Protein AF-A0AA88Y0V2-F1 (afdb_monomer)

InterPro domains:
  IPR000884 Thrombospondin type-1 (TSP1) repeat [PF00090] (320-368)
  IPR000884 Thrombospondin type-1 (TSP1) repeat [PS50092] (315-369)
  IPR000884 Thrombospondin type-1 (TSP1) repeat [SM00209] (318-369)
  IPR001590 Peptidase M12B, ADAM/reprolysin [PS50215] (61-212)
  IPR013273 ADAMTS/ADAMTS-like [PR01857] (324-342)
  IPR013273 ADAMTS/ADAMTS-like [PR01857] (479-498)
  IPR024079 Metallopeptidase, catalytic domain superfamily [G3DSA:3.40.390.10] (21-213)
  IPR036383 Thrombospondin type-1 repeat superfamily [G3DSA:2.20.100.10] (318-368)
  IPR036383 Thrombospondin type-1 repeat superfamily [SSF82895] (314-368)
  IPR045371 ADAMTS/ADAMTS-like, cysteine-rich domain 3 [PF19236] (456-498)
  IPR050439 ADAMTS and ADAMTS-like [PTHR13723] (95-686)

Nearest PDB structures (foldseek):
  3q2g-assembly1_A  TM=6.892E-01  e=1.028E-14  Homo sapiens
  3q2g-assembly2_B  TM=6.794E-01  e=1.909E-14  Homo sapiens
  3vn4-assembly1_A  TM=3.615E-01  e=3.468E-19  Homo sapiens
  2dw0-assembly1_A  TM=5.954E-01  e=2.698E-12  Crotalus atrox
  6rus-assembly1_A  TM=4.936E-01  e=4.364E-05  Homo sapiens

Mean predicted aligned error: 17.5 Å

pLDDT: mean 73.73, std 22.14, range [22.28, 97.69]

Sequence (751 aa):
MIESEHLRQHSRRKRAIQPGDITVELAVYTDAEFTASLGVTDTQSRVELMLVKYNGVQMEWSRADQLGYNVTFQIKYMNF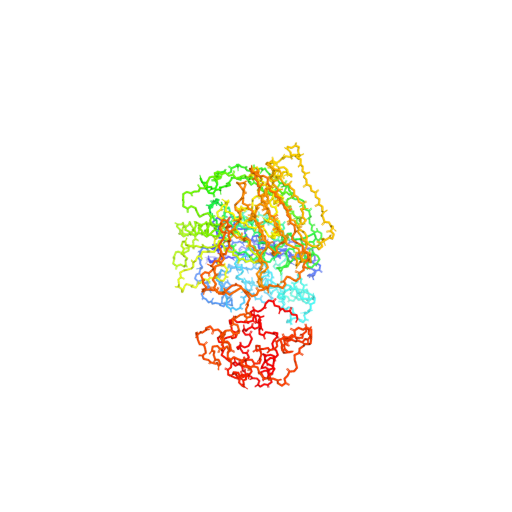LETNPAWLDTSSSLLGTWLSTFCAGKTTDPYDLFYMHVGTQSLDVTGRAYLSSACNQNTNCGVDNTLNPLEYVATSHEIGHNFGMLHDADAGCTGDDVGNMGNYGAGWSTCNADQIHNFLRDFNVECLWEENIPTSQVDPLLQGVTLVPELPGQFLSADQVCEAKYGDGFQFRMYPLLTVCTIHSCVNHTLGPKYGQMFREDYIPGLYCADGMICFKRACETWAVAKQENLEVREGGWGQWGEWSGCSRTCGRGVNFRRRACDSPIPKNHPTCEGNRFDAQTCNVQACDGDSTDETTLKTQRASETCALLVTNDVIDSEVYRSTGSVYSSTRHGQCEVLCDTVDGSDVPSFTRFGLMPQGTPCTAEDENQWDRDDWPRGPGYTSMCMDGYCEKFGCDGHFNGAQYDECGVCGGDDSTCDVISGFDNATQTQGERRILATLPVGAFNIQFWFTYSEMRQNYIEIYTKEDAIVLASYRSVNWIFITGDNPVSYADTEWHFNYNSQFLHAEGPITEPAVIKLPPVVVLVKMAECGTTICVLVNVQVVTWVFNNTRCADDCRGYCVLSCMVERYGIENGNVTADCLCDPGLTTDAETGLPTWCFRPQGECNFFSDCLQAKYSSCGDLPTSQLTSHCGWLTDNLYFDNCLSRALDQRNPPLLSSLFCAILGSRHFS

Solvent-accessible surface area (backbone atoms only — not comparable to full-atom values): 42817 Å² total; per-residue (Å²): 137,88,84,89,89,80,84,81,78,74,82,67,49,72,54,96,67,59,98,46,56,41,43,42,40,29,34,41,36,28,32,28,55,30,39,57,65,48,69,58,87,54,70,64,65,51,50,54,47,51,48,41,19,47,9,33,30,32,30,55,45,51,43,27,92,53,51,69,30,46,44,44,66,40,65,55,44,78,46,74,27,87,59,69,52,99,59,50,50,73,85,56,55,46,59,70,51,37,39,56,25,41,42,72,61,55,80,90,67,71,53,27,34,38,38,37,39,34,40,64,80,56,87,79,64,65,47,43,43,35,68,59,12,47,48,34,91,72,42,22,34,30,30,31,42,62,69,51,49,76,56,19,62,55,60,43,30,25,52,37,18,20,42,38,29,60,41,23,73,82,65,70,30,58,80,90,43,23,5,46,51,28,101,82,27,59,51,61,15,70,58,42,22,54,28,37,54,49,35,67,70,76,46,82,49,66,52,41,55,40,49,70,72,55,68,93,75,31,53,76,90,45,54,86,68,72,68,50,68,43,36,47,28,48,82,39,54,64,36,56,53,22,23,64,56,75,38,88,49,21,35,58,42,76,40,46,97,53,55,76,19,55,41,35,29,31,33,30,54,72,74,34,60,46,32,23,49,40,44,82,40,72,49,52,41,34,23,53,68,51,95,70,23,24,12,43,95,59,33,74,32,43,32,73,70,65,68,52,81,89,70,73,70,36,75,28,20,69,41,70,76,51,72,75,49,71,56,43,32,88,35,52,27,7,31,26,39,28,49,38,49,52,57,55,43,55,40,20,67,37,65,76,40,90,73,78,55,58,52,41,32,59,33,44,65,54,74,41,94,87,62,54,90,51,64,72,59,31,44,30,52,42,15,15,55,22,23,35,51,34,40,75,67,70,73,41,59,65,84,44,36,40,46,44,27,32,58,35,83,49,104,54,42,43,71,10,29,20,32,55,38,66,40,92,89,52,93,70,70,99,79,72,49,55,25,27,32,26,29,33,42,72,39,77,46,92,85,58,47,78,64,48,73,66,40,54,59,71,25,65,26,53,50,39,19,14,45,99,37,37,56,39,55,18,12,62,76,34,22,57,79,40,41,36,37,24,91,59,70,36,66,63,50,82,49,78,89,48,88,86,85,83,87,85,88,85,75,84,79,56,77,82,51,68,46,75,78,46,75,43,53,60,61,46,43,60,37,73,48,82,59,52,78,78,54,52,78,65,38,56,76,28,39,23,38,80,86,72,45,81,75,41,72,82,66,91,54,103,84,61,81,82,57,35,68,99,54,49,50,78,56,40,90,23,52,36,38,34,39,64,89,80,31,36,39,40,29,59,43,55,18,75,46,42,42,30,34,30,34,57,43,52,82,74,91,77,82,79,76,91,79,76,97,72,90,90,88,83,83,91,69,89,72,86,71,76,77,66,75,94,80,76,93,81,82,68,75,67,61,58,55,54,52,49,58,42,32,78,74,69,69,62,86,80,79,82,93,69,90,76,82,75,74,77,88,87,63,72,53,41,91,92,76,71,45,66,61,86,80,69,72,103,77,77,83,85,55,65,65,50,55,53,47,52,71,73,35,85,47,80,85,67,66,60,72,74,62,43,71,74,47,29,77,66,47,83,84,31,74,62,49,53,57,39,52,54,50,29,60,77,66,67,38,64,74,60,44,54,57,53,51,63,19,57,78,69,35,100,74,90,132

Secondary structure (DSSP, 8-state):
-----------PEEP---TTEEEEEEEEEE-HHHHHHT---SHHHHHHHHHHHHHHHHHHHT-HHHHSSEEEEEEEEEEE-SS--TT---SSS-HHHHHHHHHHHS--S--SEEEEE--SPPSS-SEEE-TT-TT-TTT-EEEE---STT--HHHHHHHHHHTTPPPHHHHT--GGG--TTSSS--S--HHHHHHHHHHHHHS--GGGGEESS-GGGS-TTTTT----S--HHHHS-HHHHHHHHH-TTEEEEEPTTS-TTTEEEEEE-TT-TT--BEEEEEP-TT-EEETTEEEETTEEEETTTTT--SPPPB--------PPPPPS-SSSSEEEEEE--S-TTPPBSS-PPSS-SEEEEEE--SPPTT--SSHHHHHHHHHHHHHHHHHHTTSS-TTTEEEEEEE--BTTB-TTEEEEEEPTT----S----EEPPTT-B---TT--HHHHHSTTTS-SEEEEEETTEEEEEETTSBBT-PPB-TTS-BT--STTS--------PPPPTTSPEEEEEEPTT--SEEEE--HHHHTT---EEEETTS-EEE-----TT-----TTS-EEETTEEEEEETTTTEEEE----SS-EEEEE--S-----PPP--SS---------------S----S-THHHHHHHHHHHHH---S----S--PPPTTSPBPTTT-SBTTS--SSS--THHHHHHHHH-SSTTS--HHHHTTSHHHHTT-HHHHHHHHHHHHTT-HHHHHHHHHHHTTSS---

Structure (mmCIF, N/CA/C/O backbone):
data_AF-A0AA88Y0V2-F1
#
_entry.id   AF-A0AA88Y0V2-F1
#
loop_
_atom_site.group_PDB
_atom_site.id
_atom_site.type_symbol
_atom_site.label_atom_id
_atom_site.label_alt_id
_atom_site.label_comp_id
_atom_site.label_asym_id
_atom_site.label_entity_id
_atom_site.label_seq_id
_atom_site.pdbx_PDB_ins_code
_atom_site.Cartn_x
_atom_site.Cartn_y
_atom_site.Cartn_z
_atom_site.occupancy
_atom_site.B_iso_or_equiv
_atom_site.auth_seq_id
_atom_site.auth_comp_id
_atom_site.auth_asym_id
_atom_site.auth_atom_id
_atom_site.pdbx_PDB_model_num
ATOM 1 N N . MET A 1 1 ? -42.334 31.211 45.739 1.00 31.53 1 MET A N 1
ATOM 2 C CA . MET A 1 1 ? -42.466 32.516 45.066 1.00 31.53 1 MET A CA 1
ATOM 3 C C . MET A 1 1 ? -41.067 33.090 44.837 1.00 31.53 1 MET A C 1
ATOM 5 O O . MET A 1 1 ? -40.470 33.506 45.819 1.00 31.53 1 MET A O 1
ATOM 9 N N . ILE A 1 2 ? -40.452 33.158 43.652 1.00 28.30 2 ILE A N 1
ATOM 10 C CA . ILE A 1 2 ? -40.792 32.672 42.299 1.00 28.30 2 ILE A CA 1
ATOM 11 C C . ILE A 1 2 ? -39.465 32.215 41.650 1.00 28.30 2 ILE A C 1
ATOM 13 O O . ILE A 1 2 ? -38.537 33.016 41.629 1.00 28.30 2 ILE A O 1
ATOM 17 N N . GLU A 1 3 ? -39.279 31.010 41.094 1.00 27.64 3 GLU A N 1
ATOM 18 C CA . GLU A 1 3 ? -39.982 29.713 41.236 1.00 27.64 3 GLU A CA 1
ATOM 19 C C . GLU A 1 3 ? -39.067 28.584 40.666 1.00 27.64 3 GLU A C 1
ATOM 21 O O . GLU A 1 3 ? -37.906 28.859 40.360 1.00 27.64 3 GLU A O 1
ATOM 26 N N . SER A 1 4 ? -39.526 27.327 40.529 1.00 34.75 4 SER A N 1
ATOM 27 C CA . SER A 1 4 ? -38.706 26.178 40.072 1.00 34.75 4 SER A CA 1
ATOM 28 C C . SER A 1 4 ? -39.365 25.373 38.942 1.00 34.75 4 SER A C 1
ATOM 30 O O . SER A 1 4 ? -40.303 24.631 39.217 1.00 34.75 4 SER A O 1
ATOM 32 N N . GLU A 1 5 ? -38.868 25.446 37.700 1.00 32.91 5 GLU A N 1
ATOM 33 C CA . GLU A 1 5 ? -39.304 24.536 36.623 1.00 32.91 5 GLU A CA 1
ATOM 34 C C . GLU A 1 5 ? -38.410 24.621 35.372 1.00 32.91 5 GLU A C 1
ATOM 36 O O . GLU A 1 5 ? -38.432 25.633 34.677 1.00 32.91 5 GLU A O 1
ATOM 41 N N . HIS A 1 6 ? -37.649 23.557 35.077 1.00 29.78 6 HIS A N 1
ATOM 42 C CA . HIS A 1 6 ? -37.553 22.904 33.752 1.00 29.78 6 HIS A CA 1
ATOM 43 C C . HIS A 1 6 ? -36.571 21.717 33.797 1.00 29.78 6 HIS A C 1
ATOM 45 O O . HIS A 1 6 ? -35.560 21.663 33.098 1.00 29.78 6 HIS A O 1
ATOM 51 N N . LEU A 1 7 ? -36.912 20.709 34.605 1.00 32.66 7 LEU A N 1
ATOM 52 C CA . LEU A 1 7 ? -36.431 19.350 34.362 1.00 32.66 7 LEU A CA 1
ATOM 53 C C . LEU A 1 7 ? -37.050 18.876 33.042 1.00 32.66 7 LEU A C 1
ATOM 55 O O . LEU A 1 7 ? -38.221 18.497 33.011 1.00 32.66 7 LEU A O 1
ATOM 59 N N . ARG A 1 8 ? -36.284 18.894 31.944 1.00 33.34 8 ARG A N 1
ATOM 60 C CA . ARG A 1 8 ? -36.690 18.197 30.718 1.00 33.34 8 ARG A CA 1
ATOM 61 C C . ARG A 1 8 ? -36.577 16.694 30.953 1.00 33.34 8 ARG A C 1
ATOM 63 O O . ARG A 1 8 ? -35.542 16.087 30.703 1.00 33.34 8 ARG A O 1
ATOM 70 N N . GLN A 1 9 ? -37.668 16.101 31.431 1.00 34.47 9 GLN A N 1
ATOM 71 C CA . GLN A 1 9 ? -37.882 14.661 31.357 1.00 34.47 9 GLN A CA 1
ATOM 72 C C . GLN A 1 9 ? -37.962 14.259 29.881 1.00 34.47 9 GLN A C 1
ATOM 74 O O . GLN A 1 9 ? -39.027 14.287 29.264 1.00 34.47 9 GLN A O 1
ATOM 79 N N . HIS A 1 10 ? -36.820 13.899 29.301 1.00 37.56 10 HIS A N 1
ATOM 80 C CA . HIS A 1 10 ? -36.801 13.193 28.031 1.00 37.56 10 HIS A CA 1
ATOM 81 C C . HIS A 1 10 ? -37.409 11.807 28.260 1.00 37.56 10 HIS A C 1
ATOM 83 O O . HIS A 1 10 ? -36.869 10.985 28.998 1.00 37.56 10 HIS A O 1
ATOM 89 N N . SER A 1 11 ? -38.579 11.580 27.659 1.00 37.53 11 SER A N 1
ATOM 90 C CA . SER A 1 11 ? -39.288 10.300 27.668 1.00 37.53 11 SER A CA 1
ATOM 91 C C . SER A 1 11 ? -38.476 9.256 26.900 1.00 37.53 11 SER A C 1
ATOM 93 O O . SER A 1 11 ? -38.736 9.031 25.715 1.00 37.53 11 SER A O 1
ATOM 95 N N . ARG A 1 12 ? -37.507 8.621 27.570 1.00 44.66 12 ARG A N 1
ATOM 96 C CA . ARG A 1 12 ? -36.737 7.505 27.012 1.00 44.66 12 ARG A CA 1
ATOM 97 C C . ARG A 1 12 ? -37.690 6.435 26.495 1.00 44.66 12 ARG A C 1
ATOM 99 O O . ARG A 1 12 ? -38.585 5.981 27.211 1.00 44.66 12 ARG A O 1
ATOM 106 N N . ARG A 1 13 ? -37.517 6.050 25.234 1.00 47.25 13 ARG A N 1
ATOM 107 C CA . ARG A 1 13 ? -38.223 4.907 24.661 1.00 47.25 13 ARG A CA 1
ATOM 108 C C . ARG A 1 13 ? -37.364 3.676 24.902 1.00 47.25 13 ARG A C 1
ATOM 110 O O . ARG A 1 13 ? -36.262 3.580 24.369 1.00 47.25 13 ARG A O 1
ATOM 117 N N . LYS A 1 14 ? -37.883 2.721 25.676 1.00 45.47 14 LYS A N 1
ATOM 118 C CA . LYS A 1 14 ? -37.325 1.365 25.687 1.00 45.47 14 LYS A CA 1
ATOM 119 C C . LYS A 1 14 ? -37.418 0.810 24.266 1.00 45.47 14 LYS A C 1
ATOM 121 O O . LYS A 1 14 ? -38.509 0.796 23.687 1.00 45.47 14 LYS A O 1
ATOM 126 N N . ARG A 1 15 ? -36.283 0.392 23.701 1.00 51.78 15 ARG A N 1
ATOM 127 C CA . ARG A 1 15 ? -36.262 -0.314 22.417 1.00 51.78 15 ARG A CA 1
ATOM 128 C C . ARG A 1 15 ? -36.947 -1.672 22.606 1.00 51.78 15 ARG A C 1
ATOM 130 O O . ARG A 1 15 ? -36.931 -2.238 23.699 1.00 51.78 15 ARG A O 1
ATOM 137 N N . ALA A 1 16 ? -37.562 -2.202 21.552 1.00 42.41 16 ALA A N 1
ATOM 138 C CA . ALA A 1 16 ? -38.132 -3.549 21.571 1.00 42.41 16 ALA A CA 1
ATOM 139 C C . ALA A 1 16 ? -37.009 -4.586 21.384 1.00 42.41 16 ALA A C 1
ATOM 141 O O . ALA A 1 16 ? -36.860 -5.155 20.308 1.00 42.41 16 ALA A O 1
ATOM 142 N N . ILE A 1 17 ? -36.186 -4.758 22.418 1.00 46.88 17 ILE A N 1
ATOM 143 C CA . ILE A 1 17 ? -34.988 -5.603 22.397 1.00 46.88 17 ILE A CA 1
ATOM 144 C C . ILE A 1 17 ? -35.352 -7.059 22.685 1.00 46.88 17 ILE A C 1
ATOM 146 O O . ILE A 1 17 ? -36.059 -7.356 23.653 1.00 46.88 17 ILE A O 1
ATOM 150 N N . GLN A 1 18 ? -34.866 -7.966 21.835 1.00 48.81 18 GLN A N 1
ATOM 151 C CA . GLN A 1 18 ? -34.875 -9.399 22.113 1.00 48.81 18 GLN A CA 1
ATOM 152 C C . GLN A 1 18 ? -33.787 -9.699 23.158 1.00 48.81 18 GLN A C 1
ATOM 154 O O . GLN A 1 18 ? -32.730 -9.065 23.130 1.00 48.81 18 GLN A O 1
ATOM 159 N N . PRO A 1 19 ? -33.978 -10.675 24.063 1.00 49.75 19 PRO A N 1
ATOM 160 C CA . PRO A 1 19 ? -32.894 -11.150 24.919 1.00 49.75 19 PRO A CA 1
ATOM 161 C C . PRO A 1 19 ? -31.719 -11.653 24.059 1.00 49.75 19 PRO A C 1
ATOM 163 O O . PRO A 1 19 ? -31.821 -12.718 23.455 1.00 49.75 19 PRO A O 1
ATOM 166 N N . GLY A 1 20 ? -30.636 -10.872 23.989 1.00 65.44 20 GLY A N 1
ATOM 167 C CA . GLY A 1 20 ? -29.465 -11.148 23.146 1.00 65.44 20 GLY A CA 1
ATOM 168 C C . GLY A 1 20 ? -28.930 -9.944 22.359 1.00 65.44 20 GLY A C 1
ATOM 169 O O . GLY A 1 20 ? -27.752 -9.952 22.014 1.00 65.44 20 GLY A O 1
ATOM 170 N N . ASP A 1 21 ? -29.733 -8.899 22.119 1.00 85.69 21 ASP A N 1
ATOM 171 C CA . ASP A 1 21 ? -29.318 -7.745 21.300 1.00 85.69 21 ASP A CA 1
ATOM 172 C C . ASP A 1 21 ? -28.821 -6.565 22.158 1.00 85.69 21 ASP A C 1
ATOM 174 O O . ASP A 1 21 ? -29.594 -5.965 22.907 1.00 85.69 21 ASP A O 1
ATOM 178 N N . ILE A 1 22 ? -27.545 -6.195 22.019 1.00 91.56 22 ILE A N 1
ATOM 179 C CA . ILE A 1 22 ? -26.905 -5.038 22.669 1.00 91.56 22 ILE A CA 1
ATOM 180 C C . ILE A 1 22 ? -26.788 -3.903 21.647 1.00 91.56 22 ILE A C 1
ATOM 182 O O . ILE A 1 22 ? -26.247 -4.102 20.560 1.00 91.56 22 ILE A O 1
ATOM 186 N N . THR A 1 23 ? -27.234 -2.691 21.989 1.00 92.25 23 THR A N 1
ATOM 187 C CA . THR A 1 23 ? -26.886 -1.486 21.218 1.00 92.25 23 THR A CA 1
ATOM 188 C C . THR A 1 23 ? -25.989 -0.575 22.045 1.00 92.25 23 THR A C 1
ATOM 190 O O . THR A 1 23 ? -26.249 -0.382 23.226 1.00 92.25 23 THR A O 1
ATOM 193 N N . VAL A 1 24 ? -24.947 -0.023 21.423 1.00 95.62 24 VAL A N 1
ATOM 194 C CA . VAL A 1 24 ? -23.985 0.884 22.058 1.00 95.62 24 VAL A CA 1
ATOM 195 C C . VAL A 1 24 ? -24.030 2.238 21.358 1.00 95.62 24 VAL A C 1
ATOM 197 O O . VAL A 1 24 ? -23.559 2.387 20.231 1.00 95.62 24 VAL A O 1
ATOM 200 N N . GLU A 1 25 ? -24.611 3.237 22.014 1.00 95.50 25 GLU A N 1
ATOM 201 C CA . GLU A 1 25 ? -24.625 4.626 21.560 1.00 95.50 25 GLU A CA 1
ATOM 202 C C . GLU A 1 25 ? -23.287 5.297 21.885 1.00 95.50 25 GLU A C 1
ATOM 204 O O . GLU A 1 25 ? -22.986 5.600 23.039 1.00 95.50 25 GLU A O 1
ATOM 209 N N . LEU A 1 26 ? -22.476 5.515 20.850 1.00 96.88 26 LEU A N 1
ATOM 210 C CA . LEU A 1 26 ? -21.088 5.951 20.961 1.00 96.88 26 LEU A CA 1
ATOM 211 C C . LEU A 1 26 ? -20.923 7.434 20.601 1.00 96.88 26 LEU A C 1
ATOM 213 O O . LEU A 1 26 ? -21.447 7.899 19.583 1.00 96.88 26 LEU A O 1
ATOM 217 N N . ALA A 1 27 ? -20.128 8.144 21.403 1.00 97.06 27 ALA A N 1
ATOM 218 C CA . ALA A 1 27 ? -19.586 9.460 21.078 1.00 97.06 27 ALA A CA 1
ATOM 219 C C . ALA A 1 27 ? -18.078 9.370 20.801 1.00 97.06 27 ALA A C 1
ATOM 221 O O . ALA A 1 27 ? -17.303 8.983 21.676 1.00 97.06 27 ALA A O 1
ATOM 222 N N . VAL A 1 28 ? -17.665 9.743 19.590 1.00 97.44 28 VAL A N 1
ATOM 223 C CA . VAL A 1 28 ? -16.275 9.666 19.117 1.00 97.44 28 VAL A CA 1
ATOM 224 C C . VAL A 1 28 ? -15.639 11.054 19.113 1.00 97.44 28 VAL A C 1
ATOM 226 O O . VAL A 1 28 ? -16.251 12.036 18.696 1.00 97.44 28 VAL A O 1
ATOM 229 N N . TYR A 1 29 ? -14.394 11.133 19.562 1.00 96.69 29 TYR A N 1
ATOM 230 C CA . TYR A 1 29 ? -13.582 12.341 19.587 1.00 96.69 29 TYR A CA 1
ATOM 231 C C . TYR A 1 29 ? -12.241 12.074 18.905 1.00 96.69 29 TYR A C 1
ATOM 233 O O . TYR A 1 29 ? -11.674 10.988 19.024 1.00 96.69 29 TYR A O 1
ATOM 241 N N . THR A 1 30 ? -11.698 13.092 18.254 1.00 95.94 30 THR A N 1
ATOM 242 C CA . THR A 1 30 ? -10.290 13.133 17.853 1.00 95.94 30 THR A CA 1
ATOM 243 C C . THR A 1 30 ? -9.652 14.370 18.467 1.00 95.94 30 THR A C 1
ATOM 245 O O . THR A 1 30 ? -10.287 15.425 18.547 1.00 95.94 30 THR A O 1
ATOM 248 N N . ASP A 1 31 ? -8.415 14.243 18.938 1.00 94.62 31 ASP A N 1
ATOM 249 C CA . ASP A 1 31 ? -7.609 15.387 19.370 1.00 94.62 31 ASP A CA 1
ATOM 250 C C . ASP A 1 31 ? -7.082 16.186 18.154 1.00 94.62 31 ASP A C 1
ATOM 252 O O . ASP A 1 31 ? -7.295 15.798 17.004 1.00 94.62 31 ASP A O 1
ATOM 256 N N . ALA A 1 32 ? -6.411 17.312 18.388 1.00 93.50 32 ALA A N 1
ATOM 257 C CA . ALA A 1 32 ? -5.867 18.174 17.339 1.00 93.50 32 ALA A CA 1
ATOM 258 C C . ALA A 1 32 ? -4.798 17.504 16.475 1.00 93.50 32 ALA A C 1
ATOM 260 O O . ALA A 1 32 ? -4.787 17.710 15.261 1.00 93.50 32 ALA A O 1
ATOM 261 N N . GLU A 1 33 ? -3.934 16.678 17.063 1.00 91.88 33 GLU A N 1
ATOM 262 C CA . GLU A 1 33 ? -2.888 15.991 16.308 1.00 91.88 33 GLU A CA 1
ATOM 263 C C . GLU A 1 33 ? -3.489 14.894 15.416 1.00 91.88 33 GLU A C 1
ATOM 265 O O . GLU A 1 33 ? -3.172 14.828 14.229 1.00 91.88 33 GLU A O 1
ATOM 270 N N . PHE A 1 34 ? -4.451 14.119 15.931 1.00 92.50 34 PHE A N 1
ATOM 271 C CA . PHE A 1 34 ? -5.190 13.131 15.140 1.00 92.50 34 PHE A CA 1
ATOM 272 C C . PHE A 1 34 ? -6.057 13.788 14.052 1.00 92.50 34 PHE A C 1
ATOM 274 O O . PHE A 1 34 ? -6.134 13.316 12.920 1.00 92.50 34 PHE A O 1
ATOM 281 N N . THR A 1 35 ? -6.719 14.902 14.375 1.00 92.94 35 THR A N 1
ATOM 282 C CA . THR A 1 35 ? -7.562 15.642 13.420 1.00 92.94 35 THR A CA 1
ATOM 283 C C . THR A 1 35 ? -6.730 16.186 12.260 1.00 92.94 35 THR A C 1
ATOM 285 O O . THR A 1 35 ? -7.168 16.119 11.111 1.00 92.94 35 THR A O 1
ATOM 288 N N . ALA A 1 36 ? -5.515 16.669 12.539 1.00 89.81 36 ALA A N 1
ATOM 289 C CA . ALA A 1 36 ? -4.560 17.069 11.514 1.00 89.81 36 ALA A CA 1
ATOM 290 C C . ALA A 1 36 ? -4.030 15.867 10.708 1.00 89.81 36 ALA A C 1
ATOM 292 O O . ALA A 1 36 ? -3.896 15.969 9.488 1.00 89.81 36 ALA A O 1
ATOM 293 N N . SER A 1 37 ? -3.780 14.715 11.347 1.00 86.19 37 SER A N 1
ATOM 294 C CA . SER A 1 37 ? -3.255 13.524 10.661 1.00 86.19 37 SER A CA 1
ATOM 295 C C . SER A 1 37 ? -4.234 12.864 9.684 1.00 86.19 37 SER A C 1
ATOM 297 O O . SER A 1 37 ? -3.809 12.038 8.884 1.00 86.19 37 SER A O 1
ATOM 299 N N . LEU A 1 38 ? -5.525 13.221 9.712 1.00 85.06 38 LEU A N 1
ATOM 300 C CA . LEU A 1 38 ? -6.497 12.786 8.699 1.00 85.06 38 LEU A CA 1
ATOM 301 C C . LEU A 1 38 ? -6.260 13.419 7.313 1.00 85.06 38 LEU A C 1
ATOM 303 O O . LEU A 1 38 ? -6.883 12.983 6.353 1.00 85.06 38 LEU A O 1
ATOM 307 N N . GLY A 1 39 ? -5.429 14.463 7.186 1.00 79.38 39 GLY A N 1
ATOM 308 C CA . GLY A 1 39 ? -5.073 15.095 5.901 1.00 79.38 39 GLY A CA 1
ATOM 309 C C . GLY A 1 39 ? -6.188 15.902 5.212 1.00 79.38 39 GLY A C 1
ATOM 310 O O . GLY A 1 39 ? -5.904 16.784 4.404 1.00 79.38 39 GLY A O 1
ATOM 311 N N . VAL A 1 40 ? -7.453 15.661 5.564 1.00 82.69 40 VAL A N 1
ATOM 312 C CA . VAL A 1 40 ? -8.642 16.331 5.020 1.00 82.69 40 VAL A CA 1
ATOM 313 C C . VAL A 1 40 ? -9.186 17.417 5.957 1.00 82.69 40 VAL A C 1
ATOM 315 O O . VAL A 1 40 ? -9.136 17.310 7.186 1.00 82.69 40 VAL A O 1
ATOM 318 N N . THR A 1 41 ? -9.730 18.487 5.370 1.00 83.69 41 THR A N 1
ATOM 319 C CA . THR A 1 41 ? -10.247 19.659 6.108 1.00 83.69 41 THR A CA 1
ATOM 320 C C . THR A 1 41 ? -11.770 19.723 6.187 1.00 83.69 41 THR A C 1
ATOM 322 O O . THR A 1 41 ? -12.300 20.405 7.064 1.00 83.69 41 THR A O 1
ATOM 325 N N . ASP A 1 42 ? -12.493 19.024 5.311 1.00 89.19 42 ASP A N 1
ATOM 326 C CA . ASP A 1 42 ? -13.949 18.986 5.358 1.00 89.19 42 ASP A CA 1
ATOM 327 C C . ASP A 1 42 ? -14.452 17.931 6.360 1.00 89.19 42 ASP A C 1
ATOM 329 O O . ASP A 1 42 ? -13.835 16.890 6.591 1.00 89.19 42 ASP A O 1
ATOM 333 N N . THR A 1 43 ? -15.592 18.207 6.990 1.00 90.81 43 THR A N 1
ATOM 334 C CA . THR A 1 43 ? -16.137 17.335 8.038 1.00 90.81 43 THR A CA 1
ATOM 335 C C . THR A 1 43 ? -16.679 16.015 7.490 1.00 90.81 43 THR A C 1
ATOM 337 O O . THR A 1 43 ? -16.686 15.032 8.225 1.00 90.81 43 THR A O 1
ATOM 340 N N . GLN A 1 44 ? -17.120 15.958 6.229 1.00 90.56 44 GLN A N 1
ATOM 341 C CA . GLN A 1 44 ? -17.722 14.748 5.672 1.00 90.56 44 GLN A CA 1
ATOM 342 C C . GLN A 1 44 ? -16.654 13.675 5.430 1.00 90.56 44 GLN A C 1
ATOM 344 O O . GLN A 1 44 ? -16.791 12.576 5.961 1.00 90.56 44 GLN A O 1
ATOM 349 N N . SER A 1 45 ? -15.554 14.008 4.752 1.00 87.56 45 SER A N 1
ATOM 350 C CA . SER A 1 45 ? -14.431 13.086 4.529 1.00 87.56 45 SER A CA 1
ATOM 351 C C . SER A 1 45 ? -13.831 12.588 5.849 1.00 87.56 45 SER A C 1
ATOM 353 O O . SER A 1 45 ? -13.492 11.414 5.981 1.00 87.56 45 SER A O 1
ATOM 355 N N . ARG A 1 46 ? -13.757 13.453 6.876 1.00 90.38 46 ARG A N 1
ATOM 356 C CA . ARG A 1 46 ? -13.324 13.061 8.231 1.00 90.38 46 ARG A CA 1
ATOM 357 C C . ARG A 1 46 ? -14.276 12.061 8.893 1.00 90.38 46 ARG A C 1
ATOM 359 O O . ARG A 1 46 ? -13.812 11.111 9.521 1.00 90.38 46 ARG A O 1
ATOM 366 N N . VAL A 1 47 ? -15.593 12.251 8.758 1.00 93.06 47 VAL A N 1
ATOM 367 C CA . VAL A 1 47 ? -16.595 11.277 9.225 1.00 93.06 47 VAL A CA 1
ATOM 368 C C . VAL A 1 47 ? -16.422 9.957 8.479 1.00 93.06 47 VAL A C 1
ATOM 370 O O . VAL A 1 47 ? -16.298 8.920 9.124 1.00 93.06 47 VAL A O 1
ATOM 373 N N . GLU A 1 48 ? -16.349 9.987 7.147 1.00 89.12 48 GLU A N 1
ATOM 374 C CA . GLU A 1 48 ? -16.194 8.795 6.305 1.00 89.12 48 GLU A CA 1
ATOM 375 C C . GLU A 1 48 ? -14.929 7.998 6.673 1.00 89.12 48 GLU A C 1
ATOM 377 O O . GLU A 1 48 ? -15.027 6.794 6.912 1.00 89.12 48 GLU A O 1
ATOM 382 N N . LEU A 1 49 ? -13.783 8.665 6.862 1.00 88.25 49 LEU A N 1
ATOM 383 C CA . LEU A 1 49 ? -12.540 8.066 7.371 1.00 88.25 49 LEU A CA 1
ATOM 384 C C . LEU A 1 49 ? -12.707 7.398 8.744 1.00 88.25 49 LEU A C 1
ATOM 386 O O . LEU A 1 49 ? -12.233 6.280 8.950 1.00 88.25 49 LEU A O 1
ATOM 390 N N . MET A 1 50 ? -13.398 8.040 9.689 1.00 92.69 50 MET A N 1
ATOM 391 C CA . MET A 1 50 ? -13.638 7.440 11.006 1.00 92.69 50 MET A CA 1
ATOM 392 C C . MET A 1 50 ? -14.594 6.244 10.945 1.00 92.69 50 MET A C 1
ATOM 394 O O . MET A 1 50 ? -14.423 5.289 11.707 1.00 92.69 50 MET A O 1
ATOM 398 N N . LEU A 1 51 ? -15.559 6.236 10.021 1.00 92.94 51 LEU A N 1
ATOM 399 C CA . LEU A 1 51 ? -16.421 5.074 9.793 1.00 92.94 51 LEU A CA 1
ATOM 400 C C . LEU A 1 51 ? -15.632 3.857 9.290 1.00 92.94 51 LEU A C 1
ATOM 402 O O . LEU A 1 51 ? -16.001 2.736 9.634 1.00 92.94 51 LEU A O 1
ATOM 406 N N . VAL A 1 52 ? -14.507 4.046 8.587 1.00 90.81 52 VAL A N 1
ATOM 407 C CA . VAL A 1 52 ? -13.599 2.942 8.219 1.00 90.81 52 VAL A CA 1
ATOM 408 C C . VAL A 1 52 ? -13.086 2.210 9.463 1.00 90.81 52 VAL A C 1
ATOM 410 O O . VAL A 1 52 ? -13.192 0.983 9.541 1.00 90.81 52 VAL A O 1
ATOM 413 N N . LYS A 1 53 ? -12.602 2.956 10.469 1.00 92.50 53 LYS A N 1
ATOM 414 C CA . LYS A 1 53 ? -12.135 2.387 11.744 1.00 92.50 53 LYS A CA 1
ATOM 415 C C . LYS A 1 53 ? -13.266 1.650 12.462 1.00 92.50 53 LYS A C 1
ATOM 417 O O . LYS A 1 53 ? -13.102 0.509 12.895 1.00 92.50 53 LYS A O 1
ATOM 422 N N . TYR A 1 54 ? -14.431 2.287 12.569 1.00 95.56 54 TYR A N 1
ATOM 423 C CA . TYR A 1 54 ? -15.550 1.738 13.332 1.00 95.56 54 TYR A CA 1
ATOM 424 C C . TYR A 1 54 ? -16.307 0.599 12.636 1.00 95.56 54 TYR A C 1
ATOM 426 O O . TYR A 1 54 ? -16.910 -0.208 13.338 1.00 95.56 54 TYR A O 1
ATOM 434 N N . ASN A 1 55 ? -16.211 0.444 11.312 1.00 93.75 55 ASN A N 1
ATOM 435 C CA . ASN A 1 55 ? -16.627 -0.784 10.622 1.00 93.75 55 ASN A CA 1
ATOM 436 C C . ASN A 1 55 ? -15.767 -1.981 11.066 1.00 93.75 55 ASN A C 1
ATOM 438 O O . ASN A 1 55 ? -16.304 -3.039 11.386 1.00 93.75 55 ASN A O 1
ATOM 442 N N . GLY A 1 56 ? -14.449 -1.791 11.214 1.00 90.94 56 GLY A N 1
ATOM 443 C CA . GLY A 1 56 ? -13.553 -2.805 11.783 1.00 90.94 56 GLY A CA 1
ATOM 444 C C . GLY A 1 56 ? -13.888 -3.162 13.239 1.00 90.94 56 GLY A C 1
ATOM 445 O O . GLY A 1 56 ? -13.942 -4.341 13.590 1.00 90.94 56 GLY A O 1
ATOM 446 N N . VAL A 1 57 ? -14.207 -2.164 14.077 1.00 94.12 57 VAL A N 1
ATOM 447 C CA . VAL A 1 57 ? -14.717 -2.402 15.446 1.00 94.12 57 VAL A CA 1
ATOM 448 C C . VAL A 1 57 ? -16.036 -3.183 15.402 1.00 94.12 57 VAL A C 1
ATOM 450 O O . VAL A 1 57 ? -16.164 -4.211 16.065 1.00 94.12 57 VAL A O 1
ATOM 453 N N . GLN A 1 58 ? -17.002 -2.751 14.585 1.00 94.81 58 GLN A N 1
ATOM 454 C CA . GLN A 1 58 ? -18.282 -3.440 14.417 1.00 94.81 58 GLN A CA 1
ATOM 455 C C . GLN A 1 58 ? -18.085 -4.885 13.940 1.00 94.81 58 GLN A C 1
ATOM 457 O O . GLN A 1 58 ? -18.802 -5.767 14.402 1.00 94.81 58 GLN A O 1
ATOM 462 N N . MET A 1 59 ? -17.109 -5.158 13.072 1.00 91.12 59 MET A N 1
ATOM 463 C CA . MET A 1 59 ? -16.796 -6.505 12.591 1.00 91.12 59 MET A CA 1
ATOM 464 C C . MET A 1 59 ? -16.397 -7.445 13.738 1.00 91.12 59 MET A C 1
ATOM 466 O O . MET A 1 59 ? -17.020 -8.496 13.889 1.00 91.12 59 MET A O 1
ATOM 470 N N . GLU A 1 60 ? -15.451 -7.061 14.607 1.00 90.56 60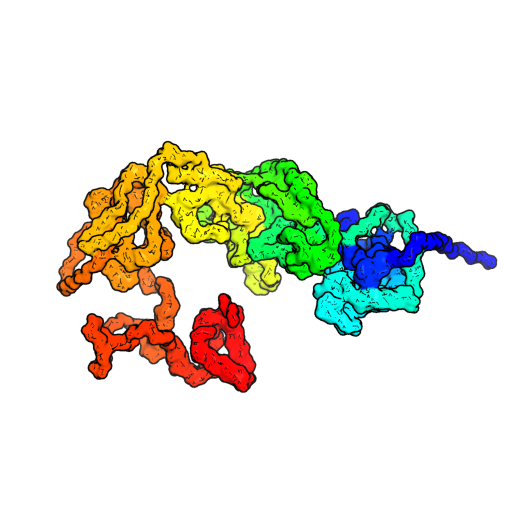 GLU A N 1
ATOM 471 C CA . GLU A 1 60 ? -15.074 -7.913 15.752 1.00 90.56 60 GLU A CA 1
ATOM 472 C C . GLU A 1 60 ? -16.241 -8.111 16.727 1.00 90.56 60 GLU A C 1
ATOM 474 O O . GLU A 1 60 ? -16.456 -9.210 17.235 1.00 90.56 60 GLU A O 1
ATOM 479 N N . TRP A 1 61 ? -17.024 -7.065 16.981 1.00 93.25 61 TRP A N 1
ATOM 480 C CA . TRP A 1 61 ? -18.152 -7.113 17.914 1.00 93.25 61 TRP A CA 1
ATOM 481 C C . TRP A 1 61 ? -19.418 -7.782 17.346 1.00 93.25 61 TRP A C 1
ATOM 483 O O . TRP A 1 61 ? -20.329 -8.110 18.103 1.00 93.25 61 TRP A O 1
ATOM 493 N N . SER A 1 62 ? -19.462 -8.071 16.040 1.00 91.38 62 SER A N 1
ATOM 494 C CA . SER A 1 62 ? -20.559 -8.823 15.400 1.00 91.38 62 SER A CA 1
ATOM 495 C C . SER A 1 62 ? -20.435 -10.343 15.550 1.00 91.38 62 SER A C 1
ATOM 497 O O . SER A 1 62 ? -21.294 -11.081 15.068 1.00 91.38 62 SER A O 1
ATOM 499 N N . ARG A 1 63 ? -19.383 -10.826 16.221 1.00 89.38 63 ARG A N 1
ATOM 500 C CA . ARG A 1 63 ? -19.101 -12.248 16.478 1.00 89.38 63 ARG A CA 1
ATOM 501 C C . ARG A 1 63 ? -19.996 -12.814 17.587 1.00 89.38 63 ARG A C 1
ATOM 503 O O . ARG A 1 63 ? -19.536 -13.198 18.665 1.00 89.38 63 ARG A O 1
ATOM 510 N N . ALA A 1 64 ? -21.303 -12.815 17.334 1.00 89.00 64 ALA A N 1
ATOM 511 C CA . ALA A 1 64 ? -22.331 -13.255 18.276 1.00 89.00 64 ALA A CA 1
ATOM 512 C C . ALA A 1 64 ? -22.243 -14.755 18.616 1.00 89.00 64 ALA A C 1
ATOM 514 O O . ALA A 1 64 ? -22.675 -15.169 19.689 1.00 89.00 64 ALA A O 1
ATOM 515 N N . ASP A 1 65 ? -21.638 -15.552 17.733 1.00 87.00 65 ASP A N 1
ATOM 516 C CA . ASP A 1 65 ? -21.259 -16.952 17.946 1.00 87.00 65 ASP A CA 1
ATOM 517 C C . ASP A 1 65 ? -20.249 -17.133 19.093 1.00 87.00 65 ASP A C 1
ATOM 519 O O . ASP A 1 65 ? -20.302 -18.135 19.803 1.00 87.00 65 ASP A O 1
ATOM 523 N N . GLN A 1 66 ? -19.362 -16.152 19.290 1.00 90.25 66 GLN A N 1
ATOM 524 C CA . GLN A 1 66 ? -18.341 -16.145 20.341 1.00 90.25 66 GLN A CA 1
ATOM 525 C C . GLN A 1 66 ? -18.819 -15.401 21.588 1.00 90.25 66 GLN A C 1
ATOM 527 O O . GLN A 1 66 ? -18.690 -15.916 22.693 1.00 90.25 66 GLN A O 1
ATOM 532 N N . LEU A 1 67 ? -19.394 -14.205 21.425 1.00 91.06 67 LEU A N 1
ATOM 533 C CA . LEU A 1 67 ? -19.838 -13.373 22.549 1.00 91.06 67 LEU A CA 1
ATOM 534 C C . LEU A 1 67 ? -21.143 -13.863 23.196 1.00 91.06 67 LEU A C 1
ATOM 536 O O . LEU A 1 67 ? -21.404 -13.534 24.349 1.00 91.06 67 LEU A O 1
ATOM 540 N N . GLY A 1 68 ? -21.992 -14.589 22.461 1.00 90.12 68 GLY A N 1
ATOM 541 C CA . GLY A 1 68 ? -23.358 -14.921 22.882 1.00 90.12 68 GLY A CA 1
ATOM 542 C C . GLY A 1 68 ? -24.360 -13.760 22.770 1.00 90.12 68 GLY A C 1
ATOM 543 O O . GLY A 1 68 ? -25.502 -13.899 23.212 1.00 90.12 68 GLY A O 1
ATOM 544 N N . TYR A 1 69 ? -23.951 -12.630 22.180 1.00 90.81 69 TYR A N 1
ATOM 545 C CA . TYR A 1 69 ? -24.739 -11.402 22.039 1.00 90.81 69 TYR A CA 1
ATOM 546 C C . TYR A 1 69 ? -24.555 -10.773 20.654 1.00 90.81 69 TYR A C 1
ATOM 548 O O . TYR A 1 69 ? -23.438 -10.714 20.142 1.00 90.81 69 TYR A O 1
ATOM 556 N N . ASN A 1 70 ? -25.631 -10.231 20.082 1.00 91.19 70 ASN A N 1
ATOM 557 C CA . ASN A 1 70 ? -25.569 -9.395 18.883 1.00 91.19 70 ASN A CA 1
ATOM 558 C C . ASN A 1 70 ? -25.232 -7.959 19.309 1.00 91.19 70 ASN A C 1
ATOM 560 O O . ASN A 1 70 ? -26.110 -7.254 19.808 1.00 91.19 70 ASN A O 1
ATOM 564 N N . VAL A 1 71 ? -23.986 -7.509 19.137 1.00 93.44 71 VAL A N 1
ATOM 565 C CA . VAL A 1 71 ? -23.579 -6.149 19.537 1.00 93.44 71 VAL A CA 1
ATOM 566 C C . VAL A 1 71 ? -23.566 -5.208 18.337 1.00 93.44 71 VAL A C 1
ATOM 568 O O . VAL A 1 71 ? -22.897 -5.460 17.340 1.00 93.44 71 VAL A O 1
ATOM 571 N N . THR A 1 72 ? -24.310 -4.105 18.429 1.00 94.06 72 THR A N 1
ATOM 572 C CA . THR A 1 72 ? -24.403 -3.075 17.381 1.00 94.06 72 THR A CA 1
ATOM 573 C C . THR A 1 72 ? -23.967 -1.717 17.918 1.00 94.06 72 THR A C 1
ATOM 575 O O . THR A 1 72 ? -24.574 -1.191 18.851 1.00 94.06 72 THR A O 1
ATOM 578 N N . PHE A 1 73 ? -22.965 -1.105 17.299 1.00 96.19 73 PHE A N 1
ATOM 579 C CA . PHE A 1 73 ? -22.540 0.259 17.593 1.00 96.19 73 PHE A CA 1
ATOM 580 C C . PHE A 1 73 ? -23.345 1.263 16.765 1.00 96.19 73 PHE A C 1
ATOM 582 O O . PHE A 1 73 ? -23.579 1.089 15.569 1.00 96.19 73 PHE A O 1
ATOM 589 N N . GLN A 1 74 ? -23.764 2.348 17.409 1.00 95.00 74 GLN A N 1
ATOM 590 C CA . GLN A 1 74 ? -24.406 3.493 16.776 1.00 95.00 74 GLN A CA 1
ATOM 591 C C . GLN A 1 74 ? -23.598 4.736 17.123 1.00 95.00 74 GLN A C 1
ATOM 593 O O . GLN A 1 74 ? -23.652 5.209 18.257 1.00 95.00 74 GLN A O 1
ATOM 598 N N . ILE A 1 75 ? -22.858 5.281 16.157 1.00 96.50 75 ILE A N 1
ATOM 599 C CA . ILE A 1 75 ? -22.152 6.547 16.363 1.00 96.50 75 ILE A CA 1
ATOM 600 C C . ILE A 1 75 ? -23.186 7.668 16.331 1.00 96.50 75 ILE A C 1
ATOM 602 O O . ILE A 1 75 ? -23.728 8.014 15.285 1.00 96.50 75 ILE A O 1
ATOM 606 N N . LYS A 1 76 ? -23.495 8.202 17.511 1.00 95.38 76 LYS A N 1
ATOM 607 C CA . LYS A 1 76 ? -24.481 9.272 17.700 1.00 95.38 76 LYS A CA 1
ATOM 608 C C . LYS A 1 76 ? -23.830 10.658 17.686 1.00 95.38 76 LYS A C 1
ATOM 610 O O . LYS A 1 76 ? -24.540 11.654 17.575 1.00 95.38 76 LYS A O 1
ATOM 615 N N . TYR A 1 77 ? -22.502 10.721 17.801 1.00 96.19 77 TYR A N 1
ATOM 616 C CA . TYR A 1 77 ? -21.728 11.959 17.819 1.00 96.19 77 TYR A CA 1
ATOM 617 C C . TYR A 1 77 ? -20.284 11.724 17.362 1.00 96.19 77 TYR A C 1
ATOM 619 O O . TYR A 1 77 ? -19.665 10.734 17.754 1.00 96.19 77 TYR A O 1
ATOM 627 N N . MET A 1 78 ? -19.748 12.655 16.574 1.00 96.69 78 MET A N 1
ATOM 628 C CA . MET A 1 78 ? -18.324 12.764 16.249 1.00 96.69 78 MET A CA 1
ATOM 629 C C . MET A 1 78 ? -17.876 14.208 16.486 1.00 96.69 78 MET A C 1
ATOM 631 O O . MET A 1 78 ? -18.591 15.137 16.112 1.00 96.69 78 MET A O 1
ATOM 635 N N . ASN A 1 79 ? -16.699 14.407 17.078 1.00 95.19 79 ASN A N 1
ATOM 636 C CA . ASN A 1 79 ? -16.121 15.732 17.280 1.00 95.19 79 ASN A CA 1
ATOM 637 C C . ASN A 1 79 ? -14.630 15.758 16.953 1.00 95.19 79 ASN A C 1
ATOM 639 O O . ASN A 1 79 ? -13.826 15.121 17.634 1.00 95.19 79 ASN A O 1
ATOM 643 N N . PHE A 1 80 ? -14.289 16.556 15.946 1.00 95.69 80 PHE A N 1
ATOM 644 C CA . PHE A 1 80 ? -12.931 16.751 15.463 1.00 95.69 80 PHE A CA 1
ATOM 645 C C . PHE A 1 80 ? -12.361 18.030 16.076 1.00 95.69 80 PHE A C 1
ATOM 647 O O . PHE A 1 80 ? -12.743 19.137 15.688 1.00 95.69 80 PHE A O 1
ATOM 654 N N . LEU A 1 81 ? -11.503 17.896 17.089 1.00 94.50 81 LEU A N 1
ATOM 655 C CA . LEU A 1 81 ? -10.911 19.049 17.762 1.00 94.50 81 LEU A CA 1
ATOM 656 C C . LEU A 1 81 ? -9.822 19.656 16.874 1.00 94.50 81 LEU A C 1
ATOM 658 O O . LEU A 1 81 ? -8.768 19.069 16.732 1.00 94.50 81 LEU A O 1
ATOM 662 N N . GLU A 1 82 ? -10.018 20.862 16.339 1.00 94.00 82 GLU A N 1
ATOM 663 C CA . GLU A 1 82 ? -8.935 21.596 15.643 1.00 94.00 82 GLU A CA 1
ATOM 664 C C . GLU A 1 82 ? -7.869 22.137 16.616 1.00 94.00 82 GLU A C 1
ATOM 666 O O . GLU A 1 82 ? -6.753 22.476 16.234 1.00 94.00 82 GLU A O 1
ATOM 671 N N . THR A 1 83 ? -8.225 22.270 17.897 1.00 94.06 83 THR A N 1
ATOM 672 C CA . THR A 1 83 ? -7.323 22.673 18.984 1.00 94.06 83 THR A CA 1
ATOM 673 C C . THR A 1 83 ? -7.706 21.924 20.254 1.00 94.06 83 THR A C 1
ATOM 675 O O . THR A 1 83 ? -8.892 21.836 20.586 1.00 94.06 83 THR A O 1
ATOM 678 N N . ASN A 1 84 ? -6.717 21.401 20.984 1.00 93.50 84 ASN A N 1
ATOM 679 C CA . ASN A 1 84 ? -6.989 20.697 22.235 1.00 93.50 84 ASN A CA 1
ATOM 680 C C . ASN A 1 84 ? -7.479 21.697 23.301 1.00 93.50 84 ASN A C 1
ATOM 682 O O . ASN A 1 84 ? -6.824 22.717 23.544 1.00 93.50 84 ASN A O 1
ATOM 686 N N . PRO A 1 85 ? -8.643 21.453 23.930 1.00 92.56 85 PRO A N 1
ATOM 687 C CA . PRO A 1 85 ? -9.171 22.332 24.961 1.00 92.56 85 PRO A CA 1
ATOM 688 C C . PRO A 1 85 ? -8.309 22.249 26.222 1.00 92.56 85 PRO A C 1
ATOM 690 O O . PRO A 1 85 ? -7.727 21.214 26.519 1.00 92.56 85 PRO A O 1
ATOM 693 N N . ALA A 1 86 ? -8.292 23.311 27.031 1.00 90.69 86 ALA A N 1
ATOM 694 C CA . ALA A 1 86 ? -7.429 23.412 28.217 1.00 90.69 86 ALA A CA 1
ATOM 695 C C . ALA A 1 86 ? -7.667 22.347 29.314 1.00 90.69 86 ALA A C 1
ATOM 697 O O . ALA A 1 86 ? -6.913 22.299 30.283 1.00 90.69 86 ALA A O 1
ATOM 698 N N . TRP A 1 87 ? -8.721 21.531 29.199 1.00 89.62 87 TRP A N 1
ATOM 699 C CA . TRP A 1 87 ? -8.966 20.380 30.070 1.00 89.62 87 TRP A CA 1
ATOM 700 C C . TRP A 1 87 ? -8.358 19.071 29.554 1.00 89.62 87 TRP A C 1
ATOM 702 O O . TRP A 1 87 ? -8.281 18.137 30.340 1.00 89.62 87 TRP A O 1
ATOM 712 N N . LEU A 1 88 ? -7.945 18.985 28.284 1.00 90.44 88 LEU A N 1
ATOM 713 C CA . LEU A 1 88 ? -7.349 17.798 27.669 1.00 90.44 88 LEU A CA 1
ATOM 714 C C . LEU A 1 88 ? -5.820 17.932 27.672 1.00 90.44 88 LEU A C 1
ATOM 716 O O . LEU A 1 88 ? -5.257 18.682 26.876 1.00 90.44 88 LEU A O 1
ATOM 720 N N . ASP A 1 89 ? -5.146 17.212 28.566 1.00 86.06 89 ASP A N 1
ATOM 721 C CA . ASP A 1 89 ? -3.685 17.253 28.679 1.00 86.06 89 ASP A CA 1
ATOM 722 C C . ASP A 1 89 ? -3.030 16.148 27.839 1.00 86.06 89 ASP A C 1
ATOM 724 O O . ASP A 1 89 ? -2.707 15.082 28.362 1.00 86.06 89 ASP A O 1
ATOM 728 N N . THR A 1 90 ? -2.797 16.411 26.548 1.00 81.06 90 THR A N 1
ATOM 729 C CA . THR A 1 90 ? -1.983 15.537 25.679 1.00 81.06 90 THR A CA 1
ATOM 730 C C . THR A 1 90 ? -0.470 15.758 25.829 1.00 81.06 90 THR A C 1
ATOM 732 O O . THR A 1 90 ? 0.311 15.100 25.152 1.00 81.06 90 THR A O 1
ATOM 735 N N . SER A 1 91 ? -0.015 16.648 26.725 1.00 78.62 91 SER A N 1
ATOM 736 C CA . SER A 1 91 ? 1.419 16.956 26.884 1.00 78.62 91 SER A CA 1
ATOM 737 C C . SER A 1 91 ? 2.190 15.901 27.687 1.00 78.62 91 SER A C 1
ATOM 739 O O . SER A 1 91 ? 3.408 15.769 27.555 1.00 78.62 91 SER A O 1
ATOM 741 N N . SER A 1 92 ? 1.481 15.124 28.509 1.00 78.56 92 SER A N 1
ATOM 742 C CA . SER A 1 92 ? 1.997 13.910 29.144 1.00 78.56 92 SER A CA 1
ATOM 743 C C . SER A 1 92 ? 2.176 12.799 28.107 1.00 78.56 92 SER A C 1
ATOM 745 O O . SER A 1 92 ? 1.291 12.592 27.292 1.00 78.56 92 SER A O 1
ATOM 747 N N . SER A 1 93 ? 3.242 11.999 28.178 1.00 74.62 93 SER A N 1
ATOM 748 C CA . SER A 1 93 ? 3.402 10.802 27.328 1.00 74.62 93 SER A CA 1
ATOM 749 C C . SER A 1 93 ? 2.612 9.573 27.817 1.00 74.62 93 SER A C 1
ATOM 751 O O . SER A 1 93 ? 2.726 8.490 27.235 1.00 74.62 93 SER A O 1
ATOM 753 N N . LEU A 1 94 ? 1.826 9.714 28.893 1.00 82.31 94 LEU A N 1
ATOM 754 C CA . LEU A 1 94 ? 1.095 8.635 29.563 1.00 82.31 94 LEU A CA 1
ATOM 755 C C . LEU A 1 94 ? -0.403 8.661 29.211 1.00 82.31 94 LEU A C 1
ATOM 757 O O . LEU A 1 94 ? -1.120 9.560 29.657 1.00 82.31 94 LEU A O 1
ATOM 761 N N . LEU A 1 95 ? -0.916 7.609 28.553 1.00 84.25 95 LEU A N 1
ATOM 762 C CA . LEU A 1 95 ? -2.351 7.475 28.226 1.00 84.25 95 LEU A CA 1
ATOM 763 C C . LEU A 1 95 ? -3.279 7.592 29.445 1.00 84.25 95 LEU A C 1
ATOM 765 O O . LEU A 1 95 ? -4.427 7.999 29.305 1.00 84.25 95 LEU A O 1
ATOM 769 N N . GLY A 1 96 ? -2.811 7.256 30.653 1.00 86.75 96 GLY A N 1
ATOM 770 C CA . GLY A 1 96 ? -3.612 7.406 31.874 1.00 86.75 96 GLY A CA 1
ATOM 771 C C . GLY A 1 96 ? -3.983 8.866 32.175 1.00 86.75 96 GLY A C 1
ATOM 772 O O . GLY A 1 96 ? -5.077 9.137 32.679 1.00 86.75 96 GLY A O 1
ATOM 773 N N . THR A 1 97 ? -3.112 9.817 31.819 1.00 88.94 97 THR A N 1
ATOM 774 C CA . THR A 1 97 ? -3.416 11.253 31.890 1.00 88.94 97 THR A CA 1
ATOM 775 C C . THR A 1 97 ? -4.486 11.615 30.862 1.00 88.94 97 THR A C 1
ATOM 777 O O . THR A 1 97 ? -5.463 12.275 31.209 1.00 88.94 97 THR A O 1
ATOM 780 N N . TRP A 1 98 ? -4.358 11.126 29.625 1.00 90.81 98 TRP A N 1
ATOM 781 C CA . TRP A 1 98 ? -5.298 11.411 28.535 1.00 90.81 98 TRP A CA 1
ATOM 782 C C . TRP A 1 98 ? -6.690 10.860 28.847 1.00 90.81 98 TRP A C 1
ATOM 784 O O . TRP A 1 98 ? -7.665 11.602 28.811 1.00 90.81 98 TRP A O 1
ATOM 794 N N . LEU A 1 99 ? -6.778 9.595 29.271 1.00 94.06 99 LEU A N 1
ATOM 795 C CA . LEU A 1 99 ? -8.029 8.947 29.664 1.00 94.06 99 LEU A CA 1
ATOM 796 C C . LEU A 1 99 ? -8.731 9.696 30.802 1.00 94.06 99 LEU A C 1
ATOM 798 O O . LEU A 1 99 ? -9.922 9.984 30.706 1.00 94.06 99 LEU A O 1
ATOM 802 N N . SER A 1 100 ? -8.009 10.028 31.876 1.00 93.88 100 SER A N 1
ATOM 803 C CA . SER A 1 100 ? -8.614 10.690 33.039 1.00 93.88 100 SER A CA 1
ATOM 804 C C . SER A 1 100 ? -9.047 12.131 32.749 1.00 93.88 100 SER A C 1
ATOM 806 O O . SER A 1 100 ? -10.110 12.549 33.209 1.00 93.88 100 SER A O 1
ATOM 808 N N . THR A 1 101 ? -8.278 12.874 31.950 1.00 94.06 101 THR A N 1
ATOM 809 C CA . THR A 1 101 ? -8.621 14.248 31.548 1.00 94.06 101 THR A CA 1
ATOM 810 C C . THR A 1 101 ? -9.753 14.294 30.522 1.00 94.06 101 THR A C 1
ATOM 812 O O . THR A 1 101 ? -10.707 15.049 30.713 1.00 94.06 101 THR A O 1
ATOM 815 N N . PHE A 1 102 ? -9.736 13.422 29.508 1.00 95.06 102 PHE A N 1
ATOM 816 C CA . PHE A 1 102 ? -10.853 13.241 28.576 1.00 95.06 102 PHE A CA 1
ATOM 817 C C . PHE A 1 102 ? -12.143 12.872 29.306 1.00 95.06 102 PHE A C 1
ATOM 819 O O . PHE A 1 102 ? -13.172 13.523 29.123 1.00 95.06 102 PHE A O 1
ATOM 826 N N . CYS A 1 103 ? -12.090 11.874 30.190 1.00 94.88 103 CYS A N 1
ATOM 827 C CA . CYS A 1 103 ? -13.287 11.382 30.861 1.00 94.88 103 CYS A CA 1
ATOM 828 C C . CYS A 1 103 ? -13.890 12.391 31.857 1.00 94.88 103 CYS A C 1
ATOM 830 O O . CYS A 1 103 ? -15.094 12.361 32.107 1.00 94.88 103 CYS A O 1
ATOM 832 N N . ALA A 1 104 ? -13.079 13.323 32.372 1.00 93.75 104 ALA A N 1
ATOM 833 C CA . ALA A 1 104 ? -13.539 14.454 33.176 1.00 93.75 104 ALA A CA 1
ATOM 834 C C . ALA A 1 104 ? -14.045 15.653 32.343 1.00 93.75 104 ALA A C 1
ATOM 836 O O . ALA A 1 104 ? -14.857 16.429 32.846 1.00 93.75 104 ALA A O 1
ATOM 837 N N . GLY A 1 105 ? -13.555 15.834 31.109 1.00 89.88 105 GLY A N 1
ATOM 838 C CA . GLY A 1 105 ? -13.851 16.993 30.252 1.00 89.88 105 GLY A CA 1
ATOM 839 C C . GLY A 1 105 ? -14.890 16.775 29.143 1.00 89.88 105 GLY A C 1
ATOM 840 O O . GLY A 1 105 ? -15.380 17.752 28.572 1.00 89.88 105 GLY A O 1
ATOM 841 N N . LYS A 1 106 ? -15.248 15.519 28.845 1.00 91.00 106 LYS A N 1
ATOM 842 C CA . LYS A 1 106 ? -16.323 15.131 27.911 1.00 91.00 106 LYS A CA 1
ATOM 843 C C . LYS A 1 106 ? -17.692 15.717 28.295 1.00 91.00 106 LYS A C 1
ATOM 845 O O . LYS A 1 106 ? -17.902 16.175 29.419 1.00 91.00 106 LYS A O 1
ATOM 850 N N . THR A 1 107 ? -18.660 15.664 27.377 1.00 86.44 107 THR A N 1
ATOM 851 C CA . THR A 1 107 ? -20.025 16.120 27.688 1.00 86.44 107 THR A CA 1
ATOM 852 C C . THR A 1 107 ? -20.731 15.186 28.680 1.00 86.44 107 THR A C 1
ATOM 854 O O . THR A 1 107 ? -20.368 14.023 28.873 1.00 86.44 107 THR A O 1
ATOM 857 N N . THR A 1 108 ? -21.767 15.713 29.333 1.00 86.88 108 THR A N 1
ATOM 858 C CA . THR A 1 108 ? -22.634 14.969 30.262 1.00 86.88 108 THR A CA 1
ATOM 859 C C . THR A 1 108 ? -23.838 14.328 29.565 1.00 86.88 108 THR A C 1
ATOM 861 O O . THR A 1 108 ? -24.774 13.881 30.233 1.00 86.88 108 THR A O 1
ATOM 864 N N . ASP A 1 109 ? -23.833 14.296 28.232 1.00 89.06 109 ASP A N 1
ATOM 865 C CA . ASP A 1 109 ? -24.876 13.659 27.436 1.00 89.06 109 ASP A CA 1
ATOM 866 C C . ASP A 1 109 ? -24.877 12.137 27.673 1.00 89.06 109 ASP A C 1
ATOM 868 O O . ASP A 1 109 ? -23.819 11.543 27.897 1.00 89.06 109 ASP A O 1
ATOM 872 N N . PRO A 1 110 ? -26.046 11.476 27.643 1.00 91.94 110 PRO A N 1
ATOM 873 C CA . PRO A 1 110 ? -26.187 10.085 28.067 1.00 91.94 110 PRO A CA 1
ATOM 874 C C . PRO A 1 110 ? -25.744 9.060 27.003 1.00 91.94 110 PRO A C 1
ATOM 876 O O . PRO A 1 110 ? -26.426 8.058 26.824 1.00 91.94 110 PRO A O 1
ATOM 879 N N . TYR A 1 111 ? -24.626 9.289 26.305 1.00 94.75 111 TYR A N 1
ATOM 880 C CA . TYR A 1 111 ? -23.998 8.260 25.467 1.00 94.75 111 TYR A CA 1
ATOM 881 C C . TYR A 1 111 ? -23.519 7.089 26.339 1.00 94.75 111 TYR A C 1
ATOM 883 O O . TYR A 1 111 ? -23.072 7.287 27.476 1.00 94.75 111 TYR A O 1
ATOM 891 N N . ASP A 1 112 ? -23.583 5.875 25.799 1.00 95.69 112 ASP A N 1
ATOM 892 C CA . ASP A 1 112 ? -23.254 4.641 26.517 1.00 95.69 112 ASP A CA 1
ATOM 893 C C . ASP A 1 112 ? -21.744 4.528 26.739 1.00 95.69 112 ASP A C 1
ATOM 895 O O . ASP A 1 112 ? -21.301 4.145 27.829 1.00 95.69 112 ASP A O 1
ATOM 899 N N . LEU A 1 113 ? -20.974 4.947 25.728 1.00 97.12 113 LEU A N 1
ATOM 900 C CA . LEU A 1 113 ? -19.519 5.067 25.725 1.00 97.12 113 LEU A CA 1
ATOM 901 C C . LEU A 1 113 ? -19.059 6.365 25.046 1.00 97.12 113 LEU A C 1
ATOM 903 O O . LEU A 1 113 ? -19.701 6.894 24.137 1.00 97.12 113 LEU A O 1
ATOM 907 N N . PHE A 1 114 ? -17.887 6.826 25.467 1.00 97.62 114 PHE A N 1
ATOM 908 C CA . PHE A 1 114 ? -17.128 7.918 24.874 1.00 97.62 114 PHE A CA 1
ATOM 909 C C . PHE A 1 114 ? -15.748 7.395 24.480 1.00 97.62 114 PHE A C 1
ATOM 911 O O . PHE A 1 114 ? -15.087 6.729 25.276 1.00 97.62 114 PHE A O 1
ATOM 918 N N . TYR A 1 115 ? -15.284 7.712 23.279 1.00 97.69 115 TYR A N 1
ATOM 919 C CA . TYR A 1 115 ? -13.988 7.247 22.797 1.00 97.69 115 TYR A CA 1
ATOM 920 C C . TYR A 1 115 ? -13.190 8.395 22.186 1.00 97.69 115 TYR A C 1
ATOM 922 O O . TYR A 1 115 ? -13.767 9.224 21.484 1.00 97.69 115 TYR A O 1
ATOM 930 N N . MET A 1 116 ? -11.884 8.458 22.452 1.00 96.00 116 MET A N 1
ATOM 931 C CA . MET A 1 116 ? -10.995 9.480 21.895 1.00 96.00 116 MET A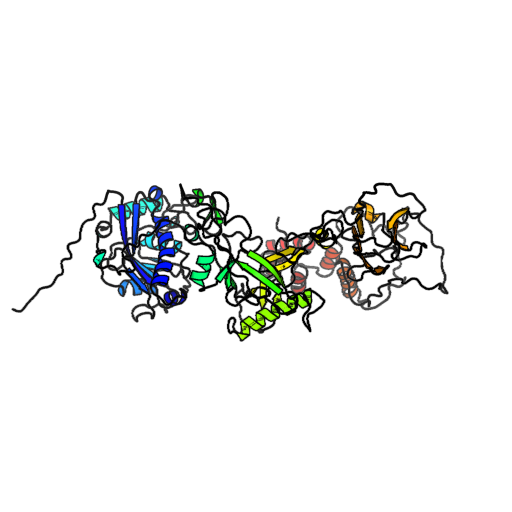 CA 1
ATOM 932 C C . MET A 1 116 ? -9.769 8.865 21.218 1.00 96.00 116 MET A C 1
ATOM 934 O O . MET A 1 116 ? -9.055 8.068 21.821 1.00 96.00 116 MET A O 1
ATOM 938 N N . HIS A 1 117 ? -9.494 9.298 19.990 1.00 95.62 117 HIS A N 1
ATOM 939 C CA . HIS A 1 117 ? -8.231 9.019 19.312 1.00 95.62 117 HIS A CA 1
ATOM 940 C C . HIS A 1 117 ? -7.287 10.215 19.451 1.00 95.62 117 HIS A C 1
ATOM 942 O O . HIS A 1 117 ? -7.687 11.360 19.221 1.00 95.62 117 HIS A O 1
ATOM 948 N N . VAL A 1 118 ? -6.047 9.940 19.850 1.00 92.25 118 VAL A N 1
ATOM 949 C CA . VAL A 1 118 ? -5.002 10.936 20.116 1.00 92.25 118 VAL A CA 1
ATOM 950 C C . VAL A 1 118 ? -3.866 10.745 19.115 1.00 92.25 118 VAL A C 1
ATOM 952 O O . VAL A 1 118 ? -3.414 9.624 18.904 1.00 92.25 118 VAL A O 1
ATOM 955 N N . GLY A 1 119 ? -3.401 11.818 18.479 1.00 88.44 119 GLY A N 1
ATOM 956 C CA . GLY A 1 119 ? -2.334 11.731 17.481 1.00 88.44 119 GLY A CA 1
ATOM 957 C C . GLY A 1 119 ? -0.940 11.605 18.095 1.00 88.44 119 GLY A C 1
ATOM 958 O O . GLY A 1 119 ? -0.053 10.991 17.505 1.00 88.44 119 GLY A O 1
ATOM 959 N N . THR A 1 120 ? -0.764 12.124 19.310 1.00 83.94 120 THR A N 1
ATOM 960 C CA . THR A 1 120 ? 0.504 12.086 20.041 1.00 83.94 120 THR A CA 1
ATOM 961 C C . THR A 1 120 ? 0.953 10.644 20.303 1.00 83.94 120 THR A C 1
ATOM 963 O O . THR A 1 120 ? 0.195 9.803 20.796 1.00 83.94 120 THR A O 1
ATOM 966 N N . GLN A 1 121 ? 2.220 10.331 20.021 1.00 79.00 121 GLN A N 1
ATOM 967 C CA . GLN A 1 121 ? 2.775 9.015 20.344 1.00 79.00 121 GLN A CA 1
ATOM 968 C C . GLN A 1 121 ? 3.014 8.851 21.853 1.00 79.00 121 GLN A C 1
ATOM 970 O O . GLN A 1 121 ? 3.663 9.677 22.494 1.00 79.00 121 GLN A O 1
ATOM 975 N N . SER A 1 122 ? 2.525 7.746 22.419 1.00 77.69 122 SER A N 1
ATOM 976 C CA . SER A 1 122 ? 2.829 7.336 23.791 1.00 77.69 122 SER A CA 1
ATOM 977 C C . SER A 1 122 ? 4.063 6.442 23.869 1.00 77.69 122 SER A C 1
ATOM 979 O O . SER A 1 122 ? 4.426 5.757 22.916 1.00 77.69 122 SER A O 1
ATOM 981 N N . LEU A 1 123 ? 4.681 6.433 25.050 1.00 75.19 123 LEU A N 1
ATOM 982 C CA . LEU A 1 123 ? 5.850 5.623 25.392 1.00 75.19 123 LEU A CA 1
ATOM 983 C C . LEU A 1 123 ? 5.498 4.372 26.229 1.00 75.19 123 LEU A C 1
ATOM 985 O O . LEU A 1 123 ? 6.407 3.710 26.724 1.00 75.19 123 LEU A O 1
ATOM 989 N N . ASP A 1 124 ? 4.207 4.090 26.443 1.00 74.62 124 ASP A N 1
ATOM 990 C CA . ASP A 1 124 ? 3.708 3.067 27.379 1.00 74.62 124 ASP A CA 1
ATOM 991 C C . ASP A 1 124 ? 2.885 1.977 26.666 1.00 74.62 124 ASP A C 1
ATOM 993 O O . ASP A 1 124 ? 3.364 0.860 26.475 1.00 74.62 124 ASP A O 1
ATOM 997 N N . VAL A 1 125 ? 1.664 2.306 26.230 1.00 83.12 125 VAL A N 1
ATOM 998 C CA . VAL A 1 125 ? 0.713 1.378 25.590 1.00 83.12 125 VAL A CA 1
ATOM 999 C C . VAL A 1 125 ? -0.090 2.084 24.495 1.00 83.12 125 VAL A C 1
ATOM 1001 O O . VAL A 1 125 ? -0.222 3.306 24.513 1.00 83.12 125 VAL A O 1
ATOM 1004 N N . THR A 1 126 ? -0.640 1.318 23.550 1.00 87.19 126 THR A N 1
ATOM 1005 C CA . THR A 1 126 ? -1.391 1.837 22.389 1.00 87.19 126 THR A CA 1
ATOM 1006 C C . THR A 1 126 ? -2.816 2.299 22.730 1.00 87.19 126 THR A C 1
ATOM 1008 O O . THR A 1 126 ? -3.377 3.147 22.038 1.00 87.19 126 THR A O 1
ATOM 1011 N N . GLY A 1 127 ? -3.407 1.756 23.796 1.00 92.62 127 GLY A N 1
ATOM 1012 C CA . GLY A 1 127 ? -4.759 2.068 24.257 1.00 92.62 127 GLY A CA 1
ATOM 1013 C C . GLY A 1 127 ? -4.872 2.016 25.782 1.00 92.62 127 GLY A C 1
ATOM 1014 O O . GLY A 1 127 ? -4.021 1.422 26.451 1.00 92.62 127 GLY A O 1
ATOM 1015 N N . ARG A 1 128 ? -5.878 2.709 26.336 1.00 94.25 128 ARG A N 1
ATOM 1016 C CA . ARG A 1 128 ? -6.339 2.578 27.729 1.00 94.25 128 ARG A CA 1
ATOM 1017 C C . ARG A 1 128 ? -7.829 2.903 27.869 1.00 94.25 128 ARG A C 1
ATOM 1019 O O . ARG A 1 128 ? -8.276 3.991 27.509 1.00 94.25 128 ARG A O 1
ATOM 1026 N N . ALA A 1 129 ? -8.555 2.037 28.563 1.00 96.62 129 ALA A N 1
ATOM 1027 C CA . ALA A 1 129 ? -9.926 2.243 29.016 1.00 96.62 129 ALA A CA 1
ATOM 1028 C C . ALA A 1 129 ? -10.114 1.902 30.504 1.00 96.62 129 ALA A C 1
ATOM 1030 O O . ALA A 1 129 ? -9.283 1.255 31.145 1.00 96.62 129 ALA A O 1
ATOM 1031 N N . TYR A 1 130 ? -11.232 2.354 31.078 1.00 96.69 130 TYR A N 1
ATOM 1032 C CA . TYR A 1 130 ? -11.667 1.907 32.403 1.00 96.69 130 TYR A CA 1
ATOM 1033 C C . TYR A 1 130 ? -12.369 0.544 32.321 1.00 96.69 130 TYR A C 1
ATOM 1035 O O . TYR A 1 130 ? -13.190 0.318 31.435 1.00 96.69 130 TYR A O 1
ATOM 1043 N N . LEU A 1 131 ? -12.096 -0.334 33.291 1.00 96.44 131 LEU A N 1
ATOM 1044 C CA . LEU A 1 131 ? -12.717 -1.658 33.387 1.00 96.44 131 LEU A CA 1
ATOM 1045 C C . LEU A 1 131 ? -14.176 -1.581 33.885 1.00 96.44 131 LEU A C 1
ATOM 1047 O O . LEU A 1 131 ? -14.463 -0.846 34.834 1.00 96.44 131 LEU A O 1
ATOM 1051 N N . SER A 1 132 ? -15.074 -2.379 33.292 1.00 96.38 132 SER A N 1
ATOM 1052 C CA . SER A 1 132 ? -16.489 -2.541 33.700 1.00 96.38 132 SER A CA 1
ATOM 1053 C C . SER A 1 132 ? -17.246 -1.210 33.831 1.00 96.38 132 SER A C 1
ATOM 1055 O O . SER A 1 132 ? -17.964 -0.975 34.807 1.00 96.38 132 SER A O 1
ATOM 1057 N N . SER A 1 133 ? -17.043 -0.305 32.875 1.00 95.56 133 SER A N 1
ATOM 1058 C CA . SER A 1 133 ? -17.468 1.091 32.968 1.00 95.56 133 SER A CA 1
ATOM 1059 C C . SER A 1 133 ? -18.472 1.553 31.912 1.00 95.56 133 SER A C 1
ATOM 1061 O O . SER A 1 133 ? -18.903 2.705 31.986 1.00 95.56 133 SER A O 1
ATOM 1063 N N . ALA A 1 134 ? -18.902 0.707 30.970 1.00 95.31 134 ALA A N 1
ATOM 1064 C CA . ALA A 1 134 ? -20.026 1.049 30.094 1.00 95.31 134 ALA A CA 1
ATOM 1065 C C . ALA A 1 134 ? -21.264 1.448 30.932 1.00 95.31 134 ALA A C 1
ATOM 1067 O O . ALA A 1 134 ? -21.481 0.928 32.028 1.00 95.31 134 ALA A O 1
ATOM 1068 N N . CYS A 1 135 ? -22.036 2.431 30.459 1.00 92.88 135 CYS A N 1
ATOM 1069 C CA . CYS A 1 135 ? -23.090 3.136 31.214 1.00 92.88 135 CYS A CA 1
ATOM 1070 C C . CYS A 1 135 ? -22.645 3.974 32.439 1.00 92.88 135 CYS A C 1
ATOM 1072 O O . CYS A 1 135 ? -23.465 4.725 32.978 1.00 92.88 135 CYS A O 1
ATOM 1074 N N . ASN A 1 136 ? -21.391 3.914 32.905 1.00 93.12 136 ASN A N 1
ATOM 1075 C CA . ASN A 1 136 ? -20.936 4.736 34.031 1.00 93.12 136 ASN A CA 1
ATOM 1076 C C . ASN A 1 136 ? -20.581 6.157 33.571 1.00 93.12 136 ASN A C 1
ATOM 1078 O O . ASN A 1 136 ? -19.509 6.390 33.025 1.00 93.12 136 ASN A O 1
ATOM 1082 N N . GLN A 1 137 ? -21.445 7.129 33.868 1.00 88.88 137 GLN A N 1
ATOM 1083 C CA . GLN A 1 137 ? -21.312 8.522 33.411 1.00 88.88 137 GLN A CA 1
ATOM 1084 C C . GLN A 1 137 ? -19.949 9.192 33.687 1.00 88.88 137 GLN A C 1
ATOM 1086 O O . GLN A 1 137 ? -19.610 10.147 32.987 1.00 88.88 137 GLN A O 1
ATOM 1091 N N . ASN A 1 138 ? -19.176 8.709 34.669 1.00 90.75 138 ASN A N 1
ATOM 1092 C CA . ASN A 1 138 ? -17.869 9.263 35.045 1.00 90.75 138 ASN A CA 1
ATOM 1093 C C . ASN A 1 138 ? -16.663 8.481 34.498 1.00 90.75 138 ASN A C 1
ATOM 1095 O O . ASN A 1 138 ? -15.543 8.968 34.618 1.00 90.75 138 ASN A O 1
ATOM 1099 N N . THR A 1 139 ? -16.855 7.257 33.993 1.00 94.81 139 THR A N 1
ATOM 1100 C CA . THR A 1 139 ? -15.756 6.357 33.584 1.00 94.81 139 THR A CA 1
ATOM 1101 C C . THR A 1 139 ? -16.032 5.578 32.295 1.00 94.81 139 THR A C 1
ATOM 1103 O O . THR A 1 139 ? -15.225 4.730 31.921 1.00 94.81 139 THR A O 1
ATOM 1106 N N . ASN A 1 140 ? -17.126 5.852 31.580 1.00 95.62 140 ASN A N 1
ATOM 1107 C CA . ASN A 1 140 ? -17.503 5.195 30.323 1.00 95.62 140 ASN A CA 1
ATOM 1108 C C . ASN A 1 140 ? -16.651 5.644 29.120 1.00 95.62 140 ASN A C 1
ATOM 1110 O O . ASN A 1 140 ? -17.179 6.058 28.091 1.00 95.62 140 ASN A O 1
ATOM 1114 N N . CYS A 1 141 ? -15.330 5.603 29.286 1.00 96.38 141 CYS A N 1
ATOM 1115 C CA . CYS A 1 141 ? -14.343 6.205 28.405 1.00 96.38 141 CYS A CA 1
ATOM 1116 C C . CYS A 1 141 ? -13.249 5.214 28.002 1.00 96.38 141 CYS A C 1
ATOM 1118 O O . CYS A 1 141 ? -12.790 4.422 28.837 1.00 96.38 141 CYS A O 1
ATOM 1120 N N . GLY A 1 142 ? -12.779 5.348 26.764 1.00 96.56 142 GLY A N 1
ATOM 1121 C CA . GLY A 1 142 ? -11.546 4.752 26.254 1.00 96.56 142 GLY A CA 1
ATOM 1122 C C . GLY A 1 142 ? -10.740 5.761 25.434 1.00 96.56 142 GLY A C 1
ATOM 1123 O O . GLY A 1 142 ? -11.302 6.719 24.894 1.00 96.56 142 GLY A O 1
ATOM 1124 N N . VAL A 1 143 ? -9.422 5.565 25.374 1.00 95.50 143 VAL A N 1
ATOM 1125 C CA . VAL A 1 143 ? -8.511 6.328 24.511 1.00 95.50 143 VAL A CA 1
ATOM 1126 C C . VAL A 1 143 ? -7.538 5.390 23.797 1.00 95.50 143 VAL A C 1
ATOM 1128 O O . VAL A 1 143 ? -7.047 4.443 24.408 1.00 95.50 143 VAL A O 1
ATOM 1131 N N . ASP A 1 144 ? -7.207 5.678 22.539 1.00 93.75 144 ASP A N 1
ATOM 1132 C CA . ASP A 1 144 ? -6.056 5.077 21.848 1.00 93.75 144 ASP A CA 1
ATOM 1133 C C . ASP A 1 144 ? -5.261 6.116 21.058 1.00 93.75 144 ASP A C 1
ATOM 1135 O O . ASP A 1 144 ? -5.722 7.240 20.848 1.00 93.75 144 ASP A O 1
ATOM 1139 N N . ASN A 1 145 ? -4.063 5.726 20.622 1.00 90.12 145 ASN A N 1
ATOM 1140 C CA . ASN A 1 145 ? -3.227 6.527 19.734 1.00 90.12 145 ASN A CA 1
ATOM 1141 C C . ASN A 1 145 ? -2.934 5.852 18.384 1.00 90.12 145 ASN A C 1
ATOM 1143 O O . ASN A 1 145 ? -1.873 6.042 17.785 1.00 90.12 145 ASN A O 1
ATOM 1147 N N . THR A 1 146 ? -3.886 5.058 17.882 1.00 86.56 146 THR A N 1
ATOM 1148 C CA . THR A 1 146 ? -3.778 4.421 16.559 1.00 86.56 146 THR A CA 1
ATOM 1149 C C . THR A 1 146 ? -4.097 5.424 15.449 1.00 86.56 146 THR A C 1
ATOM 1151 O O . THR A 1 146 ? -5.205 5.450 14.915 1.00 86.56 146 THR A O 1
ATOM 1154 N N . LEU A 1 147 ? -3.114 6.269 15.115 1.00 82.25 147 LEU A N 1
ATOM 1155 C CA . LEU A 1 147 ? -3.167 7.315 14.075 1.00 82.25 147 LEU A CA 1
ATOM 1156 C C . LEU A 1 147 ? -3.811 6.862 12.753 1.00 82.25 147 LEU A C 1
ATOM 1158 O O . LEU A 1 147 ? -4.516 7.626 12.104 1.00 82.25 147 LEU A O 1
ATOM 1162 N N . ASN A 1 148 ? -3.565 5.617 12.346 1.00 80.62 148 ASN A N 1
ATOM 1163 C CA . ASN A 1 148 ? -4.057 5.039 11.103 1.00 80.62 148 ASN A CA 1
ATOM 1164 C C . ASN A 1 148 ? -5.561 4.679 11.206 1.00 80.62 148 ASN A C 1
ATOM 1166 O O . ASN A 1 148 ? -5.914 3.804 12.000 1.00 80.62 148 ASN A O 1
ATOM 1170 N N . PRO A 1 149 ? -6.463 5.252 10.380 1.00 81.88 149 PRO A N 1
ATOM 1171 C CA . PRO A 1 149 ? -7.893 4.913 10.403 1.00 81.88 149 PRO A CA 1
ATOM 1172 C C . PRO A 1 149 ? -8.211 3.445 10.070 1.00 81.88 149 PRO A C 1
ATOM 1174 O O . PRO A 1 149 ? -9.304 2.974 10.364 1.00 81.88 149 PRO A O 1
ATOM 1177 N N . LEU A 1 150 ? -7.267 2.694 9.494 1.00 85.19 150 LEU A N 1
ATOM 1178 C CA . LEU A 1 150 ? -7.418 1.255 9.245 1.00 85.19 150 LEU A CA 1
ATOM 1179 C C . LEU A 1 150 ? -7.195 0.398 10.508 1.00 85.19 150 LEU A C 1
ATOM 1181 O O . LEU A 1 150 ? -7.562 -0.777 10.533 1.00 85.19 150 LEU A O 1
ATOM 1185 N N . GLU A 1 151 ? -6.571 0.955 11.550 1.00 86.25 151 GLU A N 1
ATOM 1186 C CA . GLU A 1 151 ? -6.216 0.242 12.778 1.00 86.25 151 GLU A CA 1
ATOM 1187 C C . GLU A 1 151 ? -7.341 0.339 13.811 1.00 86.25 151 GLU A C 1
ATOM 1189 O O . GLU A 1 151 ? -7.413 1.255 14.624 1.00 86.25 151 GLU A O 1
ATOM 1194 N N . TYR A 1 152 ? -8.238 -0.645 13.766 1.00 90.00 152 TYR A N 1
ATOM 1195 C CA . TYR A 1 152 ? -9.405 -0.746 14.645 1.00 90.00 152 TYR A CA 1
ATOM 1196 C C . TYR A 1 152 ? -9.173 -1.626 15.891 1.00 90.00 152 TYR A C 1
ATOM 1198 O O . TYR A 1 152 ? -9.971 -1.595 16.828 1.00 90.00 152 TYR A O 1
ATOM 1206 N N . VAL A 1 153 ? -8.119 -2.456 15.898 1.00 89.31 153 VAL A N 1
ATOM 1207 C CA . VAL A 1 153 ? -7.931 -3.540 16.886 1.00 89.31 153 VAL A CA 1
ATOM 1208 C C . VAL A 1 153 ? -7.776 -2.989 18.305 1.00 89.31 153 VAL A C 1
ATOM 1210 O O . VAL A 1 153 ? -8.472 -3.446 19.207 1.00 89.31 153 VAL A O 1
ATOM 1213 N N . ALA A 1 154 ? -6.934 -1.965 18.496 1.00 90.50 154 ALA A N 1
ATOM 1214 C CA . ALA A 1 154 ? -6.773 -1.306 19.795 1.00 90.50 154 ALA A CA 1
ATOM 1215 C C . ALA A 1 154 ? -8.097 -0.687 20.274 1.00 90.50 154 ALA A C 1
ATOM 1217 O O . ALA A 1 154 ? -8.525 -0.937 21.394 1.00 90.50 154 ALA A O 1
ATOM 1218 N N . THR A 1 155 ? -8.813 0.021 19.396 1.00 94.50 155 THR A N 1
ATOM 1219 C CA . THR A 1 155 ? -10.134 0.588 19.702 1.00 94.50 155 THR A CA 1
ATOM 1220 C C . THR A 1 155 ? -11.129 -0.483 20.161 1.00 94.50 155 THR A C 1
ATOM 1222 O O . THR A 1 155 ? -11.818 -0.306 21.163 1.00 94.50 155 THR A O 1
ATOM 1225 N N . SER A 1 156 ? -11.172 -1.627 19.471 1.00 94.69 156 SER A N 1
ATOM 1226 C CA . SER A 1 156 ? -12.019 -2.765 19.845 1.00 94.69 156 SER A CA 1
ATOM 1227 C C . SER A 1 156 ? -11.620 -3.380 21.196 1.00 94.69 156 SER A C 1
ATOM 1229 O O . SER A 1 156 ? -12.491 -3.725 21.996 1.00 94.69 156 SER A O 1
ATOM 1231 N N . HIS A 1 157 ? -10.314 -3.502 21.459 1.00 95.06 157 HIS A N 1
ATOM 1232 C CA . HIS A 1 157 ? -9.739 -4.022 22.706 1.00 95.06 157 HIS A CA 1
ATOM 1233 C C . HIS A 1 157 ? -10.110 -3.158 23.919 1.00 95.06 157 HIS A C 1
ATOM 1235 O O . HIS A 1 157 ? -10.652 -3.660 24.902 1.00 95.06 157 HIS A O 1
ATOM 1241 N N . GLU A 1 158 ? -9.902 -1.843 23.831 1.00 96.00 158 GLU A N 1
ATOM 1242 C CA . GLU A 1 158 ? -10.207 -0.918 24.927 1.00 96.00 158 GLU A CA 1
ATOM 1243 C C . GLU A 1 158 ? -11.710 -0.860 25.240 1.00 96.00 158 GLU A C 1
ATOM 1245 O O . GLU A 1 158 ? -12.112 -0.822 26.406 1.00 96.00 158 GLU A O 1
ATOM 1250 N N . ILE A 1 159 ? -12.571 -0.950 24.221 1.00 97.12 159 ILE A N 1
ATOM 1251 C CA . ILE A 1 159 ? -14.016 -1.097 24.441 1.00 97.12 159 ILE A CA 1
ATOM 1252 C C . ILE A 1 159 ? -14.318 -2.407 25.197 1.00 97.12 159 ILE A C 1
ATOM 1254 O O . ILE A 1 159 ? -15.186 -2.421 26.071 1.00 97.12 159 ILE A O 1
ATOM 1258 N N . GLY A 1 160 ? -13.564 -3.486 24.954 1.00 96.88 160 GLY A N 1
ATOM 1259 C CA . GLY A 1 160 ? -13.666 -4.745 25.704 1.00 96.88 160 GLY A CA 1
ATOM 1260 C C . GLY A 1 160 ? -13.450 -4.557 27.209 1.00 96.88 160 GLY A C 1
ATOM 1261 O O . GLY A 1 160 ? -14.240 -5.055 28.018 1.00 96.88 160 GLY A O 1
ATOM 1262 N N . HIS A 1 161 ? -12.468 -3.740 27.605 1.00 97.50 161 HIS A N 1
ATOM 1263 C CA . HIS A 1 161 ? -12.301 -3.342 29.005 1.00 97.50 161 HIS A CA 1
ATOM 1264 C C . HIS A 1 161 ? -13.520 -2.578 29.545 1.00 97.50 161 HIS A C 1
ATOM 1266 O O . HIS A 1 161 ? -13.985 -2.893 30.644 1.00 97.50 161 HIS A O 1
ATOM 1272 N N . ASN A 1 162 ? -14.124 -1.652 28.787 1.00 97.50 162 ASN A N 1
ATOM 1273 C CA . ASN A 1 162 ? -15.355 -0.985 29.239 1.00 97.50 162 ASN A CA 1
ATOM 1274 C C . ASN A 1 162 ? -16.513 -1.977 29.492 1.00 97.50 162 ASN A C 1
ATOM 1276 O O . ASN A 1 162 ? -17.325 -1.737 30.388 1.00 97.50 162 ASN A O 1
ATOM 1280 N N . PHE A 1 163 ? -16.551 -3.107 28.780 1.00 97.12 163 PHE A N 1
ATOM 1281 C CA . PHE A 1 163 ? -17.478 -4.231 28.995 1.00 97.12 163 PHE A CA 1
ATOM 1282 C C . PHE A 1 163 ? -17.015 -5.253 30.054 1.00 97.12 163 PHE A C 1
ATOM 1284 O O . PHE A 1 163 ? -17.624 -6.308 30.217 1.00 97.12 163 PHE A O 1
ATOM 1291 N N . GLY A 1 164 ? -15.960 -4.943 30.813 1.00 95.94 164 GLY A N 1
ATOM 1292 C CA . GLY A 1 164 ? -15.478 -5.760 31.929 1.00 95.94 164 GLY A CA 1
ATOM 1293 C C . GLY A 1 164 ? -14.585 -6.937 31.542 1.00 95.94 164 GLY A C 1
ATOM 1294 O O . GLY A 1 164 ? -14.303 -7.776 32.398 1.00 95.94 164 GLY A O 1
ATOM 1295 N N . MET A 1 165 ? -14.128 -7.006 30.291 1.00 96.44 165 MET A N 1
ATOM 1296 C CA . MET A 1 165 ? -13.183 -8.030 29.854 1.00 96.44 165 MET A CA 1
ATOM 1297 C C . MET A 1 165 ? -11.771 -7.711 30.361 1.00 96.44 165 MET A C 1
ATOM 1299 O O . MET A 1 165 ? -11.336 -6.558 30.345 1.00 96.44 165 MET A O 1
ATOM 1303 N N . LEU A 1 166 ? -11.042 -8.734 30.801 1.00 95.69 166 LEU A N 1
ATOM 1304 C CA . LEU A 1 166 ? -9.610 -8.661 31.110 1.00 95.69 166 LEU A CA 1
ATOM 1305 C C . LEU A 1 166 ? -8.803 -9.151 29.904 1.00 95.69 166 LEU A C 1
ATOM 1307 O O . LEU A 1 166 ? -9.368 -9.770 29.002 1.00 95.69 166 LEU A O 1
ATOM 1311 N N . HIS A 1 167 ? -7.483 -8.940 29.907 1.00 95.12 167 HIS A N 1
ATOM 1312 C CA . HIS A 1 167 ? -6.632 -9.615 28.929 1.00 95.12 167 HIS A CA 1
ATOM 1313 C C . HIS A 1 167 ? -6.773 -11.135 29.050 1.00 95.12 167 HIS A C 1
ATOM 1315 O O . HIS A 1 167 ? -6.891 -11.661 30.160 1.00 95.12 167 HIS A O 1
ATOM 1321 N N . ASP A 1 168 ? -6.675 -11.857 27.935 1.00 93.94 168 ASP A N 1
ATOM 1322 C CA . ASP A 1 168 ? -6.853 -13.317 27.935 1.00 93.94 168 ASP A CA 1
ATOM 1323 C C . ASP A 1 168 ? -5.867 -14.024 28.874 1.00 93.94 168 ASP A C 1
ATOM 1325 O O . ASP A 1 168 ? -6.264 -14.876 29.669 1.00 93.94 168 ASP A O 1
ATOM 1329 N N . ALA A 1 169 ? -4.604 -13.588 28.872 1.00 90.38 169 ALA A N 1
ATOM 1330 C CA . ALA A 1 169 ? -3.564 -14.119 29.751 1.00 90.38 169 ALA A CA 1
ATOM 1331 C C . ALA A 1 169 ? -3.854 -13.881 31.248 1.00 90.38 169 ALA A C 1
ATOM 1333 O O . ALA A 1 169 ? -3.555 -14.749 32.068 1.00 90.38 169 ALA A O 1
ATOM 1334 N N . ASP A 1 170 ? -4.469 -12.746 31.600 1.00 92.62 170 ASP A N 1
ATOM 1335 C CA . ASP A 1 170 ? -4.879 -12.423 32.975 1.00 92.62 170 ASP A CA 1
ATOM 1336 C C . ASP A 1 170 ? -6.154 -13.188 33.382 1.00 92.62 170 ASP A C 1
ATOM 1338 O O . ASP A 1 170 ? -6.361 -13.491 34.559 1.00 92.62 170 ASP A O 1
ATOM 1342 N N . ALA A 1 171 ? -7.000 -13.530 32.406 1.00 90.88 171 ALA A N 1
ATOM 1343 C CA . ALA A 1 171 ? -8.208 -14.333 32.582 1.00 90.88 171 ALA A CA 1
ATOM 1344 C C . ALA A 1 171 ? -7.945 -15.854 32.619 1.00 90.88 171 ALA A C 1
ATOM 1346 O O . ALA A 1 171 ? -8.790 -16.609 33.099 1.00 90.88 171 ALA A O 1
ATOM 1347 N N . GLY A 1 172 ? -6.782 -16.303 32.135 1.00 89.62 172 GLY A N 1
ATOM 1348 C CA . GLY A 1 172 ? -6.385 -17.713 32.044 1.00 89.62 172 GLY A CA 1
ATOM 1349 C C . GLY A 1 172 ? -6.592 -18.365 30.669 1.00 89.62 172 GLY A C 1
ATOM 1350 O O . GLY A 1 172 ? -6.283 -19.547 30.515 1.00 89.62 172 GLY A O 1
ATOM 1351 N N . CYS A 1 173 ? -7.059 -17.615 29.670 1.00 90.25 173 CYS A N 1
ATOM 1352 C CA . CYS A 1 173 ? -7.178 -18.070 28.287 1.00 90.25 173 CYS A CA 1
ATOM 1353 C C . CYS A 1 173 ? -5.829 -17.959 27.557 1.00 90.25 173 CYS A C 1
ATOM 1355 O O . CYS A 1 173 ? -5.150 -16.932 27.599 1.00 90.25 173 CYS A O 1
ATOM 1357 N N . THR A 1 174 ? -5.395 -19.053 26.924 1.00 87.50 174 THR A N 1
ATOM 1358 C CA . THR A 1 174 ? -4.066 -19.186 26.300 1.00 87.50 174 THR A CA 1
ATOM 1359 C C . THR A 1 174 ? -4.107 -20.139 25.100 1.00 87.50 174 THR A C 1
ATOM 1361 O O . THR A 1 174 ? -5.041 -20.927 24.956 1.00 87.50 174 THR A O 1
ATOM 1364 N N . GLY A 1 175 ? -3.080 -20.095 24.244 1.00 84.19 175 GLY A N 1
ATOM 1365 C CA . GLY A 1 175 ? -3.015 -20.925 23.037 1.00 84.19 175 GLY A CA 1
ATOM 1366 C C . GLY A 1 175 ? -4.014 -20.461 21.975 1.00 84.19 175 GLY A C 1
ATOM 1367 O O . GLY A 1 175 ? -4.068 -19.274 21.668 1.00 84.19 175 GLY A O 1
ATOM 1368 N N . ASP A 1 176 ? -4.797 -21.394 21.436 1.00 82.44 176 ASP A N 1
ATOM 1369 C CA . ASP A 1 176 ? -5.758 -21.126 20.353 1.00 82.44 176 ASP A CA 1
ATOM 1370 C C . ASP A 1 176 ? -7.011 -20.355 20.823 1.00 82.44 176 ASP A C 1
ATOM 1372 O O . ASP A 1 176 ? -7.724 -19.780 20.003 1.00 82.44 176 ASP A O 1
ATOM 1376 N N . ASP A 1 177 ? -7.269 -20.304 22.138 1.00 85.25 177 ASP A N 1
ATOM 1377 C CA . ASP A 1 177 ? -8.359 -19.529 22.760 1.00 85.25 177 ASP A CA 1
ATOM 1378 C C . ASP A 1 177 ? -7.891 -18.131 23.209 1.00 85.25 177 ASP A C 1
ATOM 1380 O O . ASP A 1 177 ? -8.343 -17.587 24.210 1.00 85.25 177 ASP A O 1
ATOM 1384 N N . VAL A 1 178 ? -6.931 -17.545 22.493 1.00 87.19 178 VAL A N 1
ATOM 1385 C CA . VAL A 1 178 ? -6.607 -16.118 22.614 1.00 87.19 178 VAL A CA 1
ATOM 1386 C C . VAL A 1 178 ? -7.427 -15.363 21.570 1.00 87.19 178 VAL A C 1
ATOM 1388 O O . VAL A 1 178 ? -7.470 -15.748 20.399 1.00 87.19 178 VAL A O 1
ATOM 1391 N N . GLY A 1 179 ? -8.066 -14.273 21.987 1.00 88.94 179 GLY A N 1
ATOM 1392 C CA . GLY A 1 179 ? -8.877 -13.388 21.159 1.00 88.94 179 GLY A CA 1
ATOM 1393 C C . GLY A 1 179 ? -8.297 -11.974 21.079 1.00 88.94 179 GLY A C 1
ATOM 1394 O O . GLY A 1 179 ? -7.091 -11.755 21.188 1.00 88.94 179 GLY A O 1
ATOM 1395 N N . ASN A 1 180 ? -9.189 -11.010 20.879 1.00 90.19 180 ASN A N 1
ATOM 1396 C CA . ASN A 1 180 ? -8.931 -9.585 20.726 1.00 90.19 180 ASN A CA 1
ATOM 1397 C C . ASN A 1 180 ? -8.430 -8.950 22.030 1.00 90.19 180 ASN A C 1
ATOM 1399 O O . ASN A 1 180 ? -7.699 -7.967 21.975 1.00 90.19 180 ASN A O 1
ATOM 1403 N N . MET A 1 181 ? -8.753 -9.541 23.187 1.00 93.06 181 MET A N 1
ATOM 1404 C CA . MET A 1 181 ? -8.186 -9.162 24.487 1.00 93.06 181 MET A CA 1
ATOM 1405 C C . MET A 1 181 ? -6.774 -9.727 24.724 1.00 93.06 181 MET A C 1
ATOM 1407 O O . MET A 1 181 ? -6.168 -9.480 25.765 1.00 93.06 181 MET A O 1
ATOM 1411 N N . GLY A 1 182 ? -6.207 -10.452 23.761 1.00 83.38 182 GLY A N 1
ATOM 1412 C CA . GLY A 1 182 ? -4.792 -10.790 23.703 1.00 83.38 182 GLY A CA 1
ATOM 1413 C C . GLY A 1 182 ? -4.119 -10.175 22.477 1.00 83.38 182 GLY A C 1
ATOM 1414 O O . GLY A 1 182 ? -4.746 -9.921 21.452 1.00 83.38 182 GLY A O 1
ATOM 1415 N N . ASN A 1 183 ? -2.800 -9.983 22.548 1.00 68.56 183 ASN A N 1
ATOM 1416 C CA . ASN A 1 183 ? -2.044 -9.237 21.530 1.00 68.56 183 ASN A CA 1
ATOM 1417 C C . ASN A 1 183 ? -2.159 -9.785 20.089 1.00 68.56 183 ASN A C 1
ATOM 1419 O O . ASN A 1 183 ? -1.895 -9.049 19.142 1.00 68.56 183 ASN A O 1
ATOM 1423 N N . TYR A 1 184 ? -2.531 -11.060 19.900 1.00 65.44 184 TYR A N 1
ATOM 1424 C CA . TYR A 1 184 ? -2.500 -11.720 18.587 1.00 65.44 184 TYR A CA 1
ATOM 1425 C C . TYR A 1 184 ? -3.769 -12.507 18.204 1.00 65.44 184 TYR A C 1
ATOM 1427 O O . TYR A 1 184 ? -3.921 -12.843 17.034 1.00 65.44 184 TYR A O 1
ATOM 1435 N N . GLY A 1 185 ? -4.755 -12.693 19.086 1.00 66.31 185 GLY A N 1
ATOM 1436 C CA . GLY A 1 185 ? -5.905 -13.586 18.851 1.00 66.31 185 GLY A CA 1
ATOM 1437 C C . GLY A 1 185 ? -7.056 -13.034 17.992 1.00 66.31 185 GLY A C 1
ATOM 1438 O O . GLY A 1 185 ? -7.344 -11.839 18.024 1.00 66.31 185 GLY A O 1
ATOM 1439 N N . ALA A 1 186 ? -7.721 -13.878 17.198 1.00 75.50 186 ALA A N 1
ATOM 1440 C CA . ALA A 1 186 ? -8.841 -13.474 16.333 1.00 75.50 186 ALA A CA 1
ATOM 1441 C C . ALA A 1 186 ? -10.191 -13.556 17.067 1.00 75.50 186 ALA A C 1
ATOM 1443 O O . ALA A 1 186 ? -10.484 -14.581 17.686 1.00 75.50 186 ALA A O 1
ATOM 1444 N N . GLY A 1 187 ? -11.052 -12.540 16.945 1.00 86.69 187 GLY A N 1
ATOM 1445 C CA . GLY A 1 187 ? -12.365 -12.532 17.600 1.00 86.69 187 GLY A CA 1
ATOM 1446 C C . GLY A 1 187 ? -12.277 -12.525 19.124 1.00 86.69 187 GLY A C 1
ATOM 1447 O O . GLY A 1 187 ? -11.428 -11.831 19.659 1.00 86.69 187 GLY A O 1
ATOM 1448 N N . TRP A 1 188 ? -13.120 -13.267 19.839 1.00 92.25 188 TRP A N 1
ATOM 1449 C CA . TRP A 1 188 ? -13.150 -13.245 21.314 1.00 92.25 188 TRP A CA 1
ATOM 1450 C C . TRP A 1 188 ? -12.844 -14.621 21.903 1.00 92.25 188 TRP A C 1
ATOM 1452 O O . TRP A 1 188 ? -13.186 -15.638 21.293 1.00 92.25 188 TRP A O 1
ATOM 1462 N N . SER A 1 189 ? -12.187 -14.647 23.067 1.00 93.56 189 SER A N 1
ATOM 1463 C CA . SER A 1 189 ? -11.930 -15.888 23.808 1.00 93.56 189 SER A CA 1
ATOM 1464 C C . SER A 1 189 ? -13.159 -16.341 24.594 1.00 93.56 189 SER A C 1
ATOM 1466 O O . SER A 1 189 ? -14.053 -15.539 24.897 1.00 93.56 189 SER A O 1
ATOM 1468 N N . THR A 1 190 ? -13.181 -17.610 25.009 1.00 93.75 190 THR A N 1
ATOM 1469 C CA . THR A 1 190 ? -14.222 -18.101 25.930 1.00 93.75 190 THR A CA 1
ATOM 1470 C C . THR A 1 190 ? -14.225 -17.328 27.256 1.00 93.75 190 THR A C 1
ATOM 1472 O O . THR A 1 190 ? -15.291 -17.011 27.786 1.00 93.75 190 THR A O 1
ATOM 1475 N N . CYS A 1 191 ? -13.050 -16.908 27.742 1.00 94.25 191 CYS A N 1
ATOM 1476 C CA . CYS A 1 191 ? -12.927 -16.064 28.929 1.00 94.25 191 CYS A CA 1
ATOM 1477 C C . CYS A 1 191 ? -13.598 -14.695 28.752 1.00 94.25 191 CYS A C 1
ATOM 1479 O O . CYS A 1 191 ? -14.261 -14.218 29.674 1.00 94.25 191 CYS A O 1
ATOM 1481 N N . ASN A 1 192 ? -13.447 -14.049 27.588 1.00 94.19 192 ASN A N 1
ATOM 1482 C CA . ASN A 1 192 ? -14.077 -12.750 27.332 1.00 94.19 192 ASN A CA 1
ATOM 1483 C C . ASN A 1 192 ? -15.606 -12.878 27.251 1.00 94.19 192 ASN A C 1
ATOM 1485 O O . ASN A 1 192 ? -16.316 -12.011 27.762 1.00 94.19 192 ASN A O 1
ATOM 1489 N N . ALA A 1 193 ? -16.109 -13.966 26.655 1.00 93.69 193 ALA A N 1
ATOM 1490 C CA . ALA A 1 193 ? -17.538 -14.271 26.568 1.00 93.69 193 ALA A CA 1
ATOM 1491 C C . ALA A 1 193 ? -18.175 -14.459 27.960 1.00 93.69 193 ALA A C 1
ATOM 1493 O O . ALA A 1 193 ? -19.202 -13.849 28.275 1.00 93.69 193 ALA A O 1
ATOM 1494 N N . ASP A 1 194 ? -17.517 -15.212 28.847 1.00 93.38 194 ASP A N 1
ATOM 1495 C CA . ASP A 1 194 ? -17.935 -15.331 30.247 1.00 93.38 194 ASP A CA 1
ATOM 1496 C C . ASP A 1 194 ? -17.863 -13.977 30.978 1.00 93.38 194 ASP A C 1
ATOM 1498 O O . ASP A 1 194 ? -18.742 -13.642 31.778 1.00 93.38 194 ASP A O 1
ATOM 1502 N N . GLN A 1 195 ? -16.839 -13.159 30.717 1.00 95.19 195 GLN A N 1
ATOM 1503 C CA . GLN A 1 195 ? -16.666 -11.849 31.356 1.00 95.19 195 GLN A CA 1
ATOM 1504 C C . GLN A 1 195 ? -17.754 -10.844 30.964 1.00 95.19 195 GLN A C 1
ATOM 1506 O O . GLN A 1 195 ? -18.336 -10.234 31.863 1.00 95.19 195 GLN A O 1
ATOM 1511 N N . ILE A 1 196 ? -18.099 -10.715 29.677 1.00 93.75 196 ILE A N 1
ATOM 1512 C CA . ILE A 1 196 ? -19.204 -9.840 29.256 1.00 93.75 196 ILE A CA 1
ATOM 1513 C C . ILE A 1 196 ? -20.548 -10.337 29.806 1.00 93.75 196 ILE A C 1
ATOM 1515 O O . ILE A 1 196 ? -21.348 -9.530 30.280 1.00 93.75 196 ILE A O 1
ATOM 1519 N N . HIS A 1 197 ? -20.777 -11.655 29.858 1.00 92.38 197 HIS A N 1
ATOM 1520 C CA . HIS A 1 197 ? -21.972 -12.213 30.492 1.00 92.38 197 HIS A CA 1
ATOM 1521 C C . HIS A 1 197 ? -22.065 -11.844 31.985 1.00 92.38 197 HIS A C 1
ATOM 1523 O O . HIS A 1 197 ? -23.121 -11.423 32.464 1.00 92.38 197 HIS A O 1
ATOM 1529 N N . ASN A 1 198 ? -20.955 -11.954 32.724 1.00 92.44 198 ASN A N 1
ATOM 1530 C CA . ASN A 1 198 ? -20.883 -11.535 34.126 1.00 92.44 198 ASN A CA 1
ATOM 1531 C C . ASN A 1 198 ? -21.106 -10.018 34.280 1.00 92.44 198 ASN A C 1
ATOM 1533 O O . ASN A 1 198 ? -21.883 -9.609 35.140 1.00 92.44 198 ASN A O 1
ATOM 1537 N N . PHE A 1 199 ? -20.502 -9.184 33.426 1.00 94.19 199 PHE A N 1
ATOM 1538 C CA . PHE A 1 199 ? -20.688 -7.729 33.442 1.00 94.19 199 PHE A CA 1
ATOM 1539 C C . PHE A 1 199 ? -22.159 -7.331 33.249 1.00 94.19 199 PHE A C 1
ATOM 1541 O O . PHE A 1 199 ? -22.715 -6.608 34.076 1.00 94.19 199 PHE A O 1
ATOM 1548 N N . LEU A 1 200 ? -22.816 -7.861 32.213 1.00 92.12 200 LEU A N 1
ATOM 1549 C CA . LEU A 1 200 ? -24.220 -7.567 31.900 1.00 92.12 200 LEU A CA 1
ATOM 1550 C C . LEU A 1 200 ? -25.201 -8.074 32.973 1.00 92.12 200 LEU A C 1
ATOM 1552 O O . LEU A 1 200 ? -26.322 -7.573 33.064 1.00 92.12 200 LEU A O 1
ATOM 1556 N N . ARG A 1 201 ? -24.795 -9.065 33.779 1.00 89.38 201 ARG A N 1
ATOM 1557 C CA . ARG A 1 201 ? -25.565 -9.586 34.919 1.00 89.38 201 ARG A CA 1
ATOM 1558 C C . ARG A 1 201 ? -25.368 -8.761 36.193 1.00 89.38 201 ARG A C 1
ATOM 1560 O O . ARG A 1 201 ? -26.334 -8.540 36.922 1.00 89.38 201 ARG A O 1
ATOM 1567 N N . ASP A 1 202 ? -24.130 -8.366 36.485 1.00 89.69 202 ASP A N 1
ATOM 1568 C CA . ASP A 1 202 ? -23.736 -7.853 37.804 1.00 89.69 202 ASP A CA 1
ATOM 1569 C C . ASP A 1 202 ? -23.730 -6.313 37.892 1.00 89.69 202 ASP A C 1
ATOM 1571 O O . ASP A 1 202 ? -23.771 -5.764 38.996 1.00 89.69 202 ASP A O 1
ATOM 1575 N N . PHE A 1 203 ? -23.707 -5.605 36.756 1.00 90.50 203 PHE A N 1
ATOM 1576 C CA . PHE A 1 203 ? -23.655 -4.139 36.687 1.00 90.50 203 PHE A CA 1
ATOM 1577 C C . PHE A 1 203 ? -24.961 -3.524 36.161 1.00 90.50 203 PHE A C 1
ATOM 1579 O O . PHE A 1 203 ? -25.745 -4.155 35.455 1.00 90.50 203 PHE A O 1
ATOM 1586 N N . ASN A 1 204 ? -25.203 -2.248 36.490 1.00 87.31 204 ASN A N 1
ATOM 1587 C CA . ASN A 1 204 ? -26.350 -1.515 35.952 1.00 87.31 204 ASN A CA 1
ATOM 1588 C C . ASN A 1 204 ? -26.081 -1.058 34.510 1.00 87.31 204 ASN A C 1
ATOM 1590 O O . ASN A 1 204 ? -25.579 0.043 34.282 1.00 87.31 204 ASN A O 1
ATOM 1594 N N . VAL A 1 205 ? -26.454 -1.908 33.558 1.00 90.19 205 VAL A N 1
ATOM 1595 C CA . VAL A 1 205 ? -26.251 -1.700 32.119 1.00 90.19 205 VAL A CA 1
ATOM 1596 C C . VAL A 1 205 ? -27.517 -1.245 31.378 1.00 90.19 205 VAL A C 1
ATOM 1598 O O . VAL A 1 205 ? -27.630 -1.437 30.172 1.00 90.19 205 VAL A O 1
ATOM 1601 N N . GLU A 1 206 ? -28.486 -0.624 32.070 1.00 87.56 206 GLU A N 1
ATOM 1602 C CA . GLU A 1 206 ? -29.759 -0.193 31.458 1.00 87.56 206 GLU A CA 1
ATOM 1603 C C . GLU A 1 206 ? -29.601 0.732 30.238 1.00 87.56 206 GLU A C 1
ATOM 1605 O O . GLU A 1 206 ? -30.492 0.747 29.389 1.00 87.56 206 GLU A O 1
ATOM 1610 N N . CYS A 1 207 ? -28.484 1.465 30.115 1.00 90.19 207 CYS A N 1
ATOM 1611 C CA . CYS A 1 207 ? -28.245 2.345 28.967 1.00 90.19 207 CYS A CA 1
ATOM 1612 C C . CYS A 1 207 ? -28.217 1.574 27.635 1.00 90.19 207 CYS A C 1
ATOM 1614 O O . CYS A 1 207 ? -28.878 1.999 26.690 1.00 90.19 207 CYS A O 1
ATOM 1616 N N . LEU A 1 208 ? -27.606 0.381 27.614 1.00 91.81 208 LEU A N 1
ATOM 1617 C CA . LEU A 1 208 ? -27.458 -0.471 26.425 1.00 91.81 208 LEU A CA 1
ATOM 1618 C C . LEU A 1 208 ? -28.794 -1.006 25.874 1.00 91.81 208 LEU A C 1
ATOM 1620 O O . LEU A 1 208 ? -28.855 -1.537 24.762 1.00 91.81 208 LEU A O 1
ATOM 1624 N N . TRP A 1 209 ? -29.873 -0.892 26.661 1.00 87.00 209 TRP A N 1
ATOM 1625 C CA . TRP A 1 209 ? -31.208 -1.388 26.317 1.00 87.00 209 TRP A CA 1
ATOM 1626 C C . TRP A 1 209 ? -32.215 -0.273 25.959 1.00 87.00 209 TRP A C 1
ATOM 1628 O O . TRP A 1 209 ? -33.371 -0.545 25.613 1.00 87.00 209 TRP A O 1
ATOM 1638 N N . GLU A 1 210 ? -31.818 0.997 26.047 1.00 84.94 210 GLU A N 1
ATOM 1639 C CA . GLU A 1 210 ? -32.679 2.158 25.790 1.00 84.94 210 GLU A CA 1
ATOM 1640 C C . GLU A 1 210 ? -32.133 3.002 24.630 1.00 84.94 210 GLU A C 1
ATOM 1642 O O . GLU A 1 210 ? -30.978 2.872 24.239 1.00 84.94 210 GLU A O 1
ATOM 1647 N N . GLU A 1 211 ? -32.977 3.824 24.003 1.00 88.00 211 GLU A N 1
ATOM 1648 C CA . GLU A 1 211 ? -32.503 4.913 23.135 1.00 88.00 211 GLU A CA 1
ATOM 1649 C C . GLU A 1 211 ? -32.236 6.128 24.034 1.00 88.00 211 GLU A C 1
ATOM 1651 O O . GLU A 1 211 ? -33.182 6.751 24.532 1.00 88.00 211 GLU A O 1
ATOM 1656 N N . ASN A 1 212 ? -30.959 6.433 24.286 1.00 88.81 212 ASN A N 1
ATOM 1657 C CA . ASN A 1 212 ? -30.554 7.529 25.165 1.00 88.81 212 ASN A CA 1
ATOM 1658 C C . ASN A 1 212 ? -30.473 8.851 24.388 1.00 88.81 212 ASN A C 1
ATOM 1660 O O . ASN A 1 212 ? -30.913 9.887 24.893 1.00 88.81 212 ASN A O 1
ATOM 1664 N N . ILE A 1 213 ? -30.002 8.792 23.139 1.00 91.00 213 ILE A N 1
ATOM 1665 C CA . ILE A 1 213 ? -29.907 9.901 22.187 1.00 91.00 213 ILE A CA 1
ATOM 1666 C C . ILE A 1 213 ? -30.838 9.634 20.994 1.00 91.00 213 ILE A C 1
ATOM 1668 O O . ILE A 1 213 ? -30.495 8.847 20.105 1.00 91.00 213 ILE A O 1
ATOM 1672 N N . PRO A 1 214 ? -32.014 10.288 20.921 1.00 90.75 214 PRO A N 1
ATOM 1673 C CA . PRO A 1 214 ? -32.935 10.132 19.800 1.00 90.75 214 PRO A CA 1
ATOM 1674 C C . PRO A 1 214 ? -32.286 10.507 18.467 1.00 90.75 214 PRO A C 1
ATOM 1676 O O . PRO A 1 214 ? -31.660 11.561 18.374 1.00 90.75 214 PRO A O 1
ATOM 1679 N N . THR A 1 215 ? -32.511 9.729 17.404 1.00 87.31 215 THR A N 1
ATOM 1680 C CA . THR A 1 215 ? -31.930 10.004 16.067 1.00 87.31 215 THR A CA 1
ATOM 1681 C C . THR A 1 215 ? -32.213 11.422 15.544 1.00 87.31 215 THR A C 1
ATOM 1683 O O . THR A 1 215 ? -31.403 11.984 14.819 1.00 87.31 215 THR A O 1
ATOM 1686 N N . SER A 1 216 ? -33.311 12.065 15.961 1.00 89.12 216 SER A N 1
ATOM 1687 C CA . SER A 1 216 ? -33.619 13.463 15.609 1.00 89.12 216 SER A CA 1
ATOM 1688 C C . SER A 1 216 ? -32.734 14.524 16.290 1.00 89.12 216 SER A C 1
ATOM 1690 O O . SER A 1 216 ? -32.929 15.711 16.043 1.00 89.12 216 SER A O 1
ATOM 1692 N N . GLN A 1 217 ? -31.863 14.127 17.221 1.00 89.44 217 GLN A N 1
ATOM 1693 C CA . GLN A 1 217 ? -30.900 14.987 17.927 1.00 89.44 217 GLN A CA 1
ATOM 1694 C C . GLN A 1 217 ? -29.451 14.738 17.474 1.00 89.44 217 GLN A C 1
ATOM 1696 O O . GLN A 1 217 ? -28.569 15.513 17.826 1.00 89.44 217 GLN A O 1
ATOM 1701 N N . VAL A 1 218 ? -29.223 13.675 16.698 1.00 92.69 218 VAL A N 1
ATOM 1702 C CA . VAL A 1 218 ? -27.936 13.336 16.077 1.00 92.69 218 VAL A CA 1
ATOM 1703 C C . VAL A 1 218 ? -27.652 14.312 14.932 1.00 92.69 218 VAL A C 1
ATOM 1705 O O . VAL A 1 218 ? -28.586 14.776 14.272 1.00 92.69 218 VAL A O 1
ATOM 1708 N N . ASP A 1 219 ? -26.377 14.615 14.679 1.00 92.06 219 ASP A N 1
ATOM 1709 C CA . ASP A 1 219 ? -25.969 15.444 13.540 1.00 92.06 219 ASP A CA 1
ATOM 1710 C C . ASP A 1 219 ? -26.499 14.859 12.210 1.00 92.06 219 ASP A C 1
ATOM 1712 O O . ASP A 1 219 ? -26.398 13.645 12.015 1.00 92.06 219 ASP A O 1
ATOM 1716 N N . PRO A 1 220 ? -27.059 15.665 11.284 1.00 93.50 220 PRO A N 1
ATOM 1717 C CA . PRO A 1 220 ? -27.541 15.181 9.990 1.00 93.50 220 PRO A CA 1
ATOM 1718 C C . PRO A 1 220 ? -26.544 14.334 9.184 1.00 93.50 220 PRO A C 1
ATOM 1720 O O . PRO A 1 220 ? -26.993 13.445 8.468 1.00 93.50 220 PRO A O 1
ATOM 1723 N N . LEU A 1 221 ? -25.229 14.552 9.317 1.00 91.69 221 LEU A N 1
ATOM 1724 C CA . LEU A 1 221 ? -24.191 13.735 8.666 1.00 91.69 221 LEU A CA 1
ATOM 1725 C C . LEU A 1 221 ? -24.110 12.305 9.225 1.00 91.69 221 LEU A C 1
ATOM 1727 O O . LEU A 1 221 ? -23.679 11.393 8.527 1.00 91.69 221 LEU A O 1
ATOM 1731 N N . LEU A 1 222 ? -24.535 12.100 10.474 1.00 93.50 222 LEU A N 1
ATOM 1732 C CA . LEU A 1 222 ? -24.565 10.799 11.151 1.00 93.50 222 LEU A CA 1
ATOM 1733 C C . LEU A 1 222 ? -25.971 10.162 11.139 1.00 93.50 222 LEU A C 1
ATOM 1735 O O . LEU A 1 222 ? -26.140 8.999 11.508 1.00 93.50 222 LEU A O 1
ATOM 1739 N N . GLN A 1 223 ? -27.006 10.885 10.695 1.00 92.25 223 GLN A N 1
ATOM 1740 C CA . GLN A 1 223 ? -28.362 10.344 10.587 1.00 92.25 223 GLN A CA 1
ATOM 1741 C C . GLN A 1 223 ? -28.459 9.313 9.453 1.00 92.25 223 GLN A C 1
ATOM 1743 O O . GLN A 1 223 ? -28.318 9.633 8.278 1.00 92.25 223 GLN A O 1
ATOM 1748 N N . GLY A 1 224 ? -28.765 8.063 9.810 1.00 85.88 224 GLY A N 1
ATOM 1749 C CA . GLY A 1 224 ? -28.873 6.951 8.858 1.00 85.88 224 GLY A CA 1
ATOM 1750 C C . GLY A 1 224 ? -27.556 6.216 8.594 1.00 85.88 224 GLY A C 1
ATOM 1751 O O . GLY A 1 224 ? -27.582 5.155 7.971 1.00 85.88 224 GLY A O 1
ATOM 1752 N N . VAL A 1 225 ? -26.434 6.710 9.128 1.00 90.12 225 VAL A N 1
ATOM 1753 C CA . VAL A 1 225 ? -25.175 5.961 9.161 1.00 90.12 225 VAL A CA 1
ATOM 1754 C C . VAL A 1 225 ? -25.386 4.662 9.938 1.00 90.12 225 VAL A C 1
ATOM 1756 O O . VAL A 1 225 ? -25.885 4.658 11.063 1.00 90.12 225 VAL A O 1
ATOM 1759 N N . THR A 1 226 ? -25.011 3.550 9.313 1.00 90.19 226 THR A N 1
ATOM 1760 C CA . THR A 1 226 ? -25.044 2.210 9.900 1.00 90.19 226 THR A CA 1
ATOM 1761 C C . THR A 1 226 ? -23.672 1.597 9.686 1.00 90.19 226 THR A C 1
ATOM 1763 O O . THR A 1 226 ? -23.214 1.529 8.547 1.00 90.19 226 THR A O 1
ATOM 1766 N N . LEU A 1 227 ? -23.011 1.184 10.768 1.00 93.38 227 LEU A N 1
ATOM 1767 C CA . LEU A 1 227 ? -21.723 0.504 10.668 1.00 93.38 227 LEU A CA 1
ATOM 1768 C C . LEU A 1 227 ? -21.925 -0.881 10.053 1.00 93.38 227 LEU A C 1
ATOM 1770 O O . LEU A 1 227 ? -22.849 -1.610 10.420 1.00 93.38 227 LEU A O 1
ATOM 1774 N N . VAL A 1 228 ? -21.057 -1.229 9.111 1.00 88.88 228 VAL A N 1
ATOM 1775 C CA . VAL A 1 228 ? -21.079 -2.508 8.400 1.00 88.88 228 VAL A CA 1
ATOM 1776 C C . VAL A 1 228 ? -19.980 -3.390 9.000 1.00 88.88 228 VAL A C 1
ATOM 1778 O O . VAL A 1 228 ? -18.866 -2.899 9.175 1.00 88.88 228 VAL A O 1
ATOM 1781 N N . PRO A 1 229 ? -20.245 -4.670 9.326 1.00 89.75 229 PRO A N 1
ATOM 1782 C CA . PRO A 1 229 ? -19.261 -5.575 9.924 1.00 89.75 229 PRO A CA 1
ATOM 1783 C C . PRO A 1 229 ? -18.265 -6.115 8.885 1.00 89.75 229 PRO A C 1
ATOM 1785 O O . PRO A 1 229 ? -18.095 -7.321 8.721 1.00 89.75 229 PRO A O 1
ATOM 1788 N N . GLU A 1 230 ? -17.609 -5.207 8.171 1.00 88.94 230 GLU A N 1
ATOM 1789 C CA . GLU A 1 230 ? -16.618 -5.488 7.137 1.00 88.94 230 GLU A CA 1
ATOM 1790 C C . GLU A 1 230 ? -15.281 -4.836 7.505 1.00 88.94 230 GLU A C 1
ATOM 1792 O O . GLU A 1 230 ? -15.219 -3.770 8.120 1.00 88.94 230 GLU A O 1
ATOM 1797 N N . LEU A 1 231 ? -14.189 -5.497 7.132 1.00 90.00 231 LEU A N 1
ATOM 1798 C CA . LEU A 1 231 ? -12.835 -4.973 7.264 1.00 90.00 231 LEU A CA 1
ATOM 1799 C C . LEU A 1 231 ? -12.554 -3.930 6.162 1.00 90.00 231 LEU A C 1
ATOM 1801 O O . LEU A 1 231 ? -13.096 -4.069 5.065 1.00 90.00 231 LEU A O 1
ATOM 1805 N N . PRO A 1 232 ? -11.680 -2.928 6.390 1.00 87.94 232 PRO A N 1
ATOM 1806 C CA . PRO A 1 232 ? -11.433 -1.835 5.443 1.00 87.94 232 PRO A CA 1
ATOM 1807 C C . PRO A 1 232 ? -11.223 -2.262 3.981 1.00 87.94 232 PRO A C 1
ATOM 1809 O O . PRO A 1 232 ? -11.886 -1.742 3.089 1.00 87.94 232 PRO A O 1
ATOM 1812 N N . GLY A 1 233 ? -10.372 -3.259 3.727 1.00 87.50 233 GLY A N 1
ATOM 1813 C CA . GLY A 1 233 ? -10.072 -3.773 2.384 1.00 87.50 233 GLY A CA 1
ATOM 1814 C C . GLY A 1 233 ? -11.174 -4.622 1.731 1.00 87.50 233 GLY A C 1
ATOM 1815 O O . GLY A 1 233 ? -10.961 -5.136 0.636 1.00 87.50 233 GLY A O 1
ATOM 1816 N N . GLN A 1 234 ? -12.331 -4.793 2.385 1.00 87.44 234 GLN A N 1
ATOM 1817 C CA . GLN A 1 234 ? -13.517 -5.458 1.823 1.00 87.44 234 GLN A CA 1
ATOM 1818 C C . GLN A 1 234 ? -14.493 -4.463 1.171 1.00 87.44 234 GLN A C 1
ATOM 1820 O O . GLN A 1 234 ? -15.313 -4.875 0.348 1.00 87.44 234 GLN A O 1
ATOM 1825 N N . PHE A 1 235 ? -14.388 -3.168 1.499 1.00 82.25 235 PHE A N 1
ATOM 1826 C CA . PHE A 1 235 ? -15.220 -2.097 0.932 1.00 82.25 235 PHE A CA 1
ATOM 1827 C C . PHE A 1 235 ? -14.426 -0.905 0.370 1.00 82.25 235 PHE A C 1
ATOM 1829 O O . PHE A 1 235 ? -14.972 -0.153 -0.437 1.00 82.25 235 PHE A O 1
ATOM 1836 N N . LEU A 1 236 ? -13.147 -0.750 0.729 1.00 81.56 236 LEU A N 1
ATOM 1837 C CA . LEU A 1 236 ? -12.205 0.161 0.079 1.00 81.56 236 LEU A CA 1
ATOM 1838 C C . LEU A 1 236 ? -11.242 -0.623 -0.811 1.00 81.56 236 LEU A C 1
ATOM 1840 O O . LEU A 1 236 ? -10.624 -1.597 -0.377 1.00 81.56 236 LEU A O 1
ATOM 1844 N N . SER A 1 237 ? -11.052 -0.152 -2.042 1.00 83.12 237 SER A N 1
ATOM 1845 C CA . SER A 1 237 ? -9.894 -0.555 -2.838 1.00 83.12 237 SER A CA 1
ATOM 1846 C C . SER A 1 237 ? -8.604 -0.012 -2.220 1.00 83.12 237 SER A C 1
ATOM 1848 O O . SER A 1 237 ? -8.595 0.991 -1.502 1.00 83.12 237 SER A O 1
ATOM 1850 N N . ALA A 1 238 ? -7.485 -0.660 -2.530 1.00 84.06 238 ALA A N 1
ATOM 1851 C CA . ALA A 1 238 ? -6.197 -0.251 -1.994 1.00 84.06 238 ALA A CA 1
ATOM 1852 C C . ALA A 1 238 ? -5.765 1.150 -2.488 1.00 84.06 238 ALA A C 1
ATOM 1854 O O . ALA A 1 238 ? -5.138 1.893 -1.738 1.00 84.06 238 ALA A O 1
ATOM 1855 N N . ASP A 1 239 ? -6.164 1.548 -3.706 1.00 84.25 239 ASP A N 1
ATOM 1856 C CA . ASP A 1 239 ? -5.967 2.916 -4.205 1.00 84.25 239 ASP A CA 1
ATOM 1857 C C . ASP A 1 239 ? -6.757 3.940 -3.373 1.00 84.25 239 ASP A C 1
ATOM 1859 O O . ASP A 1 239 ? -6.180 4.923 -2.925 1.00 84.25 239 ASP A O 1
ATOM 1863 N N . GLN A 1 240 ? -8.038 3.678 -3.079 1.00 84.00 240 GLN A N 1
ATOM 1864 C CA . GLN A 1 240 ? -8.858 4.568 -2.241 1.00 84.00 240 GLN A CA 1
ATOM 1865 C C . GLN A 1 240 ? -8.281 4.733 -0.831 1.00 84.00 240 GLN A C 1
ATOM 1867 O O . GLN A 1 240 ? -8.391 5.805 -0.250 1.00 84.00 240 GLN A O 1
ATOM 1872 N N . VAL A 1 241 ? -7.638 3.699 -0.278 1.00 82.62 241 VAL A N 1
ATOM 1873 C CA . VAL A 1 241 ? -6.905 3.814 0.992 1.00 82.62 241 VAL A CA 1
ATOM 1874 C C . VAL A 1 241 ? -5.721 4.781 0.877 1.00 82.62 241 VAL A C 1
ATOM 1876 O O . VAL A 1 241 ? -5.484 5.557 1.801 1.00 82.62 241 VAL A O 1
ATOM 1879 N N . CYS A 1 242 ? -5.000 4.771 -0.245 1.00 84.12 242 CYS A N 1
ATOM 1880 C CA . CYS A 1 242 ? -3.913 5.715 -0.493 1.00 84.12 242 CYS A CA 1
ATOM 1881 C C . CYS A 1 242 ? -4.413 7.152 -0.686 1.00 84.12 242 CYS A C 1
ATOM 1883 O O . CYS A 1 242 ? -3.868 8.063 -0.063 1.00 84.12 242 CYS A O 1
ATOM 1885 N N . GLU A 1 243 ? -5.468 7.355 -1.481 1.00 83.94 243 GLU A N 1
ATOM 1886 C CA . GLU A 1 243 ? -6.088 8.673 -1.679 1.00 83.94 243 GLU A CA 1
ATOM 1887 C C . GLU A 1 243 ? -6.645 9.231 -0.362 1.00 83.94 243 GLU A C 1
ATOM 1889 O O . GLU A 1 243 ? -6.397 10.382 -0.015 1.00 83.94 243 GLU A O 1
ATOM 1894 N N . ALA A 1 244 ? -7.318 8.399 0.436 1.00 76.44 244 ALA A N 1
ATOM 1895 C CA . ALA A 1 244 ? -7.908 8.816 1.705 1.00 76.44 244 ALA A CA 1
ATOM 1896 C C . ALA A 1 244 ? -6.869 9.132 2.804 1.00 76.44 244 ALA A C 1
ATOM 1898 O O . ALA A 1 244 ? -7.189 9.848 3.750 1.00 76.44 244 ALA A O 1
ATOM 1899 N N . LYS A 1 245 ? -5.634 8.617 2.695 1.00 75.88 245 LYS A N 1
ATOM 1900 C CA . LYS A 1 245 ? -4.526 8.921 3.622 1.00 75.88 245 LYS A CA 1
ATOM 1901 C C . LYS A 1 245 ? -3.674 10.117 3.202 1.00 75.88 245 LYS A C 1
ATOM 1903 O O . LYS A 1 245 ? -3.238 10.877 4.061 1.00 75.88 245 LYS A O 1
ATOM 1908 N N . TYR A 1 246 ? -3.386 10.246 1.907 1.00 78.50 246 TYR A N 1
ATOM 1909 C CA . TYR A 1 246 ? -2.370 11.174 1.393 1.00 78.50 246 TYR A CA 1
ATOM 1910 C C . TYR A 1 246 ? -2.920 12.248 0.444 1.00 78.50 246 TYR A C 1
ATOM 1912 O O . TYR A 1 246 ? -2.190 13.163 0.062 1.00 78.50 246 TYR A O 1
ATOM 1920 N N . GLY A 1 247 ? -4.207 12.174 0.102 1.00 76.31 247 GLY A N 1
ATOM 1921 C CA . GLY A 1 247 ? -4.898 13.090 -0.800 1.00 76.31 247 GLY A CA 1
ATOM 1922 C C . GLY A 1 247 ? -4.973 12.596 -2.247 1.00 76.31 247 GLY A C 1
ATOM 1923 O O . GLY A 1 247 ? -4.442 11.546 -2.618 1.00 76.31 247 GLY A O 1
ATOM 1924 N N . ASP A 1 248 ? -5.653 13.383 -3.077 1.00 81.19 248 ASP A N 1
ATOM 1925 C CA . ASP A 1 248 ? -5.985 13.036 -4.460 1.00 81.19 248 ASP A CA 1
ATOM 1926 C C . ASP A 1 248 ? -4.756 12.653 -5.308 1.00 81.19 248 ASP A C 1
ATOM 1928 O O . ASP A 1 248 ? -3.776 13.399 -5.426 1.00 81.19 248 ASP A O 1
ATOM 1932 N N . GLY A 1 249 ? -4.845 11.506 -5.989 1.00 80.00 249 GLY A N 1
ATOM 1933 C CA . GLY A 1 249 ? -3.826 11.053 -6.938 1.00 80.00 249 GLY A CA 1
ATOM 1934 C C . GLY A 1 249 ? -2.697 10.205 -6.352 1.00 80.00 249 GLY A C 1
ATOM 1935 O O . GLY A 1 249 ? -1.768 9.858 -7.091 1.00 80.00 249 GLY A O 1
ATOM 1936 N N . PHE A 1 250 ? -2.768 9.842 -5.070 1.00 85.56 250 PHE A N 1
ATOM 1937 C CA . PHE A 1 250 ? -1.970 8.748 -4.522 1.00 85.56 250 PHE A CA 1
ATOM 1938 C C . PHE A 1 250 ? -2.569 7.393 -4.911 1.00 85.56 250 PHE A C 1
ATOM 1940 O O . PHE A 1 250 ? -3.752 7.156 -4.716 1.00 85.56 250 PHE A O 1
ATOM 1947 N N . GLN A 1 251 ? -1.760 6.482 -5.447 1.00 85.62 251 GLN A N 1
ATOM 1948 C CA . GLN A 1 251 ? -2.205 5.149 -5.866 1.00 85.62 251 GLN A CA 1
ATOM 1949 C C . GLN A 1 251 ? -1.440 4.051 -5.139 1.00 85.62 251 GLN A C 1
ATOM 1951 O O . GLN A 1 251 ? -0.307 4.243 -4.690 1.00 85.62 251 GLN A O 1
ATOM 1956 N N . PHE A 1 252 ? -2.081 2.893 -5.014 1.00 86.06 252 PHE A N 1
ATOM 1957 C CA . PHE A 1 252 ? -1.494 1.738 -4.360 1.00 86.06 252 PHE A CA 1
ATOM 1958 C C . PHE A 1 252 ? -0.472 1.066 -5.266 1.00 86.06 252 PHE A C 1
ATOM 1960 O O . PHE A 1 252 ? -0.749 0.732 -6.421 1.00 86.06 252 PHE A O 1
ATOM 1967 N N . ARG A 1 253 ? 0.692 0.789 -4.687 1.00 83.25 253 ARG A N 1
ATOM 1968 C CA . ARG A 1 253 ? 1.794 0.085 -5.324 1.00 83.25 253 ARG A CA 1
ATOM 1969 C C . ARG A 1 253 ? 2.308 -1.008 -4.387 1.00 83.25 253 ARG A C 1
ATOM 1971 O O . ARG A 1 253 ? 2.865 -0.729 -3.323 1.00 83.25 253 ARG A O 1
ATOM 1978 N N . MET A 1 254 ? 2.141 -2.261 -4.805 1.00 78.69 254 MET A N 1
ATOM 1979 C CA . MET A 1 254 ? 2.709 -3.447 -4.157 1.00 78.69 254 MET A CA 1
ATOM 1980 C C . MET A 1 254 ? 4.217 -3.539 -4.431 1.00 78.69 254 MET A C 1
ATOM 1982 O O . MET A 1 254 ? 4.654 -3.254 -5.548 1.00 78.69 254 MET A O 1
ATOM 1986 N N . TYR A 1 255 ? 5.010 -3.955 -3.442 1.00 75.06 255 TYR A N 1
ATOM 1987 C CA . TYR A 1 255 ? 6.439 -4.218 -3.646 1.00 75.06 255 TYR A CA 1
ATOM 1988 C C . TYR A 1 255 ? 6.675 -5.578 -4.324 1.00 75.06 255 TYR A C 1
ATOM 1990 O O . TYR A 1 255 ? 6.001 -6.547 -3.961 1.00 75.06 255 TYR A O 1
ATOM 1998 N N . PRO A 1 256 ? 7.659 -5.687 -5.238 1.00 64.81 256 PRO A N 1
ATOM 1999 C CA . PRO A 1 256 ? 8.114 -6.970 -5.770 1.00 64.81 256 PRO A CA 1
ATOM 2000 C C . PRO A 1 256 ? 8.437 -7.978 -4.661 1.00 64.81 256 PRO A C 1
ATOM 2002 O O . PRO A 1 256 ? 9.045 -7.629 -3.652 1.00 64.81 256 PRO A O 1
ATOM 2005 N N . LEU A 1 257 ? 8.041 -9.239 -4.851 1.00 65.62 257 LEU A N 1
ATOM 2006 C CA . LEU A 1 257 ? 8.367 -10.373 -3.969 1.00 65.62 257 LEU A CA 1
ATOM 2007 C C . LEU A 1 257 ? 7.865 -10.281 -2.506 1.00 65.62 257 LEU A C 1
ATOM 2009 O O . LEU A 1 257 ? 8.186 -11.156 -1.699 1.00 65.62 257 LEU A O 1
ATOM 2013 N N . LEU A 1 258 ? 7.070 -9.269 -2.141 1.00 71.88 258 LEU A N 1
ATOM 2014 C CA . LEU A 1 258 ? 6.441 -9.143 -0.819 1.00 71.88 258 LEU A CA 1
ATOM 2015 C C . LEU A 1 258 ? 4.937 -9.410 -0.910 1.00 71.88 258 LEU A C 1
ATOM 2017 O O . LEU A 1 258 ? 4.319 -9.186 -1.945 1.00 71.88 258 LEU A O 1
ATOM 2021 N N . THR A 1 259 ? 4.325 -9.896 0.173 1.00 78.12 259 THR A N 1
ATOM 2022 C CA . THR A 1 259 ? 2.876 -10.150 0.173 1.00 78.12 259 THR A CA 1
ATOM 2023 C C . THR A 1 259 ? 2.105 -8.854 0.402 1.00 78.12 259 THR A C 1
ATOM 2025 O O . THR A 1 259 ? 2.501 -8.017 1.220 1.00 78.12 259 THR A O 1
ATOM 2028 N N . VAL A 1 260 ? 0.951 -8.730 -0.257 1.00 82.81 260 VAL A N 1
ATOM 2029 C CA . VAL A 1 260 ? 0.049 -7.567 -0.168 1.00 82.81 260 VAL A CA 1
ATOM 2030 C C . VAL A 1 260 ? -0.387 -7.256 1.280 1.00 82.81 260 VAL A C 1
ATOM 2032 O O . VAL A 1 260 ? -0.698 -6.117 1.620 1.00 82.81 260 VAL A O 1
ATOM 2035 N N . CYS A 1 261 ? -0.315 -8.258 2.162 1.00 88.31 261 CYS A N 1
ATOM 2036 C CA . CYS A 1 261 ? -0.672 -8.176 3.575 1.00 88.31 261 CYS A CA 1
ATOM 2037 C C . CYS A 1 261 ? 0.467 -7.774 4.516 1.00 88.31 261 CYS A C 1
ATOM 2039 O O . CYS A 1 261 ? 0.230 -7.724 5.714 1.00 88.31 261 CYS A O 1
ATOM 2041 N N . THR A 1 262 ? 1.688 -7.523 4.035 1.00 83.00 262 THR A N 1
ATOM 2042 C CA . THR A 1 262 ? 2.825 -7.194 4.923 1.00 83.00 262 THR A CA 1
ATOM 2043 C C . THR A 1 262 ? 3.214 -5.726 4.880 1.00 83.00 262 THR A C 1
ATOM 2045 O O . THR A 1 262 ? 3.365 -5.094 5.923 1.00 83.00 262 THR A O 1
ATOM 2048 N N . ILE A 1 263 ? 3.421 -5.192 3.681 1.00 78.12 263 ILE A N 1
ATOM 2049 C CA . ILE A 1 263 ? 3.938 -3.845 3.450 1.00 78.12 263 ILE A CA 1
ATOM 2050 C C . ILE A 1 263 ? 3.645 -3.466 1.996 1.00 78.12 263 ILE A C 1
ATOM 2052 O O . ILE A 1 263 ? 3.790 -4.287 1.090 1.00 78.12 263 ILE A O 1
ATOM 2056 N N . HIS A 1 264 ? 3.245 -2.223 1.765 1.00 81.75 264 HIS A N 1
ATOM 2057 C CA . HIS A 1 264 ? 3.034 -1.676 0.425 1.00 81.75 264 HIS A CA 1
ATOM 2058 C C . HIS A 1 264 ? 3.458 -0.204 0.381 1.00 81.75 264 HIS A C 1
ATOM 2060 O O . HIS A 1 264 ? 4.039 0.313 1.340 1.00 81.75 264 HIS A O 1
ATOM 2066 N N . SER A 1 265 ? 3.241 0.458 -0.750 1.00 83.38 265 SER A N 1
ATOM 2067 C CA . SER A 1 265 ? 3.496 1.887 -0.906 1.00 83.38 265 SER A CA 1
ATOM 2068 C C . SER A 1 265 ? 2.284 2.614 -1.467 1.00 83.38 265 SER A C 1
ATOM 2070 O O . SER A 1 265 ? 1.593 2.080 -2.333 1.00 83.38 265 SER A O 1
ATOM 2072 N N . CYS A 1 266 ? 2.075 3.842 -1.004 1.00 85.12 266 CYS A N 1
ATOM 2073 C CA . CYS A 1 266 ? 1.200 4.814 -1.645 1.00 85.12 266 CYS A CA 1
ATOM 2074 C C . CYS A 1 266 ? 2.072 5.794 -2.425 1.00 85.12 266 CYS A C 1
ATOM 2076 O O . CYS A 1 266 ? 3.012 6.362 -1.867 1.00 85.12 266 CYS A O 1
ATOM 2078 N N . VAL A 1 267 ? 1.797 5.969 -3.718 1.00 85.75 267 VAL A N 1
ATOM 2079 C CA . VAL A 1 267 ? 2.640 6.774 -4.610 1.00 85.75 267 VAL A CA 1
ATOM 2080 C C . VAL A 1 267 ? 1.833 7.875 -5.276 1.00 85.75 267 VAL A C 1
ATOM 2082 O O . VAL A 1 267 ? 0.802 7.608 -5.882 1.00 85.75 267 VAL A O 1
ATOM 2085 N N . ASN A 1 268 ? 2.300 9.117 -5.181 1.00 84.94 268 ASN A N 1
ATOM 2086 C CA . ASN A 1 268 ? 1.662 10.258 -5.826 1.00 84.94 268 ASN A CA 1
ATOM 2087 C C . ASN A 1 268 ? 1.984 10.292 -7.326 1.00 84.94 268 ASN A C 1
ATOM 2089 O O . ASN A 1 268 ? 3.135 10.522 -7.704 1.00 84.94 268 ASN A O 1
ATOM 2093 N N . HIS A 1 269 ? 0.965 10.145 -8.174 1.00 77.06 269 HIS A N 1
ATOM 2094 C CA . HIS A 1 269 ? 1.107 10.256 -9.630 1.00 77.06 269 HIS A CA 1
ATOM 2095 C C . HIS A 1 269 ? 0.653 11.615 -10.199 1.00 77.06 269 HIS A C 1
ATOM 2097 O O . HIS A 1 269 ? 0.909 11.885 -11.375 1.00 77.06 269 HIS A O 1
ATOM 2103 N N . THR A 1 270 ? 0.029 12.498 -9.405 1.00 76.62 270 THR A N 1
ATOM 2104 C CA . THR A 1 270 ? -0.348 13.864 -9.835 1.00 76.62 270 THR A CA 1
ATOM 2105 C C . THR A 1 270 ? 0.843 14.823 -9.883 1.00 76.62 270 THR A C 1
ATOM 2107 O O . THR A 1 270 ? 0.832 15.750 -10.693 1.00 76.62 270 THR A O 1
ATOM 2110 N N . LEU A 1 271 ? 1.922 14.537 -9.143 1.00 73.38 271 LEU A N 1
ATOM 2111 C CA . LEU A 1 271 ? 3.248 15.148 -9.345 1.00 73.38 271 LEU A CA 1
ATOM 2112 C C . LEU A 1 271 ? 3.837 14.855 -10.747 1.00 73.38 271 LEU A C 1
ATOM 2114 O O . LEU A 1 271 ? 4.695 15.588 -11.240 1.00 73.38 271 LEU A O 1
ATOM 2118 N N . GLY A 1 272 ? 3.297 13.855 -11.452 1.00 65.62 272 GLY A N 1
ATOM 2119 C CA . GLY A 1 272 ? 3.492 13.641 -12.882 1.00 65.62 272 GLY A CA 1
ATOM 2120 C C . GLY A 1 272 ? 4.443 12.490 -13.234 1.00 65.62 272 GLY A C 1
ATOM 2121 O O . GLY A 1 272 ? 4.988 11.803 -12.379 1.00 65.62 272 GLY A O 1
ATOM 2122 N N . PRO A 1 273 ? 4.689 12.245 -14.533 1.00 62.16 273 PRO A N 1
ATOM 2123 C CA . PRO A 1 273 ? 5.405 11.051 -14.995 1.00 62.16 273 PRO A CA 1
ATOM 2124 C C . PRO A 1 273 ? 6.938 11.125 -14.844 1.00 62.16 273 PRO A C 1
ATOM 2126 O O . PRO A 1 273 ? 7.652 10.257 -15.350 1.00 62.16 273 PRO A O 1
ATOM 2129 N N . LYS A 1 274 ? 7.456 12.183 -14.207 1.00 64.50 274 LYS A N 1
ATOM 2130 C CA . LYS A 1 274 ? 8.895 12.438 -14.020 1.00 64.50 274 LYS A CA 1
ATOM 2131 C C . LYS A 1 274 ? 9.366 12.272 -12.576 1.00 64.50 274 LYS A C 1
ATOM 2133 O O . LYS A 1 274 ? 10.552 12.057 -12.378 1.00 64.50 274 LYS A O 1
ATOM 2138 N N . TYR A 1 275 ? 8.466 12.426 -11.609 1.00 71.81 275 TYR A N 1
ATOM 2139 C CA . TYR A 1 275 ? 8.716 12.296 -10.178 1.00 71.81 275 TYR A CA 1
ATOM 2140 C C . TYR A 1 275 ? 7.373 12.080 -9.477 1.00 71.81 275 TYR A C 1
ATOM 2142 O O . TYR A 1 275 ? 6.354 12.611 -9.911 1.00 71.81 275 TYR A O 1
ATOM 2150 N N . GLY A 1 276 ? 7.370 11.317 -8.392 1.00 72.06 276 GLY A N 1
ATOM 2151 C CA . GLY A 1 276 ? 6.175 11.053 -7.598 1.00 72.06 276 GLY A CA 1
ATOM 2152 C C . GLY A 1 276 ? 6.589 10.657 -6.196 1.00 72.06 276 GLY A C 1
ATOM 2153 O O . GLY A 1 276 ? 7.533 9.887 -6.063 1.00 72.06 276 GLY A O 1
ATOM 2154 N N . GLN A 1 277 ? 5.942 11.207 -5.171 1.00 80.06 277 GLN A N 1
ATOM 2155 C CA . GLN A 1 277 ? 6.292 10.944 -3.776 1.00 80.06 277 GLN A CA 1
ATOM 2156 C C . GLN A 1 277 ? 5.851 9.536 -3.380 1.00 80.06 277 GLN A C 1
ATOM 2158 O O . GLN A 1 277 ? 4.722 9.152 -3.671 1.00 80.06 277 GLN A O 1
ATOM 2163 N N . MET A 1 278 ? 6.719 8.787 -2.704 1.00 80.62 278 MET A N 1
ATOM 2164 C CA . MET A 1 278 ? 6.409 7.468 -2.153 1.00 80.62 278 MET A CA 1
ATOM 2165 C C . MET A 1 278 ? 6.262 7.545 -0.631 1.00 80.62 278 MET A C 1
ATOM 2167 O O . MET A 1 278 ? 7.148 8.051 0.051 1.00 80.62 278 MET A O 1
ATOM 2171 N N . PHE A 1 279 ? 5.187 6.962 -0.102 1.00 78.38 279 PHE A N 1
ATOM 2172 C CA . PHE A 1 279 ? 5.061 6.603 1.310 1.00 78.38 279 PHE A CA 1
ATOM 2173 C C . PHE A 1 279 ? 5.039 5.089 1.474 1.00 78.38 279 PHE A C 1
ATOM 2175 O O . PHE A 1 279 ? 4.611 4.356 0.580 1.00 78.38 279 PHE A O 1
ATOM 2182 N N . ARG A 1 280 ? 5.537 4.620 2.620 1.00 78.50 280 ARG A N 1
ATOM 2183 C CA . ARG A 1 280 ? 5.475 3.219 3.028 1.00 78.50 280 ARG A CA 1
ATOM 2184 C C . ARG A 1 280 ? 4.249 3.013 3.908 1.00 78.50 280 ARG A C 1
ATOM 2186 O O . ARG A 1 280 ? 4.196 3.561 5.005 1.00 78.50 280 ARG A O 1
ATOM 2193 N N . GLU A 1 281 ? 3.423 2.054 3.517 1.00 76.31 281 GLU A N 1
ATOM 2194 C CA . GLU A 1 281 ? 2.267 1.627 4.290 1.00 76.31 281 GLU A CA 1
ATOM 2195 C C . GLU A 1 281 ? 2.491 0.340 5.078 1.00 76.31 281 GLU A C 1
ATOM 2197 O O . GLU A 1 281 ? 3.237 -0.566 4.681 1.00 76.31 281 GLU A O 1
ATOM 2202 N N . ASP A 1 282 ? 1.755 0.260 6.183 1.00 74.44 282 ASP A N 1
ATOM 2203 C CA . ASP A 1 282 ? 1.399 -0.982 6.859 1.00 74.44 282 ASP A CA 1
ATOM 2204 C C . ASP A 1 282 ? 0.157 -1.615 6.202 1.00 74.44 282 ASP A C 1
ATOM 2206 O O . ASP A 1 282 ? -0.551 -0.961 5.443 1.00 74.44 282 ASP A O 1
ATOM 2210 N N . TYR A 1 283 ? -0.113 -2.889 6.473 1.00 84.00 283 TYR A N 1
ATOM 2211 C CA . TYR A 1 283 ? -1.156 -3.673 5.794 1.00 84.00 283 TYR A CA 1
ATOM 2212 C C . TYR A 1 283 ? -2.583 -3.080 5.840 1.00 84.00 283 TYR A C 1
ATOM 2214 O O . TYR A 1 283 ? -2.974 -2.422 6.803 1.00 84.00 283 TYR A O 1
ATOM 2222 N N . ILE A 1 284 ? -3.397 -3.392 4.819 1.00 88.06 284 ILE A N 1
ATOM 2223 C CA . ILE A 1 284 ? -4.840 -3.089 4.790 1.00 88.06 284 ILE A CA 1
ATOM 2224 C C . ILE A 1 284 ? -5.604 -4.322 5.303 1.00 88.06 284 ILE A C 1
ATOM 2226 O O . ILE A 1 284 ? -5.611 -5.346 4.613 1.00 88.06 284 ILE A O 1
ATOM 2230 N N . PRO A 1 285 ? -6.264 -4.274 6.476 1.00 89.81 285 PRO A N 1
ATOM 2231 C CA . PRO A 1 285 ? -7.048 -5.405 6.964 1.00 89.81 285 PRO A CA 1
ATOM 2232 C C . PRO A 1 285 ? -8.237 -5.687 6.036 1.00 89.81 285 PRO A C 1
ATOM 2234 O O . PRO A 1 285 ? -8.923 -4.762 5.608 1.00 89.81 285 PRO A O 1
ATOM 2237 N N . GLY A 1 286 ? -8.500 -6.958 5.735 1.00 90.75 286 GLY A N 1
ATOM 2238 C CA . GLY A 1 286 ? -9.599 -7.411 4.876 1.00 90.75 286 GLY A CA 1
ATOM 2239 C C . GLY A 1 286 ? -9.313 -7.430 3.377 1.00 90.75 286 GLY A C 1
ATOM 2240 O O . GLY A 1 286 ? -10.126 -7.963 2.628 1.00 90.75 286 GLY A O 1
ATOM 2241 N N . LEU A 1 287 ? -8.184 -6.877 2.929 1.00 90.38 287 LEU A N 1
ATOM 2242 C CA . LEU A 1 287 ? -7.826 -6.863 1.511 1.00 90.38 287 LEU A CA 1
ATOM 2243 C C . LEU A 1 287 ? -7.638 -8.296 0.987 1.00 90.38 287 LEU A C 1
ATOM 2245 O O . LEU A 1 287 ? -7.014 -9.120 1.652 1.00 90.38 287 LEU A O 1
ATOM 2249 N N . TYR A 1 288 ? -8.159 -8.596 -0.202 1.00 90.88 288 TYR A N 1
ATOM 2250 C CA . TYR A 1 288 ? -7.949 -9.893 -0.850 1.00 90.88 288 TYR A CA 1
ATOM 2251 C C . TYR A 1 288 ? -6.453 -10.178 -1.075 1.00 90.88 288 TYR A C 1
ATOM 2253 O O . TYR A 1 288 ? -5.709 -9.288 -1.490 1.00 90.88 288 TYR A O 1
ATOM 2261 N N . CYS A 1 289 ? -6.019 -11.423 -0.846 1.00 90.75 289 CYS A N 1
ATOM 2262 C CA . CYS A 1 289 ? -4.612 -11.810 -1.016 1.00 90.75 289 CYS A CA 1
ATOM 2263 C C . CYS A 1 289 ? -4.372 -13.166 -1.698 1.00 90.75 289 CYS A C 1
ATOM 2265 O O . CYS A 1 289 ? -3.332 -13.330 -2.332 1.00 90.75 289 CYS A O 1
ATOM 2267 N N . ALA A 1 290 ? -5.308 -14.114 -1.594 1.00 91.38 290 ALA A N 1
ATOM 2268 C CA . ALA A 1 290 ? -5.325 -15.390 -2.316 1.00 91.38 290 ALA A CA 1
ATOM 2269 C C . ALA A 1 290 ? -6.740 -16.000 -2.252 1.00 91.38 290 ALA A C 1
ATOM 2271 O O . ALA A 1 290 ? -7.578 -15.524 -1.485 1.00 91.38 290 ALA 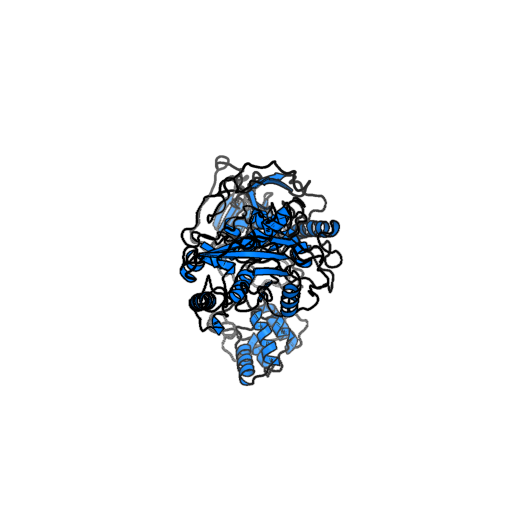A O 1
ATOM 2272 N N . ASP A 1 291 ? -7.023 -17.045 -3.036 1.00 90.25 291 ASP A N 1
ATOM 2273 C CA . ASP A 1 291 ? -8.368 -17.630 -3.130 1.00 90.25 291 ASP A CA 1
ATOM 2274 C C . ASP A 1 291 ? -8.880 -18.099 -1.755 1.00 90.25 291 ASP A C 1
ATOM 2276 O O . ASP A 1 291 ? -8.293 -18.974 -1.117 1.00 90.25 291 ASP A O 1
ATOM 2280 N N . GLY A 1 292 ? -9.985 -17.513 -1.277 1.00 90.06 292 GLY A N 1
ATOM 2281 C CA . GLY A 1 292 ? -10.525 -17.791 0.064 1.00 90.06 292 GLY A CA 1
ATOM 2282 C C . GLY A 1 292 ? -9.700 -17.214 1.227 1.00 90.06 292 GLY A C 1
ATOM 2283 O O . GLY A 1 292 ? -9.867 -17.645 2.374 1.00 90.06 292 GLY A O 1
ATOM 2284 N N . MET A 1 293 ? -8.801 -16.263 0.947 1.00 92.38 293 MET A N 1
ATOM 2285 C CA . MET A 1 293 ? -7.883 -15.655 1.912 1.00 92.38 293 MET A CA 1
ATOM 2286 C C . MET A 1 293 ? -7.890 -14.121 1.838 1.00 92.38 293 MET A C 1
ATOM 2288 O O . MET A 1 293 ? -8.013 -13.514 0.770 1.00 92.38 293 MET A O 1
ATOM 2292 N N . ILE A 1 294 ? -7.730 -13.488 2.997 1.00 92.06 294 ILE A N 1
ATOM 2293 C CA . ILE A 1 294 ? -7.692 -12.032 3.172 1.00 92.06 294 ILE A CA 1
ATOM 2294 C C . ILE A 1 294 ? -6.529 -11.623 4.073 1.00 92.06 294 ILE A C 1
ATOM 2296 O O . ILE A 1 294 ? -6.031 -12.404 4.883 1.00 92.06 294 ILE A O 1
ATOM 2300 N N . CYS A 1 295 ? -6.122 -10.364 3.969 1.00 90.94 295 CYS A N 1
ATOM 2301 C CA . CYS A 1 295 ? -5.135 -9.777 4.851 1.00 90.94 295 CYS A CA 1
ATOM 2302 C C . CYS A 1 295 ? -5.695 -9.614 6.261 1.00 90.94 295 CYS A C 1
ATOM 2304 O O . CYS A 1 295 ? -6.508 -8.731 6.528 1.00 90.94 295 CYS A O 1
ATOM 2306 N N . PHE A 1 296 ? -5.225 -10.438 7.187 1.00 88.62 296 PHE A N 1
ATOM 2307 C CA . PHE A 1 296 ? -5.615 -10.390 8.587 1.00 88.62 296 PHE A CA 1
ATOM 2308 C C . PHE A 1 296 ? -4.354 -10.440 9.448 1.00 88.62 296 PHE A C 1
ATOM 2310 O O . PHE A 1 296 ? -3.479 -11.275 9.239 1.00 88.62 296 PHE A O 1
ATOM 2317 N N . LYS A 1 297 ? -4.215 -9.489 10.380 1.00 81.00 297 LYS A N 1
ATOM 2318 C CA . LYS A 1 297 ? -3.059 -9.370 11.290 1.00 81.00 297 LYS A CA 1
ATOM 2319 C C . LYS A 1 297 ? -1.684 -9.488 10.608 1.00 81.00 297 LYS A C 1
ATOM 2321 O O . LYS A 1 297 ? -0.792 -10.170 11.102 1.00 81.00 297 LYS A O 1
ATOM 2326 N N . ARG A 1 298 ? -1.503 -8.764 9.496 1.00 84.12 298 ARG A N 1
ATOM 2327 C CA . ARG A 1 298 ? -0.277 -8.716 8.668 1.00 84.12 298 ARG A CA 1
ATOM 2328 C C . ARG A 1 298 ? 0.091 -10.021 7.934 1.00 84.12 298 ARG A C 1
ATOM 2330 O O . ARG A 1 298 ? 1.187 -10.128 7.385 1.00 84.12 298 ARG A O 1
ATOM 2337 N N . ALA A 1 299 ? -0.811 -11.000 7.899 1.00 87.94 299 ALA A N 1
ATOM 2338 C CA . ALA A 1 299 ? -0.659 -12.255 7.169 1.00 87.94 299 ALA A CA 1
ATOM 2339 C C . ALA A 1 299 ? -1.781 -12.419 6.130 1.00 87.94 299 ALA A C 1
ATOM 2341 O O . ALA A 1 299 ? -2.827 -11.776 6.224 1.00 87.94 299 ALA A O 1
ATOM 2342 N N . CYS A 1 300 ? -1.547 -13.255 5.115 1.00 91.38 300 CYS A N 1
ATOM 2343 C CA . CYS A 1 300 ? -2.593 -13.686 4.191 1.00 91.38 300 CYS A CA 1
ATOM 2344 C C . CYS A 1 300 ? -3.240 -14.939 4.779 1.00 91.38 300 CYS A C 1
ATOM 2346 O O . CYS A 1 300 ? -2.634 -16.008 4.756 1.00 91.38 300 CYS A O 1
ATOM 2348 N N . GLU A 1 301 ? -4.428 -14.786 5.356 1.00 91.56 301 GLU A N 1
ATOM 2349 C CA . GLU A 1 301 ? -5.071 -15.801 6.187 1.00 91.56 301 GLU A CA 1
ATOM 2350 C C . GLU A 1 301 ? -6.396 -16.256 5.593 1.00 91.56 301 GLU A C 1
ATOM 2352 O O . GLU A 1 301 ? -7.120 -15.481 4.968 1.00 91.56 301 GLU A O 1
ATOM 2357 N N . THR A 1 302 ? -6.745 -17.523 5.818 1.00 91.75 302 THR A N 1
ATOM 2358 C CA . THR A 1 302 ? -8.055 -18.036 5.392 1.00 91.75 302 THR A CA 1
ATOM 2359 C C . THR A 1 302 ? -9.188 -17.307 6.111 1.00 91.75 302 THR A C 1
ATOM 2361 O O . THR A 1 302 ? -9.060 -16.913 7.274 1.00 91.75 302 THR A O 1
ATOM 2364 N N . TRP A 1 303 ? -10.346 -17.211 5.459 1.00 89.69 303 TRP A N 1
ATOM 2365 C CA . TRP A 1 303 ? -11.568 -16.683 6.074 1.00 89.69 303 TRP A CA 1
ATOM 2366 C C . TRP A 1 303 ? -11.920 -17.359 7.413 1.00 89.69 303 TRP A C 1
ATOM 2368 O O . TRP A 1 303 ? -12.391 -16.696 8.334 1.00 89.69 303 TRP A O 1
ATOM 2378 N N . ALA A 1 304 ? -11.620 -18.656 7.558 1.00 86.19 304 ALA A N 1
ATOM 2379 C CA . ALA A 1 304 ? -11.808 -19.401 8.803 1.00 86.19 304 ALA A CA 1
ATOM 2380 C C . ALA A 1 304 ? -10.878 -18.920 9.937 1.00 86.19 304 ALA A C 1
ATOM 2382 O O . ALA A 1 304 ? -11.326 -18.783 11.072 1.00 86.19 304 ALA A O 1
ATOM 2383 N N . VAL A 1 305 ? -9.611 -18.601 9.641 1.00 85.31 305 VAL A N 1
ATOM 2384 C CA . VAL A 1 305 ? -8.657 -18.040 10.623 1.00 85.31 305 VAL A CA 1
ATOM 2385 C C . VAL A 1 305 ? -9.033 -16.605 11.008 1.00 85.31 305 VAL A C 1
ATOM 2387 O O . VAL A 1 305 ? -9.004 -16.255 12.186 1.00 85.31 305 VAL A O 1
ATOM 2390 N N . ALA A 1 306 ? -9.492 -15.796 10.047 1.00 84.38 306 ALA A N 1
ATOM 2391 C CA . ALA A 1 306 ? -10.092 -14.483 10.317 1.00 84.38 306 ALA A CA 1
ATOM 2392 C C . ALA A 1 306 ? -11.472 -14.568 11.020 1.00 84.38 306 ALA A C 1
ATOM 2394 O O . ALA A 1 306 ? -12.041 -13.543 11.422 1.00 84.38 306 ALA A O 1
ATOM 2395 N N . LYS A 1 307 ? -12.017 -15.787 11.173 1.00 82.12 307 LYS A N 1
ATOM 2396 C CA . LYS A 1 307 ? -13.355 -16.099 11.696 1.00 82.12 307 LYS A CA 1
ATOM 2397 C C . LYS A 1 307 ? -14.474 -15.305 10.982 1.00 82.12 307 LYS A C 1
ATOM 2399 O O . LYS A 1 307 ? -15.415 -14.850 11.626 1.00 82.12 307 LYS A O 1
ATOM 2404 N N . GLN A 1 308 ? -14.351 -15.073 9.673 1.00 83.25 308 GLN A N 1
ATOM 2405 C CA . GLN A 1 308 ? -15.359 -14.406 8.834 1.00 83.25 308 GLN A CA 1
ATOM 2406 C C . GLN A 1 308 ? -16.005 -15.426 7.883 1.00 83.25 308 GLN A C 1
ATOM 2408 O O . GLN A 1 308 ? -15.441 -15.758 6.846 1.00 83.25 308 GLN A O 1
ATOM 2413 N N . GLU A 1 309 ? -17.190 -15.938 8.212 1.00 72.19 309 GLU A N 1
ATOM 2414 C CA . GLU A 1 309 ? -17.890 -16.912 7.362 1.00 72.19 309 GLU A CA 1
ATOM 2415 C C . GLU A 1 309 ? -18.869 -16.251 6.376 1.00 72.19 309 GLU A C 1
ATOM 2417 O O . GLU A 1 309 ? -19.436 -15.197 6.653 1.00 72.19 309 GLU A O 1
ATOM 2422 N N . ASN A 1 310 ? -19.131 -16.917 5.243 1.00 74.00 310 ASN A N 1
ATOM 2423 C CA . ASN A 1 310 ? -20.127 -16.516 4.232 1.00 74.00 310 ASN A CA 1
ATOM 2424 C C . ASN A 1 310 ? -19.907 -15.120 3.607 1.00 74.00 310 ASN A C 1
ATOM 2426 O O . ASN A 1 310 ? -20.871 -14.434 3.263 1.00 74.00 310 ASN A O 1
ATOM 2430 N N . LEU A 1 311 ? -18.647 -14.709 3.436 1.00 83.38 311 LEU A N 1
ATOM 2431 C CA . LEU A 1 311 ? -18.290 -13.453 2.774 1.00 83.38 311 LEU A CA 1
ATOM 2432 C C . LEU A 1 311 ? -18.836 -13.370 1.336 1.00 83.38 311 LEU A C 1
ATOM 2434 O O . LEU A 1 311 ? -18.753 -14.324 0.562 1.00 83.38 311 LEU A O 1
ATOM 2438 N N . GLU A 1 312 ? -19.359 -12.197 0.964 1.00 87.75 312 GLU A N 1
ATOM 2439 C CA . GLU A 1 312 ? -19.729 -11.880 -0.421 1.00 87.75 312 GLU A CA 1
ATOM 2440 C C . GLU A 1 312 ? -18.468 -11.879 -1.296 1.00 87.75 312 GLU A C 1
ATOM 2442 O O . GLU A 1 312 ? -17.540 -11.108 -1.041 1.00 87.75 312 GLU A O 1
ATOM 2447 N N . VAL A 1 313 ? -18.457 -12.708 -2.342 1.00 90.88 313 VAL A N 1
ATOM 2448 C CA . VAL A 1 313 ? -17.447 -12.671 -3.407 1.00 90.88 313 VAL A CA 1
ATOM 2449 C C . VAL A 1 313 ? -18.056 -11.999 -4.629 1.00 90.88 313 VAL A C 1
ATOM 2451 O O . VAL A 1 313 ? -19.127 -12.398 -5.090 1.00 90.88 313 VAL A O 1
ATOM 2454 N N . ARG A 1 314 ? -17.363 -10.997 -5.172 1.00 91.19 314 ARG A N 1
ATOM 2455 C CA . ARG A 1 314 ? -17.753 -10.307 -6.402 1.00 91.19 314 ARG A CA 1
ATOM 2456 C C . ARG A 1 314 ? -16.529 -10.041 -7.266 1.00 91.19 314 ARG A C 1
ATOM 2458 O O . ARG A 1 314 ? -15.600 -9.366 -6.828 1.00 91.19 314 ARG A O 1
ATOM 2465 N N . GLU A 1 315 ? -16.572 -10.536 -8.497 1.00 91.56 315 GLU A N 1
ATOM 2466 C CA . GLU A 1 315 ? -15.565 -10.261 -9.523 1.00 91.56 315 GLU A CA 1
ATOM 2467 C C . GLU A 1 315 ? -15.503 -8.758 -9.838 1.00 91.56 315 GLU A C 1
ATOM 2469 O O . GLU A 1 315 ? -16.531 -8.075 -9.881 1.00 91.56 315 GLU A O 1
ATOM 2474 N N . GLY A 1 316 ? -14.292 -8.239 -10.047 1.00 90.50 316 GLY A N 1
ATOM 2475 C CA . GLY A 1 316 ? -14.078 -6.854 -10.462 1.00 90.50 316 GLY A CA 1
ATOM 2476 C C . GLY A 1 316 ? -14.245 -6.677 -11.971 1.00 90.50 316 GLY A C 1
ATOM 2477 O O . GLY A 1 316 ? -13.881 -7.559 -12.747 1.00 90.50 316 GLY A O 1
ATOM 2478 N N . GLY A 1 317 ? -14.743 -5.517 -12.399 1.00 92.88 317 GLY A N 1
ATOM 2479 C CA . GLY A 1 317 ? -14.828 -5.140 -13.810 1.00 92.88 317 GLY A CA 1
ATOM 2480 C C . GLY A 1 317 ? -14.040 -3.870 -14.126 1.00 92.88 317 GLY A C 1
ATOM 2481 O O . GLY A 1 317 ? -14.022 -2.916 -13.349 1.00 92.88 317 GLY A O 1
ATOM 2482 N N . TRP A 1 318 ? -13.381 -3.848 -15.284 1.00 94.31 318 TRP A N 1
ATOM 2483 C CA . TRP A 1 318 ? -12.650 -2.671 -15.749 1.00 94.31 318 TRP A CA 1
ATOM 2484 C C . TRP A 1 318 ? -13.595 -1.529 -16.129 1.00 94.31 318 TRP A C 1
ATOM 2486 O O . TRP A 1 318 ? -14.474 -1.696 -16.978 1.00 94.31 318 TRP A O 1
ATOM 2496 N N . GLY A 1 319 ? -13.349 -0.351 -15.561 1.00 93.31 319 GLY A N 1
ATOM 2497 C CA . GLY A 1 319 ? -13.930 0.906 -16.009 1.00 93.31 319 GLY A CA 1
ATOM 2498 C C . GLY A 1 319 ? -13.431 1.330 -17.394 1.00 93.31 319 GLY A C 1
ATOM 2499 O O . GLY A 1 319 ? -12.638 0.649 -18.055 1.00 93.31 319 GLY A O 1
ATOM 2500 N N . GLN A 1 320 ? -13.911 2.487 -17.851 1.00 94.81 320 GLN A N 1
ATOM 2501 C CA . GLN A 1 320 ? -13.472 3.061 -19.124 1.00 94.81 320 GLN A CA 1
ATOM 2502 C C . GLN A 1 320 ? -11.986 3.446 -19.080 1.00 94.81 320 GLN A C 1
ATOM 2504 O O . GLN A 1 320 ? -11.448 3.818 -18.037 1.00 94.81 320 GLN A O 1
ATOM 2509 N N . TRP A 1 321 ? -11.331 3.395 -20.240 1.00 95.06 321 TRP A N 1
ATOM 2510 C CA . TRP A 1 321 ? -10.009 3.991 -20.408 1.00 95.06 321 TRP A CA 1
ATOM 2511 C C . TRP A 1 321 ? -10.087 5.509 -20.251 1.00 95.06 321 TRP A C 1
ATOM 2513 O O . TRP A 1 321 ? -10.926 6.153 -20.882 1.00 95.06 321 TRP A O 1
ATOM 2523 N N . GLY A 1 322 ? -9.183 6.070 -19.452 1.00 92.31 322 GLY A N 1
ATOM 2524 C CA . GLY A 1 322 ? -8.936 7.506 -19.419 1.00 92.31 322 GLY A CA 1
ATOM 2525 C C . GLY A 1 322 ? -8.240 8.014 -20.685 1.00 92.31 322 GLY A C 1
ATOM 2526 O O . GLY A 1 322 ? -7.847 7.249 -21.571 1.00 92.31 322 GLY A O 1
ATOM 2527 N N . GLU A 1 323 ? -8.064 9.332 -20.738 1.00 93.25 323 GLU A N 1
ATOM 2528 C CA . GLU A 1 323 ? -7.312 10.006 -21.797 1.00 93.25 323 GLU A CA 1
ATOM 2529 C C . GLU A 1 323 ? -5.829 9.606 -21.802 1.00 93.25 323 GLU A C 1
ATOM 2531 O O . GLU A 1 323 ? -5.250 9.245 -20.773 1.00 93.25 323 GLU A O 1
ATOM 2536 N N . TRP A 1 324 ? -5.202 9.707 -22.975 1.00 92.38 324 TRP A N 1
ATOM 2537 C CA . TRP A 1 324 ? -3.759 9.531 -23.124 1.00 92.38 324 TRP A CA 1
ATOM 2538 C C . TRP A 1 324 ? -2.988 10.693 -22.492 1.00 92.38 324 TRP A C 1
ATOM 2540 O O . TRP A 1 324 ? -3.295 11.866 -22.717 1.00 92.38 324 TRP A O 1
ATOM 2550 N N . SER A 1 325 ? -1.939 10.369 -21.738 1.00 90.19 325 SER A N 1
ATOM 2551 C CA . SER A 1 325 ? -1.000 11.348 -21.205 1.00 90.19 325 SER A CA 1
ATOM 2552 C C . SER A 1 325 ? -0.199 12.026 -22.323 1.00 90.19 325 SER A C 1
ATOM 2554 O O . SER A 1 325 ? 0.001 11.483 -23.411 1.00 90.19 325 SER A O 1
ATOM 2556 N N . GLY A 1 326 ? 0.380 13.190 -22.021 1.00 90.88 326 GLY A N 1
ATOM 2557 C CA . GLY A 1 326 ? 1.543 13.660 -22.776 1.00 90.88 326 GLY A CA 1
ATOM 2558 C C . GLY A 1 326 ? 2.732 12.701 -22.611 1.00 90.88 326 GLY A C 1
ATOM 2559 O O . GLY A 1 326 ? 2.772 11.904 -21.671 1.00 90.88 326 GLY A O 1
ATOM 2560 N N . CYS A 1 327 ? 3.722 12.792 -23.502 1.00 92.44 327 CYS A N 1
ATOM 2561 C CA . CYS A 1 327 ? 4.965 12.032 -23.354 1.00 92.44 327 CYS A CA 1
ATOM 2562 C C . CYS A 1 327 ? 5.732 12.471 -22.094 1.00 92.44 327 CYS A C 1
ATOM 2564 O O . CYS A 1 327 ? 5.933 13.669 -21.880 1.00 92.44 327 CYS A O 1
ATOM 2566 N N . SER A 1 328 ? 6.203 11.514 -21.289 1.00 90.56 328 SER A N 1
ATOM 2567 C CA . SER A 1 328 ? 6.921 11.758 -20.029 1.00 90.56 328 SER A CA 1
ATOM 2568 C C . SER A 1 328 ? 8.203 12.575 -20.212 1.00 90.56 328 SER A C 1
ATOM 2570 O O . SER A 1 328 ? 8.589 13.327 -19.317 1.00 90.56 328 SER A O 1
ATOM 2572 N N . ARG A 1 329 ? 8.853 12.468 -21.378 1.00 89.56 329 ARG A N 1
ATOM 2573 C CA . ARG A 1 329 ? 10.096 13.170 -21.729 1.00 89.56 329 ARG A CA 1
ATOM 2574 C C . ARG A 1 329 ? 10.025 13.759 -23.139 1.00 89.56 329 ARG A C 1
ATOM 2576 O O . ARG A 1 329 ? 9.258 13.300 -23.978 1.00 89.56 329 ARG A O 1
ATOM 2583 N N . THR A 1 330 ? 10.859 14.757 -23.421 1.00 92.62 330 THR A N 1
ATOM 2584 C CA . THR A 1 330 ? 11.043 15.350 -24.765 1.00 92.62 330 THR A CA 1
ATOM 2585 C C . THR A 1 330 ? 12.198 14.724 -25.555 1.00 92.62 330 THR A C 1
ATOM 2587 O O . THR A 1 330 ? 12.357 15.009 -26.739 1.00 92.62 330 THR A O 1
ATOM 2590 N N . CYS A 1 331 ? 13.005 13.890 -24.900 1.00 92.06 331 CYS A N 1
ATOM 2591 C CA . CYS A 1 331 ? 14.126 13.108 -25.421 1.00 92.06 331 CYS A CA 1
ATOM 2592 C C . CYS A 1 331 ? 14.505 12.047 -24.367 1.00 92.06 331 CYS A C 1
ATOM 2594 O O . CYS A 1 331 ? 13.965 12.044 -23.255 1.00 92.06 331 CYS A O 1
ATOM 2596 N N . GLY A 1 332 ? 15.463 11.183 -24.685 1.00 87.50 332 GLY A N 1
ATOM 2597 C CA . GLY A 1 332 ? 16.038 10.207 -23.766 1.00 87.50 332 GLY A CA 1
ATOM 2598 C C . GLY A 1 332 ? 15.089 9.060 -23.433 1.00 87.50 332 GLY A C 1
ATOM 2599 O O . GLY A 1 332 ? 15.143 8.581 -22.303 1.00 87.50 332 GLY A O 1
ATOM 2600 N N . ARG A 1 333 ? 14.226 8.676 -24.395 1.00 89.12 333 ARG A N 1
ATOM 2601 C CA . ARG A 1 333 ? 13.178 7.640 -24.302 1.00 89.12 333 ARG A CA 1
ATOM 2602 C C . ARG A 1 333 ? 12.155 7.938 -23.200 1.00 89.12 333 ARG A C 1
ATOM 2604 O O . ARG A 1 333 ? 12.341 7.613 -22.036 1.00 89.12 333 ARG A O 1
ATOM 2611 N N . GLY A 1 334 ? 11.060 8.589 -23.585 1.00 91.00 334 GLY A N 1
ATOM 2612 C CA . GLY A 1 334 ? 9.881 8.779 -22.743 1.00 91.00 334 GLY A CA 1
ATOM 2613 C C . GLY A 1 334 ? 8.776 7.760 -23.030 1.00 91.00 334 GLY A C 1
ATOM 2614 O O . GLY A 1 334 ? 8.889 6.912 -23.914 1.00 91.00 334 GLY A O 1
ATOM 2615 N N . VAL A 1 335 ? 7.682 7.893 -22.288 1.00 91.62 335 VAL A N 1
ATOM 2616 C CA . VAL A 1 335 ? 6.484 7.047 -22.339 1.00 91.62 335 VAL A CA 1
ATOM 2617 C C . VAL A 1 335 ? 5.246 7.941 -22.343 1.00 91.62 335 VAL A C 1
ATOM 2619 O O . VAL A 1 335 ? 5.205 8.936 -21.619 1.00 91.62 335 VAL A O 1
ATOM 2622 N N . ASN A 1 336 ? 4.225 7.598 -23.125 1.00 92.44 336 ASN A N 1
ATOM 2623 C CA . ASN A 1 336 ? 2.861 8.073 -22.891 1.00 92.44 336 ASN A CA 1
ATOM 2624 C C . ASN A 1 336 ? 1.951 6.884 -22.572 1.00 92.44 336 ASN A C 1
ATOM 2626 O O . ASN A 1 336 ? 2.195 5.772 -23.038 1.00 92.44 336 ASN A O 1
ATOM 2630 N N . PHE A 1 337 ? 0.947 7.112 -21.729 1.00 90.69 337 PHE A N 1
ATOM 2631 C CA . PHE A 1 337 ? 0.100 6.058 -21.176 1.00 90.69 337 PHE A CA 1
ATOM 2632 C C . PHE A 1 337 ? -1.320 6.554 -20.905 1.00 90.69 337 PHE A C 1
ATOM 2634 O O . PHE A 1 337 ? -1.569 7.753 -20.785 1.00 90.69 337 PHE A O 1
ATOM 2641 N N . ARG A 1 338 ? -2.243 5.614 -20.726 1.00 91.62 338 ARG A N 1
ATOM 2642 C CA . ARG A 1 338 ? -3.582 5.832 -20.171 1.00 91.62 338 ARG A CA 1
ATOM 2643 C C . ARG A 1 338 ? -3.880 4.790 -19.097 1.00 91.62 338 ARG A C 1
ATOM 2645 O O . ARG A 1 338 ? -3.344 3.683 -19.126 1.00 91.62 338 ARG A O 1
ATOM 2652 N N . ARG A 1 339 ? -4.725 5.156 -18.131 1.00 87.69 339 ARG A N 1
ATOM 2653 C CA . ARG A 1 339 ? -5.128 4.306 -16.995 1.00 87.69 339 ARG A CA 1
ATOM 2654 C C . ARG A 1 339 ? -6.596 3.899 -17.127 1.00 87.69 339 ARG A C 1
ATOM 2656 O O . ARG A 1 339 ? -7.377 4.616 -17.753 1.00 87.69 339 ARG A O 1
ATOM 2663 N N . ARG A 1 340 ? -6.979 2.804 -16.476 1.00 89.75 340 ARG A N 1
ATOM 2664 C CA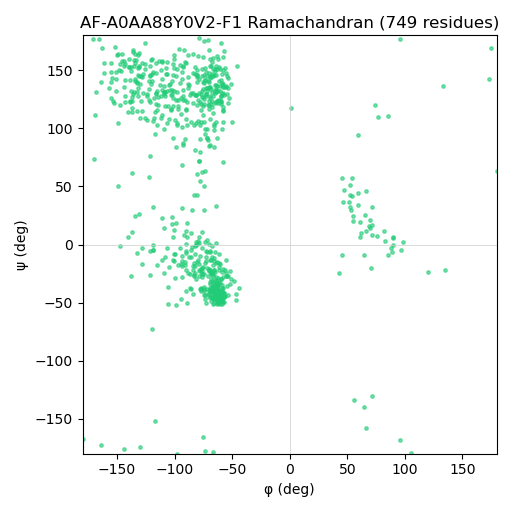 . ARG A 1 340 ? -8.373 2.466 -16.147 1.00 89.75 340 ARG A CA 1
ATOM 2665 C C . ARG A 1 340 ? -8.456 1.926 -14.720 1.00 89.75 340 ARG A C 1
ATOM 2667 O O . ARG A 1 340 ? -7.498 1.327 -14.232 1.00 89.75 340 ARG A O 1
ATOM 2674 N N . ALA A 1 341 ? -9.581 2.153 -14.051 1.00 86.62 341 ALA A N 1
ATOM 2675 C CA . ALA A 1 341 ? -9.828 1.664 -12.697 1.00 86.62 341 ALA A CA 1
ATOM 2676 C C . ALA A 1 341 ? -10.541 0.302 -12.716 1.00 86.62 341 ALA A C 1
ATOM 2678 O O . ALA A 1 341 ? -11.256 -0.025 -13.663 1.00 86.62 341 ALA A O 1
ATOM 2679 N N . CYS A 1 342 ? -10.342 -0.497 -11.668 1.00 88.00 342 CYS A N 1
ATOM 2680 C CA . CYS A 1 342 ? -11.062 -1.753 -11.451 1.00 88.00 342 CYS A CA 1
ATOM 2681 C C . CYS A 1 342 ? -12.285 -1.484 -10.557 1.00 88.00 342 CYS A C 1
ATOM 2683 O O . CYS A 1 342 ? -12.299 -1.825 -9.376 1.00 88.00 342 CYS A O 1
ATOM 2685 N N . ASP A 1 343 ? -13.260 -0.757 -11.106 1.00 87.19 343 ASP A N 1
ATOM 2686 C CA . ASP A 1 343 ? -14.354 -0.116 -10.365 1.00 87.19 343 ASP A CA 1
ATOM 2687 C C . ASP A 1 343 ? -15.761 -0.432 -10.901 1.00 87.19 343 ASP A C 1
ATOM 2689 O O . ASP A 1 343 ? -16.763 -0.034 -10.304 1.00 87.19 343 ASP A O 1
ATOM 2693 N N . SER A 1 344 ? -15.853 -1.188 -11.996 1.00 90.69 344 SER A N 1
ATOM 2694 C CA . SER A 1 344 ? -17.061 -1.353 -12.805 1.00 90.69 344 SER A CA 1
ATOM 2695 C C . SER A 1 344 ? -17.504 -2.825 -12.936 1.00 90.69 344 SER A C 1
ATOM 2697 O O . SER A 1 344 ? -17.637 -3.316 -14.061 1.00 90.69 344 SER A O 1
ATOM 2699 N N . PRO A 1 345 ? -17.775 -3.557 -11.830 1.00 90.44 345 PRO A N 1
ATOM 2700 C CA . PRO A 1 345 ? -17.831 -3.095 -10.436 1.00 90.44 345 PRO A CA 1
ATOM 2701 C C . PRO A 1 345 ? -16.488 -3.230 -9.691 1.00 90.44 345 PRO A C 1
ATOM 2703 O O . PRO A 1 345 ? -15.586 -3.932 -10.143 1.00 90.44 345 PRO A O 1
ATOM 2706 N N . ILE A 1 346 ? -16.373 -2.605 -8.514 1.00 86.50 346 ILE A N 1
ATOM 2707 C CA . ILE A 1 346 ? -15.251 -2.822 -7.581 1.00 86.50 346 ILE A CA 1
ATOM 2708 C C . ILE A 1 346 ? -15.256 -4.302 -7.125 1.00 86.50 346 ILE A C 1
ATOM 2710 O O . ILE A 1 346 ? -16.329 -4.785 -6.724 1.00 86.50 346 ILE A O 1
ATOM 2714 N N . PRO A 1 347 ? -14.117 -5.024 -7.155 1.00 88.75 347 PRO A N 1
ATOM 2715 C CA . PRO A 1 347 ? -14.020 -6.401 -6.666 1.00 88.75 347 PRO A CA 1
ATOM 2716 C C . PRO A 1 347 ? -14.259 -6.477 -5.153 1.00 88.75 347 PRO A C 1
ATOM 2718 O O . PRO A 1 347 ? -13.930 -5.549 -4.417 1.00 88.75 347 PRO A O 1
ATOM 2721 N N . LYS A 1 348 ? -14.808 -7.595 -4.672 1.00 89.06 348 LYS A N 1
ATOM 2722 C CA . LYS A 1 348 ? -15.022 -7.849 -3.238 1.00 89.06 348 LYS A CA 1
ATOM 2723 C C . LYS A 1 348 ? -14.624 -9.278 -2.895 1.00 89.06 348 LYS A C 1
ATOM 2725 O O . LYS A 1 348 ? -15.130 -10.208 -3.517 1.00 89.06 348 LYS A O 1
ATOM 2730 N N . ASN A 1 349 ? -13.703 -9.437 -1.938 1.00 89.56 349 ASN A N 1
ATOM 2731 C CA . ASN A 1 349 ? -13.097 -10.723 -1.548 1.00 89.56 349 ASN A CA 1
ATOM 2732 C C . ASN A 1 349 ? -12.635 -11.578 -2.754 1.00 89.56 349 ASN A C 1
ATOM 2734 O O . ASN A 1 349 ? -12.757 -12.801 -2.745 1.00 89.56 349 ASN A O 1
ATOM 2738 N N . HIS A 1 350 ? -12.130 -10.916 -3.797 1.00 88.75 350 HIS A N 1
ATOM 2739 C CA . HIS A 1 350 ? -11.774 -11.475 -5.101 1.00 88.75 350 HIS A CA 1
ATOM 2740 C C . HIS A 1 350 ? -10.504 -10.774 -5.622 1.00 88.75 350 HIS A C 1
ATOM 2742 O O . HIS A 1 350 ? -10.288 -9.615 -5.245 1.00 88.75 350 HIS A O 1
ATOM 2748 N N . PRO A 1 351 ? -9.697 -11.401 -6.505 1.00 86.44 351 PRO A N 1
ATOM 2749 C CA . PRO A 1 351 ? -8.651 -10.708 -7.251 1.00 86.44 351 PRO A CA 1
ATOM 2750 C C . PRO A 1 351 ? -9.092 -9.378 -7.871 1.00 86.44 351 PRO A C 1
ATOM 2752 O O . PRO A 1 351 ? -10.259 -9.183 -8.238 1.00 86.44 351 PRO A O 1
ATOM 2755 N N . THR A 1 352 ? -8.113 -8.495 -8.065 1.00 83.31 352 THR A N 1
ATOM 2756 C CA . THR A 1 352 ? -8.230 -7.352 -8.971 1.00 83.31 352 THR A CA 1
ATOM 2757 C C . THR A 1 352 ? -8.555 -7.815 -10.397 1.00 83.31 352 THR A C 1
ATOM 2759 O O . THR A 1 352 ? -8.389 -8.980 -10.754 1.00 83.31 352 THR A O 1
ATOM 2762 N N . CYS A 1 353 ? -9.054 -6.892 -11.215 1.00 88.69 353 CYS A N 1
ATOM 2763 C CA . CYS A 1 353 ? -9.526 -7.167 -12.567 1.00 88.69 353 CYS A CA 1
ATOM 2764 C C . CYS A 1 353 ? -8.439 -7.813 -13.443 1.00 88.69 353 CYS A C 1
ATOM 2766 O O . CYS A 1 353 ? -7.303 -7.342 -13.475 1.00 88.69 353 CYS A O 1
ATOM 2768 N N . GLU A 1 354 ? -8.805 -8.847 -14.202 1.00 87.94 354 GLU A N 1
ATOM 2769 C CA . GLU A 1 354 ? -7.878 -9.567 -15.081 1.00 87.94 354 GLU A CA 1
ATOM 2770 C C . GLU A 1 354 ? -7.423 -8.701 -16.273 1.00 87.94 354 GLU A C 1
ATOM 2772 O O . GLU A 1 354 ? -8.230 -8.054 -16.949 1.00 87.94 354 GLU A O 1
ATOM 2777 N N . GLY A 1 355 ? -6.118 -8.700 -16.556 1.00 85.88 355 GLY A N 1
ATOM 2778 C CA . GLY A 1 355 ? -5.496 -7.941 -17.643 1.00 85.88 355 GLY A CA 1
ATOM 2779 C C . GLY A 1 355 ? -4.920 -6.588 -17.210 1.00 85.88 355 GLY A C 1
ATOM 2780 O O . GLY A 1 355 ? -4.772 -6.289 -16.030 1.00 85.88 355 GLY A O 1
ATOM 2781 N N . ASN A 1 356 ? -4.554 -5.751 -18.182 1.00 86.31 356 ASN A N 1
ATOM 2782 C CA . ASN A 1 356 ? -3.694 -4.596 -17.909 1.00 86.31 356 ASN A CA 1
ATOM 2783 C C . ASN A 1 356 ? -4.466 -3.390 -17.334 1.00 86.31 356 ASN A C 1
ATOM 2785 O O . ASN A 1 356 ? -5.440 -2.931 -17.939 1.00 86.31 356 ASN A O 1
ATOM 2789 N N . ARG A 1 357 ? -3.992 -2.824 -16.212 1.00 86.50 357 ARG A N 1
ATOM 2790 C CA . ARG A 1 357 ? -4.458 -1.534 -15.642 1.00 86.50 357 ARG A CA 1
ATOM 2791 C C . ARG A 1 357 ? -4.085 -0.330 -16.521 1.00 86.50 357 ARG A C 1
ATOM 2793 O O . ARG A 1 357 ? -4.749 0.709 -16.485 1.00 86.50 357 ARG A O 1
ATOM 2800 N N . PHE A 1 358 ? -3.034 -0.498 -17.319 1.00 87.62 358 PHE A N 1
ATOM 2801 C CA . PHE A 1 358 ? -2.410 0.527 -18.145 1.00 87.62 358 PHE A CA 1
ATOM 2802 C C . PHE A 1 358 ? -2.319 0.087 -19.604 1.00 87.62 358 PHE A C 1
ATOM 2804 O O . PHE A 1 358 ? -2.220 -1.100 -19.908 1.00 87.62 358 PHE A O 1
ATOM 2811 N N . ASP A 1 359 ? -2.342 1.066 -20.494 1.00 92.25 359 ASP A N 1
ATOM 2812 C CA . ASP A 1 359 ? -2.009 0.922 -21.908 1.00 92.25 359 ASP A CA 1
ATOM 2813 C C . ASP A 1 359 ? -1.047 2.058 -22.254 1.00 92.25 359 ASP A C 1
ATOM 2815 O O . ASP A 1 359 ? -1.232 3.184 -21.780 1.00 92.25 359 ASP A O 1
ATOM 2819 N N . ALA A 1 360 ? 0.029 1.748 -22.973 1.00 92.94 360 ALA A N 1
ATOM 2820 C CA . ALA A 1 360 ? 1.182 2.627 -23.062 1.00 92.94 360 ALA A CA 1
ATOM 2821 C C . ALA A 1 360 ? 2.107 2.337 -24.242 1.00 92.94 360 ALA A C 1
ATOM 2823 O O . ALA A 1 360 ? 2.198 1.217 -24.737 1.00 92.94 360 ALA A O 1
ATOM 2824 N N . GLN A 1 361 ? 2.851 3.367 -24.636 1.00 93.88 361 GLN A N 1
ATOM 2825 C CA . GLN A 1 361 ? 3.808 3.324 -25.734 1.00 93.88 361 GLN A CA 1
ATOM 2826 C C . GLN A 1 361 ? 4.988 4.271 -25.471 1.00 93.88 361 GLN A C 1
ATOM 2828 O O . GLN A 1 361 ? 4.853 5.315 -24.821 1.00 93.88 361 GLN A O 1
ATOM 2833 N N . THR A 1 362 ? 6.152 3.920 -26.005 1.00 93.00 362 THR A N 1
ATOM 2834 C CA . THR A 1 362 ? 7.338 4.779 -26.000 1.00 93.00 362 THR A CA 1
ATOM 2835 C C . THR A 1 362 ? 7.144 6.004 -26.895 1.00 93.00 362 THR A C 1
ATOM 2837 O O . THR A 1 362 ? 6.363 6.017 -27.846 1.00 93.00 362 THR A O 1
ATOM 2840 N N . CYS A 1 363 ? 7.855 7.081 -26.582 1.00 94.12 363 CYS A N 1
ATOM 2841 C CA . CYS A 1 363 ? 7.846 8.316 -27.354 1.00 94.12 363 CYS A CA 1
ATOM 2842 C C . CYS A 1 363 ? 9.147 9.091 -27.130 1.00 94.12 363 CYS A C 1
ATOM 2844 O O . CYS A 1 363 ? 9.811 8.935 -26.107 1.00 94.12 363 CYS A O 1
ATOM 2846 N N . ASN A 1 364 ? 9.524 9.946 -28.086 1.00 93.88 364 ASN A N 1
ATOM 2847 C CA . ASN A 1 364 ? 10.743 10.763 -28.006 1.00 93.88 364 ASN A CA 1
ATOM 2848 C C . ASN A 1 364 ? 12.012 9.934 -27.695 1.00 93.88 364 ASN A C 1
ATOM 2850 O O . ASN A 1 364 ? 12.758 10.217 -26.755 1.00 93.88 364 ASN A O 1
ATOM 2854 N N . VAL A 1 365 ? 12.218 8.871 -28.480 1.00 88.88 365 VAL A N 1
ATOM 2855 C CA . VAL A 1 365 ? 13.278 7.861 -28.293 1.00 88.88 365 VAL A CA 1
ATOM 2856 C C . VAL A 1 365 ? 14.692 8.347 -28.631 1.00 88.88 365 VAL A C 1
ATOM 2858 O O . VAL A 1 365 ? 15.654 7.690 -28.246 1.00 88.88 365 VAL A O 1
ATOM 2861 N N . GLN A 1 366 ? 14.837 9.489 -29.310 1.00 90.00 366 GLN A N 1
ATOM 2862 C CA . GLN A 1 366 ? 16.128 10.144 -29.534 1.00 90.00 366 GLN A CA 1
ATOM 2863 C C . GLN A 1 366 ? 16.819 10.461 -28.200 1.00 90.00 366 GLN A C 1
ATOM 2865 O O . GLN A 1 366 ? 16.159 10.967 -27.296 1.00 90.00 366 GLN A O 1
ATOM 2870 N N . ALA A 1 367 ? 18.124 10.205 -28.069 1.00 87.19 367 ALA A N 1
ATOM 2871 C CA . ALA A 1 367 ? 18.891 10.539 -26.861 1.00 87.19 367 ALA A CA 1
ATOM 2872 C C . ALA A 1 367 ? 18.826 12.047 -26.531 1.00 87.19 367 ALA A C 1
ATOM 2874 O O . ALA A 1 367 ? 18.680 12.870 -27.439 1.00 87.19 367 ALA A O 1
ATOM 2875 N N . CYS A 1 368 ? 18.917 12.423 -25.250 1.00 91.44 368 CYS A N 1
ATOM 2876 C CA . CYS A 1 368 ? 19.110 13.826 -24.873 1.00 91.44 368 CYS A CA 1
ATOM 2877 C C . CYS A 1 368 ? 20.591 14.227 -24.959 1.00 91.44 368 CYS A C 1
ATOM 2879 O O . CYS A 1 368 ? 21.487 13.414 -24.728 1.00 91.44 368 CYS A O 1
ATOM 2881 N N . ASP A 1 369 ? 20.849 15.515 -25.191 1.00 92.75 369 ASP A N 1
ATOM 2882 C CA . ASP A 1 369 ? 22.187 16.088 -25.029 1.00 92.75 369 ASP A CA 1
ATOM 2883 C C . ASP A 1 369 ? 22.664 15.918 -23.574 1.00 92.75 369 ASP A C 1
ATOM 2885 O O . ASP A 1 369 ? 22.031 16.417 -22.642 1.00 92.75 369 ASP A O 1
ATOM 2889 N N . GLY A 1 370 ? 23.792 15.229 -23.377 1.00 88.88 370 GLY A N 1
ATOM 2890 C CA . GLY A 1 370 ? 24.374 14.966 -22.053 1.00 88.88 370 GLY A CA 1
ATOM 2891 C C . GLY A 1 370 ? 23.906 13.678 -21.361 1.00 88.88 370 GLY A C 1
ATOM 2892 O O . GLY A 1 370 ? 24.409 13.373 -20.276 1.00 88.88 370 GLY A O 1
ATOM 2893 N N . ASP A 1 371 ? 23.008 12.902 -21.980 1.00 89.81 371 ASP A N 1
ATOM 2894 C CA . ASP A 1 371 ? 22.738 11.526 -21.550 1.00 89.81 371 ASP A CA 1
ATOM 2895 C C . ASP A 1 371 ? 24.017 10.680 -21.651 1.00 89.81 371 ASP A C 1
ATOM 2897 O O . ASP A 1 371 ? 24.748 10.740 -22.643 1.00 89.81 371 ASP A O 1
ATOM 2901 N N . SER A 1 372 ? 24.282 9.872 -20.626 1.00 87.81 372 SER A N 1
ATOM 2902 C CA . SER A 1 372 ? 25.336 8.860 -20.679 1.00 87.81 372 SER A CA 1
ATOM 2903 C C . SER A 1 372 ? 24.965 7.721 -21.634 1.00 87.81 372 SER A C 1
ATOM 2905 O O . SER A 1 372 ? 23.830 7.247 -21.628 1.00 87.81 372 SER A O 1
ATOM 2907 N N . THR A 1 373 ? 25.943 7.230 -22.400 1.00 80.31 373 THR A N 1
ATOM 2908 C CA . THR A 1 373 ? 25.825 5.973 -23.161 1.00 80.31 373 THR A CA 1
ATOM 2909 C C . THR A 1 373 ? 25.991 4.735 -22.278 1.00 80.31 373 THR A C 1
ATOM 2911 O O . THR A 1 373 ? 25.516 3.667 -22.642 1.00 80.31 373 THR A O 1
ATOM 2914 N N . ASP A 1 374 ? 26.650 4.864 -21.121 1.00 83.44 374 ASP A N 1
ATOM 2915 C CA . ASP A 1 374 ? 26.648 3.836 -20.075 1.00 83.44 374 ASP A CA 1
ATOM 2916 C C . ASP A 1 374 ? 25.328 3.885 -19.289 1.00 83.44 374 ASP A C 1
ATOM 2918 O O . ASP A 1 374 ? 24.984 4.922 -18.705 1.00 83.44 374 ASP A O 1
ATOM 2922 N N . GLU A 1 375 ? 24.610 2.759 -19.260 1.00 82.38 375 GLU A N 1
ATOM 2923 C CA . GLU A 1 375 ? 23.278 2.640 -18.660 1.00 82.38 375 GLU A CA 1
ATOM 2924 C C . GLU A 1 375 ? 23.297 2.831 -17.135 1.00 82.38 375 GLU A C 1
ATOM 2926 O O . GLU A 1 375 ? 22.365 3.407 -16.575 1.00 82.38 375 GLU A O 1
ATOM 2931 N N . THR A 1 376 ? 24.362 2.408 -16.447 1.00 83.62 376 THR A N 1
ATOM 2932 C CA . THR A 1 376 ? 24.489 2.553 -14.983 1.00 83.62 376 THR A CA 1
ATOM 2933 C C . THR A 1 376 ? 24.571 4.028 -14.581 1.00 83.62 376 THR A C 1
ATOM 2935 O O . THR A 1 376 ? 23.883 4.499 -13.666 1.00 83.62 376 THR A O 1
ATOM 2938 N N . THR A 1 377 ? 25.370 4.793 -15.320 1.00 89.12 377 THR A N 1
ATOM 2939 C CA . THR A 1 377 ? 25.491 6.242 -15.178 1.00 89.12 377 THR A CA 1
ATOM 2940 C C . THR A 1 377 ? 24.198 6.936 -15.604 1.00 89.12 377 THR A C 1
ATOM 2942 O O . THR A 1 377 ? 23.740 7.826 -14.890 1.00 89.12 377 THR A O 1
ATOM 2945 N N . LEU A 1 378 ? 23.547 6.497 -16.690 1.00 89.62 378 LEU A N 1
ATOM 2946 C CA . LEU A 1 378 ? 22.250 7.031 -17.122 1.00 89.62 378 LEU A CA 1
ATOM 2947 C C . LEU A 1 378 ? 21.169 6.843 -16.046 1.00 89.62 378 LEU A C 1
ATOM 2949 O O . LEU A 1 378 ? 20.489 7.800 -15.684 1.00 89.62 378 LEU A O 1
ATOM 2953 N N . LYS A 1 379 ? 21.050 5.643 -15.465 1.00 90.81 379 LYS A N 1
ATOM 2954 C CA . LYS A 1 379 ? 20.172 5.356 -14.317 1.00 90.81 379 LYS A CA 1
ATOM 2955 C C . LYS A 1 379 ? 20.441 6.315 -13.151 1.00 90.81 379 LYS A C 1
ATOM 2957 O O . LYS A 1 379 ? 19.506 6.877 -12.590 1.00 90.81 379 LYS A O 1
ATOM 2962 N N . THR A 1 380 ? 21.706 6.589 -12.835 1.00 92.31 380 THR A N 1
ATOM 2963 C CA . THR A 1 380 ? 22.087 7.541 -11.772 1.00 92.31 380 THR A CA 1
ATOM 2964 C C . THR A 1 380 ? 21.713 8.993 -12.121 1.00 92.31 380 THR A C 1
ATOM 2966 O O . THR A 1 380 ? 21.193 9.722 -11.272 1.00 92.31 380 THR A O 1
ATOM 2969 N N . GLN A 1 381 ? 21.881 9.410 -13.385 1.00 93.19 381 GLN A N 1
ATOM 2970 C CA . GLN A 1 381 ? 21.393 10.704 -13.882 1.00 93.19 381 GLN A CA 1
ATOM 2971 C C . GLN A 1 381 ? 19.867 10.816 -13.709 1.00 93.19 381 GLN A C 1
ATOM 2973 O O . GLN A 1 381 ? 19.386 11.793 -13.139 1.00 93.19 381 GLN A O 1
ATOM 2978 N N . ARG A 1 382 ? 19.102 9.795 -14.124 1.00 92.56 382 ARG A N 1
ATOM 2979 C CA . ARG A 1 382 ? 17.632 9.765 -14.009 1.00 92.56 382 ARG A CA 1
ATOM 2980 C C . ARG A 1 382 ? 17.134 9.755 -12.557 1.00 92.56 382 ARG A C 1
ATOM 2982 O O . ARG A 1 382 ? 16.155 10.432 -12.251 1.00 92.56 382 ARG A O 1
ATOM 2989 N N . ALA A 1 383 ? 17.811 9.054 -11.650 1.00 92.06 383 ALA A N 1
ATOM 2990 C CA . ALA A 1 383 ? 17.486 9.098 -10.223 1.00 92.06 383 ALA A CA 1
ATOM 2991 C C . ALA A 1 383 ? 17.697 10.510 -9.642 1.00 92.06 383 ALA A C 1
ATOM 2993 O O . ALA A 1 383 ? 16.830 11.044 -8.949 1.00 92.06 383 ALA A O 1
ATOM 2994 N N . SER A 1 384 ? 18.801 11.164 -10.017 1.00 93.69 384 SER A N 1
ATOM 2995 C CA . SER A 1 384 ? 19.091 12.547 -9.622 1.00 93.69 384 SER A CA 1
ATOM 2996 C C . SER A 1 384 ? 18.098 13.564 -10.212 1.00 93.69 384 SER A C 1
ATOM 2998 O O . SER A 1 384 ? 17.754 14.529 -9.536 1.00 93.69 384 SER A O 1
ATOM 3000 N N . GLU A 1 385 ? 17.551 13.347 -11.419 1.00 92.19 385 GLU A N 1
ATOM 3001 C CA . GLU A 1 385 ? 16.442 14.171 -11.946 1.00 92.19 385 GLU A CA 1
ATOM 3002 C C . GLU A 1 385 ? 15.229 14.165 -10.993 1.00 92.19 385 GLU A C 1
ATOM 3004 O O . GLU A 1 385 ? 14.636 15.213 -10.739 1.00 92.19 385 GLU A O 1
ATOM 3009 N N . THR A 1 386 ? 14.891 13.001 -10.427 1.00 91.19 386 THR A N 1
ATOM 3010 C CA . THR A 1 386 ? 13.778 12.855 -9.472 1.00 91.19 386 THR A CA 1
ATOM 3011 C C . THR A 1 386 ? 14.082 13.553 -8.150 1.00 91.19 386 THR A C 1
ATOM 3013 O O . THR A 1 386 ? 13.265 14.342 -7.680 1.00 91.19 386 THR A O 1
ATOM 3016 N N . CYS A 1 387 ? 15.263 13.330 -7.567 1.00 91.00 387 CYS A N 1
ATOM 3017 C CA . CYS A 1 387 ? 15.657 13.967 -6.306 1.00 91.00 387 CYS A CA 1
ATOM 3018 C C . CYS A 1 387 ? 15.727 15.493 -6.419 1.00 91.00 387 CYS A C 1
ATOM 3020 O O . CYS A 1 387 ? 15.217 16.201 -5.552 1.00 91.00 387 CYS A O 1
ATOM 3022 N N . ALA A 1 388 ? 16.266 16.018 -7.523 1.00 92.69 388 ALA A N 1
ATOM 3023 C CA . ALA A 1 388 ? 16.257 17.448 -7.799 1.00 92.69 388 ALA A CA 1
ATOM 3024 C C . ALA A 1 388 ? 14.832 18.023 -7.855 1.00 92.69 388 ALA A C 1
ATOM 3026 O O . ALA A 1 388 ? 14.597 19.101 -7.311 1.00 92.69 388 ALA A O 1
ATOM 3027 N N . LEU A 1 389 ? 13.873 17.315 -8.465 1.00 90.44 389 LEU A N 1
ATOM 3028 C CA . LEU A 1 389 ? 12.470 17.741 -8.510 1.00 90.44 389 LEU A CA 1
ATOM 3029 C C . LEU A 1 389 ? 11.787 17.662 -7.139 1.00 90.44 389 LEU A C 1
ATOM 3031 O O . LEU A 1 389 ? 11.057 18.585 -6.789 1.00 90.44 389 LEU A O 1
ATOM 3035 N N . LEU A 1 390 ? 12.044 16.619 -6.349 1.00 88.00 390 LEU A N 1
ATOM 3036 C CA . LEU A 1 390 ? 11.486 16.480 -5.000 1.00 88.00 390 LEU A CA 1
ATOM 3037 C C . LEU A 1 390 ? 11.980 17.591 -4.060 1.00 88.00 390 LEU A C 1
ATOM 3039 O O . LEU A 1 390 ? 11.169 18.187 -3.356 1.00 88.00 390 LEU A O 1
ATOM 3043 N N . VAL A 1 391 ? 13.275 17.923 -4.101 1.00 89.12 391 VAL A N 1
ATOM 3044 C CA . VAL A 1 391 ? 13.853 19.035 -3.323 1.00 89.12 391 VAL A CA 1
ATOM 3045 C C . VAL A 1 391 ? 13.354 20.394 -3.830 1.00 89.12 391 VAL A C 1
ATOM 3047 O O . VAL A 1 391 ? 12.964 21.240 -3.040 1.00 89.12 391 VAL A O 1
ATOM 3050 N N . THR A 1 392 ? 13.328 20.624 -5.149 1.00 91.44 392 THR A N 1
ATOM 3051 C CA . THR A 1 392 ? 12.976 21.946 -5.721 1.00 91.44 392 THR A CA 1
ATOM 3052 C C . THR A 1 392 ? 11.495 22.309 -5.555 1.00 91.44 392 THR A C 1
ATOM 3054 O O . THR A 1 392 ? 11.148 23.485 -5.622 1.00 91.44 392 THR A O 1
ATOM 3057 N N . ASN A 1 393 ? 10.617 21.319 -5.367 1.00 88.12 393 ASN A N 1
ATOM 3058 C CA . ASN A 1 393 ? 9.186 21.526 -5.126 1.00 88.12 393 ASN A CA 1
ATOM 3059 C C . ASN A 1 393 ? 8.803 21.363 -3.639 1.00 88.12 393 ASN A C 1
ATOM 3061 O O . ASN A 1 393 ? 7.630 21.138 -3.353 1.00 88.12 393 ASN A O 1
ATOM 3065 N N . ASP A 1 394 ? 9.773 21.427 -2.716 1.00 87.56 394 ASP A N 1
ATOM 3066 C CA . ASP A 1 394 ? 9.586 21.287 -1.261 1.00 87.56 394 ASP A CA 1
ATOM 3067 C C . ASP A 1 394 ? 8.834 19.997 -0.835 1.00 87.56 394 ASP A C 1
ATOM 3069 O O . ASP A 1 394 ? 8.154 19.956 0.189 1.00 87.56 394 ASP A O 1
ATOM 3073 N N . VAL A 1 395 ? 8.959 18.915 -1.619 1.00 84.62 395 VAL A N 1
ATOM 3074 C CA . VAL A 1 395 ? 8.350 17.597 -1.331 1.00 84.62 395 VAL A CA 1
ATOM 3075 C C . VAL A 1 395 ? 9.195 16.802 -0.330 1.00 84.62 395 VAL A C 1
ATOM 3077 O O . VAL A 1 395 ? 8.663 15.997 0.436 1.00 84.62 395 VAL A O 1
ATOM 3080 N N . ILE A 1 396 ? 10.514 17.023 -0.333 1.00 82.25 396 ILE A N 1
ATOM 3081 C CA . ILE A 1 396 ? 11.453 16.507 0.670 1.00 82.25 396 ILE A CA 1
ATOM 3082 C C . ILE A 1 396 ? 12.362 17.633 1.163 1.00 82.25 396 ILE A C 1
ATOM 3084 O O . ILE A 1 396 ? 12.725 18.527 0.400 1.00 82.25 396 ILE A O 1
ATOM 3088 N N . ASP A 1 397 ? 12.739 17.573 2.438 1.00 86.62 397 ASP A N 1
ATOM 3089 C CA . ASP A 1 397 ? 13.499 18.632 3.100 1.00 86.62 397 ASP A CA 1
ATOM 3090 C C . ASP A 1 397 ? 14.937 18.753 2.559 1.00 86.62 397 ASP A C 1
ATOM 3092 O O . ASP A 1 397 ? 15.734 17.814 2.642 1.00 86.62 397 ASP A O 1
ATOM 3096 N N . SER A 1 398 ? 15.275 19.937 2.044 1.00 89.44 398 SER A N 1
ATOM 3097 C CA . SER A 1 398 ? 16.608 20.284 1.537 1.00 89.44 398 SER A CA 1
ATOM 3098 C C . SER A 1 398 ? 17.709 20.342 2.610 1.00 89.44 398 SER A C 1
ATOM 3100 O O . SER A 1 398 ? 18.891 20.275 2.270 1.00 89.44 398 SER A O 1
ATOM 3102 N N . GLU A 1 399 ? 17.355 20.446 3.898 1.00 89.56 399 GLU A N 1
ATOM 3103 C CA . GLU A 1 399 ? 18.311 20.345 5.011 1.00 89.56 399 GLU A CA 1
ATOM 3104 C C . GLU A 1 399 ? 18.716 18.883 5.288 1.00 89.56 399 GLU A C 1
ATOM 3106 O O . GLU A 1 399 ? 19.779 18.615 5.853 1.00 89.56 399 GLU A O 1
ATOM 3111 N N . VAL A 1 400 ? 17.896 17.921 4.847 1.00 87.00 400 VAL A N 1
ATOM 3112 C CA . VAL A 1 400 ? 18.095 16.482 5.075 1.00 87.00 400 VAL A CA 1
ATOM 3113 C C . VAL A 1 400 ? 18.565 15.757 3.809 1.00 87.00 400 VAL A C 1
ATOM 3115 O O . VAL A 1 400 ? 19.414 14.867 3.902 1.00 87.00 400 VAL A O 1
ATOM 3118 N N . TYR A 1 401 ? 18.076 16.150 2.628 1.00 88.81 401 TYR A N 1
ATOM 3119 C CA . TYR A 1 401 ? 18.323 15.469 1.351 1.00 88.81 401 TYR A CA 1
ATOM 3120 C C . TYR A 1 401 ? 18.981 16.367 0.303 1.00 88.81 401 TYR A C 1
ATOM 3122 O O . TYR A 1 401 ? 18.703 17.559 0.182 1.00 88.81 401 TYR A O 1
ATOM 3130 N N . ARG A 1 402 ? 19.849 15.760 -0.506 1.00 91.00 402 ARG A N 1
ATOM 3131 C CA . ARG A 1 402 ? 20.489 16.376 -1.669 1.00 91.00 402 ARG A CA 1
ATOM 3132 C C . ARG A 1 402 ? 19.625 16.183 -2.915 1.00 91.00 402 ARG A C 1
ATOM 3134 O O . ARG A 1 402 ? 18.778 15.298 -2.996 1.00 91.00 402 ARG A O 1
ATOM 3141 N N . SER A 1 403 ? 19.909 16.981 -3.941 1.00 92.81 403 SER A N 1
ATOM 3142 C CA . SER A 1 403 ? 19.331 16.829 -5.281 1.00 92.81 403 SER A CA 1
ATOM 3143 C C . SER A 1 403 ? 19.934 15.675 -6.098 1.00 92.81 403 SER A C 1
ATOM 3145 O O . SER A 1 403 ? 19.493 15.434 -7.219 1.00 92.81 403 SER A O 1
ATOM 3147 N N . THR A 1 404 ? 20.935 14.969 -5.568 1.00 93.44 404 THR A N 1
ATOM 3148 C CA . THR A 1 404 ? 21.525 13.767 -6.172 1.00 93.44 404 THR A CA 1
ATOM 3149 C C . THR A 1 404 ? 20.897 12.501 -5.593 1.00 93.44 404 THR A C 1
ATOM 3151 O O . THR A 1 404 ? 20.370 12.503 -4.479 1.00 93.44 404 THR A O 1
ATOM 3154 N N . GLY A 1 405 ? 20.925 11.417 -6.363 1.00 90.31 405 GLY A N 1
ATOM 3155 C CA . GLY A 1 405 ? 20.407 10.129 -5.924 1.00 90.31 405 GLY A CA 1
ATOM 3156 C C . GLY A 1 405 ? 20.742 8.992 -6.880 1.00 90.31 405 GLY A C 1
ATOM 3157 O O . GLY A 1 405 ? 21.329 9.190 -7.947 1.00 90.31 405 GLY A O 1
ATOM 3158 N N . SER A 1 406 ? 20.338 7.789 -6.489 1.00 89.31 406 SER A N 1
ATOM 3159 C CA . SER A 1 406 ? 20.627 6.530 -7.177 1.00 89.31 406 SER A CA 1
ATOM 3160 C C . SER A 1 406 ? 19.393 5.625 -7.255 1.00 89.31 406 SER A C 1
ATOM 3162 O O . SER A 1 406 ? 18.385 5.845 -6.577 1.00 89.31 406 SER A O 1
ATOM 3164 N N . VAL A 1 407 ? 19.460 4.600 -8.111 1.00 86.19 407 VAL A N 1
ATOM 3165 C CA . VAL A 1 407 ? 18.443 3.539 -8.154 1.00 86.19 407 VAL A CA 1
ATOM 3166 C C . VAL A 1 407 ? 18.469 2.771 -6.839 1.00 86.19 407 VAL A C 1
ATOM 3168 O O . VAL A 1 407 ? 19.520 2.291 -6.409 1.00 86.19 407 VAL A O 1
ATOM 3171 N N . TYR A 1 408 ? 17.302 2.590 -6.228 1.00 79.25 408 TYR A N 1
ATOM 3172 C CA . TYR A 1 408 ? 17.166 1.755 -5.046 1.00 79.25 408 TYR A CA 1
ATOM 3173 C C . TYR A 1 408 ? 17.305 0.271 -5.426 1.00 79.25 408 TYR A C 1
ATOM 3175 O O . TYR A 1 408 ? 16.377 -0.357 -5.930 1.00 79.25 408 TYR A O 1
ATOM 3183 N N . SER A 1 409 ? 18.493 -0.293 -5.203 1.00 66.56 409 SER A N 1
ATOM 3184 C CA . SER A 1 409 ? 18.817 -1.678 -5.560 1.00 66.56 409 SER A CA 1
ATOM 3185 C C . SER A 1 409 ? 18.711 -2.606 -4.349 1.00 66.56 409 SER A C 1
ATOM 3187 O O . SER A 1 409 ? 19.548 -2.579 -3.445 1.00 66.56 409 SER A O 1
ATOM 3189 N N . SER A 1 410 ? 17.674 -3.448 -4.310 1.00 65.44 410 SER A N 1
ATOM 3190 C CA . SER A 1 410 ? 17.553 -4.521 -3.316 1.00 65.44 410 SER A CA 1
ATOM 3191 C C . SER A 1 410 ? 16.673 -5.663 -3.826 1.00 65.44 410 SER A C 1
ATOM 3193 O O . SER A 1 410 ? 15.701 -5.428 -4.529 1.00 65.44 410 SER A O 1
ATOM 3195 N N . THR A 1 411 ? 16.948 -6.901 -3.410 1.00 56.94 411 THR A N 1
ATOM 3196 C CA . THR A 1 411 ? 16.252 -8.124 -3.875 1.00 56.94 411 THR A CA 1
ATOM 3197 C C . THR A 1 411 ? 14.830 -8.311 -3.305 1.00 56.94 411 THR A C 1
ATOM 3199 O O . THR A 1 411 ? 14.430 -9.435 -3.009 1.00 56.94 411 THR A O 1
ATOM 3202 N N . ARG A 1 412 ? 14.126 -7.218 -2.995 1.00 56.69 412 ARG A N 1
ATOM 3203 C CA . ARG A 1 412 ? 12.760 -7.180 -2.426 1.00 56.69 412 ARG A CA 1
ATOM 3204 C C . ARG A 1 412 ? 11.956 -5.961 -2.899 1.00 56.69 412 ARG A C 1
ATOM 3206 O O . ARG A 1 412 ? 10.847 -5.746 -2.424 1.00 56.69 412 ARG A O 1
ATOM 3213 N N . HIS A 1 413 ? 12.548 -5.086 -3.711 1.00 67.81 413 HIS A N 1
ATOM 3214 C CA . HIS A 1 413 ? 11.983 -3.783 -4.049 1.00 67.81 413 HIS A CA 1
ATOM 3215 C C . HIS A 1 413 ? 12.462 -3.369 -5.445 1.00 67.81 413 HIS A C 1
ATOM 3217 O O . HIS A 1 413 ? 13.561 -3.735 -5.854 1.00 67.81 413 HIS A O 1
ATOM 3223 N N . GLY A 1 414 ? 11.637 -2.631 -6.185 1.00 70.69 414 GLY A N 1
ATOM 3224 C CA . GLY A 1 414 ? 11.801 -2.511 -7.633 1.00 70.69 414 GLY A CA 1
ATOM 3225 C C . GLY A 1 414 ? 12.944 -1.590 -8.058 1.00 70.69 414 GLY A C 1
ATOM 3226 O O . GLY A 1 414 ? 13.127 -0.515 -7.495 1.00 70.69 414 GLY A O 1
ATOM 3227 N N . GLN A 1 415 ? 13.614 -1.944 -9.160 1.00 80.94 415 GLN A N 1
ATOM 3228 C CA . GLN A 1 415 ? 14.667 -1.140 -9.815 1.00 80.94 415 GLN A CA 1
ATOM 3229 C C . GLN A 1 415 ? 14.186 0.215 -10.378 1.00 80.94 415 GLN A C 1
ATOM 3231 O O . GLN A 1 415 ? 14.956 0.953 -10.988 1.00 80.94 415 GLN A O 1
ATOM 3236 N N . CYS A 1 416 ? 12.907 0.534 -10.193 1.00 87.25 416 CYS A N 1
ATOM 3237 C CA . CYS A 1 416 ? 12.262 1.768 -10.622 1.00 87.25 416 CYS A CA 1
ATOM 3238 C C . CYS A 1 416 ? 11.867 2.665 -9.434 1.00 87.25 416 CYS A C 1
ATOM 3240 O O . CYS A 1 416 ? 11.001 3.530 -9.561 1.00 87.25 416 CYS A O 1
ATOM 3242 N N . GLU A 1 417 ? 12.531 2.473 -8.291 1.00 86.44 417 GLU A N 1
ATOM 3243 C CA . GLU A 1 417 ? 12.464 3.295 -7.079 1.00 86.44 417 GLU A CA 1
ATOM 3244 C C . GLU A 1 417 ? 13.753 4.134 -6.926 1.00 86.44 417 GLU A C 1
ATOM 3246 O O . GLU A 1 417 ? 14.845 3.692 -7.292 1.00 86.44 417 GLU A O 1
ATOM 3251 N N . VAL A 1 418 ? 13.633 5.345 -6.374 1.00 87.69 418 VAL A N 1
ATOM 3252 C CA . VAL A 1 418 ? 14.727 6.316 -6.190 1.00 87.69 418 VAL A CA 1
ATOM 3253 C C . VAL A 1 418 ? 15.100 6.454 -4.716 1.00 87.69 418 VAL A C 1
ATOM 3255 O O . VAL A 1 418 ? 14.243 6.699 -3.860 1.00 87.69 418 VAL A O 1
ATOM 3258 N N . LEU A 1 419 ? 16.404 6.379 -4.444 1.00 87.25 419 LEU A N 1
ATOM 3259 C CA . LEU A 1 419 ? 17.019 6.768 -3.179 1.00 87.25 419 LEU A CA 1
ATOM 3260 C C . LEU A 1 419 ? 17.756 8.100 -3.370 1.00 87.25 419 LEU A C 1
ATOM 3262 O O . LEU A 1 419 ? 18.682 8.178 -4.177 1.00 87.25 419 LEU A O 1
ATOM 3266 N N . CYS A 1 420 ? 17.353 9.136 -2.633 1.00 88.75 420 CYS A N 1
ATOM 3267 C CA . CYS A 1 420 ? 18.035 10.432 -2.644 1.00 88.75 420 CYS A CA 1
ATOM 3268 C C . CYS A 1 420 ? 19.149 10.468 -1.600 1.00 88.75 420 CYS A C 1
ATOM 3270 O O . CYS A 1 420 ? 18.969 9.985 -0.480 1.00 88.75 420 CYS A O 1
ATOM 3272 N N . ASP A 1 421 ? 20.291 11.045 -1.968 1.00 89.25 421 ASP A N 1
ATOM 3273 C CA . ASP A 1 421 ? 21.455 11.123 -1.091 1.00 89.25 421 ASP A CA 1
ATOM 3274 C C . ASP A 1 421 ? 21.170 12.064 0.085 1.00 89.25 421 ASP A C 1
ATOM 3276 O O . ASP A 1 421 ? 20.514 13.096 -0.065 1.00 89.25 421 ASP A O 1
ATOM 3280 N N . THR A 1 422 ? 21.694 11.748 1.266 1.00 88.56 422 THR A N 1
ATOM 3281 C CA . THR A 1 422 ? 21.467 12.553 2.472 1.00 88.56 422 THR A CA 1
ATOM 3282 C C . THR A 1 422 ? 22.543 13.623 2.650 1.00 88.56 422 THR A C 1
ATOM 3284 O O . THR A 1 422 ? 23.672 13.510 2.158 1.00 88.56 422 THR A O 1
ATOM 3287 N N . VAL A 1 423 ? 22.217 14.679 3.389 1.00 88.38 423 VAL A N 1
ATOM 3288 C CA . VAL A 1 423 ? 23.218 15.592 3.951 1.00 88.38 423 VAL A CA 1
ATO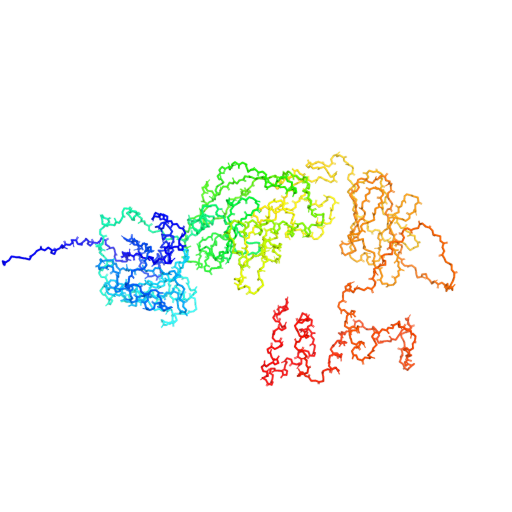M 3289 C C . VAL A 1 423 ? 23.986 14.862 5.067 1.00 88.38 423 VAL A C 1
ATOM 3291 O O . VAL A 1 423 ? 23.468 13.951 5.718 1.00 88.38 423 VAL A O 1
ATOM 3294 N N . ASP A 1 424 ? 25.270 15.189 5.232 1.00 85.06 424 ASP A N 1
ATOM 3295 C CA . ASP A 1 424 ? 26.153 14.478 6.162 1.00 85.06 424 ASP A CA 1
ATOM 3296 C C . ASP A 1 424 ? 25.767 14.773 7.621 1.00 85.06 424 ASP A C 1
ATOM 3298 O O . ASP A 1 424 ? 25.827 15.919 8.066 1.00 85.06 424 ASP A O 1
ATOM 3302 N N . GLY A 1 425 ? 25.421 13.729 8.380 1.00 79.69 425 GLY A N 1
ATOM 3303 C CA . GLY A 1 425 ? 25.035 13.840 9.792 1.00 79.69 425 GLY A CA 1
ATOM 3304 C C . GLY A 1 425 ? 23.542 14.068 10.051 1.00 79.69 425 GLY A C 1
ATOM 3305 O O . GLY A 1 425 ? 23.176 14.268 11.207 1.00 79.69 425 GLY A O 1
ATOM 3306 N N . SER A 1 426 ? 22.691 14.020 9.023 1.00 81.44 426 SER A N 1
ATOM 3307 C CA . SER A 1 426 ? 21.236 14.102 9.187 1.00 81.44 426 SER A CA 1
ATOM 3308 C C . SER A 1 426 ? 20.640 12.763 9.646 1.00 81.44 426 SER A C 1
ATOM 3310 O O . SER A 1 426 ? 20.899 11.721 9.040 1.00 81.44 426 SER A O 1
ATOM 3312 N N . ASP A 1 427 ? 19.807 12.791 10.691 1.00 74.06 427 ASP A N 1
ATOM 3313 C CA . ASP A 1 427 ? 19.062 11.620 11.169 1.00 74.06 427 ASP A CA 1
ATOM 3314 C C . ASP A 1 427 ? 17.906 11.299 10.209 1.00 74.06 427 ASP A C 1
ATOM 3316 O O . ASP A 1 427 ? 16.837 11.910 10.257 1.00 74.06 427 ASP A O 1
ATOM 3320 N N . VAL A 1 428 ? 18.118 10.325 9.323 1.00 68.88 428 VAL A N 1
ATOM 3321 C CA . VAL A 1 428 ? 17.087 9.855 8.389 1.00 68.88 428 VAL A CA 1
ATOM 3322 C C . VAL A 1 428 ? 16.340 8.629 8.924 1.00 68.88 428 VAL A C 1
ATOM 3324 O O . VAL A 1 428 ? 16.966 7.706 9.453 1.00 68.88 428 VAL A O 1
ATOM 3327 N N . PRO A 1 429 ? 15.004 8.550 8.752 1.00 59.84 429 PRO A N 1
ATOM 3328 C CA . PRO A 1 429 ? 14.264 7.323 9.015 1.00 59.84 429 PRO A CA 1
ATOM 3329 C C . PRO A 1 429 ? 14.834 6.137 8.224 1.00 59.84 429 PRO A C 1
ATOM 3331 O O . PRO A 1 429 ? 15.280 6.271 7.084 1.00 59.84 429 PRO A O 1
ATOM 3334 N N . SER A 1 430 ? 14.752 4.935 8.793 1.00 51.50 430 SER A N 1
ATOM 3335 C CA . SER A 1 430 ? 15.319 3.705 8.214 1.00 51.50 430 SER A CA 1
ATOM 3336 C C . SER A 1 430 ? 14.642 3.213 6.921 1.00 51.50 430 SER A C 1
ATOM 3338 O O . SER A 1 430 ? 15.064 2.209 6.350 1.00 51.50 430 SER A O 1
ATOM 3340 N N . PHE A 1 431 ? 13.602 3.908 6.445 1.00 55.78 431 PHE A N 1
ATOM 3341 C CA . PHE A 1 431 ? 12.813 3.565 5.256 1.00 55.78 431 PHE A CA 1
ATOM 3342 C C . PHE A 1 431 ? 12.521 4.805 4.406 1.00 55.78 431 PHE A C 1
ATOM 3344 O O . PHE A 1 431 ? 11.375 5.197 4.208 1.00 55.78 431 PHE A O 1
ATOM 3351 N N . THR A 1 432 ? 13.583 5.432 3.922 1.00 54.03 432 THR A N 1
ATOM 3352 C CA . THR A 1 432 ? 13.559 6.703 3.197 1.00 54.03 432 THR A CA 1
ATOM 3353 C C . THR A 1 432 ? 13.620 6.476 1.686 1.00 54.03 432 THR A C 1
ATOM 3355 O O . THR A 1 432 ? 14.678 6.492 1.064 1.00 54.03 432 THR A O 1
ATOM 3358 N N . ARG A 1 433 ? 12.450 6.212 1.091 1.00 65.31 433 ARG A N 1
ATOM 3359 C CA . ARG A 1 433 ? 12.258 6.109 -0.364 1.00 65.31 433 ARG A CA 1
ATOM 3360 C C . ARG A 1 433 ? 11.329 7.221 -0.797 1.00 65.31 433 ARG A C 1
ATOM 3362 O O . ARG A 1 433 ? 10.211 7.293 -0.302 1.00 65.31 433 ARG A O 1
ATOM 3369 N N . PHE A 1 434 ? 11.795 8.083 -1.692 1.00 65.31 434 PHE A N 1
ATOM 3370 C CA . PHE A 1 434 ? 11.107 9.349 -1.950 1.00 65.31 434 PHE A CA 1
ATOM 3371 C C . PHE A 1 434 ? 10.446 9.441 -3.304 1.00 65.31 434 PHE A C 1
ATOM 3373 O O . PHE A 1 434 ? 9.611 10.322 -3.489 1.00 65.31 434 PHE A O 1
ATOM 3380 N N . GLY A 1 435 ? 10.750 8.530 -4.226 1.00 79.69 435 GLY A N 1
ATOM 3381 C CA . GLY A 1 435 ? 9.952 8.467 -5.429 1.00 79.69 435 GLY A CA 1
ATOM 3382 C C . GLY A 1 435 ? 10.317 7.413 -6.444 1.00 79.69 435 GLY A C 1
ATOM 3383 O O . GLY A 1 435 ? 11.055 6.466 -6.177 1.00 79.69 435 GLY A O 1
ATOM 3384 N N . LEU A 1 436 ? 9.723 7.595 -7.615 1.00 87.12 436 LEU A N 1
ATOM 3385 C CA . LEU A 1 436 ? 9.855 6.712 -8.761 1.00 87.12 436 LEU A CA 1
ATOM 3386 C C . LEU A 1 436 ? 10.966 7.173 -9.695 1.00 87.12 436 LEU A C 1
ATOM 3388 O O . LEU A 1 436 ? 11.169 8.370 -9.879 1.00 87.12 436 LEU A O 1
ATOM 3392 N N . MET A 1 437 ? 11.611 6.220 -10.362 1.00 89.12 437 MET A N 1
ATOM 3393 C CA . MET A 1 437 ? 12.458 6.518 -11.512 1.00 89.12 437 MET A CA 1
ATOM 3394 C C . MET A 1 437 ? 11.623 7.196 -12.618 1.00 89.12 437 MET A C 1
ATOM 3396 O O . MET A 1 437 ? 10.487 6.772 -12.859 1.00 89.12 437 MET A O 1
ATOM 3400 N N . PRO A 1 438 ? 12.163 8.200 -13.338 1.00 91.00 438 PRO A N 1
ATOM 3401 C CA . PRO A 1 438 ? 11.460 8.853 -14.438 1.00 91.00 438 PRO A CA 1
ATOM 3402 C C . PRO A 1 438 ? 10.992 7.840 -15.487 1.00 91.00 438 PRO A C 1
ATOM 3404 O O . PRO A 1 438 ? 11.761 6.958 -15.886 1.00 91.00 438 PRO A O 1
ATOM 3407 N N . GLN A 1 439 ? 9.755 7.973 -15.972 1.00 89.94 439 GLN A N 1
ATOM 3408 C CA . GLN A 1 439 ? 9.203 6.976 -16.892 1.00 89.94 439 GLN A CA 1
ATOM 3409 C C . GLN A 1 439 ? 9.980 6.911 -18.214 1.00 89.94 439 GLN A C 1
ATOM 3411 O O . GLN A 1 439 ? 10.208 7.947 -18.849 1.00 89.94 439 GLN A O 1
ATOM 3416 N N . GLY A 1 440 ? 10.337 5.689 -18.621 1.00 89.44 440 GLY A N 1
ATOM 3417 C CA . GLY A 1 440 ? 11.203 5.379 -19.763 1.00 89.44 440 GLY A CA 1
ATOM 3418 C C . GLY A 1 440 ? 12.678 5.124 -19.412 1.00 89.44 440 GLY A C 1
ATOM 3419 O O . GLY A 1 440 ? 13.449 4.727 -20.284 1.00 89.44 440 GLY A O 1
ATOM 3420 N N . THR A 1 441 ? 13.082 5.293 -18.144 1.00 90.81 441 THR A N 1
ATOM 3421 C CA . THR A 1 441 ? 14.418 4.881 -17.662 1.00 90.81 441 THR A CA 1
ATOM 3422 C C . THR A 1 441 ? 14.618 3.374 -17.888 1.00 90.81 441 THR A C 1
ATOM 3424 O O . THR A 1 441 ? 13.754 2.615 -17.454 1.00 90.81 441 THR A O 1
ATOM 3427 N N . PRO A 1 442 ? 15.728 2.913 -18.498 1.00 87.75 442 PRO A N 1
ATOM 3428 C CA . PRO A 1 442 ? 16.046 1.487 -18.586 1.00 87.75 442 PRO A CA 1
ATOM 3429 C C . PRO A 1 442 ? 16.062 0.795 -17.218 1.00 87.75 442 PRO A C 1
ATOM 3431 O O . PRO A 1 442 ? 16.488 1.383 -16.221 1.00 87.75 442 PRO A O 1
ATOM 3434 N N . CYS A 1 443 ? 15.633 -0.461 -17.177 1.00 85.00 443 CYS A N 1
ATOM 3435 C CA . CYS A 1 443 ? 15.674 -1.332 -16.003 1.00 85.00 443 CYS A CA 1
ATOM 3436 C C . CYS A 1 443 ? 15.784 -2.797 -16.452 1.00 85.00 443 CYS A C 1
ATOM 3438 O O . CYS A 1 443 ? 15.640 -3.095 -17.632 1.00 85.00 443 CYS A O 1
ATOM 3440 N N . THR A 1 444 ? 16.046 -3.710 -15.520 1.00 76.12 444 THR A N 1
ATOM 3441 C CA . THR A 1 444 ? 16.181 -5.148 -15.789 1.00 76.12 444 THR A CA 1
ATOM 3442 C C . THR A 1 444 ? 15.041 -5.872 -15.080 1.00 76.12 444 THR A C 1
ATOM 3444 O O . THR A 1 444 ? 14.921 -5.748 -13.859 1.00 76.12 444 THR A O 1
ATOM 3447 N N . ALA A 1 445 ? 14.179 -6.591 -15.801 1.00 64.94 445 ALA A N 1
ATOM 3448 C CA . ALA A 1 445 ? 13.075 -7.310 -15.161 1.00 64.94 445 ALA A CA 1
ATOM 3449 C C . ALA A 1 445 ? 13.605 -8.494 -14.326 1.00 64.94 445 ALA A C 1
ATOM 3451 O O . ALA A 1 445 ? 14.579 -9.136 -14.709 1.00 64.94 445 ALA A O 1
ATOM 3452 N N . GLU A 1 446 ? 12.976 -8.807 -13.186 1.00 56.22 446 GLU A N 1
ATOM 3453 C CA . GLU A 1 446 ? 13.455 -9.879 -12.286 1.00 56.22 446 GLU A CA 1
ATOM 3454 C C . GLU A 1 446 ? 13.375 -11.283 -12.921 1.00 56.22 446 GLU A C 1
ATOM 3456 O O . GLU A 1 446 ? 14.137 -12.168 -12.538 1.00 56.22 446 GLU A O 1
ATOM 3461 N N . ASP A 1 447 ? 12.515 -11.456 -13.932 1.00 53.22 447 ASP A N 1
ATOM 3462 C CA . ASP A 1 447 ? 12.369 -12.688 -14.721 1.00 53.22 447 ASP A CA 1
ATOM 3463 C C . ASP A 1 447 ? 13.363 -12.806 -15.896 1.00 53.22 447 ASP A C 1
ATOM 3465 O O . ASP A 1 447 ? 13.317 -13.789 -16.632 1.00 53.22 447 ASP A O 1
ATOM 3469 N N . GLU A 1 448 ? 14.222 -11.810 -16.141 1.00 51.41 448 GLU A N 1
ATOM 3470 C CA . GLU A 1 448 ? 15.282 -11.926 -17.151 1.00 51.41 448 GLU A CA 1
ATOM 3471 C C . GLU A 1 448 ? 16.435 -12.760 -16.584 1.00 51.41 448 GLU A C 1
ATOM 3473 O O . GLU A 1 448 ? 17.265 -12.261 -15.815 1.00 51.41 448 GLU A O 1
ATOM 3478 N N . ASN A 1 449 ? 16.545 -14.029 -16.996 1.00 49.72 449 ASN A N 1
ATOM 3479 C CA . ASN A 1 449 ? 17.790 -14.746 -16.756 1.00 49.72 449 ASN A CA 1
ATOM 3480 C C . ASN A 1 449 ? 18.920 -14.025 -17.497 1.00 49.72 449 ASN A C 1
ATOM 3482 O O . ASN A 1 449 ? 18.730 -13.448 -18.569 1.00 49.72 449 ASN A O 1
ATOM 3486 N N . GLN A 1 450 ? 20.145 -14.147 -16.984 1.00 47.47 450 GLN A N 1
ATOM 3487 C CA . GLN A 1 450 ? 21.327 -13.664 -17.701 1.00 47.47 450 GLN A CA 1
ATOM 3488 C C . GLN A 1 450 ? 21.436 -14.267 -19.117 1.00 47.47 450 GLN A C 1
ATOM 3490 O O . GLN A 1 450 ? 21.992 -13.630 -20.003 1.00 47.47 450 GLN A O 1
ATOM 3495 N N . TRP A 1 451 ? 20.875 -15.460 -19.335 1.00 48.09 451 TRP A N 1
ATOM 3496 C CA . TRP A 1 451 ? 20.788 -16.099 -20.647 1.00 48.09 451 TRP A CA 1
ATOM 3497 C C . TRP A 1 451 ? 19.810 -15.390 -21.598 1.00 48.09 451 TRP A C 1
ATOM 3499 O O . TRP A 1 451 ? 20.178 -15.155 -22.742 1.00 48.09 451 TRP A O 1
ATOM 3509 N N . ASP A 1 452 ? 18.632 -14.967 -21.120 1.00 48.97 452 ASP A N 1
ATOM 3510 C CA . ASP A 1 452 ? 17.610 -14.281 -21.935 1.00 48.97 452 ASP A CA 1
ATOM 3511 C C . ASP A 1 452 ? 18.069 -12.876 -22.369 1.00 48.97 452 ASP A C 1
ATOM 3513 O O . ASP A 1 452 ? 17.688 -12.378 -23.426 1.00 48.97 452 ASP A O 1
ATOM 3517 N N . ARG A 1 453 ? 18.918 -12.240 -21.550 1.00 47.34 453 ARG A N 1
ATOM 3518 C CA . ARG A 1 453 ? 19.569 -10.957 -21.851 1.00 47.34 453 ARG A CA 1
ATOM 3519 C C . ARG A 1 453 ? 20.615 -11.037 -22.961 1.00 47.34 453 ARG A C 1
ATOM 3521 O O . ARG A 1 453 ? 20.804 -10.054 -23.671 1.00 47.34 453 ARG A O 1
ATOM 3528 N N . ASP A 1 454 ? 21.331 -12.155 -23.052 1.00 48.44 454 ASP A N 1
ATOM 3529 C CA . ASP A 1 454 ? 22.424 -12.319 -24.009 1.00 48.44 454 ASP A CA 1
ATOM 3530 C C . ASP A 1 454 ? 21.890 -12.862 -25.369 1.00 48.44 454 ASP A C 1
ATOM 3532 O O . ASP A 1 454 ? 22.481 -12.574 -26.403 1.00 48.44 454 ASP A O 1
ATOM 3536 N N . ASP A 1 455 ? 20.745 -13.567 -25.408 1.00 49.50 455 ASP A N 1
ATOM 3537 C CA . ASP A 1 455 ? 20.165 -14.317 -26.555 1.00 49.50 455 ASP A CA 1
ATOM 3538 C C . ASP A 1 455 ? 19.743 -13.482 -27.804 1.00 49.50 455 ASP A C 1
ATOM 3540 O O . ASP A 1 455 ? 18.775 -13.810 -28.475 1.00 49.50 455 ASP A O 1
ATOM 3544 N N . TRP A 1 456 ? 20.395 -12.380 -28.186 1.00 48.47 456 TRP A N 1
ATO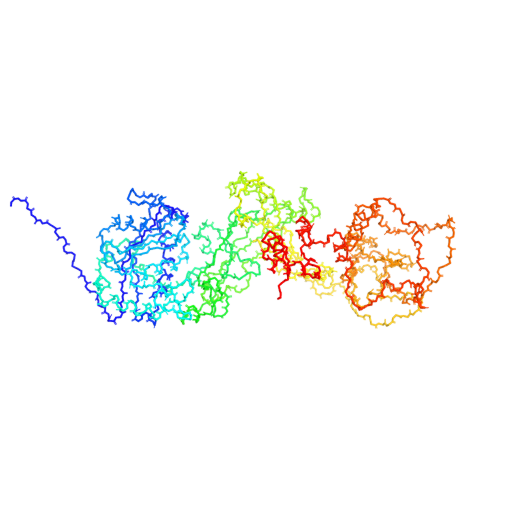M 3545 C CA . TRP A 1 456 ? 19.944 -11.526 -29.308 1.00 48.47 456 TRP A CA 1
ATOM 3546 C C . TRP A 1 456 ? 19.803 -12.272 -30.658 1.00 48.47 456 TRP A C 1
ATOM 3548 O O . TRP A 1 456 ? 20.772 -12.918 -31.077 1.00 48.47 456 TRP A O 1
ATOM 3558 N N . PRO A 1 457 ? 18.665 -12.185 -31.393 1.00 49.94 457 PRO A N 1
ATOM 3559 C CA . PRO A 1 457 ? 17.417 -11.440 -31.179 1.00 49.94 457 PRO A CA 1
ATOM 3560 C C . PRO A 1 457 ? 16.273 -12.311 -30.615 1.00 49.94 457 PRO A C 1
ATOM 3562 O O . PRO A 1 457 ? 15.124 -11.884 -30.591 1.00 49.94 457 PRO A O 1
ATOM 3565 N N . ARG A 1 458 ? 16.583 -13.528 -30.156 1.00 49.22 458 ARG A N 1
ATOM 3566 C CA . ARG A 1 458 ? 15.744 -14.315 -29.238 1.00 49.22 458 ARG A CA 1
ATOM 3567 C C . ARG A 1 458 ? 15.661 -13.686 -27.837 1.00 49.22 458 ARG A C 1
ATOM 3569 O O . ARG A 1 458 ? 14.802 -14.090 -27.058 1.00 49.22 458 ARG A O 1
ATOM 3576 N N . GLY A 1 459 ? 16.486 -12.675 -27.544 1.00 53.34 459 GLY A N 1
ATOM 3577 C CA . GLY A 1 459 ? 16.236 -11.681 -26.510 1.00 53.34 459 GLY A CA 1
ATOM 3578 C C . GLY A 1 459 ? 14.819 -11.168 -26.746 1.00 53.34 459 GLY A C 1
ATOM 3579 O O . GLY A 1 459 ? 14.588 -10.500 -27.759 1.00 53.34 459 GLY A O 1
ATOM 3580 N N . PRO A 1 460 ? 13.851 -11.584 -25.909 1.00 50.22 460 PRO A N 1
ATOM 3581 C CA . PRO A 1 460 ? 12.449 -11.646 -26.299 1.00 50.22 460 PRO A CA 1
ATOM 3582 C C . PRO A 1 460 ? 12.031 -10.226 -26.620 1.00 50.22 460 PRO A C 1
ATOM 3584 O O . PRO A 1 460 ? 12.246 -9.383 -25.759 1.00 50.22 460 PRO A O 1
ATOM 3587 N N . GLY A 1 461 ? 11.548 -9.970 -27.846 1.00 59.88 461 GLY A N 1
ATOM 3588 C CA . GLY A 1 461 ? 11.650 -8.674 -28.542 1.00 59.88 461 GLY A CA 1
ATOM 3589 C C . GLY A 1 461 ? 11.045 -7.474 -27.814 1.00 59.88 461 GLY A C 1
ATOM 3590 O O . GLY A 1 461 ? 10.026 -6.936 -28.233 1.00 59.88 461 GLY A O 1
ATOM 3591 N N . TYR A 1 462 ? 11.700 -7.066 -26.736 1.00 72.88 462 TYR A N 1
ATOM 3592 C CA . TYR A 1 462 ? 11.203 -6.215 -25.679 1.00 72.88 462 TYR A CA 1
ATOM 3593 C C . TYR A 1 462 ? 12.350 -5.358 -25.147 1.00 72.88 462 TYR A C 1
ATOM 3595 O O . TYR A 1 462 ? 13.507 -5.770 -25.098 1.00 72.88 462 TYR A O 1
ATOM 3603 N N . THR A 1 463 ? 12.013 -4.165 -24.678 1.00 77.94 463 THR A N 1
ATOM 3604 C CA . THR A 1 463 ? 12.889 -3.335 -23.857 1.00 77.94 463 THR A CA 1
ATOM 3605 C C . THR A 1 463 ? 12.230 -3.121 -22.504 1.00 77.94 463 THR A C 1
ATOM 3607 O O . THR A 1 463 ? 11.078 -2.686 -22.426 1.00 77.94 463 THR A O 1
ATOM 3610 N N . SER A 1 464 ? 12.959 -3.449 -21.441 1.00 85.06 464 SER A N 1
ATOM 3611 C CA . SER A 1 464 ? 12.511 -3.272 -20.063 1.00 85.06 464 SER A CA 1
ATOM 3612 C C . SER A 1 464 ? 12.792 -1.837 -19.609 1.00 85.06 464 SER A C 1
ATOM 3614 O O . SER A 1 464 ? 13.925 -1.350 -19.670 1.00 85.06 464 SER A O 1
ATOM 3616 N N . MET A 1 465 ? 11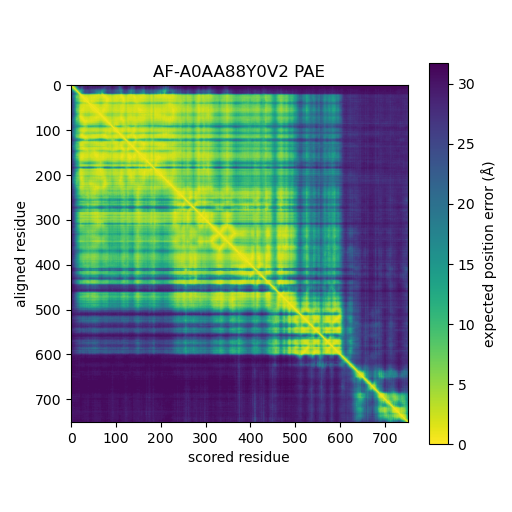.747 -1.112 -19.207 1.00 87.50 465 MET A N 1
ATOM 3617 C CA . MET A 1 465 ? 11.874 0.272 -18.747 1.00 87.50 465 MET A CA 1
ATOM 3618 C C . MET A 1 465 ? 10.861 0.635 -17.665 1.00 87.50 465 MET A C 1
ATOM 3620 O O . MET A 1 465 ? 9.778 0.063 -17.557 1.00 87.50 465 MET A O 1
ATOM 3624 N N . CYS A 1 466 ? 11.221 1.632 -16.866 1.00 88.38 466 CYS A N 1
ATOM 3625 C CA . CYS A 1 466 ? 10.420 2.077 -15.747 1.00 88.38 466 CYS A CA 1
ATOM 3626 C C . CYS A 1 466 ? 9.109 2.719 -16.200 1.00 88.38 466 CYS A C 1
ATOM 3628 O O . CYS A 1 466 ? 9.102 3.727 -16.911 1.00 88.38 466 CYS A O 1
ATOM 3630 N N . MET A 1 467 ? 8.007 2.171 -15.703 1.00 86.19 467 MET A N 1
ATOM 3631 C CA . MET A 1 467 ? 6.653 2.699 -15.804 1.00 86.19 467 MET A CA 1
ATOM 3632 C C . MET A 1 467 ? 5.997 2.552 -14.439 1.00 86.19 467 MET A C 1
ATOM 3634 O O . MET A 1 467 ? 6.030 1.482 -13.852 1.00 86.19 467 MET A O 1
ATOM 3638 N N . ASP A 1 468 ? 5.404 3.621 -13.914 1.00 80.62 468 ASP A N 1
ATOM 3639 C CA . ASP A 1 468 ? 4.677 3.586 -12.634 1.00 80.62 468 ASP A CA 1
ATOM 3640 C C . ASP A 1 468 ? 5.449 3.049 -11.413 1.00 80.62 468 ASP A C 1
ATOM 3642 O O . ASP A 1 468 ? 4.871 2.676 -10.395 1.00 80.62 468 ASP A O 1
ATOM 3646 N N . GLY A 1 469 ? 6.782 3.045 -11.489 1.00 81.69 469 GLY A N 1
ATOM 3647 C CA . GLY A 1 469 ? 7.638 2.457 -10.462 1.00 81.69 469 GLY A CA 1
ATOM 3648 C C . GLY A 1 469 ? 7.822 0.946 -10.595 1.00 81.69 469 GLY A C 1
ATOM 3649 O O . GLY A 1 469 ? 8.487 0.348 -9.751 1.00 81.69 469 GLY A O 1
ATOM 3650 N N . TYR A 1 470 ? 7.270 0.327 -11.632 1.00 82.62 470 TYR A N 1
ATOM 3651 C CA . TYR A 1 470 ? 7.521 -1.048 -12.045 1.00 82.62 470 TYR A CA 1
ATOM 3652 C C . TYR A 1 470 ? 8.487 -1.085 -13.231 1.00 82.62 470 TYR A C 1
ATOM 3654 O O . TYR A 1 470 ? 8.627 -0.104 -13.965 1.00 82.62 470 TYR A O 1
ATOM 3662 N N . CYS A 1 471 ? 9.195 -2.204 -13.384 1.00 84.94 471 CYS A N 1
ATOM 3663 C CA . CYS A 1 471 ? 10.045 -2.451 -14.541 1.00 84.94 471 CYS A CA 1
ATOM 3664 C C . CYS A 1 471 ? 9.233 -3.234 -15.573 1.00 84.94 471 CYS A C 1
ATOM 3666 O O . CYS A 1 471 ? 9.018 -4.430 -15.398 1.00 84.94 471 CYS A O 1
ATOM 3668 N N . GLU A 1 472 ? 8.737 -2.540 -16.595 1.00 86.56 472 GLU A N 1
ATOM 3669 C CA . GLU A 1 472 ? 7.738 -3.066 -17.526 1.00 86.56 472 GLU A CA 1
ATOM 3670 C C . GLU A 1 472 ? 8.342 -3.365 -18.902 1.00 86.56 472 GLU A C 1
ATOM 3672 O O . GLU A 1 472 ? 9.242 -2.659 -19.366 1.00 86.56 472 GLU A O 1
ATOM 3677 N N . LYS A 1 473 ? 7.818 -4.398 -19.574 1.00 86.31 473 LYS A N 1
ATOM 3678 C CA . LYS A 1 473 ? 8.287 -4.861 -20.890 1.00 86.31 473 LYS A CA 1
ATOM 3679 C C . LYS A 1 473 ? 7.520 -4.179 -22.031 1.00 86.31 473 LYS A C 1
ATOM 3681 O O . LYS A 1 473 ? 6.292 -4.264 -22.115 1.00 86.31 473 LYS A O 1
ATOM 3686 N N . PHE A 1 474 ? 8.250 -3.531 -22.939 1.00 87.62 474 PHE A N 1
ATOM 3687 C CA . PHE A 1 474 ? 7.702 -2.874 -24.134 1.00 87.62 474 PHE A CA 1
ATOM 3688 C C . PHE A 1 474 ? 8.223 -3.537 -25.397 1.00 87.62 474 PHE A C 1
ATOM 3690 O O . PHE A 1 474 ? 9.433 -3.677 -25.518 1.00 87.62 474 PHE A O 1
ATOM 3697 N N . GLY A 1 475 ? 7.340 -3.907 -26.322 1.00 86.62 475 GLY A N 1
ATOM 3698 C CA . GLY A 1 475 ? 7.662 -4.615 -27.559 1.00 86.62 475 GLY A CA 1
ATOM 3699 C C . GLY A 1 475 ? 8.631 -3.878 -28.481 1.00 86.62 475 GLY A C 1
ATOM 3700 O O . GLY A 1 475 ? 8.967 -2.708 -28.281 1.00 86.62 475 GLY A O 1
ATOM 3701 N N . CYS A 1 476 ? 9.040 -4.553 -29.550 1.00 85.06 476 CYS A N 1
ATOM 3702 C CA . CYS A 1 476 ? 9.831 -3.977 -30.638 1.00 85.06 476 CYS A CA 1
ATOM 3703 C C . CYS A 1 476 ? 9.098 -2.829 -31.362 1.00 85.06 476 CYS A C 1
ATOM 3705 O O . CYS A 1 476 ? 9.723 -1.954 -31.958 1.00 85.06 476 CYS A O 1
ATOM 3707 N N . ASP A 1 477 ? 7.767 -2.805 -31.260 1.00 88.44 477 ASP A N 1
ATOM 3708 C CA . ASP A 1 477 ? 6.859 -1.741 -31.697 1.00 88.44 477 ASP A CA 1
ATOM 3709 C C . ASP A 1 477 ? 6.773 -0.573 -30.694 1.00 88.44 477 ASP A C 1
ATOM 3711 O O . ASP A 1 477 ? 6.011 0.378 -30.890 1.00 88.44 477 ASP A O 1
ATOM 3715 N N . GLY A 1 478 ? 7.521 -0.655 -29.593 1.00 88.75 478 GLY A N 1
ATOM 3716 C CA . GLY A 1 478 ? 7.529 0.308 -28.508 1.00 88.75 478 GLY A CA 1
ATOM 3717 C C . GLY A 1 478 ? 6.256 0.328 -27.664 1.00 88.75 478 GLY A C 1
ATOM 3718 O O . GLY A 1 478 ? 6.090 1.299 -26.929 1.00 88.75 478 GLY A O 1
ATOM 3719 N N . HIS A 1 479 ? 5.362 -0.663 -27.749 1.00 91.94 479 HIS A N 1
ATOM 3720 C CA . HIS A 1 479 ? 4.120 -0.723 -26.966 1.00 91.94 479 HIS A CA 1
ATOM 3721 C C . HIS A 1 479 ? 4.260 -1.623 -25.733 1.00 91.94 479 HIS A C 1
ATOM 3723 O O . HIS A 1 479 ? 4.935 -2.648 -25.767 1.00 91.94 479 HIS A O 1
ATOM 3729 N N . PHE A 1 480 ? 3.607 -1.266 -24.629 1.00 89.62 480 PHE A N 1
ATOM 3730 C CA . PHE A 1 480 ? 3.561 -2.094 -23.421 1.00 89.62 480 PHE A CA 1
ATOM 3731 C C . PHE A 1 480 ? 2.875 -3.437 -23.712 1.00 89.62 480 PHE A C 1
ATOM 3733 O O . PHE A 1 480 ? 1.748 -3.455 -24.205 1.00 89.62 480 PHE A O 1
ATOM 3740 N N . ASN A 1 481 ? 3.552 -4.557 -23.423 1.00 83.06 481 ASN A N 1
ATOM 3741 C CA . ASN A 1 481 ? 3.152 -5.900 -23.880 1.00 83.06 481 ASN A CA 1
ATOM 3742 C C . ASN A 1 481 ? 2.905 -5.994 -25.408 1.00 83.06 481 ASN A C 1
ATOM 3744 O O . ASN A 1 481 ? 2.038 -6.742 -25.860 1.00 83.06 481 ASN A O 1
ATOM 3748 N N . GLY A 1 482 ? 3.653 -5.211 -26.191 1.00 85.88 482 GLY A N 1
ATOM 3749 C CA . GLY A 1 482 ? 3.563 -5.143 -27.650 1.00 85.88 482 GLY A CA 1
ATOM 3750 C C . GLY A 1 482 ? 4.180 -6.332 -28.391 1.00 85.88 482 GLY A C 1
ATOM 3751 O O . GLY A 1 482 ? 4.469 -7.386 -27.814 1.00 85.88 482 GLY A O 1
ATOM 3752 N N . ALA A 1 483 ? 4.375 -6.151 -29.697 1.00 87.69 483 ALA A N 1
ATOM 3753 C CA . ALA A 1 483 ? 4.934 -7.158 -30.593 1.00 87.69 483 ALA A CA 1
ATOM 3754 C C . ALA A 1 483 ? 6.364 -7.581 -30.205 1.00 87.69 483 ALA A C 1
ATOM 3756 O O . ALA A 1 483 ? 7.143 -6.786 -29.679 1.00 87.69 483 ALA A O 1
ATOM 3757 N N . GLN A 1 484 ? 6.716 -8.827 -30.526 1.00 83.44 484 GLN A N 1
ATOM 3758 C CA . GLN A 1 484 ? 8.086 -9.347 -30.462 1.00 83.44 484 GLN A CA 1
ATOM 3759 C C . GLN A 1 484 ? 8.718 -9.360 -31.858 1.00 83.44 484 GLN A C 1
ATOM 3761 O O . GLN A 1 484 ? 8.011 -9.288 -32.866 1.00 83.44 484 GLN A O 1
ATOM 3766 N N . TYR A 1 485 ? 10.043 -9.476 -31.920 1.00 79.62 485 TYR A N 1
ATOM 3767 C CA . TYR A 1 485 ? 10.725 -9.870 -33.149 1.00 79.62 485 TYR A CA 1
ATOM 3768 C C . TYR A 1 485 ? 10.429 -11.341 -33.468 1.00 79.62 485 TYR A C 1
ATOM 3770 O O . TYR A 1 485 ? 10.324 -12.160 -32.555 1.00 79.62 485 TYR A O 1
ATOM 3778 N N . ASP A 1 486 ? 10.292 -11.654 -34.753 1.00 79.38 486 ASP A N 1
ATOM 3779 C CA . ASP A 1 486 ? 10.282 -13.028 -35.260 1.00 79.38 486 ASP A CA 1
ATOM 3780 C C . ASP A 1 486 ? 11.722 -13.590 -35.360 1.00 79.38 486 ASP A C 1
ATOM 3782 O O . ASP A 1 486 ? 12.697 -12.882 -35.075 1.00 79.38 486 ASP A O 1
ATOM 3786 N N . GLU A 1 487 ? 11.900 -14.853 -35.765 1.00 76.19 487 GLU A N 1
ATOM 3787 C CA . GLU A 1 487 ? 13.237 -15.454 -35.931 1.00 76.19 487 GLU A CA 1
ATOM 3788 C C . GLU A 1 487 ? 14.075 -14.706 -36.993 1.00 76.19 487 GLU A C 1
ATOM 3790 O O . GLU A 1 487 ? 15.313 -14.758 -36.978 1.00 76.19 487 GLU A O 1
ATOM 3795 N N . CYS A 1 488 ? 13.408 -13.944 -37.868 1.00 77.75 488 CYS A N 1
ATOM 3796 C CA . CYS A 1 488 ? 13.998 -13.072 -38.875 1.00 77.75 488 CYS A CA 1
ATOM 3797 C C . CYS A 1 488 ? 14.290 -11.632 -38.409 1.00 77.75 488 CYS A C 1
ATOM 3799 O O . CYS A 1 488 ? 14.703 -10.806 -39.228 1.00 77.75 488 CYS A O 1
ATOM 3801 N N . GLY A 1 489 ? 14.125 -11.306 -37.123 1.00 75.69 489 GLY A N 1
ATOM 3802 C CA . GLY A 1 489 ? 14.375 -9.958 -36.603 1.00 75.69 489 GLY A CA 1
ATOM 3803 C C . GLY A 1 489 ? 13.371 -8.906 -37.095 1.00 75.69 489 GLY A C 1
ATOM 3804 O O . GLY A 1 489 ? 13.626 -7.705 -36.985 1.00 75.69 489 GLY A O 1
ATOM 3805 N N . VAL A 1 490 ? 12.228 -9.326 -37.642 1.00 82.6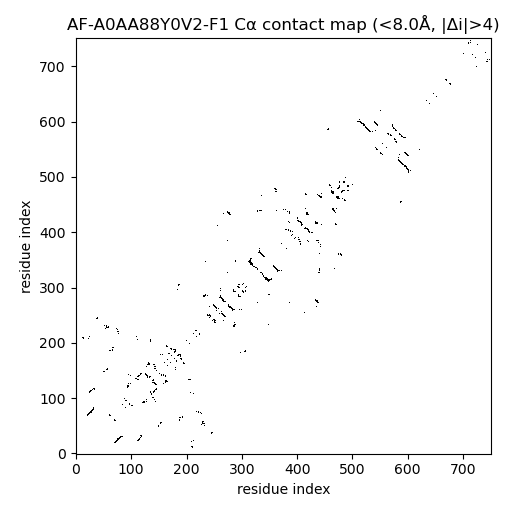9 490 VAL A N 1
ATOM 3806 C CA . VAL A 1 490 ? 11.137 -8.451 -38.076 1.00 82.69 490 VAL A CA 1
ATOM 3807 C C . VAL A 1 490 ? 10.135 -8.298 -36.941 1.00 82.69 490 VAL A C 1
ATOM 3809 O O . VAL A 1 490 ? 9.601 -9.265 -36.402 1.00 82.69 490 VAL A O 1
ATOM 3812 N N . CYS A 1 491 ? 9.868 -7.050 -36.564 1.00 85.75 491 CYS A N 1
ATOM 3813 C CA . CYS A 1 491 ? 8.939 -6.749 -35.485 1.00 85.75 491 CYS A CA 1
ATOM 3814 C C . CYS A 1 491 ? 7.498 -7.115 -35.871 1.00 85.75 491 CYS A C 1
ATOM 3816 O O . CYS A 1 491 ? 6.955 -6.557 -36.827 1.00 85.75 491 CYS A O 1
ATOM 3818 N N . GLY A 1 492 ? 6.886 -8.042 -35.130 1.00 87.00 492 GLY A N 1
ATOM 3819 C CA . GLY A 1 492 ? 5.575 -8.607 -35.452 1.00 87.00 492 GLY A CA 1
ATOM 3820 C C . GLY A 1 492 ? 5.560 -9.430 -36.745 1.00 87.00 492 GLY A C 1
ATOM 3821 O O . GLY A 1 492 ? 4.516 -9.496 -37.396 1.00 87.00 492 GLY A O 1
ATOM 3822 N N . GLY A 1 493 ? 6.711 -9.981 -37.145 1.00 85.88 493 GLY A N 1
ATOM 3823 C CA . GLY A 1 493 ? 6.858 -10.819 -38.333 1.00 85.88 493 GLY A CA 1
ATOM 3824 C C . GLY A 1 493 ? 6.273 -12.230 -38.187 1.00 85.88 493 GLY A C 1
ATOM 3825 O O . GLY A 1 493 ? 5.652 -12.574 -37.180 1.00 85.88 493 GLY A O 1
ATOM 3826 N N . ASP A 1 494 ? 6.441 -13.027 -39.240 1.00 87.94 494 ASP A N 1
ATOM 3827 C CA . ASP A 1 494 ? 5.895 -14.382 -39.397 1.00 87.94 494 ASP A CA 1
ATOM 3828 C C . ASP A 1 494 ? 6.933 -15.388 -39.936 1.00 87.94 494 ASP A C 1
ATOM 3830 O O . ASP A 1 494 ? 6.571 -16.375 -40.581 1.00 87.94 494 ASP A O 1
ATOM 3834 N N . ASP A 1 495 ? 8.221 -15.107 -39.712 1.00 84.94 495 ASP A N 1
ATOM 3835 C CA . ASP A 1 495 ? 9.388 -15.892 -40.139 1.00 84.94 495 ASP A CA 1
ATOM 3836 C C . ASP A 1 495 ? 9.542 -16.026 -41.672 1.00 84.94 495 ASP A C 1
ATOM 3838 O O . ASP A 1 495 ? 10.372 -16.788 -42.168 1.00 84.94 495 ASP A O 1
ATOM 3842 N N . SER A 1 496 ? 8.767 -15.276 -42.469 1.00 87.75 496 SER A N 1
ATOM 3843 C CA . SER A 1 496 ? 8.742 -15.415 -43.935 1.00 87.75 496 SER A CA 1
ATOM 3844 C C . SER A 1 496 ? 9.817 -14.620 -44.688 1.00 87.75 496 SER A C 1
ATOM 3846 O O . SER A 1 496 ? 10.001 -14.812 -45.895 1.00 87.75 496 SER A O 1
ATOM 3848 N N . THR A 1 497 ? 10.527 -13.710 -44.014 1.00 87.44 497 THR A N 1
ATOM 3849 C CA . THR A 1 497 ? 11.493 -12.791 -44.650 1.00 87.44 497 THR A CA 1
ATOM 3850 C C . THR A 1 497 ? 12.927 -13.318 -44.731 1.00 87.44 497 THR A C 1
ATOM 3852 O O . THR A 1 497 ? 13.768 -12.682 -45.369 1.00 87.44 497 THR A O 1
ATOM 3855 N N . CYS A 1 498 ? 13.221 -14.459 -44.110 1.00 83.94 498 CYS A N 1
ATOM 3856 C CA . CYS A 1 498 ? 14.541 -15.083 -44.078 1.00 83.94 498 CYS A CA 1
ATOM 3857 C C . CYS A 1 498 ? 14.432 -16.616 -44.087 1.00 83.94 498 CYS A C 1
ATOM 3859 O O . CYS A 1 498 ? 13.376 -17.174 -43.809 1.00 83.94 498 CYS A O 1
ATOM 3861 N N . ASP A 1 499 ? 15.537 -17.303 -44.383 1.00 87.44 499 ASP A N 1
ATOM 3862 C CA . ASP A 1 499 ? 15.653 -18.742 -44.138 1.00 87.44 499 ASP A CA 1
ATOM 3863 C C . ASP A 1 499 ? 16.226 -18.951 -42.726 1.00 87.44 499 ASP A C 1
ATOM 3865 O O . ASP A 1 499 ? 17.416 -18.707 -42.505 1.00 87.44 499 ASP A O 1
ATOM 3869 N N . VAL A 1 500 ? 15.414 -19.407 -41.768 1.00 83.62 500 VAL A N 1
ATOM 3870 C CA . VAL A 1 500 ? 15.907 -19.695 -40.411 1.00 83.62 500 VAL A CA 1
ATOM 3871 C C . VAL A 1 500 ? 16.678 -21.015 -40.393 1.00 83.62 500 VAL A C 1
ATOM 3873 O O . VAL A 1 500 ? 16.180 -22.063 -40.813 1.00 83.62 500 VAL A O 1
ATOM 3876 N N . ILE A 1 501 ? 17.911 -20.979 -39.882 1.00 85.75 501 ILE A N 1
ATOM 3877 C CA . ILE A 1 501 ? 18.805 -22.139 -39.812 1.00 85.75 501 ILE A CA 1
ATOM 3878 C C . ILE A 1 501 ? 19.124 -22.445 -38.348 1.00 85.75 501 ILE A C 1
ATOM 3880 O O . ILE A 1 501 ? 19.900 -21.740 -37.709 1.00 85.75 501 ILE A O 1
ATOM 3884 N N . SER A 1 502 ? 18.572 -23.543 -37.834 1.00 84.50 502 SER A N 1
ATOM 3885 C CA . SER A 1 502 ? 18.838 -24.047 -36.484 1.00 84.50 502 SER A CA 1
ATOM 3886 C C . SER A 1 502 ? 19.246 -25.525 -36.501 1.00 84.50 502 SER A C 1
ATOM 3888 O O . SER A 1 502 ? 18.955 -26.272 -37.439 1.00 84.50 502 SER A O 1
ATOM 3890 N N . GLY A 1 503 ? 19.971 -25.964 -35.471 1.00 82.19 503 GLY A N 1
ATOM 3891 C CA . GLY A 1 503 ? 20.436 -27.344 -35.360 1.00 82.19 503 GLY A CA 1
ATOM 3892 C C . GLY A 1 503 ? 21.349 -27.580 -34.160 1.00 82.19 503 GLY A C 1
ATOM 3893 O O . GLY A 1 503 ? 21.814 -26.642 -33.520 1.00 82.19 503 GLY A O 1
ATOM 3894 N N . PHE A 1 504 ? 21.618 -28.855 -33.878 1.00 81.56 504 PHE A N 1
ATOM 3895 C CA . PHE A 1 504 ? 22.537 -29.296 -32.827 1.00 81.56 504 PHE A CA 1
ATOM 3896 C C . PHE A 1 504 ? 23.661 -30.131 -33.435 1.00 81.56 504 PHE A C 1
ATOM 3898 O O . PHE A 1 504 ? 23.406 -31.002 -34.269 1.00 81.56 504 PHE A O 1
ATOM 3905 N N . ASP A 1 505 ? 24.891 -29.916 -32.972 1.00 77.75 505 ASP A N 1
ATOM 3906 C CA . ASP A 1 505 ? 26.039 -30.738 -33.342 1.00 77.75 505 ASP A CA 1
ATOM 3907 C C . ASP A 1 505 ? 26.513 -31.563 -32.137 1.00 77.75 505 ASP A C 1
ATOM 3909 O O . ASP A 1 505 ? 27.042 -31.035 -31.164 1.00 77.75 505 ASP A O 1
ATOM 3913 N N . ASN A 1 506 ? 26.316 -32.880 -32.235 1.00 74.88 506 ASN A N 1
ATOM 3914 C CA . ASN A 1 506 ? 26.717 -33.870 -31.231 1.00 74.88 506 ASN A CA 1
ATOM 3915 C C . ASN A 1 506 ? 27.893 -34.746 -31.714 1.00 74.88 506 ASN A C 1
ATOM 3917 O O . ASN A 1 506 ? 28.123 -35.836 -31.184 1.00 74.88 506 ASN A O 1
ATOM 3921 N N . ALA A 1 507 ? 28.594 -34.355 -32.783 1.00 71.00 507 ALA A N 1
ATOM 3922 C CA . ALA A 1 507 ? 29.624 -35.190 -33.386 1.00 71.00 507 ALA A CA 1
ATOM 3923 C C . ALA A 1 507 ? 30.935 -35.113 -32.586 1.00 71.00 507 ALA A C 1
ATOM 3925 O O . ALA A 1 507 ? 31.515 -34.039 -32.418 1.00 71.00 507 ALA A O 1
ATOM 3926 N N . THR A 1 508 ? 31.451 -36.266 -32.153 1.00 62.66 508 THR A N 1
ATOM 3927 C CA . THR A 1 508 ? 32.735 -36.369 -31.440 1.00 62.66 508 THR A CA 1
ATOM 3928 C C . THR A 1 508 ? 33.880 -35.796 -32.268 1.00 62.66 508 THR A C 1
ATOM 3930 O O . THR A 1 508 ? 34.053 -36.155 -33.437 1.00 62.66 508 THR A O 1
ATOM 3933 N N . GLN A 1 509 ? 34.686 -34.931 -31.662 1.00 62.12 509 GLN A N 1
ATOM 3934 C CA . GLN A 1 509 ? 35.773 -34.250 -32.350 1.00 62.12 509 GLN A CA 1
ATOM 3935 C C . GLN A 1 509 ? 36.976 -35.182 -32.594 1.00 62.12 509 GLN A C 1
ATOM 3937 O O . GLN A 1 509 ? 37.415 -35.918 -31.711 1.00 62.12 509 GLN A O 1
ATOM 3942 N N . THR A 1 510 ? 37.517 -35.154 -33.813 1.00 57.31 510 THR A N 1
ATOM 3943 C CA . THR A 1 510 ? 38.654 -35.982 -34.239 1.00 57.31 510 THR A CA 1
ATOM 3944 C C . THR A 1 510 ? 39.999 -35.317 -33.952 1.00 57.31 510 THR A C 1
ATOM 3946 O O . THR A 1 510 ? 40.160 -34.108 -34.099 1.00 57.31 510 THR A O 1
ATOM 3949 N N . GLN A 1 511 ? 40.997 -36.123 -33.590 1.00 54.91 511 GLN A N 1
ATOM 3950 C CA . GLN A 1 511 ? 42.338 -35.648 -33.257 1.00 54.91 511 GLN A CA 1
ATOM 3951 C C . GLN A 1 511 ? 43.085 -35.137 -34.505 1.00 54.91 511 GLN A C 1
ATOM 3953 O O . GLN A 1 511 ? 43.294 -35.894 -35.450 1.00 54.91 511 GLN A O 1
ATOM 3958 N N . GLY A 1 512 ? 43.537 -33.878 -34.480 1.00 59.09 512 GLY A N 1
ATOM 3959 C CA . GLY A 1 512 ? 44.541 -33.339 -35.412 1.00 59.09 512 GLY A CA 1
ATOM 3960 C C . GLY A 1 512 ? 44.128 -32.147 -36.285 1.00 59.09 512 GLY A C 1
ATOM 3961 O O . GLY A 1 512 ? 45.007 -31.384 -36.676 1.00 59.09 512 GLY A O 1
ATOM 3962 N N . GLU A 1 513 ? 42.837 -31.927 -36.548 1.00 66.38 513 GLU A N 1
ATOM 3963 C CA . GLU A 1 513 ? 42.364 -30.864 -37.457 1.00 66.38 513 GLU A CA 1
ATOM 3964 C C . GLU A 1 513 ? 41.239 -30.016 -36.846 1.00 66.38 513 GLU A C 1
ATOM 3966 O O . GLU A 1 513 ? 40.477 -30.477 -35.997 1.00 66.38 513 GLU A O 1
ATOM 3971 N N . ARG A 1 514 ? 41.131 -28.754 -37.284 1.00 76.62 514 ARG A N 1
ATOM 3972 C CA . ARG A 1 514 ? 40.027 -27.858 -36.909 1.00 76.62 514 ARG A CA 1
ATOM 3973 C C . ARG A 1 514 ? 38.763 -28.266 -37.651 1.00 76.62 514 ARG A C 1
ATOM 3975 O O . ARG A 1 514 ? 38.749 -28.218 -38.879 1.00 76.62 514 ARG A O 1
ATOM 3982 N N . ARG A 1 515 ? 37.690 -28.604 -36.933 1.00 83.88 515 ARG A N 1
ATOM 3983 C CA . ARG A 1 515 ? 36.408 -28.927 -37.575 1.00 83.88 515 ARG A CA 1
ATOM 3984 C C . ARG A 1 515 ? 35.615 -27.651 -37.828 1.00 83.88 515 ARG A C 1
ATOM 3986 O O . ARG A 1 515 ? 35.438 -26.859 -36.909 1.00 83.88 515 ARG A O 1
ATOM 3993 N N . ILE A 1 516 ? 35.118 -27.471 -39.047 1.00 86.94 516 ILE A N 1
ATOM 3994 C CA . ILE A 1 516 ? 34.145 -26.420 -39.366 1.00 86.94 516 ILE A CA 1
ATOM 3995 C C . ILE A 1 516 ? 32.791 -26.830 -38.769 1.00 86.94 516 ILE A C 1
ATOM 3997 O O . ILE A 1 516 ? 32.337 -27.949 -39.002 1.00 86.94 516 ILE A O 1
ATOM 4001 N N . LEU A 1 517 ? 32.177 -25.938 -37.990 1.00 85.31 517 LEU A N 1
ATOM 4002 C CA . LEU A 1 517 ? 30.794 -26.052 -37.512 1.00 85.31 517 LEU A CA 1
ATOM 4003 C C . LEU A 1 517 ? 29.825 -25.420 -38.509 1.00 85.31 517 LEU A C 1
ATOM 4005 O O . LEU A 1 517 ? 28.851 -26.043 -38.913 1.00 85.31 517 LEU A O 1
ATOM 4009 N N . ALA A 1 518 ? 30.113 -24.183 -38.914 1.00 89.62 518 ALA A N 1
ATOM 4010 C CA . ALA A 1 518 ? 29.257 -23.401 -39.792 1.00 89.62 518 ALA A CA 1
ATOM 4011 C C . ALA A 1 518 ? 30.088 -22.539 -40.746 1.00 89.62 518 ALA A C 1
ATOM 4013 O O . ALA A 1 518 ? 31.218 -22.146 -40.454 1.00 89.62 518 ALA A O 1
ATOM 4014 N N . THR A 1 519 ? 29.510 -22.228 -41.901 1.00 92.75 519 THR A N 1
ATOM 4015 C CA . THR A 1 519 ? 30.002 -21.197 -42.819 1.00 92.75 519 THR A CA 1
ATOM 4016 C C . THR A 1 519 ? 28.847 -20.247 -43.066 1.00 92.75 519 THR A C 1
ATOM 4018 O O . THR A 1 519 ? 27.857 -20.621 -43.689 1.00 92.75 519 THR A O 1
ATOM 4021 N N . LEU A 1 520 ? 28.963 -19.048 -42.513 1.00 93.56 520 LEU A N 1
ATOM 4022 C CA . LEU A 1 520 ? 27.923 -18.035 -42.483 1.00 93.56 520 LEU A CA 1
ATOM 4023 C C . LEU A 1 520 ? 28.053 -17.166 -43.745 1.00 93.56 520 LEU A C 1
ATOM 4025 O O . LEU A 1 520 ? 29.140 -16.640 -44.004 1.00 93.56 520 LEU A O 1
ATOM 4029 N N . PRO A 1 521 ? 27.005 -17.054 -44.580 1.00 93.69 521 PRO A N 1
ATOM 4030 C CA . PRO A 1 521 ? 27.041 -16.239 -45.790 1.00 93.69 521 PRO A CA 1
ATOM 4031 C C . PRO A 1 521 ? 26.949 -14.739 -45.475 1.00 93.69 521 PRO A C 1
ATOM 4033 O O . PRO A 1 521 ? 26.457 -14.343 -44.423 1.00 93.69 521 PRO A O 1
ATOM 4036 N N . VAL A 1 522 ? 27.351 -13.898 -46.435 1.00 93.00 522 VAL A N 1
ATOM 4037 C CA . VAL A 1 522 ? 27.038 -12.456 -46.407 1.00 93.00 522 VAL A CA 1
ATOM 4038 C C . VAL A 1 522 ? 25.529 -12.273 -46.255 1.00 93.00 522 VAL A C 1
ATOM 4040 O O . VAL A 1 522 ? 24.760 -12.932 -46.956 1.00 93.00 522 VAL A O 1
ATOM 4043 N N . GLY A 1 523 ? 25.118 -11.377 -45.362 1.00 88.06 523 GLY A N 1
ATOM 4044 C CA . GLY A 1 523 ? 23.717 -11.165 -45.013 1.00 88.06 523 GLY A CA 1
ATOM 4045 C C . GLY A 1 523 ? 23.200 -12.060 -43.887 1.00 88.06 523 GLY A C 1
ATOM 4046 O O . GLY A 1 523 ? 22.062 -11.867 -43.478 1.00 88.06 523 GLY A O 1
ATOM 4047 N N . ALA A 1 524 ? 24.001 -12.992 -43.351 1.00 88.88 524 ALA A N 1
ATOM 4048 C CA . ALA A 1 524 ? 23.642 -13.683 -42.116 1.00 88.88 524 ALA A CA 1
ATOM 4049 C C . ALA A 1 524 ? 23.567 -12.676 -40.957 1.00 88.88 524 ALA A C 1
ATOM 4051 O O . ALA A 1 524 ? 24.526 -11.955 -40.676 1.00 88.88 524 ALA A O 1
ATOM 4052 N N . PHE A 1 525 ? 22.413 -12.644 -40.310 1.00 82.38 525 PHE A N 1
ATOM 4053 C CA . PHE A 1 525 ? 22.088 -11.913 -39.089 1.00 82.38 525 PHE A CA 1
ATOM 4054 C C . PHE A 1 525 ? 21.535 -12.935 -38.083 1.00 82.38 525 PHE A C 1
ATOM 4056 O O . PHE A 1 525 ? 21.345 -14.091 -38.469 1.00 82.38 525 PHE A O 1
ATOM 4063 N N . ASN A 1 526 ? 21.285 -12.548 -36.827 1.00 78.00 526 ASN A N 1
ATOM 4064 C CA . ASN A 1 526 ? 20.848 -13.498 -35.789 1.00 78.00 526 ASN A CA 1
ATOM 4065 C C . ASN A 1 526 ? 21.830 -14.687 -35.689 1.00 78.00 526 ASN A C 1
ATOM 4067 O O . ASN A 1 526 ? 21.495 -15.849 -35.928 1.00 78.00 526 ASN A O 1
ATOM 4071 N N . ILE A 1 527 ? 23.106 -14.387 -35.437 1.00 84.19 527 ILE A N 1
ATOM 4072 C CA . ILE A 1 527 ? 24.148 -15.411 -35.389 1.00 84.19 527 ILE A CA 1
ATOM 4073 C C . ILE A 1 527 ? 24.366 -15.795 -33.934 1.00 84.19 527 ILE A C 1
ATOM 4075 O O . ILE A 1 527 ? 24.788 -14.962 -33.138 1.00 84.19 527 ILE A O 1
ATOM 4079 N N . GLN A 1 528 ? 24.133 -17.066 -33.605 1.00 81.25 528 GLN A N 1
ATOM 4080 C CA . GLN A 1 528 ? 24.257 -17.576 -32.243 1.00 81.25 528 GLN A CA 1
ATOM 4081 C C . GLN A 1 528 ? 24.816 -18.999 -32.181 1.00 81.25 528 GLN A C 1
ATOM 4083 O O . GLN A 1 528 ? 24.428 -19.864 -32.968 1.00 81.25 528 GLN A O 1
ATOM 4088 N N . PHE A 1 529 ? 25.661 -19.273 -31.184 1.00 81.62 529 PHE A N 1
ATOM 4089 C CA . PHE A 1 529 ? 26.145 -20.617 -30.865 1.00 81.62 529 PHE A CA 1
ATOM 4090 C C . PHE A 1 529 ? 26.140 -20.860 -29.354 1.00 81.62 529 PHE A C 1
ATOM 4092 O O . PHE A 1 529 ? 26.754 -20.114 -28.590 1.00 81.62 529 PHE A O 1
ATOM 4099 N N . TRP A 1 530 ? 25.487 -21.954 -28.960 1.00 75.06 530 TRP A N 1
ATOM 4100 C CA . TRP A 1 530 ? 25.314 -22.402 -27.579 1.00 75.06 530 TRP A CA 1
ATOM 4101 C C . TRP A 1 530 ? 26.116 -23.671 -27.318 1.00 75.06 530 TRP A C 1
ATOM 4103 O O . TRP A 1 530 ? 26.157 -24.571 -28.162 1.00 75.06 530 TRP A O 1
ATOM 4113 N N . PHE A 1 531 ? 26.690 -23.786 -26.124 1.00 70.00 531 PHE A N 1
ATOM 4114 C CA . PHE A 1 531 ? 27.417 -24.977 -25.694 1.00 70.00 531 PHE A CA 1
ATOM 4115 C C . PHE A 1 531 ? 27.021 -25.392 -24.278 1.00 70.00 531 PHE A C 1
ATOM 4117 O O . PHE A 1 531 ? 26.452 -24.614 -23.521 1.00 70.00 531 PHE A O 1
ATOM 4124 N N . THR A 1 532 ? 27.353 -26.630 -23.902 1.00 65.12 532 THR A N 1
ATOM 4125 C CA . THR A 1 532 ? 27.233 -27.088 -22.512 1.00 65.12 532 THR A CA 1
ATOM 4126 C C . THR A 1 532 ? 28.576 -27.002 -21.789 1.00 65.12 532 THR A C 1
ATOM 4128 O O . THR A 1 532 ? 29.648 -27.153 -22.383 1.00 65.12 532 THR A O 1
ATOM 4131 N N . TYR A 1 533 ? 28.522 -26.808 -20.472 1.00 57.38 533 TYR A N 1
ATOM 4132 C CA . TYR A 1 533 ? 29.696 -26.511 -19.648 1.00 57.38 533 TYR A CA 1
ATOM 4133 C C . TYR A 1 533 ? 30.727 -27.648 -19.634 1.00 57.38 533 TYR A C 1
ATOM 4135 O O . TYR A 1 533 ? 31.934 -27.419 -19.536 1.00 57.38 533 TYR A O 1
ATOM 4143 N N . SER A 1 534 ? 30.258 -28.891 -19.766 1.00 60.44 534 SER A N 1
ATOM 4144 C CA . SER A 1 534 ? 31.101 -30.077 -19.925 1.00 60.44 534 SER A CA 1
ATOM 4145 C C . SER A 1 534 ? 31.877 -30.070 -21.241 1.00 60.44 534 SER A C 1
ATOM 4147 O O . SER A 1 534 ? 33.063 -30.401 -21.238 1.00 60.44 534 SER A O 1
ATOM 4149 N N . GLU A 1 535 ? 31.240 -29.660 -22.340 1.00 61.12 535 GLU A N 1
ATOM 4150 C CA . GLU A 1 535 ? 31.846 -29.655 -23.673 1.00 61.12 535 GLU A CA 1
ATOM 4151 C C . GLU A 1 535 ? 32.817 -28.482 -23.855 1.00 61.12 535 GLU A C 1
ATOM 4153 O O . GLU A 1 535 ? 33.903 -28.667 -24.409 1.00 61.12 535 GLU A O 1
ATOM 4158 N N . MET A 1 536 ? 32.500 -27.294 -23.324 1.00 58.69 536 MET A N 1
ATOM 4159 C CA . MET A 1 536 ? 33.369 -26.115 -23.473 1.00 58.69 536 MET A CA 1
ATOM 4160 C C . MET A 1 536 ? 34.694 -26.185 -22.705 1.00 58.69 536 MET A C 1
ATOM 4162 O O . MET A 1 536 ? 35.676 -25.554 -23.092 1.00 58.69 536 MET A O 1
ATOM 4166 N N . ARG A 1 537 ? 34.782 -27.010 -21.654 1.00 56.78 537 ARG A N 1
ATOM 4167 C CA . ARG A 1 537 ? 36.067 -27.303 -20.989 1.00 56.78 537 ARG A CA 1
ATOM 4168 C C . ARG A 1 537 ? 37.061 -28.040 -21.898 1.00 56.78 537 ARG A C 1
ATOM 4170 O O . ARG A 1 537 ? 38.242 -28.124 -21.557 1.00 56.78 537 ARG A O 1
ATOM 4177 N N . GLN A 1 538 ? 36.596 -28.610 -23.013 1.00 55.53 538 GLN A N 1
ATOM 4178 C CA . GLN A 1 538 ? 37.402 -29.419 -23.932 1.00 55.53 538 GLN A CA 1
ATOM 4179 C C . GLN A 1 538 ? 37.425 -28.860 -25.363 1.00 55.53 538 GLN A C 1
ATOM 4181 O O . GLN A 1 538 ? 38.427 -29.045 -26.054 1.00 55.53 538 GLN A O 1
ATOM 4186 N N . ASN A 1 539 ? 36.388 -28.120 -25.768 1.00 60.22 539 ASN A N 1
ATOM 4187 C CA . ASN A 1 539 ? 36.212 -27.533 -27.095 1.00 60.22 539 ASN A CA 1
ATOM 4188 C C . ASN A 1 539 ? 36.015 -26.007 -26.984 1.00 60.22 539 ASN A C 1
ATOM 4190 O O . ASN A 1 539 ? 35.147 -25.552 -26.248 1.00 60.22 539 ASN A O 1
ATOM 4194 N N . TYR A 1 540 ? 36.773 -25.211 -27.741 1.00 68.75 540 TYR A N 1
ATOM 4195 C CA . TYR A 1 540 ? 36.582 -23.752 -27.836 1.00 68.75 540 TYR A CA 1
ATOM 4196 C C . TYR A 1 540 ? 35.959 -23.391 -29.189 1.00 68.75 540 TYR A C 1
ATOM 4198 O O . TYR A 1 540 ? 36.123 -24.148 -30.139 1.00 68.75 540 TYR A O 1
ATOM 4206 N N . ILE A 1 541 ? 35.288 -22.246 -29.316 1.00 75.56 541 ILE A N 1
ATOM 4207 C CA . ILE A 1 541 ? 34.858 -21.739 -30.628 1.00 75.56 541 ILE A CA 1
ATOM 4208 C C . ILE A 1 541 ? 35.898 -20.767 -31.194 1.00 75.56 541 ILE A C 1
ATOM 4210 O O . ILE A 1 541 ? 36.522 -20.002 -30.458 1.00 75.56 541 ILE A O 1
ATOM 4214 N N . GLU A 1 542 ? 36.105 -20.817 -32.505 1.00 80.12 542 GLU A N 1
ATOM 4215 C CA . GLU A 1 542 ? 36.997 -19.927 -33.242 1.00 80.12 542 GLU A CA 1
ATOM 4216 C C . GLU A 1 542 ? 36.281 -19.386 -34.490 1.00 80.12 542 GLU A C 1
ATOM 4218 O O . GLU A 1 542 ? 35.574 -20.126 -35.178 1.00 80.12 542 GLU A O 1
ATOM 4223 N N . ILE A 1 543 ? 36.491 -18.107 -34.799 1.00 85.81 543 ILE A N 1
ATOM 4224 C CA . ILE A 1 543 ? 35.960 -17.405 -35.970 1.00 85.81 543 ILE A CA 1
ATOM 4225 C C . ILE A 1 543 ? 37.115 -17.156 -36.942 1.00 85.81 543 ILE A C 1
ATOM 4227 O O . ILE A 1 543 ? 38.173 -16.642 -36.565 1.00 85.81 543 ILE A O 1
ATOM 4231 N N . TYR A 1 544 ? 36.897 -17.499 -38.205 1.00 87.19 544 TYR A N 1
ATOM 4232 C CA . TYR A 1 544 ? 37.825 -17.274 -39.307 1.00 87.19 544 TYR A CA 1
ATOM 4233 C C . TYR A 1 544 ? 37.139 -16.513 -40.439 1.00 87.19 544 TYR A C 1
ATOM 4235 O O . TYR A 1 544 ? 35.926 -16.625 -40.618 1.00 87.19 544 TYR A O 1
ATOM 4243 N N . THR A 1 545 ? 37.919 -15.806 -41.253 1.00 89.25 545 THR A N 1
ATOM 4244 C CA . THR A 1 545 ? 37.456 -15.383 -42.579 1.00 89.25 545 THR A CA 1
ATOM 4245 C C . THR A 1 545 ? 37.350 -16.599 -43.503 1.00 89.25 545 THR A C 1
ATOM 4247 O O . THR A 1 545 ? 37.873 -17.684 -43.219 1.00 89.25 545 THR A O 1
ATOM 4250 N N . LYS A 1 546 ? 36.705 -16.419 -44.656 1.00 89.12 546 LYS A N 1
ATOM 4251 C CA . LYS A 1 546 ? 36.628 -17.437 -45.712 1.00 89.12 546 LYS A CA 1
ATOM 4252 C C . LYS A 1 546 ? 38.001 -17.892 -46.238 1.00 89.12 546 LYS A C 1
ATOM 4254 O O . LYS A 1 546 ? 38.140 -19.030 -46.677 1.00 89.12 546 LYS A O 1
ATOM 4259 N N . GLU A 1 547 ? 39.005 -17.024 -46.179 1.00 90.12 547 GLU A N 1
ATOM 4260 C CA . GLU A 1 547 ? 40.392 -17.255 -46.604 1.00 90.12 547 GLU A CA 1
ATOM 4261 C C . GLU A 1 547 ? 41.282 -17.825 -45.478 1.00 90.12 547 GLU A C 1
ATOM 4263 O O . GLU A 1 547 ? 42.507 -17.746 -45.556 1.00 90.12 547 GLU A O 1
ATOM 4268 N N . ASP A 1 548 ? 40.678 -18.392 -44.427 1.00 84.38 548 ASP A N 1
ATOM 4269 C CA . ASP A 1 548 ? 41.347 -18.971 -43.254 1.00 84.38 548 ASP A CA 1
ATOM 4270 C C . ASP A 1 548 ? 42.202 -17.985 -42.427 1.00 84.38 548 ASP A C 1
ATOM 4272 O O . ASP A 1 548 ? 43.017 -18.408 -41.599 1.00 84.38 548 ASP A O 1
ATOM 4276 N N . ALA A 1 549 ? 41.982 -16.672 -42.558 1.00 80.94 549 ALA A N 1
ATOM 4277 C CA . ALA A 1 549 ? 42.553 -15.698 -41.629 1.00 80.94 549 ALA A CA 1
ATOM 4278 C C . ALA A 1 549 ? 41.816 -15.745 -40.278 1.00 80.94 549 ALA A C 1
ATOM 4280 O O . ALA A 1 549 ? 40.601 -15.929 -40.224 1.00 80.94 549 ALA A O 1
ATOM 4281 N N . ILE A 1 550 ? 42.555 -15.598 -39.176 1.00 77.12 550 ILE A N 1
ATOM 4282 C CA . ILE A 1 550 ? 41.995 -15.622 -37.817 1.00 77.12 550 ILE A CA 1
ATOM 4283 C C . ILE A 1 550 ? 41.260 -14.306 -37.544 1.00 77.12 550 ILE A C 1
ATOM 4285 O O . ILE A 1 550 ? 41.873 -13.244 -37.628 1.00 77.12 550 ILE A O 1
ATOM 4289 N N . VAL A 1 551 ? 39.988 -14.400 -37.148 1.00 78.38 551 VAL A N 1
ATOM 4290 C CA . VAL A 1 551 ? 39.205 -13.286 -36.586 1.00 78.38 551 VAL A CA 1
ATOM 4291 C C . VAL A 1 551 ? 39.201 -13.387 -35.059 1.00 78.38 551 VAL A C 1
ATOM 4293 O O . VAL A 1 551 ? 39.602 -12.458 -34.367 1.00 78.38 551 VAL A O 1
ATOM 4296 N N . LEU A 1 552 ? 38.835 -14.559 -34.534 1.00 75.62 552 LEU A N 1
ATOM 4297 C CA . LEU A 1 552 ? 38.866 -14.894 -33.110 1.00 75.62 552 LEU A CA 1
ATOM 4298 C C . LEU A 1 552 ? 39.383 -16.329 -32.970 1.00 75.62 552 LEU A C 1
ATOM 4300 O O . LEU A 1 552 ? 38.792 -17.250 -33.525 1.00 75.62 552 LEU A O 1
ATOM 4304 N N . ALA A 1 553 ? 40.469 -16.552 -32.233 1.00 68.44 553 ALA A N 1
ATOM 4305 C CA . ALA A 1 553 ? 40.976 -17.900 -31.974 1.00 68.44 553 ALA A CA 1
ATOM 4306 C C . ALA A 1 553 ? 41.466 -18.055 -30.535 1.00 68.44 553 ALA A C 1
ATOM 4308 O O . ALA A 1 553 ? 41.918 -17.100 -29.902 1.00 68.44 553 ALA A O 1
ATOM 4309 N N . SER A 1 554 ? 41.402 -19.286 -30.034 1.00 60.31 554 SER A N 1
ATOM 4310 C CA . SER A 1 554 ? 41.785 -19.615 -28.664 1.00 60.31 554 SER A CA 1
ATOM 4311 C C . SER A 1 554 ? 43.304 -19.797 -28.540 1.00 60.31 554 SER A C 1
ATOM 4313 O O . SER A 1 554 ? 43.919 -20.561 -29.286 1.00 60.31 554 SER A O 1
ATOM 4315 N N . TYR A 1 555 ? 43.940 -19.125 -27.575 1.00 49.12 555 TYR A N 1
ATOM 4316 C CA . TYR A 1 555 ? 45.368 -19.310 -27.285 1.00 49.12 555 TYR A CA 1
ATOM 4317 C C . TYR A 1 555 ? 45.573 -20.100 -25.988 1.00 49.12 555 TYR A C 1
ATOM 4319 O O . TYR A 1 555 ? 45.447 -19.564 -24.887 1.00 49.12 555 TYR A O 1
ATOM 4327 N N . ARG A 1 556 ? 45.951 -21.380 -26.102 1.00 47.50 556 ARG A N 1
ATOM 4328 C CA . ARG A 1 556 ? 46.359 -22.189 -24.942 1.00 47.50 556 ARG A CA 1
ATOM 4329 C C . ARG A 1 556 ? 47.730 -21.752 -24.417 1.00 47.50 556 ARG A C 1
ATOM 4331 O O . ARG A 1 556 ? 48.758 -22.316 -24.785 1.00 47.50 556 ARG A O 1
ATOM 4338 N N . SER A 1 557 ? 47.725 -20.830 -23.460 1.00 40.69 557 SER A N 1
ATOM 4339 C CA . SER A 1 557 ? 48.727 -20.819 -22.388 1.00 40.69 557 SER A CA 1
ATOM 4340 C C . SER A 1 557 ? 48.055 -21.118 -21.047 1.00 40.69 557 SER A C 1
ATOM 4342 O O . SER A 1 557 ? 46.841 -20.989 -20.914 1.00 40.69 557 SER A O 1
ATOM 4344 N N . VAL A 1 558 ? 48.836 -21.591 -20.075 1.00 38.31 558 VAL A N 1
ATOM 4345 C CA . VAL A 1 558 ? 48.388 -22.531 -19.022 1.00 38.31 558 VAL A CA 1
ATOM 4346 C C . VAL A 1 558 ? 47.315 -22.003 -18.045 1.00 38.31 558 VAL A C 1
ATOM 4348 O O . VAL A 1 558 ? 46.818 -22.788 -17.251 1.00 38.31 558 VAL A O 1
ATOM 4351 N N . ASN A 1 559 ? 46.934 -20.721 -18.106 1.00 35.94 559 ASN A N 1
ATOM 4352 C CA . ASN A 1 559 ? 45.996 -20.077 -17.171 1.00 35.94 559 ASN A CA 1
ATOM 4353 C C . ASN A 1 559 ? 44.952 -19.142 -17.827 1.00 35.94 559 ASN A C 1
ATOM 4355 O O . ASN A 1 559 ? 44.295 -18.402 -17.103 1.00 35.94 559 ASN A O 1
ATOM 4359 N N . TRP A 1 560 ? 44.799 -19.117 -19.159 1.00 37.75 560 TRP A N 1
ATOM 4360 C CA . TRP A 1 560 ? 44.009 -18.064 -19.824 1.00 37.75 560 TRP A CA 1
ATOM 4361 C C . TRP A 1 560 ? 42.855 -18.615 -20.663 1.00 37.75 560 TRP A C 1
ATOM 4363 O O . TRP A 1 560 ? 43.044 -19.427 -21.569 1.00 37.75 560 TRP A O 1
ATOM 4373 N N . ILE A 1 561 ? 41.659 -18.126 -20.349 1.00 46.62 561 ILE A N 1
ATOM 4374 C CA . ILE A 1 561 ? 40.406 -18.341 -21.070 1.00 46.62 561 ILE A CA 1
ATOM 4375 C C . ILE A 1 561 ? 40.047 -17.016 -21.746 1.00 46.62 561 ILE A C 1
ATOM 4377 O O . ILE A 1 561 ? 40.168 -15.960 -21.129 1.00 46.62 561 ILE A O 1
ATOM 4381 N N . PHE A 1 562 ? 39.618 -17.065 -23.006 1.00 53.44 562 PHE A N 1
ATOM 4382 C CA . PHE A 1 562 ? 39.209 -15.872 -23.746 1.00 53.44 562 PHE A CA 1
ATOM 4383 C C . PHE A 1 562 ? 37.736 -15.566 -23.476 1.00 53.44 562 PHE A C 1
ATOM 4385 O O . PHE A 1 562 ? 36.884 -16.438 -23.619 1.00 53.44 562 PHE A O 1
ATOM 4392 N N . ILE A 1 563 ? 37.463 -14.321 -23.098 1.00 52.09 563 ILE A N 1
ATOM 4393 C CA . ILE A 1 563 ? 36.138 -13.715 -22.945 1.00 52.09 563 ILE A CA 1
ATOM 4394 C C . ILE A 1 563 ? 36.257 -12.342 -23.608 1.00 52.09 563 ILE A C 1
ATOM 4396 O O . ILE A 1 563 ? 37.229 -11.637 -23.332 1.00 52.09 563 ILE A O 1
ATOM 4400 N N . THR A 1 564 ? 35.327 -11.960 -24.486 1.00 52.03 564 THR A N 1
ATOM 4401 C CA . THR A 1 564 ? 35.312 -10.585 -25.026 1.00 52.03 564 THR A CA 1
ATOM 4402 C C . THR A 1 564 ? 34.807 -9.606 -23.971 1.00 52.03 564 THR A C 1
ATOM 4404 O O . THR A 1 564 ? 35.332 -8.502 -23.840 1.00 52.03 564 THR A O 1
ATOM 4407 N N . GLY A 1 565 ? 33.812 -10.032 -23.183 1.00 52.78 565 GLY A N 1
ATOM 4408 C CA . GLY A 1 565 ? 33.137 -9.188 -22.199 1.00 52.78 565 GLY A CA 1
ATOM 4409 C C . GLY A 1 565 ? 32.587 -7.942 -22.885 1.00 52.78 565 GLY A C 1
ATOM 4410 O O . GLY A 1 565 ? 32.076 -8.033 -24.002 1.00 52.78 565 GLY A O 1
ATOM 4411 N N . ASP A 1 566 ? 32.811 -6.786 -22.267 1.00 49.22 566 ASP A N 1
ATOM 4412 C CA . ASP A 1 566 ? 32.424 -5.468 -22.791 1.00 49.22 566 ASP A CA 1
ATOM 4413 C C . ASP A 1 566 ? 33.278 -4.993 -23.992 1.00 49.22 566 ASP A C 1
ATOM 4415 O O . ASP A 1 566 ? 33.135 -3.862 -24.445 1.00 49.22 566 ASP A O 1
ATOM 4419 N N . ASN A 1 567 ? 34.205 -5.820 -24.496 1.00 56.66 567 ASN A N 1
ATOM 4420 C CA . ASN A 1 567 ? 35.099 -5.500 -25.613 1.00 56.66 567 ASN A CA 1
ATOM 4421 C C . ASN A 1 567 ? 34.919 -6.515 -26.760 1.00 56.66 567 ASN A C 1
ATOM 4423 O O . ASN A 1 567 ? 35.749 -7.423 -26.905 1.00 56.66 567 ASN A O 1
ATOM 4427 N N . PRO A 1 568 ? 33.838 -6.410 -27.556 1.00 67.94 568 PRO A N 1
ATOM 4428 C CA . PRO A 1 568 ? 33.587 -7.310 -28.678 1.00 67.94 568 PRO A CA 1
ATOM 4429 C C . PRO A 1 568 ? 34.667 -7.241 -29.761 1.00 67.94 568 PRO A C 1
ATOM 4431 O O . PRO A 1 568 ? 35.409 -6.265 -29.897 1.00 67.94 568 PRO A O 1
ATOM 4434 N N . VAL A 1 569 ? 34.739 -8.293 -30.578 1.00 76.44 569 VAL A N 1
ATOM 4435 C CA . VAL A 1 569 ? 35.586 -8.314 -31.776 1.00 76.44 569 VAL A CA 1
ATOM 4436 C C . VAL A 1 569 ? 34.781 -7.789 -32.957 1.00 76.44 569 VAL A C 1
ATOM 4438 O O . VAL A 1 569 ? 33.818 -8.420 -33.380 1.00 76.44 569 VAL A O 1
ATOM 4441 N N . SER A 1 570 ? 35.188 -6.654 -33.522 1.00 81.50 570 SER A N 1
ATOM 4442 C CA . SER A 1 570 ? 34.580 -6.134 -34.749 1.00 81.50 570 SER A CA 1
ATOM 4443 C C . SER A 1 570 ? 35.083 -6.910 -35.973 1.00 81.50 570 SER A C 1
ATOM 4445 O O . SER A 1 570 ? 36.287 -6.951 -36.240 1.00 81.50 570 SER A O 1
ATOM 4447 N N . TYR A 1 571 ? 34.168 -7.536 -36.718 1.00 87.31 571 TYR A N 1
ATOM 4448 C CA . TYR A 1 571 ? 34.448 -8.196 -37.996 1.00 87.31 571 TYR A CA 1
ATOM 4449 C C . TYR A 1 571 ? 33.195 -8.241 -38.876 1.00 87.31 571 TYR A C 1
ATOM 4451 O O . TYR A 1 571 ? 32.099 -8.465 -38.368 1.00 87.31 571 TYR A O 1
ATOM 4459 N N . ALA A 1 572 ? 33.365 -8.080 -40.194 1.00 89.50 572 ALA A N 1
ATOM 4460 C CA . ALA A 1 572 ? 32.275 -8.084 -41.175 1.00 89.50 572 ALA A CA 1
ATOM 4461 C C . ALA A 1 572 ? 31.155 -7.069 -40.848 1.00 89.50 572 ALA A C 1
ATOM 4463 O O . ALA A 1 572 ? 29.972 -7.388 -40.951 1.00 89.50 572 ALA A O 1
ATOM 4464 N N . ASP A 1 573 ? 31.560 -5.868 -40.412 1.00 85.25 573 ASP A N 1
ATOM 4465 C CA . ASP A 1 573 ? 30.710 -4.751 -39.966 1.00 85.25 573 ASP A CA 1
ATOM 4466 C C . ASP A 1 573 ? 29.709 -5.089 -38.839 1.00 85.25 573 ASP A C 1
ATOM 4468 O O . ASP A 1 573 ? 28.713 -4.392 -38.658 1.00 85.25 573 ASP A O 1
ATOM 4472 N N . THR A 1 574 ? 29.992 -6.119 -38.035 1.00 82.38 574 THR A N 1
ATOM 4473 C CA . THR A 1 574 ? 29.239 -6.434 -36.812 1.00 82.38 574 THR A CA 1
ATOM 4474 C C . THR A 1 574 ? 30.172 -6.691 -35.625 1.00 82.38 574 THR A C 1
ATOM 4476 O O . THR A 1 574 ? 31.377 -6.917 -35.788 1.00 82.38 574 THR A O 1
ATOM 4479 N N . GLU A 1 575 ? 29.614 -6.634 -34.419 1.00 81.62 575 GLU A N 1
ATOM 4480 C CA . GLU A 1 575 ? 30.317 -6.899 -33.167 1.00 81.62 575 GLU A CA 1
ATOM 4481 C C . GLU A 1 575 ? 30.076 -8.349 -32.727 1.00 81.62 575 GLU A C 1
ATOM 4483 O O . GLU A 1 575 ? 28.941 -8.809 -32.613 1.00 81.62 575 GLU A O 1
ATOM 4488 N N . TRP A 1 576 ? 31.167 -9.090 -32.523 1.00 78.75 576 TRP A N 1
ATOM 4489 C CA . TRP A 1 576 ? 31.144 -10.484 -32.089 1.00 78.75 576 TRP A CA 1
ATOM 4490 C C . TRP A 1 576 ? 31.456 -10.573 -30.600 1.00 78.75 576 TRP A C 1
ATOM 4492 O O . TRP A 1 576 ? 32.551 -10.211 -30.152 1.00 78.75 576 TRP A O 1
ATOM 4502 N N . HIS A 1 577 ? 30.505 -11.109 -29.846 1.00 74.50 577 HIS A N 1
ATOM 4503 C CA . HIS A 1 577 ? 30.550 -11.224 -28.397 1.00 74.50 577 HIS A CA 1
ATOM 4504 C C . HIS A 1 577 ? 30.659 -12.695 -27.998 1.00 74.50 577 HIS A C 1
ATOM 4506 O O . HIS A 1 577 ? 29.859 -13.528 -28.424 1.00 74.50 577 HIS A O 1
ATOM 4512 N N . PHE A 1 578 ? 31.646 -13.023 -27.166 1.00 72.81 578 PHE A N 1
ATOM 4513 C CA . PHE A 1 578 ? 31.873 -14.363 -26.639 1.00 72.81 578 PHE A CA 1
ATOM 4514 C C . PHE A 1 578 ? 31.994 -14.341 -25.116 1.00 72.81 578 PHE A C 1
ATOM 4516 O O . PHE A 1 578 ? 32.956 -13.801 -24.554 1.00 72.81 578 PHE A O 1
ATOM 4523 N N . ASN A 1 579 ? 31.035 -14.983 -24.451 1.00 65.50 579 ASN A N 1
ATOM 4524 C CA . ASN A 1 579 ? 30.978 -15.114 -23.004 1.00 65.50 579 ASN A CA 1
ATOM 4525 C C . ASN A 1 579 ? 31.216 -16.578 -22.602 1.00 65.50 579 ASN A C 1
ATOM 4527 O O . ASN A 1 579 ? 30.378 -17.457 -22.804 1.00 65.50 579 ASN A O 1
ATOM 4531 N N . TYR A 1 580 ? 32.381 -16.849 -22.009 1.00 60.56 580 TYR A N 1
ATOM 4532 C CA . TYR A 1 580 ? 32.754 -18.198 -21.570 1.00 60.56 580 TYR A CA 1
ATOM 4533 C C . TYR A 1 580 ? 31.891 -18.716 -20.413 1.00 60.56 580 TYR A C 1
ATOM 4535 O O . TYR A 1 580 ? 31.663 -19.920 -20.315 1.00 60.56 580 TYR A O 1
ATOM 4543 N N . ASN A 1 581 ? 31.408 -17.831 -19.535 1.00 56.12 581 ASN A N 1
ATOM 4544 C CA . ASN A 1 581 ? 30.638 -18.242 -18.362 1.00 56.12 581 ASN A CA 1
ATOM 4545 C C . ASN A 1 581 ? 29.216 -18.668 -18.764 1.00 56.12 581 ASN A C 1
ATOM 4547 O O . ASN A 1 581 ? 28.765 -19.733 -18.337 1.00 56.12 581 ASN A O 1
ATOM 4551 N N . SER A 1 582 ? 28.552 -17.907 -19.646 1.00 55.25 582 SER A N 1
ATOM 4552 C CA . SER A 1 582 ? 27.256 -18.287 -20.238 1.00 55.25 582 SER A CA 1
ATOM 4553 C C . SER A 1 582 ? 27.363 -19.241 -21.440 1.00 55.25 582 SER A C 1
ATOM 4555 O O . SER A 1 582 ? 26.337 -19.712 -21.915 1.00 55.25 582 SER A O 1
ATOM 4557 N N . GLN A 1 583 ? 28.582 -19.614 -21.861 1.00 67.12 583 GLN A N 1
ATOM 4558 C CA . GLN A 1 583 ? 28.875 -20.587 -22.932 1.00 67.12 583 GLN A CA 1
ATOM 4559 C C . GLN A 1 583 ? 28.283 -20.210 -24.296 1.00 67.12 583 GLN A C 1
ATOM 4561 O O . GLN A 1 583 ? 27.705 -21.044 -25.000 1.00 67.12 583 GLN A O 1
ATOM 4566 N N . PHE A 1 584 ? 28.435 -18.939 -24.655 1.00 72.25 584 PHE A N 1
ATOM 4567 C CA . PHE A 1 584 ? 27.652 -18.325 -25.714 1.00 72.25 584 PHE A CA 1
ATOM 4568 C C . PHE A 1 584 ? 28.507 -17.428 -26.618 1.00 72.25 584 PHE A C 1
ATOM 4570 O O . PHE A 1 584 ? 29.302 -16.615 -26.137 1.00 72.25 584 PHE A O 1
ATOM 4577 N N . LEU A 1 585 ? 28.355 -17.604 -27.934 1.00 78.62 585 LEU A N 1
ATOM 4578 C CA . LEU A 1 585 ? 28.868 -16.704 -28.970 1.00 78.62 585 LEU A CA 1
ATOM 4579 C C . LEU A 1 585 ? 27.682 -16.102 -29.721 1.00 78.62 585 LEU A C 1
ATOM 4581 O O . LEU A 1 585 ? 26.863 -16.866 -30.233 1.00 78.62 585 LEU A O 1
ATOM 4585 N N . HIS A 1 586 ? 27.659 -14.780 -29.886 1.00 80.75 586 HIS A N 1
ATOM 4586 C CA . HIS A 1 586 ? 26.691 -14.109 -30.750 1.00 80.75 586 HIS A CA 1
ATOM 4587 C C . HIS A 1 586 ? 27.274 -12.960 -31.571 1.00 80.75 586 HIS A C 1
ATOM 4589 O O . HIS A 1 586 ? 28.329 -12.408 -31.249 1.00 80.75 586 HIS A O 1
ATOM 4595 N N . ALA A 1 587 ? 26.557 -12.619 -32.639 1.00 82.25 587 ALA A N 1
ATOM 4596 C CA . ALA A 1 587 ? 26.696 -11.380 -33.391 1.00 82.25 587 ALA A CA 1
ATOM 4597 C C . ALA A 1 587 ? 25.347 -11.007 -34.023 1.00 82.25 587 ALA A C 1
ATOM 4599 O O . ALA A 1 587 ? 24.609 -11.878 -34.494 1.00 82.25 587 ALA A O 1
ATOM 4600 N N . GLU A 1 588 ? 25.027 -9.714 -34.062 1.00 76.75 588 GLU A N 1
ATOM 4601 C CA . GLU A 1 588 ? 23.752 -9.247 -34.620 1.00 76.75 588 GLU A CA 1
ATOM 4602 C C . GLU A 1 588 ? 23.688 -9.449 -36.141 1.00 76.75 588 GLU A C 1
ATOM 4604 O O . GLU A 1 588 ? 22.661 -9.876 -36.673 1.00 76.75 588 GLU A O 1
ATOM 4609 N N . GLY A 1 589 ? 24.802 -9.184 -36.834 1.00 78.31 589 GLY A N 1
ATOM 4610 C CA . GLY A 1 589 ? 24.842 -9.029 -38.288 1.00 78.31 589 GLY A CA 1
ATOM 4611 C C . GLY A 1 589 ? 24.060 -7.789 -38.766 1.00 78.31 589 GLY A C 1
ATOM 4612 O O . GLY A 1 589 ? 23.867 -6.855 -37.990 1.00 78.31 589 GLY A O 1
ATOM 4613 N N . PRO A 1 590 ? 23.614 -7.747 -40.036 1.00 86.38 590 PRO A N 1
ATOM 4614 C CA . PRO A 1 590 ? 23.945 -8.685 -41.107 1.00 86.38 590 PRO A CA 1
ATOM 4615 C C . PRO A 1 590 ? 25.427 -8.589 -41.494 1.00 86.38 590 PRO A C 1
ATOM 4617 O O . PRO A 1 590 ? 25.921 -7.507 -41.804 1.00 86.38 590 PRO A O 1
ATOM 4620 N N . ILE A 1 591 ? 26.139 -9.718 -41.521 1.00 91.38 591 ILE A N 1
ATOM 4621 C CA . ILE A 1 591 ? 27.580 -9.724 -41.817 1.00 91.38 591 ILE A CA 1
ATOM 4622 C C . ILE A 1 591 ? 27.858 -9.328 -43.272 1.00 91.38 591 ILE A C 1
ATOM 4624 O O . ILE A 1 591 ? 27.257 -9.875 -44.202 1.00 91.38 591 ILE A O 1
ATOM 4628 N N . THR A 1 592 ? 28.785 -8.394 -43.491 1.00 93.75 592 THR A N 1
ATOM 4629 C CA . THR A 1 592 ? 29.154 -7.910 -44.838 1.00 93.75 592 THR A CA 1
ATOM 4630 C C . THR A 1 592 ? 30.168 -8.807 -45.556 1.00 93.75 592 THR A C 1
ATOM 4632 O O . THR A 1 592 ? 30.281 -8.762 -46.783 1.00 93.75 592 THR A O 1
ATOM 4635 N N . GLU A 1 593 ? 30.832 -9.699 -44.818 1.00 93.19 593 GLU A N 1
ATOM 4636 C CA . GLU A 1 593 ? 31.761 -10.722 -45.306 1.00 93.19 593 GLU A CA 1
ATOM 4637 C C . GLU A 1 593 ? 31.427 -12.108 -44.711 1.00 93.19 593 GLU A C 1
ATOM 4639 O O . GLU A 1 593 ? 30.874 -12.179 -43.614 1.00 93.19 593 GLU A O 1
ATOM 4644 N N . PRO A 1 594 ? 31.757 -13.232 -45.385 1.00 95.00 594 PRO A N 1
ATOM 4645 C CA . PRO A 1 594 ? 31.474 -14.567 -44.859 1.00 95.00 594 PRO A CA 1
ATOM 4646 C C . PRO A 1 594 ? 32.381 -14.958 -43.682 1.00 95.00 594 PRO A C 1
ATOM 4648 O O . PRO A 1 594 ? 33.608 -14.961 -43.812 1.00 95.00 594 PRO A O 1
ATOM 4651 N N . ALA A 1 595 ? 31.776 -15.413 -42.584 1.00 93.88 595 ALA A N 1
ATOM 4652 C CA . ALA A 1 595 ? 32.478 -15.926 -41.407 1.00 93.88 595 ALA A CA 1
ATOM 4653 C C . ALA A 1 595 ? 32.459 -17.467 -41.355 1.00 93.88 595 ALA A C 1
ATOM 4655 O O . ALA A 1 595 ? 31.449 -18.107 -41.651 1.00 93.88 595 ALA A O 1
ATOM 4656 N N . VAL A 1 596 ? 33.567 -18.087 -40.948 1.00 92.69 596 VAL A N 1
ATOM 4657 C CA . VAL A 1 596 ? 33.700 -19.544 -40.796 1.00 92.69 596 VAL A CA 1
ATOM 4658 C C . VAL A 1 596 ? 33.921 -19.884 -39.328 1.00 92.69 596 VAL A C 1
ATOM 4660 O O . VAL A 1 596 ? 34.950 -19.545 -38.745 1.00 92.69 596 VAL A O 1
ATOM 4663 N N . ILE A 1 597 ? 32.962 -20.597 -38.745 1.00 88.94 597 ILE A N 1
ATOM 4664 C CA . ILE A 1 597 ? 32.963 -20.996 -37.339 1.00 88.94 597 ILE A CA 1
ATOM 4665 C C . ILE A 1 597 ? 33.602 -22.377 -37.211 1.00 88.94 597 ILE A C 1
ATOM 4667 O O . ILE A 1 597 ? 33.209 -23.315 -37.913 1.00 88.94 597 ILE A O 1
ATOM 4671 N N . LYS A 1 598 ? 34.595 -22.520 -36.329 1.00 85.06 598 LYS A N 1
ATOM 4672 C CA . LYS A 1 598 ? 35.399 -23.742 -36.174 1.00 85.06 598 LYS A CA 1
ATOM 4673 C C . LYS A 1 598 ? 35.584 -24.138 -34.709 1.00 85.06 598 LYS A C 1
ATOM 4675 O O . LYS A 1 598 ? 35.567 -23.290 -33.825 1.00 85.06 598 LYS A O 1
ATOM 4680 N N . LEU A 1 599 ? 35.841 -25.426 -34.477 1.00 78.88 599 LEU A N 1
ATOM 4681 C CA . LEU A 1 599 ? 36.321 -25.969 -33.202 1.00 78.88 599 LEU A CA 1
ATOM 4682 C C . LEU A 1 599 ? 37.779 -26.461 -33.349 1.00 78.88 599 LEU A C 1
ATOM 4684 O O . LEU A 1 599 ? 38.069 -27.191 -34.307 1.00 78.88 599 LEU A O 1
ATOM 4688 N N . PRO A 1 600 ? 38.701 -26.124 -32.425 1.00 70.56 600 PRO A N 1
ATOM 4689 C CA . PRO A 1 600 ? 40.078 -26.601 -32.414 1.00 70.56 600 PRO A CA 1
ATOM 4690 C C . PRO A 1 600 ? 40.169 -28.011 -31.807 1.00 70.56 600 PRO A C 1
ATOM 4692 O O . PRO A 1 600 ? 39.415 -28.309 -30.883 1.00 70.56 600 PRO A O 1
ATOM 4695 N N . PRO A 1 601 ? 41.082 -28.872 -32.294 1.00 64.44 601 PRO A N 1
ATOM 4696 C CA . PRO A 1 601 ? 41.095 -30.305 -31.985 1.00 64.44 601 PRO A CA 1
ATOM 4697 C C . PRO A 1 601 ? 41.420 -30.650 -30.524 1.00 64.44 601 PRO A C 1
ATOM 4699 O O . PRO A 1 601 ? 42.299 -30.039 -29.908 1.00 64.44 601 PRO A O 1
ATOM 4702 N N . VAL A 1 602 ? 40.817 -31.739 -30.027 1.00 54.53 602 VAL A N 1
ATOM 4703 C CA . VAL A 1 602 ? 41.147 -32.355 -28.736 1.00 54.53 602 VAL A CA 1
ATOM 4704 C C . VAL A 1 602 ? 42.624 -32.747 -28.720 1.00 54.53 602 VAL A C 1
ATOM 4706 O O . VAL A 1 602 ? 43.078 -33.590 -29.495 1.00 54.53 602 VAL A O 1
ATOM 4709 N N . VAL A 1 603 ? 43.349 -32.091 -27.816 1.00 45.44 603 VAL A N 1
ATOM 4710 C CA . VAL A 1 603 ? 44.752 -32.263 -27.410 1.00 45.44 603 VAL A CA 1
ATOM 4711 C C . VAL A 1 603 ? 45.558 -33.357 -28.133 1.00 45.44 603 VAL A C 1
ATOM 4713 O O . VAL A 1 603 ? 45.401 -34.557 -27.902 1.00 45.44 603 VAL A O 1
ATOM 4716 N N . VAL A 1 604 ? 46.601 -32.912 -28.838 1.00 31.39 604 VAL A N 1
ATOM 4717 C CA . VAL A 1 604 ? 47.907 -33.586 -28.811 1.00 31.39 604 VAL A CA 1
ATOM 4718 C C . VAL A 1 604 ? 48.866 -32.681 -28.040 1.00 31.39 604 VAL A C 1
ATOM 4720 O O . VAL A 1 604 ? 48.939 -31.482 -28.306 1.00 31.39 604 VAL A O 1
ATOM 4723 N N . LEU A 1 605 ? 49.604 -33.241 -27.079 1.00 27.33 605 LEU A N 1
ATOM 4724 C CA . LEU A 1 605 ? 50.667 -32.528 -26.365 1.00 27.33 605 LEU A CA 1
ATOM 4725 C C . LEU A 1 605 ? 51.809 -32.188 -27.334 1.00 27.33 605 LEU A C 1
ATOM 4727 O O . LEU A 1 605 ? 52.674 -33.022 -27.604 1.00 27.33 605 LEU A O 1
ATOM 4731 N N . VAL A 1 606 ? 51.840 -30.954 -27.841 1.00 26.06 606 VAL A N 1
ATOM 4732 C CA . VAL A 1 606 ? 52.988 -30.457 -28.607 1.00 26.06 606 VAL A CA 1
ATOM 4733 C C . VAL A 1 606 ? 54.108 -30.102 -27.634 1.00 26.06 606 VAL A C 1
ATOM 4735 O O . VAL A 1 606 ? 54.067 -29.082 -26.949 1.00 26.06 606 VAL A O 1
ATOM 4738 N N . LYS A 1 607 ? 55.137 -30.951 -27.586 1.00 22.28 607 LYS A N 1
ATOM 4739 C CA . LYS A 1 607 ? 56.410 -30.643 -26.925 1.00 22.28 607 LYS A CA 1
ATOM 4740 C C . LYS A 1 607 ? 57.063 -29.467 -27.662 1.00 22.28 607 LYS A C 1
ATOM 4742 O O . LYS A 1 607 ? 57.573 -29.651 -28.766 1.00 22.28 607 LYS A O 1
ATOM 4747 N N . MET A 1 608 ? 57.038 -28.269 -27.080 1.00 24.80 608 MET A N 1
ATOM 4748 C CA . MET A 1 608 ? 57.774 -27.132 -27.638 1.00 24.80 608 MET A CA 1
ATOM 4749 C C . MET A 1 608 ? 59.280 -27.317 -27.425 1.00 24.80 608 MET A C 1
ATOM 4751 O O . MET A 1 608 ? 59.724 -27.701 -26.344 1.00 24.80 608 MET A O 1
ATOM 4755 N N . ALA A 1 609 ? 60.055 -27.051 -28.476 1.00 24.78 609 ALA A N 1
ATOM 4756 C CA . ALA A 1 609 ? 61.507 -26.962 -28.401 1.00 24.78 609 ALA A CA 1
ATOM 4757 C C . ALA A 1 609 ? 61.931 -25.585 -27.864 1.00 24.78 609 ALA A C 1
ATOM 4759 O O . ALA A 1 609 ? 61.246 -24.584 -28.078 1.00 24.78 609 ALA A O 1
ATOM 4760 N N . GLU A 1 610 ? 63.073 -25.539 -27.182 1.00 27.08 610 GLU A N 1
ATOM 4761 C CA . GLU A 1 610 ? 63.628 -24.321 -26.588 1.00 27.08 610 GLU A CA 1
ATOM 4762 C C . GLU A 1 610 ? 63.897 -23.245 -27.655 1.00 27.08 610 GLU A C 1
ATOM 4764 O O . GLU A 1 610 ? 64.670 -23.459 -28.589 1.00 27.08 610 GLU A O 1
ATOM 4769 N N . CYS A 1 611 ? 63.294 -22.064 -27.497 1.00 28.12 611 CYS A N 1
ATOM 4770 C CA . CYS A 1 611 ? 63.592 -20.888 -28.316 1.00 28.12 611 CYS A CA 1
ATOM 4771 C C . CYS A 1 611 ? 64.425 -19.888 -27.506 1.00 28.12 611 CYS A C 1
ATOM 4773 O O . CYS A 1 611 ? 63.926 -19.234 -26.591 1.00 28.12 611 CYS A O 1
ATOM 4775 N N . GLY A 1 612 ? 65.711 -19.773 -27.843 1.00 27.28 612 GLY A N 1
ATOM 4776 C CA . GLY A 1 612 ? 66.639 -18.851 -27.193 1.00 27.28 612 GLY A CA 1
ATOM 4777 C C . GLY A 1 612 ? 66.531 -17.413 -27.711 1.00 27.28 612 GLY A C 1
ATOM 4778 O O . GLY A 1 612 ? 66.770 -17.162 -28.886 1.00 27.28 612 GLY A O 1
ATOM 4779 N N . THR A 1 613 ? 66.206 -16.492 -26.799 1.00 35.66 613 THR A N 1
ATOM 4780 C CA . THR A 1 613 ? 66.586 -15.059 -26.709 1.00 35.66 613 THR A CA 1
ATOM 4781 C C . THR A 1 613 ? 66.555 -14.095 -27.911 1.00 35.66 613 THR A C 1
ATOM 4783 O O . THR A 1 613 ? 66.722 -12.901 -27.658 1.00 35.66 613 THR A O 1
ATOM 4786 N N . THR A 1 614 ? 66.357 -14.465 -29.184 1.00 37.66 614 THR A N 1
ATOM 4787 C CA . THR A 1 614 ? 66.287 -13.446 -30.260 1.00 37.66 614 THR A CA 1
ATOM 4788 C C . THR A 1 614 ? 65.450 -13.830 -31.490 1.00 37.66 614 THR A C 1
ATOM 4790 O O . THR A 1 614 ? 65.790 -14.741 -32.234 1.00 37.66 614 THR A O 1
ATOM 4793 N N . ILE A 1 615 ? 64.442 -12.986 -31.763 1.00 29.73 615 ILE A N 1
ATOM 4794 C CA . ILE A 1 615 ? 63.606 -12.882 -32.980 1.00 29.73 615 ILE A CA 1
ATOM 4795 C C . ILE A 1 615 ? 62.507 -13.946 -33.163 1.00 29.73 615 ILE A C 1
ATOM 4797 O O . ILE A 1 615 ? 62.745 -15.066 -33.599 1.00 29.73 615 ILE A O 1
ATOM 4801 N N . CYS A 1 616 ? 61.259 -13.493 -33.012 1.00 25.44 616 CYS A N 1
ATOM 4802 C CA . CYS A 1 616 ? 60.102 -13.953 -33.785 1.00 25.44 616 CYS A CA 1
ATOM 4803 C C . CYS A 1 616 ? 59.276 -12.718 -34.183 1.00 25.44 616 CYS A C 1
ATOM 4805 O O . CYS A 1 616 ? 58.747 -12.029 -33.316 1.00 25.44 616 CYS A O 1
ATOM 4807 N N . VAL A 1 617 ? 59.195 -12.417 -35.484 1.00 24.06 617 VAL A N 1
ATOM 4808 C CA . VAL A 1 617 ? 58.350 -11.351 -36.055 1.00 24.06 617 VAL A CA 1
ATOM 4809 C C . VAL A 1 617 ? 57.804 -11.826 -37.399 1.00 24.06 617 VAL A C 1
ATOM 4811 O O . VAL A 1 617 ? 58.595 -12.139 -38.282 1.00 24.06 617 VAL A O 1
ATOM 4814 N N . LEU A 1 618 ? 56.475 -11.838 -37.532 1.00 23.28 618 LEU A N 1
ATOM 4815 C CA . LEU A 1 618 ? 55.653 -11.815 -38.758 1.00 23.28 618 LEU A CA 1
ATOM 4816 C C . LEU A 1 618 ? 54.199 -11.588 -38.271 1.00 23.28 618 LEU A C 1
ATOM 4818 O O . LEU A 1 618 ? 53.520 -12.538 -37.910 1.00 23.28 618 LEU A O 1
ATOM 4822 N N . VAL A 1 619 ? 53.855 -10.371 -37.833 1.00 24.02 619 VAL A N 1
ATOM 4823 C CA . VAL A 1 619 ? 53.260 -9.258 -38.617 1.00 24.02 619 VAL A CA 1
ATOM 4824 C C . VAL A 1 619 ? 51.779 -9.490 -38.968 1.00 24.02 619 VAL A C 1
ATOM 4826 O O . VAL A 1 619 ? 51.442 -10.414 -39.696 1.00 24.02 619 VAL A O 1
ATOM 4829 N N . ASN A 1 620 ? 50.932 -8.567 -38.492 1.00 26.33 620 ASN A N 1
ATOM 4830 C CA . ASN A 1 620 ? 49.499 -8.397 -38.785 1.00 26.33 620 ASN A CA 1
ATOM 4831 C C . ASN A 1 620 ? 48.531 -9.502 -38.319 1.00 26.33 620 ASN A C 1
ATOM 4833 O O . ASN A 1 620 ? 47.590 -9.849 -39.024 1.00 26.33 620 ASN A O 1
ATOM 4837 N N . VAL A 1 621 ? 48.681 -9.945 -37.071 1.00 28.00 621 VAL A N 1
ATOM 4838 C CA . VAL A 1 621 ? 47.537 -10.402 -36.264 1.00 28.00 621 VAL A CA 1
ATOM 4839 C C . VAL A 1 621 ? 47.299 -9.336 -35.197 1.00 28.00 621 VAL A C 1
ATOM 4841 O O . VAL A 1 621 ? 48.246 -8.980 -34.490 1.00 28.00 621 VAL A O 1
ATOM 4844 N N . GLN A 1 622 ? 46.068 -8.829 -35.057 1.00 26.47 622 GLN A N 1
ATOM 4845 C CA . GLN A 1 622 ? 45.676 -8.144 -33.823 1.00 26.47 622 GLN A CA 1
ATOM 4846 C C . GLN A 1 622 ? 45.577 -9.198 -32.723 1.00 26.47 622 GLN A C 1
ATOM 4848 O O . GLN A 1 622 ? 44.525 -9.759 -32.436 1.00 26.47 622 GLN A O 1
ATOM 4853 N N . VAL A 1 623 ? 46.722 -9.494 -32.114 1.00 28.06 623 VAL A N 1
ATOM 4854 C CA . VAL A 1 623 ? 46.748 -10.181 -30.834 1.00 28.06 623 VAL A CA 1
ATOM 4855 C C . VAL A 1 623 ? 46.118 -9.212 -29.841 1.00 28.06 623 VAL A C 1
ATOM 4857 O O . VAL A 1 623 ? 46.757 -8.238 -29.441 1.00 28.06 623 VAL A O 1
ATOM 4860 N N . VAL A 1 624 ? 44.867 -9.466 -29.451 1.00 28.23 624 VAL A N 1
ATOM 4861 C CA . VAL A 1 624 ? 44.203 -8.763 -28.344 1.00 28.23 624 VAL A CA 1
ATOM 4862 C C . VAL A 1 624 ? 44.800 -9.269 -27.025 1.00 28.23 624 VAL A C 1
ATOM 4864 O O . VAL A 1 624 ? 44.150 -9.883 -26.185 1.00 28.23 624 VAL A O 1
ATOM 4867 N N . THR A 1 625 ? 46.099 -9.029 -26.842 1.00 25.39 625 THR A N 1
ATOM 4868 C CA . THR A 1 625 ? 46.710 -8.976 -25.520 1.00 25.39 625 THR A CA 1
ATOM 4869 C C . THR A 1 625 ? 46.263 -7.674 -24.889 1.00 25.39 625 THR A C 1
ATOM 4871 O O . THR A 1 625 ? 46.894 -6.633 -25.089 1.00 25.39 625 THR A O 1
ATOM 4874 N N . TRP A 1 626 ? 45.200 -7.744 -24.091 1.00 24.38 626 TRP A N 1
ATOM 4875 C CA . TRP A 1 626 ? 45.016 -6.772 -23.028 1.00 24.38 626 TRP A CA 1
ATOM 4876 C C . TRP A 1 626 ? 46.225 -6.859 -22.101 1.00 24.38 626 TRP A C 1
ATOM 4878 O O . TRP A 1 626 ? 46.319 -7.726 -21.232 1.00 24.38 626 TRP A O 1
ATOM 4888 N N . VAL A 1 627 ? 47.163 -5.929 -22.281 1.00 22.80 627 VAL A N 1
ATOM 4889 C CA . VAL A 1 627 ? 48.019 -5.506 -21.179 1.00 22.80 627 VAL A CA 1
ATOM 4890 C C . VAL A 1 627 ? 47.100 -4.748 -20.231 1.00 22.80 627 VAL A C 1
ATOM 4892 O O . VAL A 1 627 ? 46.981 -3.525 -20.302 1.00 22.80 627 VAL A O 1
ATOM 4895 N N . PHE A 1 628 ? 46.427 -5.486 -19.346 1.00 24.00 628 PHE A N 1
ATOM 4896 C CA . PHE A 1 628 ? 45.931 -4.883 -18.122 1.00 24.00 628 PHE A CA 1
ATOM 4897 C C . PHE A 1 628 ? 47.125 -4.212 -17.455 1.00 24.00 628 PHE A C 1
ATOM 4899 O O . PHE A 1 628 ? 48.154 -4.843 -17.193 1.00 24.00 628 PHE A O 1
ATOM 4906 N N . ASN A 1 629 ? 47.003 -2.905 -17.241 1.00 22.56 629 ASN A N 1
ATOM 4907 C CA . ASN A 1 629 ? 47.987 -2.149 -16.490 1.00 22.56 629 ASN A CA 1
ATOM 4908 C C . ASN A 1 629 ? 48.057 -2.813 -15.108 1.00 22.56 629 ASN A C 1
ATOM 4910 O O . ASN A 1 629 ? 47.034 -2.898 -14.429 1.00 22.56 629 ASN A O 1
ATOM 4914 N N . ASN A 1 630 ? 49.207 -3.403 -14.768 1.00 25.80 630 ASN A N 1
ATOM 4915 C CA . ASN A 1 630 ? 49.278 -4.517 -13.815 1.00 25.80 630 ASN A CA 1
ATOM 4916 C C . ASN A 1 630 ? 49.236 -4.041 -12.347 1.00 25.80 630 ASN A C 1
ATOM 4918 O O . ASN A 1 630 ? 50.191 -4.204 -11.590 1.00 25.80 630 ASN A O 1
ATOM 4922 N N . THR A 1 631 ? 48.135 -3.382 -11.981 1.00 27.42 631 THR A N 1
ATOM 4923 C CA . THR A 1 631 ? 47.840 -2.779 -10.676 1.00 27.42 631 THR A CA 1
ATOM 4924 C C . THR A 1 631 ? 46.336 -2.806 -10.362 1.00 27.42 631 THR A C 1
ATOM 4926 O O . THR A 1 631 ? 45.763 -1.792 -9.960 1.00 27.42 631 THR A O 1
ATOM 4929 N N . ARG A 1 632 ? 45.691 -3.976 -10.490 1.00 25.34 632 ARG A N 1
ATOM 4930 C CA . ARG A 1 632 ? 44.534 -4.391 -9.663 1.00 25.34 632 ARG A CA 1
ATOM 4931 C C . ARG A 1 632 ? 44.216 -5.871 -9.867 1.00 25.34 632 ARG A C 1
ATOM 4933 O O . ARG A 1 632 ? 44.099 -6.331 -10.996 1.00 25.34 632 ARG A O 1
ATOM 4940 N N . CYS A 1 633 ? 44.064 -6.591 -8.760 1.00 25.22 633 CYS A N 1
ATOM 4941 C CA . CYS A 1 633 ? 43.569 -7.962 -8.751 1.00 25.22 633 CYS A CA 1
ATOM 4942 C C . CYS A 1 633 ? 42.050 -7.962 -8.975 1.00 25.22 633 CYS A C 1
ATOM 4944 O O . CYS A 1 633 ? 41.338 -7.295 -8.226 1.00 25.22 633 CYS A O 1
ATOM 4946 N N . ALA A 1 634 ? 41.586 -8.731 -9.955 1.00 26.92 634 ALA A N 1
ATOM 4947 C CA . ALA A 1 634 ? 40.203 -9.160 -10.150 1.00 26.92 634 ALA A CA 1
ATOM 4948 C C . ALA A 1 634 ? 40.276 -10.495 -10.927 1.00 26.92 634 ALA A C 1
ATOM 4950 O O . ALA A 1 634 ? 40.951 -10.542 -11.953 1.00 26.92 634 ALA A O 1
ATOM 4951 N N . ASP A 1 635 ? 39.723 -11.623 -10.489 1.00 27.72 635 ASP A N 1
ATOM 4952 C CA . ASP A 1 635 ? 38.971 -11.905 -9.258 1.00 27.72 635 ASP A CA 1
ATOM 4953 C C . ASP A 1 635 ? 39.517 -13.163 -8.538 1.00 27.72 635 ASP A C 1
ATOM 4955 O O . ASP A 1 635 ? 40.543 -13.712 -8.940 1.00 27.72 635 ASP A O 1
ATOM 4959 N N . ASP A 1 636 ? 38.833 -13.594 -7.472 1.00 28.38 636 ASP A N 1
ATOM 4960 C CA . ASP A 1 636 ? 39.119 -14.710 -6.545 1.00 28.38 636 ASP A CA 1
ATOM 4961 C C . ASP A 1 636 ? 40.067 -14.418 -5.361 1.00 28.38 636 ASP A C 1
ATOM 4963 O O . ASP A 1 636 ? 41.297 -14.338 -5.452 1.00 28.38 636 ASP A O 1
ATOM 4967 N N . CYS A 1 637 ? 39.462 -14.408 -4.164 1.00 31.03 637 CYS A N 1
ATOM 4968 C CA . CYS A 1 637 ? 40.048 -14.061 -2.861 1.00 31.03 637 CYS A CA 1
ATOM 4969 C C . CYS A 1 637 ? 41.302 -14.863 -2.450 1.00 31.03 637 CYS A C 1
ATOM 4971 O O . CYS A 1 637 ? 42.016 -14.469 -1.527 1.00 31.03 637 CYS A O 1
ATOM 4973 N N . ARG A 1 638 ? 41.614 -15.967 -3.141 1.00 30.75 638 ARG A N 1
ATOM 4974 C CA . ARG A 1 638 ? 42.800 -16.803 -2.887 1.00 30.75 638 ARG A CA 1
ATOM 4975 C C . ARG A 1 638 ? 44.110 -16.045 -3.127 1.00 30.75 638 ARG A C 1
ATOM 4977 O O . ARG A 1 638 ? 45.055 -16.222 -2.361 1.00 30.75 638 ARG A O 1
ATOM 4984 N N . GLY A 1 639 ? 44.165 -15.181 -4.147 1.00 31.86 639 GLY A N 1
ATOM 4985 C CA . GLY A 1 639 ? 45.372 -14.408 -4.470 1.00 31.86 639 GLY A CA 1
ATOM 4986 C C . GLY A 1 639 ? 45.751 -13.402 -3.377 1.00 31.86 639 GLY A C 1
ATOM 4987 O O . GLY A 1 639 ? 46.923 -13.277 -3.021 1.00 31.86 639 GLY A O 1
ATOM 4988 N N . TYR A 1 640 ? 44.749 -12.745 -2.785 1.00 31.53 640 TYR A N 1
ATOM 4989 C CA . TYR A 1 640 ? 44.939 -11.769 -1.707 1.00 31.53 640 TYR A CA 1
ATOM 4990 C C . TYR A 1 640 ? 45.487 -12.417 -0.425 1.00 31.53 640 TYR A C 1
ATOM 4992 O O . TYR A 1 640 ? 46.440 -11.905 0.164 1.00 31.53 640 TYR A O 1
ATOM 5000 N N . CYS A 1 641 ? 44.955 -13.580 -0.025 1.00 34.06 641 CYS A N 1
ATOM 5001 C CA . CYS A 1 641 ? 45.427 -14.301 1.163 1.00 34.06 641 CYS A CA 1
ATOM 5002 C C . CYS A 1 641 ? 46.899 -14.735 1.056 1.00 34.06 641 CYS A C 1
ATOM 5004 O O . CYS A 1 641 ? 47.644 -14.630 2.033 1.00 34.06 641 CYS A O 1
ATOM 5006 N N . VAL A 1 642 ? 47.329 -15.201 -0.124 1.00 35.94 642 VAL A N 1
ATOM 5007 C CA . VAL A 1 642 ? 48.728 -15.598 -0.365 1.00 35.94 642 VAL A CA 1
ATOM 5008 C C . VAL A 1 642 ? 49.654 -14.384 -0.274 1.00 35.94 642 VAL A C 1
ATOM 5010 O O . VAL A 1 642 ? 50.661 -14.442 0.432 1.00 35.94 642 VAL A O 1
ATOM 5013 N N . LEU A 1 643 ? 49.295 -13.268 -0.919 1.00 34.34 643 LEU A N 1
ATOM 5014 C CA . LEU A 1 643 ? 50.130 -12.067 -0.937 1.00 34.34 643 LEU A CA 1
ATOM 5015 C C . LEU A 1 643 ? 50.286 -11.454 0.469 1.00 34.34 643 LEU A C 1
ATOM 5017 O O . LEU A 1 643 ? 51.407 -11.161 0.883 1.00 34.34 643 LEU A O 1
ATOM 5021 N N . SER A 1 644 ? 49.201 -11.343 1.246 1.00 37.31 644 SER A N 1
ATOM 5022 C CA . SER A 1 644 ? 49.264 -10.820 2.620 1.00 37.31 644 SER A CA 1
ATOM 5023 C C . SER A 1 644 ? 50.056 -11.720 3.577 1.00 37.31 644 SER A C 1
ATOM 5025 O O . SER A 1 644 ? 50.910 -11.207 4.298 1.00 37.31 644 SER A O 1
ATOM 5027 N N . CYS A 1 645 ? 49.858 -13.048 3.564 1.00 38.59 645 CYS A N 1
ATOM 5028 C CA . CYS A 1 645 ? 50.619 -13.949 4.448 1.00 38.59 645 CYS A CA 1
ATOM 5029 C C . CYS A 1 645 ? 52.126 -13.971 4.069 1.00 38.59 645 CYS A C 1
ATOM 5031 O O . CYS A 1 645 ? 52.970 -14.144 4.949 1.00 38.59 645 CYS A O 1
ATOM 5033 N N . MET A 1 646 ? 52.501 -13.714 2.802 1.00 37.50 646 MET A N 1
ATOM 5034 C CA . MET A 1 646 ? 53.911 -13.547 2.397 1.00 37.50 646 MET A CA 1
ATOM 5035 C C . MET A 1 646 ? 54.524 -12.212 2.848 1.00 37.50 646 MET A C 1
ATOM 5037 O O . MET A 1 646 ? 55.619 -12.214 3.419 1.00 37.50 646 MET A O 1
ATOM 5041 N N . VAL A 1 647 ? 53.830 -11.087 2.639 1.00 39.31 647 VAL A N 1
ATOM 5042 C CA . VAL A 1 647 ? 54.308 -9.753 3.047 1.00 39.31 647 VAL A CA 1
ATOM 5043 C C . VAL A 1 647 ? 54.461 -9.670 4.569 1.00 39.31 647 VAL A C 1
ATOM 5045 O O . VAL A 1 647 ? 55.535 -9.330 5.062 1.00 39.31 647 VAL A O 1
ATOM 5048 N N . GLU A 1 648 ? 53.431 -10.053 5.329 1.00 40.16 648 GLU A N 1
ATOM 5049 C CA . GLU A 1 648 ? 53.410 -9.871 6.787 1.00 40.16 648 GLU A CA 1
ATOM 5050 C C . GLU A 1 648 ? 54.316 -10.844 7.562 1.00 40.16 648 GLU A C 1
ATOM 5052 O O . GLU A 1 648 ? 54.727 -10.527 8.678 1.00 40.16 648 GLU A O 1
ATOM 5057 N N . ARG A 1 649 ? 54.624 -12.029 7.009 1.00 39.22 649 ARG A N 1
ATOM 5058 C CA . ARG A 1 649 ? 55.442 -13.049 7.696 1.00 39.22 649 ARG A CA 1
ATOM 5059 C C . ARG A 1 649 ? 56.905 -13.075 7.258 1.00 39.22 649 ARG A C 1
ATOM 5061 O O . ARG A 1 649 ? 57.755 -13.466 8.057 1.00 39.22 649 ARG A O 1
ATOM 5068 N N . TYR A 1 650 ? 57.202 -12.682 6.017 1.00 39.19 650 TYR A N 1
ATOM 5069 C CA . TYR A 1 650 ? 58.550 -12.775 5.441 1.00 39.19 650 TYR A CA 1
ATOM 5070 C C . TYR A 1 650 ? 59.132 -11.426 4.987 1.00 39.19 650 TYR A C 1
ATOM 5072 O O . TYR A 1 650 ? 60.308 -11.379 4.633 1.00 39.19 650 TYR A O 1
ATOM 5080 N N . GLY A 1 651 ? 58.364 -10.329 5.032 1.00 35.84 651 GLY A N 1
ATOM 5081 C CA . GLY A 1 651 ? 58.863 -8.972 4.766 1.00 35.84 651 GLY A CA 1
ATOM 5082 C C . GLY A 1 651 ? 59.242 -8.701 3.305 1.00 35.84 651 GLY A C 1
ATOM 5083 O O . GLY A 1 651 ? 60.039 -7.806 3.030 1.00 35.84 651 GLY A O 1
ATOM 5084 N N . ILE A 1 652 ? 58.714 -9.489 2.363 1.00 39.44 652 ILE A N 1
ATOM 5085 C CA . ILE A 1 652 ? 59.019 -9.367 0.932 1.00 39.44 652 ILE A CA 1
ATOM 5086 C C . ILE A 1 652 ? 57.974 -8.456 0.282 1.00 39.44 652 ILE A C 1
ATOM 5088 O O . ILE A 1 652 ? 56.951 -8.920 -0.211 1.00 39.44 652 ILE A O 1
ATOM 5092 N N . GLU A 1 653 ? 58.227 -7.147 0.302 1.00 37.19 653 GLU A N 1
ATOM 5093 C CA . GLU A 1 653 ? 57.288 -6.141 -0.221 1.00 37.19 653 GLU A CA 1
ATOM 5094 C C . GLU A 1 653 ? 57.398 -5.910 -1.739 1.00 37.19 653 GLU A C 1
ATOM 5096 O O . GLU A 1 653 ? 56.443 -5.438 -2.346 1.00 37.19 653 GLU A O 1
ATOM 5101 N N . ASN A 1 654 ? 58.536 -6.230 -2.371 1.00 35.19 654 ASN A N 1
ATOM 5102 C CA . ASN A 1 654 ? 58.740 -6.099 -3.821 1.00 35.19 654 ASN A CA 1
ATOM 5103 C C . ASN A 1 654 ? 59.826 -7.062 -4.337 1.00 35.19 654 ASN A C 1
ATOM 5105 O O . ASN A 1 654 ? 60.968 -7.004 -3.879 1.00 35.19 654 ASN A O 1
ATOM 5109 N N . GLY A 1 655 ? 59.515 -7.885 -5.345 1.00 28.70 655 GLY A N 1
ATOM 5110 C CA . GLY A 1 655 ? 60.515 -8.691 -6.054 1.00 28.70 655 GLY A CA 1
ATOM 5111 C C . GLY A 1 655 ? 59.926 -9.689 -7.055 1.00 28.70 655 GLY A C 1
ATOM 5112 O O . GLY A 1 655 ? 58.908 -10.319 -6.786 1.00 28.70 655 GLY A O 1
ATOM 5113 N N . ASN A 1 656 ? 60.594 -9.868 -8.201 1.00 28.86 656 ASN A N 1
ATOM 5114 C CA . ASN A 1 656 ? 60.339 -11.014 -9.081 1.00 28.86 656 ASN A CA 1
ATOM 5115 C C . ASN A 1 656 ? 60.723 -12.309 -8.353 1.00 28.86 656 ASN A C 1
ATOM 5117 O O . ASN A 1 656 ? 61.796 -12.384 -7.756 1.00 28.86 656 ASN A O 1
ATOM 5121 N N . VAL A 1 657 ? 59.897 -13.351 -8.468 1.00 26.48 657 VAL A N 1
ATOM 5122 C CA . VAL A 1 657 ? 60.208 -14.682 -7.924 1.00 26.48 657 VAL A CA 1
ATOM 5123 C C . VAL A 1 657 ? 61.308 -15.336 -8.768 1.00 26.48 657 VAL A C 1
ATOM 5125 O O . VAL A 1 657 ? 61.038 -15.989 -9.774 1.00 26.48 657 VAL A O 1
ATOM 5128 N N . THR A 1 658 ? 62.569 -15.146 -8.376 1.00 25.94 658 THR A N 1
ATOM 5129 C CA . THR A 1 658 ? 63.734 -15.770 -9.018 1.00 25.94 658 THR A CA 1
ATOM 5130 C C . THR A 1 658 ? 64.265 -16.946 -8.200 1.00 25.94 658 THR A C 1
ATOM 5132 O O . THR A 1 658 ? 64.768 -16.734 -7.105 1.00 25.94 658 THR A O 1
ATOM 5135 N N . ALA A 1 659 ? 64.179 -18.148 -8.783 1.00 28.88 659 ALA A N 1
ATOM 5136 C CA . ALA A 1 659 ? 64.992 -19.375 -8.636 1.00 28.88 659 ALA A CA 1
ATOM 5137 C C . ALA A 1 659 ? 65.490 -19.921 -7.267 1.00 28.88 659 ALA A C 1
ATOM 5139 O O . ALA A 1 659 ? 65.730 -21.123 -7.193 1.00 28.88 659 ALA A O 1
ATOM 5140 N N . ASP A 1 660 ? 65.645 -19.136 -6.199 1.00 26.77 660 ASP A N 1
ATOM 5141 C CA . ASP A 1 660 ? 66.444 -19.523 -5.019 1.00 26.77 660 ASP A CA 1
ATOM 5142 C C . ASP A 1 660 ? 65.662 -20.223 -3.886 1.00 26.77 660 ASP A C 1
ATOM 5144 O O . ASP A 1 660 ? 66.218 -20.530 -2.829 1.00 26.77 660 ASP A O 1
ATOM 5148 N N . CYS A 1 661 ? 64.391 -20.577 -4.103 1.00 25.23 661 CYS A N 1
ATOM 5149 C CA . CYS A 1 661 ? 63.665 -21.507 -3.228 1.00 25.23 661 CYS A CA 1
ATOM 5150 C C . CYS A 1 661 ? 64.063 -22.964 -3.528 1.00 25.23 661 CYS A C 1
ATOM 5152 O O . CYS A 1 661 ? 63.292 -23.740 -4.095 1.00 25.23 661 CYS A O 1
ATOM 5154 N N . LEU A 1 662 ? 65.288 -23.337 -3.142 1.00 26.00 662 LEU A N 1
ATOM 5155 C CA . LEU A 1 662 ? 65.783 -24.710 -3.249 1.00 26.00 662 LEU A CA 1
ATOM 5156 C C . LEU A 1 662 ? 64.926 -25.679 -2.421 1.00 26.00 662 LEU A C 1
ATOM 5158 O O . LEU A 1 662 ? 64.758 -25.522 -1.212 1.00 26.00 662 LEU A O 1
ATOM 5162 N N . CYS A 1 663 ? 64.409 -26.705 -3.095 1.00 25.89 663 CYS A N 1
ATOM 5163 C CA . CYS A 1 663 ? 63.648 -27.791 -2.485 1.00 25.89 663 CYS A CA 1
ATOM 5164 C C . CYS A 1 663 ? 64.557 -28.727 -1.672 1.00 25.89 663 CYS A C 1
ATOM 5166 O O . CYS A 1 663 ? 65.677 -29.025 -2.092 1.00 25.89 663 CYS A O 1
ATOM 5168 N N . ASP A 1 664 ? 64.043 -29.260 -0.560 1.00 30.36 664 ASP A N 1
ATOM 5169 C CA . ASP A 1 664 ? 64.657 -30.401 0.128 1.00 30.36 664 ASP A CA 1
ATOM 5170 C C . ASP A 1 664 ? 64.598 -31.644 -0.793 1.00 30.36 664 ASP A C 1
ATOM 5172 O O . ASP A 1 664 ? 63.497 -32.036 -1.197 1.00 30.36 664 ASP A O 1
ATOM 5176 N N . PRO A 1 665 ? 65.732 -32.285 -1.146 1.00 32.41 665 PRO A N 1
ATOM 5177 C CA . PRO A 1 665 ? 65.742 -33.459 -2.023 1.00 32.41 665 PRO A CA 1
ATOM 5178 C C . PRO A 1 665 ? 65.146 -34.736 -1.400 1.00 32.41 665 PRO A C 1
ATOM 5180 O O . PRO A 1 665 ? 65.082 -35.762 -2.076 1.00 32.41 665 PRO A O 1
ATOM 5183 N N . GLY A 1 666 ? 64.785 -34.723 -0.111 1.00 38.19 666 GLY A N 1
ATOM 5184 C CA . GLY A 1 666 ? 64.415 -35.916 0.656 1.00 38.19 666 GLY A CA 1
ATOM 5185 C C . GLY A 1 666 ? 62.974 -36.420 0.508 1.00 38.19 666 GLY A C 1
ATOM 5186 O O . GLY A 1 666 ? 62.669 -37.491 1.034 1.00 38.19 666 GLY A O 1
ATOM 5187 N N . LEU A 1 667 ? 62.079 -35.689 -0.168 1.00 36.25 667 LEU A N 1
ATOM 5188 C CA . LEU A 1 667 ? 60.649 -36.024 -0.239 1.00 36.25 667 LEU A CA 1
ATOM 5189 C C . LEU A 1 667 ? 60.216 -36.384 -1.665 1.00 36.25 667 LEU A C 1
ATOM 5191 O O . LEU A 1 667 ? 60.452 -35.648 -2.619 1.00 36.25 667 LEU A O 1
ATOM 5195 N N . THR A 1 668 ? 59.587 -37.554 -1.800 1.00 37.56 668 THR A N 1
ATOM 5196 C CA . THR A 1 668 ? 59.309 -38.216 -3.082 1.00 37.56 668 THR A CA 1
ATOM 5197 C C . THR A 1 668 ? 58.443 -37.375 -4.017 1.00 37.56 668 THR A C 1
ATOM 5199 O O . THR A 1 668 ? 57.336 -36.966 -3.647 1.00 37.56 668 THR A O 1
ATOM 5202 N N . THR A 1 669 ? 58.919 -37.197 -5.249 1.00 43.03 669 THR A N 1
ATOM 5203 C CA . THR A 1 669 ? 58.128 -36.709 -6.382 1.00 43.03 669 THR A CA 1
ATOM 5204 C C . THR A 1 669 ? 57.172 -37.785 -6.889 1.00 43.03 669 THR A C 1
ATOM 5206 O O . THR A 1 669 ? 57.429 -38.985 -6.766 1.00 43.03 669 THR A O 1
ATOM 5209 N N . ASP A 1 670 ? 56.061 -37.346 -7.473 1.00 37.56 670 ASP A N 1
ATOM 5210 C CA . ASP A 1 670 ? 55.154 -38.226 -8.204 1.00 37.56 670 ASP A CA 1
ATOM 5211 C C . ASP A 1 670 ? 55.809 -38.706 -9.517 1.00 37.56 670 ASP A C 1
ATOM 5213 O O . ASP A 1 670 ? 56.441 -37.923 -10.231 1.00 37.56 670 ASP A O 1
ATOM 5217 N N . ALA A 1 671 ? 55.693 -40.000 -9.827 1.00 38.25 671 ALA A N 1
ATOM 5218 C CA . ALA A 1 671 ? 56.438 -40.629 -10.920 1.00 38.25 671 ALA A CA 1
ATOM 5219 C C . ALA A 1 671 ? 55.838 -40.401 -12.323 1.00 38.25 671 ALA A C 1
ATOM 5221 O O . ALA A 1 671 ? 56.539 -40.635 -13.308 1.00 38.25 671 ALA A O 1
ATOM 5222 N N . GLU A 1 672 ? 54.585 -39.947 -12.435 1.00 36.84 672 GLU A N 1
ATOM 5223 C CA . GLU A 1 672 ? 53.966 -39.603 -13.725 1.00 36.84 672 GLU A CA 1
ATOM 5224 C C . GLU A 1 672 ? 54.124 -38.114 -14.063 1.00 36.84 672 GLU A C 1
ATOM 5226 O O . GLU A 1 672 ? 54.192 -37.752 -15.238 1.00 36.84 672 GLU A O 1
ATOM 5231 N N . THR A 1 673 ? 54.223 -37.248 -13.048 1.00 45.66 673 THR A N 1
ATOM 5232 C CA . THR A 1 673 ? 54.216 -35.782 -13.225 1.00 45.66 673 THR A CA 1
ATOM 5233 C C . THR A 1 673 ? 55.511 -35.071 -12.823 1.00 45.66 673 THR A C 1
ATOM 5235 O O . THR A 1 673 ? 55.738 -33.939 -13.248 1.00 45.66 673 THR A O 1
ATOM 5238 N N . GLY A 1 674 ? 56.387 -35.706 -12.037 1.00 42.50 674 GLY A N 1
ATOM 5239 C CA . GLY A 1 674 ? 57.698 -35.168 -11.654 1.00 42.50 674 GLY A CA 1
ATOM 5240 C C . GLY A 1 674 ? 57.671 -34.003 -10.655 1.00 42.50 674 GLY A C 1
ATOM 5241 O O . GLY A 1 674 ? 58.715 -33.402 -10.407 1.00 42.50 674 GLY A O 1
ATOM 5242 N N . LEU A 1 675 ? 56.509 -33.679 -10.078 1.00 35.78 675 LEU A N 1
ATOM 5243 C CA . LEU A 1 675 ? 56.322 -32.551 -9.158 1.00 35.78 675 LEU A CA 1
ATOM 5244 C C . LEU A 1 675 ? 56.302 -32.980 -7.673 1.00 35.78 675 LEU A C 1
ATOM 5246 O O . LEU A 1 675 ? 56.065 -34.155 -7.368 1.00 35.78 675 LEU A O 1
ATOM 5250 N N . PRO A 1 676 ? 56.547 -32.046 -6.727 1.00 39.97 676 PRO A N 1
ATOM 5251 C CA . PRO A 1 676 ? 56.475 -32.320 -5.293 1.00 39.97 676 PRO A CA 1
ATOM 5252 C C . PRO A 1 676 ? 55.057 -32.686 -4.832 1.00 39.97 676 PRO A C 1
ATOM 5254 O O . PRO A 1 676 ? 54.082 -31.993 -5.124 1.00 39.97 676 PRO A O 1
ATOM 5257 N N . THR A 1 677 ? 54.948 -33.748 -4.036 1.00 39.12 677 THR A N 1
ATOM 5258 C CA . THR A 1 677 ? 53.675 -34.370 -3.620 1.00 39.12 677 THR A CA 1
ATOM 5259 C C . THR A 1 677 ? 52.820 -33.556 -2.636 1.00 39.12 677 THR A C 1
ATOM 5261 O O . THR A 1 677 ? 51.739 -34.005 -2.262 1.00 39.12 677 THR A O 1
ATOM 5264 N N . TRP A 1 678 ? 53.253 -32.357 -2.232 1.00 40.22 678 TRP A N 1
ATOM 5265 C CA . TRP A 1 678 ? 52.488 -31.470 -1.345 1.00 40.22 678 TRP A CA 1
ATOM 5266 C C . TRP A 1 678 ? 51.511 -30.532 -2.075 1.00 40.22 678 TRP A C 1
ATOM 5268 O O . TRP A 1 678 ? 50.660 -29.941 -1.418 1.00 40.22 678 TRP A O 1
ATOM 5278 N N . CYS A 1 679 ? 51.575 -30.413 -3.409 1.00 31.84 679 CYS A N 1
ATOM 5279 C CA . CYS A 1 679 ? 50.681 -29.509 -4.147 1.00 31.84 679 CYS A CA 1
ATOM 5280 C C . CYS A 1 679 ? 49.282 -30.073 -4.449 1.00 31.84 679 CYS A C 1
ATOM 5282 O O . CYS A 1 679 ? 48.364 -29.278 -4.627 1.00 31.84 679 CYS A O 1
ATOM 5284 N N . PHE A 1 680 ? 49.080 -31.398 -4.514 1.00 29.56 680 PHE A N 1
ATOM 5285 C CA . PHE A 1 680 ? 47.761 -31.970 -4.830 1.00 29.56 680 PHE A CA 1
ATOM 5286 C C . PHE A 1 680 ? 47.479 -33.317 -4.147 1.00 29.56 680 PHE A C 1
ATOM 5288 O O . PHE A 1 680 ? 48.095 -34.336 -4.452 1.00 29.56 680 PHE A O 1
ATOM 5295 N N . ARG A 1 681 ? 46.421 -33.346 -3.326 1.00 26.09 681 ARG A N 1
ATOM 5296 C CA . ARG A 1 681 ? 45.550 -34.519 -3.151 1.00 26.09 681 ARG A CA 1
ATOM 5297 C C . ARG A 1 681 ? 44.084 -34.073 -3.231 1.00 26.09 681 ARG A C 1
ATOM 5299 O O . ARG A 1 681 ? 43.723 -33.137 -2.529 1.00 26.09 681 ARG A O 1
ATOM 5306 N N . PRO A 1 682 ? 43.223 -34.737 -4.022 1.00 31.48 682 PRO A N 1
ATOM 5307 C CA . PRO A 1 682 ? 41.833 -34.316 -4.228 1.00 31.48 682 PRO A CA 1
ATOM 5308 C C . PRO A 1 682 ? 40.856 -34.821 -3.142 1.00 31.48 682 PRO A C 1
ATOM 5310 O O . PRO A 1 682 ? 39.691 -35.070 -3.439 1.00 31.48 682 PRO A O 1
ATOM 5313 N N . GLN A 1 683 ? 41.317 -35.026 -1.900 1.00 32.44 683 GLN A N 1
ATOM 5314 C CA . GLN A 1 683 ? 40.488 -35.446 -0.757 1.00 32.44 683 GLN A CA 1
ATOM 5315 C C . GLN A 1 683 ? 41.059 -34.863 0.550 1.00 32.44 683 GLN A C 1
ATOM 5317 O O . GLN A 1 683 ? 42.072 -35.357 1.047 1.00 32.44 683 GLN A O 1
ATOM 5322 N N . GLY A 1 684 ? 40.411 -33.825 1.091 1.00 31.45 684 GLY A N 1
ATOM 5323 C CA . GLY A 1 684 ? 40.795 -33.137 2.334 1.00 31.45 684 GLY A CA 1
ATOM 5324 C C . GLY A 1 684 ? 40.794 -31.608 2.196 1.00 31.45 684 GLY A C 1
ATOM 5325 O O . GLY A 1 684 ? 41.249 -31.077 1.186 1.00 31.45 684 GLY A O 1
ATOM 5326 N N . GLU A 1 685 ? 40.257 -30.912 3.198 1.00 32.75 685 GLU A N 1
ATOM 5327 C CA . GLU A 1 685 ? 40.017 -29.459 3.208 1.00 32.75 685 GLU A CA 1
ATOM 5328 C C . GLU A 1 685 ? 41.309 -28.615 3.198 1.00 32.75 685 GLU A C 1
ATOM 5330 O O . GLU A 1 685 ? 42.320 -28.963 3.814 1.00 32.75 685 GLU A O 1
ATOM 5335 N N . CYS A 1 686 ? 41.281 -27.463 2.518 1.00 34.66 686 CYS A N 1
ATOM 5336 C CA . CYS A 1 686 ? 42.426 -26.551 2.419 1.00 34.66 686 CYS A CA 1
ATOM 5337 C C . CYS A 1 686 ? 42.556 -25.624 3.646 1.00 34.66 686 CYS A C 1
ATOM 5339 O O . CYS A 1 686 ? 42.217 -24.444 3.579 1.00 34.66 686 CYS A O 1
ATOM 5341 N N . ASN A 1 687 ? 43.141 -26.118 4.738 1.00 39.69 687 ASN A N 1
ATOM 5342 C CA . ASN A 1 687 ? 43.295 -25.370 6.001 1.00 39.69 687 ASN A CA 1
ATOM 5343 C C . ASN A 1 687 ? 44.404 -24.288 6.032 1.00 39.69 687 ASN A C 1
ATOM 5345 O O . ASN A 1 687 ? 44.668 -23.705 7.080 1.00 39.69 687 ASN A O 1
ATOM 5349 N N . PHE A 1 688 ? 45.007 -23.930 4.892 1.00 41.81 688 PHE A N 1
ATOM 5350 C CA . PHE A 1 688 ? 46.145 -22.994 4.810 1.00 41.81 688 PHE A CA 1
ATOM 5351 C C . PHE A 1 688 ? 45.901 -21.624 5.483 1.00 41.81 688 PHE A C 1
ATOM 5353 O O . PHE A 1 688 ? 46.806 -21.052 6.093 1.00 41.81 688 PHE A O 1
ATOM 5360 N N . PHE A 1 689 ? 44.674 -21.094 5.407 1.00 41.88 689 PHE A N 1
ATOM 5361 C CA . PHE A 1 689 ? 44.309 -19.831 6.062 1.00 41.88 689 PHE A CA 1
ATOM 5362 C C . PHE A 1 689 ? 44.159 -19.981 7.587 1.00 41.88 689 PHE A C 1
ATOM 5364 O O . PHE A 1 689 ? 44.652 -19.132 8.332 1.00 41.88 689 PHE A O 1
ATOM 5371 N N . SER A 1 690 ? 43.570 -21.094 8.050 1.00 45.09 690 SER A N 1
ATOM 5372 C CA . SER A 1 690 ? 43.515 -21.467 9.474 1.00 45.09 690 SER A CA 1
ATOM 5373 C C . SER A 1 690 ? 44.926 -21.563 10.060 1.00 45.09 690 SER A C 1
ATOM 5375 O O . SER A 1 690 ? 45.202 -20.983 11.109 1.00 45.09 690 SER A O 1
ATOM 5377 N N . ASP A 1 691 ? 45.849 -22.211 9.345 1.00 49.38 691 ASP A N 1
ATOM 5378 C CA . ASP A 1 691 ? 47.233 -22.389 9.787 1.00 49.38 691 ASP A CA 1
ATOM 5379 C C . ASP A 1 691 ? 48.017 -21.059 9.826 1.00 49.38 691 ASP A C 1
ATOM 5381 O O . ASP A 1 691 ? 48.812 -20.840 10.745 1.00 49.38 691 ASP A O 1
ATOM 5385 N N . CYS A 1 692 ? 47.786 -20.129 8.882 1.00 46.69 692 CYS A N 1
ATOM 5386 C CA . CYS A 1 692 ? 48.393 -18.788 8.935 1.00 46.69 692 CYS A CA 1
ATOM 5387 C C . CYS A 1 692 ? 47.818 -17.956 10.108 1.00 46.69 692 CYS A C 1
ATOM 5389 O O . CYS A 1 692 ? 48.596 -17.328 10.832 1.00 46.69 692 CYS A O 1
ATOM 5391 N N . LEU A 1 693 ? 46.503 -18.013 10.375 1.00 48.06 693 LEU A N 1
ATOM 5392 C CA . LEU A 1 693 ? 45.875 -17.334 11.522 1.00 48.06 693 LEU A CA 1
ATOM 5393 C C . LEU A 1 693 ? 46.340 -17.896 12.870 1.00 48.06 693 LEU A C 1
ATOM 5395 O O . LEU A 1 693 ? 46.779 -17.130 13.724 1.00 48.06 693 LEU A O 1
ATOM 5399 N N . GLN A 1 694 ? 46.305 -19.216 13.050 1.00 51.53 694 GLN A N 1
ATOM 5400 C CA . GLN A 1 694 ? 46.680 -19.891 14.296 1.00 51.53 694 GLN A CA 1
ATOM 5401 C C . GLN A 1 694 ? 48.183 -19.756 14.613 1.00 51.53 694 GLN A C 1
ATOM 5403 O O . GLN A 1 694 ? 48.583 -19.785 15.778 1.00 51.53 694 GLN A O 1
ATOM 5408 N N . ALA A 1 695 ? 49.027 -19.558 13.592 1.00 48.66 695 ALA A N 1
ATOM 5409 C CA . ALA A 1 695 ? 50.447 -19.255 13.764 1.00 48.66 695 ALA A CA 1
ATOM 5410 C C . ALA A 1 695 ? 50.749 -17.765 14.032 1.00 48.66 695 ALA A C 1
ATOM 5412 O O . ALA A 1 695 ? 51.785 -17.471 14.631 1.00 48.66 695 ALA A O 1
ATOM 5413 N N . LYS A 1 696 ? 49.893 -16.831 13.585 1.00 46.03 696 LYS A N 1
ATOM 5414 C CA . LYS A 1 696 ? 50.040 -15.378 13.822 1.00 46.03 696 LYS A CA 1
ATOM 5415 C C . LYS A 1 696 ? 49.423 -14.951 15.160 1.00 46.03 696 LYS A C 1
ATOM 5417 O O . LYS A 1 696 ? 50.006 -14.132 15.865 1.00 46.03 696 LYS A O 1
ATOM 5422 N N . TYR A 1 697 ? 48.288 -15.545 15.522 1.00 52.16 697 TYR A N 1
ATOM 5423 C CA . TYR A 1 697 ? 47.539 -15.301 16.752 1.00 52.16 697 TYR A CA 1
ATOM 5424 C C . TYR A 1 697 ? 47.508 -16.595 17.570 1.00 52.16 697 TYR A C 1
ATOM 5426 O O . TYR A 1 697 ? 46.695 -17.485 17.341 1.00 52.16 697 TYR A O 1
ATOM 5434 N N . SER A 1 698 ? 48.439 -16.735 18.515 1.00 52.41 698 SER A N 1
ATOM 5435 C CA . SER A 1 698 ? 48.589 -17.971 19.298 1.00 52.41 698 SER A CA 1
ATOM 5436 C C . SER A 1 698 ? 47.473 -18.184 20.331 1.00 52.41 698 SER A C 1
ATOM 5438 O O . SER A 1 698 ? 47.353 -19.279 20.888 1.00 52.41 698 SER A O 1
ATOM 5440 N N . SER A 1 699 ? 46.631 -17.173 20.577 1.00 56.47 699 SER A N 1
ATOM 5441 C CA . SER A 1 699 ? 45.445 -17.266 21.424 1.00 56.47 699 SER A CA 1
ATOM 5442 C C . SER A 1 699 ? 44.247 -16.505 20.836 1.00 56.47 699 SER A C 1
ATOM 5444 O O . SER A 1 699 ? 44.395 -15.507 20.134 1.00 56.47 699 SER A O 1
ATOM 5446 N N . CYS A 1 700 ? 43.032 -16.946 21.177 1.00 52.75 700 CYS A N 1
ATOM 5447 C CA . CYS A 1 700 ? 41.785 -16.342 20.691 1.00 52.75 700 CYS A CA 1
ATOM 5448 C C . CYS A 1 700 ? 41.570 -14.881 21.134 1.00 52.75 700 CYS A C 1
ATOM 5450 O O . CYS A 1 700 ? 40.695 -14.212 20.594 1.00 52.75 700 CYS A O 1
ATOM 5452 N N . GLY A 1 701 ? 42.319 -14.393 22.132 1.00 53.91 701 GLY A N 1
ATOM 5453 C CA . GLY A 1 701 ? 42.225 -13.010 22.611 1.00 53.91 701 GLY A CA 1
ATOM 5454 C C . GLY A 1 701 ? 42.976 -11.996 21.744 1.00 53.91 701 GLY A C 1
ATOM 5455 O O . GLY A 1 701 ? 42.756 -10.799 21.904 1.00 53.91 701 GLY A O 1
ATOM 5456 N N . ASP A 1 702 ? 43.839 -12.463 20.836 1.00 52.28 702 ASP A N 1
ATOM 5457 C CA . ASP A 1 702 ? 44.763 -11.616 20.070 1.00 52.28 702 ASP A CA 1
ATOM 5458 C C . ASP A 1 702 ? 44.219 -11.217 18.678 1.00 52.28 702 ASP A C 1
ATOM 5460 O O . ASP A 1 702 ? 44.865 -10.464 17.949 1.00 52.28 702 ASP A O 1
ATOM 5464 N N . LEU A 1 703 ? 43.033 -11.717 18.301 1.00 52.91 703 LEU A N 1
ATOM 5465 C CA . LEU A 1 703 ? 42.373 -11.468 17.013 1.00 52.91 703 LEU A CA 1
ATOM 5466 C C . LEU A 1 703 ? 41.839 -10.019 16.907 1.00 52.91 703 LEU A C 1
ATOM 5468 O O . LEU A 1 703 ? 40.968 -9.637 17.693 1.00 52.91 703 LEU A O 1
ATOM 5472 N N . PRO A 1 704 ? 42.289 -9.203 15.929 1.00 53.19 704 PRO A N 1
ATOM 5473 C CA . PRO A 1 704 ? 41.825 -7.823 15.782 1.00 53.19 704 PRO A CA 1
ATOM 5474 C C . PRO A 1 704 ? 40.380 -7.735 15.273 1.00 53.19 704 PRO A C 1
ATOM 5476 O O . PRO A 1 704 ? 40.033 -8.306 14.237 1.00 53.19 704 PRO A O 1
ATOM 5479 N N . THR A 1 705 ? 39.551 -6.920 15.930 1.00 47.94 705 THR A N 1
ATOM 5480 C CA . THR A 1 705 ? 38.130 -6.723 15.585 1.00 47.94 705 THR A CA 1
ATOM 5481 C C . THR A 1 705 ? 37.888 -6.206 14.164 1.00 47.94 705 THR A C 1
ATOM 5483 O O . THR A 1 705 ? 36.822 -6.447 13.607 1.00 47.94 705 THR A O 1
ATOM 5486 N N . SER A 1 706 ? 38.866 -5.535 13.548 1.00 45.28 706 SER A N 1
ATOM 5487 C CA . SER A 1 706 ? 38.777 -5.005 12.179 1.00 45.28 706 SER A CA 1
ATOM 5488 C C . SER A 1 706 ? 38.895 -6.060 11.069 1.00 45.28 706 SER A C 1
ATOM 5490 O O . SER A 1 706 ? 38.473 -5.800 9.941 1.00 45.28 706 SER A O 1
ATOM 5492 N N . GLN A 1 707 ? 39.445 -7.247 11.355 1.00 45.78 707 GLN A N 1
ATOM 5493 C CA . GLN A 1 707 ? 39.460 -8.359 10.390 1.00 45.78 707 GLN A CA 1
ATOM 5494 C C . GLN A 1 707 ? 38.230 -9.268 10.509 1.00 45.78 707 GLN A C 1
ATOM 5496 O O . GLN A 1 707 ? 37.852 -9.910 9.533 1.00 45.78 707 GLN A O 1
ATOM 5501 N N . LEU A 1 708 ? 37.553 -9.267 11.663 1.00 46.09 708 LEU A N 1
ATOM 5502 C CA . LEU A 1 708 ? 36.291 -9.991 11.846 1.00 46.09 708 LEU A CA 1
ATOM 5503 C C . LEU A 1 708 ? 35.156 -9.407 10.992 1.00 46.09 708 LEU A C 1
ATOM 5505 O O . LEU A 1 708 ? 34.379 -10.164 10.425 1.00 46.09 708 LEU A O 1
ATOM 5509 N N . THR A 1 709 ? 35.080 -8.078 10.864 1.00 40.28 709 THR A N 1
ATOM 5510 C CA . THR A 1 709 ? 33.998 -7.379 10.143 1.00 40.28 709 THR A CA 1
ATOM 5511 C C . THR A 1 709 ? 34.187 -7.275 8.631 1.00 40.28 709 THR A C 1
ATOM 5513 O O . THR A 1 709 ? 33.220 -7.021 7.919 1.00 40.28 709 THR A O 1
ATOM 5516 N N . SER A 1 710 ? 35.405 -7.454 8.113 1.00 38.75 710 SER A N 1
ATOM 5517 C CA . SER A 1 710 ? 35.690 -7.318 6.675 1.00 38.75 710 SER A CA 1
ATOM 5518 C C . SER A 1 710 ? 35.556 -8.627 5.889 1.00 38.75 710 SER A C 1
ATOM 5520 O O . SER A 1 710 ? 35.444 -8.582 4.664 1.00 38.75 710 SER A O 1
ATOM 5522 N N . HIS A 1 711 ? 35.561 -9.788 6.556 1.00 43.78 711 HIS A N 1
ATOM 5523 C CA . HIS A 1 711 ? 35.568 -11.121 5.926 1.00 43.78 711 HIS A CA 1
ATOM 5524 C C . HIS A 1 711 ? 34.492 -12.076 6.501 1.00 43.78 711 HIS A C 1
ATOM 5526 O O . HIS A 1 711 ? 34.646 -13.297 6.448 1.00 43.78 711 HIS A O 1
ATOM 5532 N N . CYS A 1 712 ? 33.386 -11.534 7.036 1.00 37.44 712 CYS A N 1
ATOM 5533 C CA . CYS A 1 712 ? 32.348 -12.269 7.781 1.00 37.44 712 CYS A CA 1
ATOM 5534 C C . CYS A 1 712 ? 31.867 -13.579 7.127 1.00 37.44 712 CYS A C 1
ATOM 5536 O O . CYS A 1 712 ? 31.715 -14.581 7.818 1.00 37.44 712 CYS A O 1
ATOM 5538 N N . GLY A 1 713 ? 31.647 -13.588 5.807 1.00 40.06 713 GLY A N 1
ATOM 5539 C CA . GLY A 1 713 ? 31.063 -14.732 5.092 1.00 40.06 713 GLY A CA 1
ATOM 5540 C C . GLY A 1 713 ? 31.968 -15.959 4.917 1.00 40.06 713 GLY A C 1
ATOM 5541 O O . GLY A 1 713 ? 31.498 -16.954 4.386 1.00 40.06 713 GLY A O 1
ATOM 5542 N N . TRP A 1 714 ? 33.245 -15.895 5.317 1.00 40.44 714 TRP A N 1
ATOM 5543 C CA . TRP A 1 714 ? 34.219 -16.998 5.186 1.00 40.44 714 TRP A CA 1
ATOM 5544 C C . TRP A 1 714 ? 34.768 -17.499 6.534 1.00 40.44 714 TRP A C 1
ATOM 5546 O O . TRP A 1 714 ? 35.557 -18.444 6.579 1.00 40.44 714 TRP A O 1
ATOM 5556 N N . LEU A 1 715 ? 34.395 -16.844 7.639 1.00 41.25 715 LEU A N 1
ATOM 5557 C CA . LEU A 1 715 ? 34.868 -17.180 8.986 1.00 41.25 715 LEU A CA 1
ATOM 5558 C C . LEU A 1 715 ? 34.020 -18.267 9.660 1.00 41.25 715 LEU A C 1
ATOM 5560 O O . LEU A 1 715 ? 34.538 -18.977 10.516 1.00 41.25 715 LEU A O 1
ATOM 5564 N N . THR A 1 716 ? 32.755 -18.414 9.260 1.00 43.59 716 THR A N 1
ATOM 5565 C CA . THR A 1 716 ? 31.798 -19.389 9.816 1.00 43.59 716 THR A CA 1
ATOM 5566 C C . THR A 1 716 ? 32.110 -20.842 9.461 1.00 43.59 716 THR A C 1
ATOM 5568 O O . THR A 1 716 ? 31.712 -21.729 10.201 1.00 43.59 716 THR A O 1
ATOM 5571 N N . ASP A 1 717 ? 32.857 -21.083 8.381 1.00 42.00 717 ASP A N 1
ATOM 5572 C CA . ASP A 1 717 ? 33.227 -22.429 7.912 1.00 42.00 717 ASP A CA 1
ATOM 5573 C C . ASP A 1 717 ? 34.648 -22.829 8.367 1.00 42.00 717 ASP A C 1
ATOM 5575 O O . ASP A 1 717 ? 35.303 -23.678 7.758 1.00 42.00 717 ASP A O 1
ATOM 5579 N N . ASN A 1 718 ? 35.196 -22.158 9.391 1.00 53.38 718 ASN A N 1
ATOM 5580 C CA . ASN A 1 718 ? 36.615 -22.237 9.721 1.00 53.38 718 ASN A CA 1
ATOM 5581 C C . ASN A 1 718 ? 36.876 -22.834 11.112 1.00 53.38 718 ASN A C 1
ATOM 5583 O O . ASN A 1 718 ? 36.642 -22.201 12.141 1.00 53.38 718 ASN A O 1
ATOM 5587 N N . LEU A 1 719 ? 37.496 -24.018 11.133 1.00 51.50 719 LEU A N 1
ATOM 5588 C CA . LEU A 1 719 ? 37.823 -24.796 12.335 1.00 51.50 719 LEU A CA 1
ATOM 5589 C C . LEU A 1 719 ? 38.512 -23.996 13.458 1.00 51.50 719 LEU A C 1
ATOM 5591 O O . LEU A 1 719 ? 38.329 -24.313 14.634 1.00 51.50 719 LEU A O 1
ATOM 5595 N N . TYR A 1 720 ? 39.308 -22.966 13.148 1.00 54.28 720 TYR A N 1
ATOM 5596 C CA . TYR A 1 720 ? 39.916 -22.123 14.185 1.00 54.28 720 TYR A CA 1
ATOM 5597 C C . TYR A 1 720 ? 38.917 -21.155 14.844 1.00 54.28 720 TYR A C 1
ATOM 5599 O O . TYR A 1 720 ? 38.978 -20.940 16.057 1.00 54.28 720 TYR A O 1
ATOM 5607 N N . PHE A 1 721 ? 37.971 -20.619 14.069 1.00 58.88 721 PHE A N 1
ATOM 5608 C CA . PHE A 1 721 ? 36.922 -19.716 14.542 1.00 58.88 721 PHE A CA 1
ATOM 5609 C C . PHE A 1 721 ? 35.957 -20.444 15.485 1.00 58.88 721 PHE A C 1
ATOM 5611 O O . PHE A 1 721 ? 35.745 -19.978 16.604 1.00 58.88 721 PHE A O 1
ATOM 5618 N N . ASP A 1 722 ? 35.492 -21.639 15.108 1.00 57.78 722 ASP A N 1
ATOM 5619 C CA . ASP A 1 722 ? 34.619 -22.481 15.943 1.00 57.78 722 ASP A CA 1
ATOM 5620 C C . ASP A 1 722 ? 35.261 -22.835 17.288 1.00 57.78 722 ASP A C 1
ATOM 5622 O O . ASP A 1 722 ? 34.639 -22.732 18.349 1.00 57.78 722 ASP A O 1
ATOM 5626 N N . ASN A 1 723 ? 36.550 -23.187 17.271 1.00 59.03 723 ASN A N 1
ATOM 5627 C CA . ASN A 1 723 ? 37.312 -23.466 18.487 1.00 59.03 723 ASN A CA 1
ATOM 5628 C C . ASN A 1 723 ? 37.437 -22.230 19.399 1.00 59.03 723 ASN A C 1
ATOM 5630 O O . ASN A 1 723 ? 37.444 -22.369 20.627 1.00 59.03 723 ASN A O 1
ATOM 5634 N N . CYS A 1 724 ? 37.519 -21.022 18.834 1.00 59.72 724 CYS A N 1
ATOM 5635 C CA . CYS A 1 724 ? 37.529 -19.784 19.611 1.00 59.72 724 CYS A CA 1
ATOM 5636 C C . CYS A 1 724 ? 36.134 -19.382 20.113 1.00 59.72 724 CYS A C 1
ATOM 5638 O O . CYS A 1 724 ? 36.020 -18.957 21.265 1.00 59.72 724 CYS A O 1
ATOM 5640 N N . LEU A 1 725 ? 35.077 -19.586 19.323 1.00 61.69 725 LEU A N 1
ATOM 5641 C CA . LEU A 1 725 ? 33.688 -19.366 19.730 1.00 61.69 725 LEU A CA 1
ATOM 5642 C C . LEU A 1 725 ? 33.289 -20.306 20.878 1.00 61.69 725 LEU A C 1
ATOM 5644 O O . LEU A 1 725 ? 32.799 -19.840 21.907 1.00 61.69 725 LEU A O 1
ATOM 5648 N N . SER A 1 726 ? 33.598 -21.603 20.765 1.00 56.84 726 SER A N 1
ATOM 5649 C CA . SER A 1 726 ? 33.366 -22.591 21.828 1.00 56.84 726 SER A CA 1
ATOM 5650 C C . SER A 1 726 ? 34.074 -22.200 23.130 1.00 56.84 726 SER A C 1
ATOM 5652 O O . SER A 1 726 ? 33.459 -22.213 24.195 1.00 56.84 726 SER A O 1
ATOM 5654 N N . ARG A 1 727 ? 35.344 -21.768 23.067 1.00 57.91 727 ARG A N 1
ATOM 5655 C CA . ARG A 1 727 ? 36.077 -21.297 24.259 1.00 57.91 727 ARG A CA 1
ATOM 5656 C C . ARG A 1 727 ? 35.513 -19.998 24.836 1.00 57.91 727 ARG A C 1
ATOM 5658 O O . ARG A 1 727 ? 35.529 -19.832 26.054 1.00 57.91 727 ARG A O 1
ATOM 5665 N N . ALA A 1 728 ? 35.030 -19.078 24.002 1.00 58.66 728 ALA A N 1
ATOM 5666 C CA . ALA A 1 728 ? 34.429 -17.822 24.451 1.00 58.66 728 ALA A CA 1
ATOM 5667 C C . ALA A 1 728 ? 33.103 -18.049 25.198 1.00 58.66 728 ALA A C 1
ATOM 5669 O O . ALA A 1 728 ? 32.837 -17.372 26.197 1.00 58.66 728 ALA A O 1
ATOM 5670 N N . LEU A 1 729 ? 32.311 -19.025 24.736 1.00 56.62 729 LEU A N 1
ATOM 5671 C CA . LEU A 1 729 ? 31.083 -19.490 25.382 1.00 56.62 729 LEU A CA 1
ATOM 5672 C C . LEU A 1 729 ? 31.388 -20.169 26.727 1.00 56.62 729 LEU A C 1
ATOM 5674 O O . LEU A 1 729 ? 30.843 -19.747 27.749 1.00 56.62 729 LEU A O 1
ATOM 5678 N N . ASP A 1 730 ? 32.322 -21.127 26.756 1.00 58.12 730 ASP A N 1
ATOM 5679 C CA . ASP A 1 730 ? 32.737 -21.827 27.985 1.00 58.12 730 ASP A CA 1
ATOM 5680 C C . ASP A 1 730 ? 33.290 -20.872 29.057 1.00 58.12 730 ASP A C 1
ATOM 5682 O O . ASP A 1 730 ? 33.018 -21.029 30.249 1.00 58.12 730 ASP A O 1
ATOM 5686 N N . GLN A 1 731 ? 34.053 -19.853 28.647 1.00 57.59 731 GLN A N 1
ATOM 5687 C CA . GLN A 1 731 ? 34.649 -18.868 29.557 1.00 57.59 731 GLN A CA 1
ATOM 5688 C C . GLN A 1 731 ? 33.719 -17.695 29.902 1.00 57.59 731 GLN A C 1
ATOM 5690 O O . GLN A 1 731 ? 34.094 -16.864 30.730 1.00 57.59 731 GLN A O 1
ATOM 5695 N N . ARG A 1 732 ? 32.527 -17.607 29.290 1.00 54.97 732 ARG A N 1
ATOM 5696 C CA . ARG A 1 732 ? 31.590 -16.470 29.399 1.00 54.97 732 ARG A CA 1
ATOM 5697 C C . ARG A 1 732 ? 32.295 -15.114 29.254 1.00 54.97 732 ARG A C 1
ATOM 5699 O O . ARG A 1 732 ? 32.229 -14.287 30.160 1.00 54.97 732 ARG A O 1
ATOM 5706 N N . ASN A 1 733 ? 32.985 -14.890 28.134 1.00 54.50 733 ASN A N 1
ATOM 5707 C CA . ASN A 1 733 ? 33.784 -13.677 27.907 1.00 54.50 733 ASN A CA 1
ATOM 5708 C C . ASN A 1 733 ? 33.048 -12.667 26.984 1.00 54.50 733 ASN A C 1
ATOM 5710 O O . ASN A 1 733 ? 33.168 -12.772 25.759 1.00 54.50 733 ASN A O 1
ATOM 5714 N N . PRO A 1 734 ? 32.261 -11.703 27.522 1.00 51.22 734 PRO A N 1
ATOM 5715 C CA . PRO A 1 734 ? 31.312 -10.923 26.723 1.00 51.22 734 PRO A CA 1
ATOM 5716 C C . PRO A 1 734 ? 31.911 -10.042 25.607 1.00 51.22 734 PRO A C 1
ATOM 5718 O O . PRO A 1 734 ? 31.290 -9.989 24.546 1.00 51.22 734 PRO A O 1
ATOM 5721 N N . PRO A 1 735 ? 33.087 -9.391 25.748 1.00 51.25 735 PRO A N 1
ATOM 5722 C CA . PRO A 1 735 ? 33.701 -8.643 24.646 1.00 51.25 735 PRO A CA 1
ATOM 5723 C C . PRO A 1 735 ? 34.057 -9.521 23.440 1.00 51.25 735 PRO A C 1
ATOM 5725 O O . PRO A 1 735 ? 33.854 -9.112 22.295 1.00 51.25 735 PRO A O 1
ATOM 5728 N N . LEU A 1 736 ? 34.550 -10.741 23.693 1.00 52.88 736 LEU A N 1
ATOM 5729 C CA . LEU A 1 736 ? 34.893 -11.689 22.631 1.00 52.88 736 LEU A CA 1
ATOM 5730 C C . LEU A 1 736 ? 33.621 -12.206 21.947 1.00 52.88 736 LEU A C 1
ATOM 5732 O O . LEU A 1 736 ? 33.536 -12.200 20.724 1.00 52.88 736 LEU A O 1
ATOM 5736 N N . LEU A 1 737 ? 32.604 -12.568 22.738 1.00 56.84 737 LEU A N 1
ATOM 5737 C CA . LEU A 1 737 ? 31.305 -13.017 22.229 1.00 56.84 737 LEU A CA 1
ATOM 5738 C C . LEU A 1 737 ? 30.610 -11.946 21.379 1.00 56.84 737 LEU A C 1
ATOM 5740 O O . LEU A 1 737 ? 30.138 -12.267 20.297 1.00 56.84 737 LEU A O 1
ATOM 5744 N N . SER A 1 738 ? 30.605 -10.683 21.819 1.00 51.56 738 SER A N 1
ATOM 5745 C CA . SER A 1 738 ? 30.057 -9.548 21.056 1.00 51.56 738 SER A CA 1
ATOM 5746 C C . SER A 1 738 ? 30.741 -9.388 19.691 1.00 51.56 738 SER A C 1
ATOM 5748 O O . SER A 1 738 ? 30.080 -9.279 18.658 1.00 51.56 738 SER A O 1
ATOM 5750 N N . SER A 1 739 ? 32.076 -9.469 19.675 1.00 50.81 739 SER A N 1
ATOM 5751 C CA . SER A 1 739 ? 32.881 -9.340 18.453 1.00 50.81 739 SER A CA 1
ATOM 5752 C C . SER A 1 739 ? 32.645 -10.488 17.461 1.00 50.81 739 SER A C 1
ATOM 5754 O O . SER A 1 739 ? 32.640 -10.261 16.254 1.00 50.81 739 SER A O 1
ATOM 5756 N N . LEU A 1 740 ? 32.418 -11.709 17.961 1.00 52.66 740 LEU A N 1
ATOM 5757 C CA . LEU A 1 740 ? 32.128 -12.895 17.146 1.00 52.66 740 LEU A CA 1
ATOM 5758 C C . LEU A 1 740 ? 30.668 -12.918 16.647 1.00 52.66 740 LEU A C 1
ATOM 5760 O O . LEU A 1 740 ? 30.425 -13.259 15.492 1.00 52.66 740 LEU A O 1
ATOM 5764 N N . PHE A 1 741 ? 29.696 -12.495 17.466 1.00 52.50 741 PHE A N 1
ATOM 5765 C CA . PHE A 1 741 ? 28.276 -12.424 17.076 1.00 52.50 741 PHE A CA 1
ATOM 5766 C C . PHE A 1 741 ? 28.020 -11.430 15.937 1.00 52.50 741 PHE A C 1
ATOM 5768 O O . PHE A 1 741 ? 27.204 -11.698 15.055 1.00 52.50 741 PHE A O 1
ATOM 5775 N N . CYS A 1 742 ? 28.742 -10.306 15.932 1.00 44.31 742 CYS A N 1
ATOM 5776 C CA . CYS A 1 742 ? 28.643 -9.296 14.877 1.00 44.31 742 CYS A CA 1
ATOM 5777 C C . CYS A 1 742 ? 29.050 -9.842 13.492 1.00 44.31 742 CYS A C 1
ATOM 5779 O O . CYS A 1 742 ? 28.526 -9.388 12.478 1.00 44.31 742 CYS A O 1
ATOM 5781 N N . ALA A 1 743 ? 29.946 -10.838 13.440 1.00 43.97 743 ALA A N 1
ATOM 5782 C CA . ALA A 1 743 ? 30.348 -11.485 12.191 1.00 43.97 743 ALA A CA 1
ATOM 5783 C C . ALA A 1 743 ? 29.288 -12.480 11.677 1.00 43.97 743 ALA A C 1
ATOM 5785 O O . ALA A 1 743 ? 28.996 -12.503 10.482 1.00 43.97 743 ALA A O 1
ATOM 5786 N N . ILE A 1 744 ? 28.664 -13.256 12.573 1.00 46.50 744 ILE A N 1
ATOM 5787 C CA . ILE A 1 744 ? 27.672 -14.290 12.218 1.00 46.50 744 ILE A CA 1
ATOM 5788 C C . ILE A 1 744 ? 26.436 -13.667 11.547 1.00 46.50 744 ILE A C 1
ATOM 5790 O O . ILE A 1 744 ? 26.005 -14.129 10.489 1.00 46.50 744 ILE A O 1
ATOM 5794 N N . LEU A 1 745 ? 25.914 -12.567 12.105 1.00 43.78 745 LEU A N 1
ATOM 5795 C CA . LEU A 1 745 ? 24.716 -11.874 11.601 1.00 43.78 745 LEU A CA 1
ATOM 5796 C C . LEU A 1 745 ? 24.887 -11.230 10.208 1.00 43.78 745 LEU A C 1
ATOM 5798 O O . LEU A 1 745 ? 23.895 -10.822 9.606 1.00 43.78 745 LEU A O 1
ATOM 5802 N N . GLY A 1 746 ? 26.116 -11.138 9.686 1.00 39.94 746 GLY A N 1
ATOM 5803 C CA . GLY A 1 746 ? 26.407 -10.616 8.346 1.00 39.94 746 GLY A CA 1
ATOM 5804 C C . GLY A 1 746 ? 26.411 -11.663 7.224 1.00 39.94 746 GLY A C 1
ATOM 5805 O O . GLY A 1 746 ? 26.562 -11.295 6.060 1.00 39.94 746 GLY A O 1
ATOM 5806 N N . SER A 1 747 ? 26.275 -12.956 7.540 1.00 36.38 747 SER A N 1
ATOM 5807 C CA . SER A 1 747 ? 26.373 -14.053 6.564 1.00 36.38 747 SER A CA 1
ATOM 5808 C C . SER A 1 747 ? 24.992 -14.573 6.126 1.00 36.38 747 SER A C 1
ATOM 5810 O O . SER A 1 747 ? 24.113 -14.827 6.946 1.00 36.38 747 SER A O 1
ATOM 5812 N N . ARG A 1 748 ? 24.769 -14.729 4.810 1.00 35.16 748 ARG A N 1
ATOM 5813 C CA . ARG A 1 748 ? 23.487 -15.194 4.230 1.00 35.16 748 ARG A CA 1
ATOM 5814 C C . ARG A 1 748 ? 23.330 -16.728 4.224 1.00 35.16 748 ARG A C 1
ATOM 5816 O O . ARG A 1 748 ? 22.833 -17.278 3.247 1.00 35.16 748 ARG A O 1
ATOM 5823 N N . HIS A 1 749 ? 23.697 -17.424 5.298 1.00 29.73 749 HIS A N 1
ATOM 5824 C CA . HIS A 1 749 ? 23.325 -18.833 5.471 1.00 29.73 749 HIS A CA 1
ATOM 5825 C C . HIS A 1 749 ? 22.946 -19.137 6.923 1.00 29.73 749 HIS A C 1
ATOM 5827 O O . HIS A 1 749 ? 23.778 -19.103 7.820 1.00 29.73 749 HIS A O 1
ATOM 5833 N N . PHE A 1 750 ? 21.669 -19.470 7.121 1.00 24.80 750 PHE A N 1
ATOM 5834 C CA . PHE A 1 750 ? 21.175 -20.176 8.299 1.00 24.80 750 PHE A CA 1
ATOM 5835 C C . PHE A 1 750 ? 20.775 -21.591 7.875 1.00 24.80 750 PHE A C 1
ATOM 5837 O O . PHE A 1 750 ? 20.004 -21.751 6.925 1.00 24.80 750 PHE A O 1
ATOM 5844 N N . SER A 1 751 ? 21.270 -22.583 8.613 1.00 27.91 751 SER A N 1
ATOM 5845 C CA . SER A 1 751 ? 20.746 -23.951 8.686 1.00 27.91 751 SER A CA 1
ATOM 5846 C C . SER A 1 751 ? 20.667 -24.360 10.150 1.00 27.91 751 SER A C 1
ATOM 5848 O O . SER A 1 751 ? 21.737 -24.267 10.795 1.00 27.91 751 SER A O 1
#

Radius of gyration: 36.72 Å; Cα contacts (8 Å, |Δi|>4): 1363; chains: 1; bounding box: 109×73×92 Å

Foldseek 3Di:
DDDDDDPPPPPWDQDPDDVFEFEFAEAEEEAQLLLVQQVDDDPLLVVVLLLLLVLQLQQLQCPCVQQVHRYFYAHQYYYYHNHGDPQQPPVDLDVVSRQQSCLVPDDQQQGQAYEYEYQDHHPPDQKAAAALAGRPSRGRYIYGHPSRSLPNLRVNLNVLRPLRAAQCVVLVHDDQQHDSSYPQHARHGNSSSVRSVCSVVPDDNVSRRICRDDLVNGDPSSRPDGRHSARSQQPDPQQNSLCSRPNPQWGWAAFPPDFLLAKTWTWHCVLHLQKIFIDIDHHRFQRAGDQQWTRDPSDTGHCVRNVHPPFDWDAFDKDDKDDKDDWLDQAQKTKIKIFIDRPNPNTGNDDGHPDDRMKMFIDRHHHDDPQDPDLQVNQQVQLLSHLLSCPVVVVDPPQFFDSGWHQPDDPTGASQWIDTHTDPPHDDDPDDTTTTGRWRRFDDAPPDDPLLVVQPPNVWQWTFTDDPRHGFTAGVRRIGVAFTQDLLRDTNDDPPPDDRDDDDDPDDFDPDDKDWPDKAAQQDFSDKDADDLVVCVFKDKFKAFPVRHGQGDDDDDPDDDDFCVVNFRDAQNWTWGDDSVRRMIHIGDSRNGMMIMIIDGGDDPDDDDDDDDDDDDDDDDPPPPPPPVPPDDDDDPPVVLVVVLCCVPPVCPDDDPDDPPDDDPPADDDPVPRDGPPPDDPDDDDQVSVVSCCVVDVDLVRDDLVVLQPPLQPLVVHPNSVVSCVVCVVVVPVVSNVSNVNSPVPYPDDD

Organism: Pinctada imbricata (NCBI:txid66713)